Protein AF-0000000072264117 (afdb_homodimer)

InterPro domains:
  IPR005814 Aminotransferase class-III [PF00202] (24-414)
  IPR005814 Aminotransferase class-III [cd00610] (8-412)
  IPR005815 Adenosylmethionine--8-amino-7-oxononanoate aminotransferase BioA [MF_00834] (1-416)
  IPR005815 Adenosylmethionine--8-amino-7-oxononanoate aminotransferase BioA [TIGR00508] (8-415)
  IPR015421 Pyridoxal phosphate-dependent transferase, major domain [G3DSA:3.40.640.10] (56-319)
  IPR015422 Pyridoxal phosphate-dependent transferase, small domain [G3DSA:3.90.1150.10] (8-411)
  IPR015424 Pyridoxal phosphate-dependent transferase [SSF53383] (6-415)

Structure (mmCIF, N/CA/C/O backbone):
data_AF-0000000072264117-model_v1
#
loop_
_entity.id
_entity.type
_entity.pdbx_description
1 polymer 'Adenosylmethionine-8-amino-7-oxononanoate aminotransferase'
#
loop_
_atom_site.group_PDB
_atom_site.id
_atom_site.type_symbol
_atom_site.label_atom_id
_atom_site.label_alt_id
_atom_site.label_comp_id
_atom_site.label_asym_id
_atom_site.label_entity_id
_atom_site.label_seq_id
_atom_site.pdbx_PDB_ins_code
_atom_site.Cartn_x
_atom_site.Cartn_y
_atom_site.Cartn_z
_atom_site.occupancy
_atom_site.B_iso_or_equiv
_atom_site.auth_seq_id
_atom_site.auth_comp_id
_atom_site.auth_asym_id
_atom_site.auth_atom_id
_atom_site.pdbx_PDB_model_num
ATOM 1 N N . MET A 1 1 ? -27.562 -1.555 11.594 1 35.47 1 MET A N 1
ATOM 2 C CA . MET A 1 1 ? -26.875 -2.705 11.016 1 35.47 1 MET A CA 1
ATOM 3 C C . MET A 1 1 ? -27.172 -3.973 11.805 1 35.47 1 MET A C 1
ATOM 5 O O . MET A 1 1 ? -27.359 -3.92 13.023 1 35.47 1 MET A O 1
ATOM 9 N N . ASN A 1 2 ? -27.672 -4.977 11.336 1 42.59 2 ASN A N 1
ATOM 10 C CA . ASN A 1 2 ? -27.844 -6.242 12.047 1 42.59 2 ASN A CA 1
ATOM 11 C C . ASN A 1 2 ? -26.578 -6.625 12.812 1 42.59 2 ASN A C 1
ATOM 13 O O . ASN A 1 2 ? -25.531 -6.844 12.203 1 42.59 2 ASN A O 1
ATOM 17 N N . PRO A 1 3 ? -26.531 -6.344 14.156 1 48.03 3 PRO A N 1
ATOM 18 C CA . PRO A 1 3 ? -25.359 -6.625 15.008 1 48.03 3 PRO A CA 1
ATOM 19 C C . PRO A 1 3 ? -24.688 -7.949 14.656 1 48.03 3 PRO A C 1
ATOM 21 O O . PRO A 1 3 ? -23.516 -8.156 14.984 1 48.03 3 PRO A O 1
ATOM 24 N N . ASN A 1 4 ? -25.469 -8.828 14.016 1 53.25 4 ASN A N 1
ATOM 25 C CA . ASN A 1 4 ? -24.969 -10.172 13.758 1 53.25 4 ASN A CA 1
ATOM 26 C C . ASN A 1 4 ? -24.203 -10.25 12.445 1 53.25 4 ASN A C 1
ATOM 28 O O . ASN A 1 4 ? -23.703 -11.312 12.07 1 53.25 4 ASN A O 1
ATOM 32 N N . THR A 1 5 ? -24.109 -8.969 11.844 1 83.81 5 THR A N 1
ATOM 33 C CA . THR A 1 5 ? -23.438 -9.055 10.555 1 83.81 5 THR A CA 1
ATOM 34 C C . THR A 1 5 ? -22.109 -8.305 10.586 1 83.81 5 THR A C 1
ATOM 36 O O . THR A 1 5 ? -22.031 -7.211 11.156 1 83.81 5 THR A O 1
ATOM 39 N N . SER A 1 6 ? -21.141 -8.922 10.328 1 94.88 6 SER A N 1
ATOM 40 C CA . SER A 1 6 ? -19.797 -8.359 10.242 1 94.88 6 SER A CA 1
ATOM 41 C C . SER A 1 6 ? -19.766 -7.141 9.32 1 94.88 6 SER A C 1
ATOM 43 O O . SER A 1 6 ? -20.297 -7.184 8.211 1 94.88 6 SER A O 1
ATOM 45 N N . PRO A 1 7 ? -19.266 -6.02 9.805 1 97.56 7 PRO A N 1
ATOM 46 C CA . PRO A 1 7 ? -19.141 -4.844 8.938 1 97.56 7 PRO A CA 1
ATOM 47 C C . PRO A 1 7 ? -17.984 -4.953 7.949 1 97.56 7 PRO A C 1
ATOM 49 O O . PRO A 1 7 ? -17.781 -4.055 7.133 1 97.56 7 PRO A O 1
ATOM 52 N N . VAL A 1 8 ? -17.266 -6.02 8.008 1 98.44 8 VAL A N 1
ATOM 53 C CA . VAL A 1 8 ? -16.094 -6.176 7.152 1 98.44 8 VAL A CA 1
ATOM 54 C C . VAL A 1 8 ? -16.531 -6.391 5.707 1 98.44 8 VAL A C 1
ATOM 56 O O . VAL A 1 8 ? -17.391 -7.227 5.43 1 98.44 8 VAL A O 1
ATOM 59 N N . TRP A 1 9 ? -16.094 -5.566 4.766 1 98.56 9 TRP A N 1
ATOM 60 C CA . TRP A 1 9 ? -16.172 -5.801 3.328 1 98.56 9 TRP A CA 1
ATOM 61 C C . TRP A 1 9 ? -14.93 -6.547 2.834 1 98.56 9 TRP A C 1
ATOM 63 O O . TRP A 1 9 ? -13.867 -5.949 2.641 1 98.56 9 TRP A O 1
ATOM 73 N N . HIS A 1 10 ? -15.047 -7.895 2.666 1 98.19 10 HIS A N 1
ATOM 74 C CA . HIS A 1 10 ? -13.938 -8.758 2.281 1 98.19 10 HIS A CA 1
ATOM 75 C C . HIS A 1 10 ? -13.516 -8.516 0.836 1 98.19 10 HIS A C 1
ATOM 77 O O . HIS A 1 10 ? -14.367 -8.273 -0.026 1 98.19 10 HIS A O 1
ATOM 83 N N . PRO A 1 11 ? -12.234 -8.602 0.573 1 97.44 11 PRO A N 1
ATOM 84 C CA . PRO A 1 11 ? -11.742 -8.375 -0.79 1 97.44 11 PRO A CA 1
ATOM 85 C C . PRO A 1 11 ? -12.141 -9.5 -1.748 1 97.44 11 PRO A C 1
ATOM 87 O O . PRO A 1 11 ? -12.18 -10.672 -1.355 1 97.44 11 PRO A O 1
ATOM 90 N N . PHE A 1 12 ? -12.461 -9.109 -3.016 1 94.75 12 PHE A N 1
ATOM 91 C CA . PHE A 1 12 ? -12.797 -10.047 -4.082 1 94.75 12 PHE A CA 1
ATOM 92 C C . PHE A 1 12 ? -13.852 -11.047 -3.611 1 94.75 12 PHE A C 1
ATOM 94 O O . PHE A 1 12 ? -13.719 -12.25 -3.844 1 94.75 12 PHE A O 1
ATOM 101 N N . THR A 1 13 ? -14.867 -10.539 -2.953 1 95.38 13 THR A N 1
ATOM 102 C CA . THR A 1 13 ? -15.914 -11.383 -2.383 1 95.38 13 THR A CA 1
ATOM 103 C C . THR A 1 13 ? -17.297 -10.844 -2.74 1 95.38 13 THR A C 1
ATOM 105 O O . THR A 1 13 ? -17.594 -9.68 -2.48 1 95.38 13 THR A O 1
ATOM 108 N N . GLN A 1 14 ? -18.094 -11.602 -3.422 1 94.69 14 GLN A N 1
ATOM 109 C CA . GLN A 1 14 ? -19.516 -11.289 -3.557 1 94.69 14 GLN A CA 1
ATOM 110 C C . GLN A 1 14 ? -20.297 -11.797 -2.352 1 94.69 14 GLN A C 1
ATOM 112 O O . GLN A 1 14 ? -20.734 -12.953 -2.322 1 94.69 14 GLN A O 1
ATOM 117 N N . HIS A 1 15 ? -20.547 -10.938 -1.404 1 95.81 15 HIS A N 1
ATOM 118 C CA . HIS A 1 15 ? -21.047 -11.281 -0.078 1 95.81 15 HIS A CA 1
ATOM 119 C C . HIS A 1 15 ? -22.422 -11.922 -0.161 1 95.81 15 HIS A C 1
ATOM 121 O O . HIS A 1 15 ? -22.844 -12.641 0.753 1 95.81 15 HIS A O 1
ATOM 127 N N . ARG A 1 16 ? -23.172 -11.656 -1.256 1 95.31 16 ARG A N 1
ATOM 128 C CA . ARG A 1 16 ? -24.484 -12.273 -1.409 1 95.31 16 ARG A CA 1
ATOM 129 C C . ARG A 1 16 ? -24.359 -13.742 -1.777 1 95.31 16 ARG A C 1
ATOM 131 O O . ARG A 1 16 ? -25.219 -14.547 -1.441 1 95.31 16 ARG A O 1
ATOM 138 N N . LEU A 1 17 ? -23.281 -14.086 -2.408 1 92.5 17 LEU A N 1
ATOM 139 C CA . LEU A 1 17 ? -23.141 -15.422 -2.979 1 92.5 17 LEU A CA 1
ATOM 140 C C . LEU A 1 17 ? -22.234 -16.281 -2.117 1 92.5 17 LEU A C 1
ATOM 142 O O . LEU A 1 17 ? -22.328 -17.516 -2.137 1 92.5 17 LEU A O 1
ATOM 146 N N . GLU A 1 18 ? -21.344 -15.672 -1.425 1 91.88 18 GLU A N 1
ATOM 147 C CA . GLU A 1 18 ? -20.344 -16.406 -0.651 1 91.88 18 GLU A CA 1
ATOM 148 C C . GLU A 1 18 ? -20.781 -16.562 0.805 1 91.88 18 GLU A C 1
ATOM 150 O O . GLU A 1 18 ? -21.406 -15.656 1.37 1 91.88 18 GLU A O 1
ATOM 155 N N . PRO A 1 19 ? -20.484 -17.688 1.37 1 89.94 19 PRO A N 1
ATOM 156 C CA . PRO A 1 19 ? -20.75 -17.812 2.805 1 89.94 19 PRO A CA 1
ATOM 157 C C . PRO A 1 19 ? -19.906 -16.875 3.652 1 89.94 19 PRO A C 1
ATOM 159 O O . PRO A 1 19 ? -18.875 -16.375 3.186 1 89.94 19 PRO A O 1
ATOM 162 N N . ARG A 1 20 ? -20.312 -16.703 4.883 1 91.62 20 ARG A N 1
ATOM 163 C CA . ARG A 1 20 ? -19.5 -15.93 5.82 1 91.62 20 ARG A CA 1
ATOM 164 C C . ARG A 1 20 ? -18.141 -16.609 6.051 1 91.62 20 ARG A C 1
ATOM 166 O O . ARG A 1 20 ? -18.078 -17.828 6.25 1 91.62 20 ARG A O 1
ATOM 173 N N . PRO A 1 21 ? -17.109 -15.867 6.051 1 94.81 21 PRO A N 1
ATOM 174 C CA . PRO A 1 21 ? -15.781 -16.469 6.234 1 94.81 21 PRO A CA 1
ATOM 175 C C . PRO A 1 21 ? -15.57 -17 7.648 1 94.81 21 PRO A C 1
ATOM 177 O O . PRO A 1 21 ? -15.969 -16.375 8.625 1 94.81 21 PRO A O 1
ATOM 180 N N . ASP A 1 22 ? -14.922 -18.141 7.707 1 95.25 22 ASP A N 1
ATOM 181 C CA . ASP A 1 22 ? -14.508 -18.672 9.008 1 95.25 22 ASP A CA 1
ATOM 182 C C . ASP A 1 22 ? -13.391 -17.828 9.609 1 95.25 22 ASP A C 1
ATOM 184 O O . ASP A 1 22 ? -12.578 -17.25 8.875 1 95.25 22 ASP A O 1
ATOM 188 N N . ARG A 1 23 ? -13.344 -17.828 10.891 1 97.12 23 ARG A N 1
ATOM 189 C CA . ARG A 1 23 ? -12.258 -17.125 11.57 1 97.12 23 ARG A CA 1
ATOM 190 C C . ARG A 1 23 ? -11.102 -18.078 11.883 1 97.12 23 ARG A C 1
ATOM 192 O O . ARG A 1 23 ? -11.312 -19.156 12.422 1 97.12 23 ARG A O 1
ATOM 199 N N . ILE A 1 24 ? -9.969 -17.703 11.477 1 98.62 24 ILE A N 1
ATOM 200 C CA . ILE A 1 24 ? -8.742 -18.422 11.812 1 98.62 24 ILE A CA 1
ATOM 201 C C . ILE A 1 24 ? -8.148 -17.859 13.102 1 98.62 24 ILE A C 1
ATOM 203 O O . ILE A 1 24 ? -8.047 -16.641 13.258 1 98.62 24 ILE A O 1
ATOM 207 N N . VAL A 1 25 ? -7.691 -18.719 14.016 1 98.5 25 VAL A N 1
ATOM 208 C CA . VAL A 1 25 ? -7.223 -18.25 15.312 1 98.5 25 VAL A CA 1
ATOM 209 C C . VAL A 1 25 ? -5.73 -18.547 15.461 1 98.5 25 VAL A C 1
ATOM 211 O O . VAL A 1 25 ? -5.066 -17.969 16.328 1 98.5 25 VAL A O 1
ATOM 214 N N . ARG A 1 26 ? -5.266 -19.422 14.594 1 98.62 26 ARG A N 1
ATOM 215 C CA . ARG A 1 26 ? -3.854 -19.781 14.656 1 98.62 26 ARG A CA 1
ATOM 216 C C . ARG A 1 26 ? -3.371 -20.328 13.312 1 98.62 26 ARG A C 1
ATOM 218 O O . ARG A 1 26 ? -4.125 -20.984 12.594 1 98.62 26 ARG A O 1
ATOM 225 N N . THR A 1 27 ? -2.123 -20.062 12.969 1 98.81 27 THR A N 1
ATOM 226 C CA . THR A 1 27 ? -1.479 -20.625 11.789 1 98.81 27 THR A CA 1
ATOM 227 C C . THR A 1 27 ? -0.184 -21.328 12.164 1 98.81 27 THR A C 1
ATOM 229 O O . THR A 1 27 ? 0.451 -20.984 13.164 1 98.81 27 THR A O 1
ATOM 232 N N . GLU A 1 28 ? 0.204 -22.328 11.445 1 98.25 28 GLU A N 1
ATOM 233 C CA . GLU A 1 28 ? 1.43 -23.078 11.711 1 98.25 28 GLU A CA 1
ATOM 234 C C . GLU A 1 28 ? 1.774 -24 10.547 1 98.25 28 GLU A C 1
ATOM 236 O O . GLU A 1 28 ? 0.92 -24.75 10.062 1 98.25 28 GLU A O 1
ATOM 241 N N . GLY A 1 29 ? 3.033 -23.953 10.141 1 98.25 29 GLY A N 1
ATOM 242 C CA . GLY A 1 29 ? 3.395 -24.797 9.016 1 98.25 29 GLY A CA 1
ATOM 243 C C . GLY A 1 29 ? 2.535 -24.562 7.785 1 98.25 29 GLY A C 1
ATOM 244 O O . GLY A 1 29 ? 2.387 -23.422 7.336 1 98.25 29 GLY A O 1
ATOM 245 N N . ALA A 1 30 ? 1.908 -25.641 7.293 1 98.75 30 ALA A N 1
ATOM 246 C CA . ALA A 1 30 ? 1.06 -25.516 6.113 1 98.75 30 ALA A CA 1
ATOM 247 C C . ALA A 1 30 ? -0.413 -25.422 6.504 1 98.75 30 ALA A C 1
ATOM 249 O O . ALA A 1 30 ? -1.297 -25.625 5.668 1 98.75 30 ALA A O 1
ATOM 250 N N . TYR A 1 31 ? -0.711 -25 7.801 1 98.81 31 TYR A N 1
ATOM 251 C CA . TYR A 1 31 ? -2.084 -25.156 8.266 1 98.81 31 TYR A CA 1
ATOM 252 C C . TYR A 1 31 ? -2.619 -23.844 8.82 1 98.81 31 TYR A C 1
ATOM 254 O O . TYR A 1 31 ? -1.87 -23.047 9.406 1 98.81 31 TYR A O 1
ATOM 262 N N . LEU A 1 32 ? -3.881 -23.656 8.672 1 98.75 32 LEU A N 1
ATOM 263 C CA . LEU A 1 32 ? -4.723 -22.656 9.328 1 98.75 32 LEU A CA 1
ATOM 264 C C . LEU A 1 32 ? -5.68 -23.328 10.312 1 98.75 32 LEU A C 1
ATOM 266 O O . LEU A 1 32 ? -6.316 -24.328 9.984 1 98.75 32 LEU A O 1
ATOM 270 N N . PHE A 1 33 ? -5.816 -22.828 11.445 1 98.75 33 PHE A N 1
ATOM 271 C CA . PHE A 1 33 ? -6.684 -23.422 12.445 1 98.75 33 PHE A CA 1
ATOM 272 C C . PHE A 1 33 ? -7.891 -22.531 12.719 1 98.75 33 PHE A C 1
ATOM 274 O O . PHE A 1 33 ? -7.738 -21.344 13.031 1 98.75 33 PHE A O 1
ATOM 281 N N . ARG A 1 34 ? -9.086 -23.141 12.633 1 97.94 34 ARG A N 1
ATOM 282 C CA . ARG A 1 34 ? -10.344 -22.453 12.891 1 97.94 34 ARG A CA 1
ATOM 283 C C . ARG A 1 34 ? -10.617 -22.359 14.391 1 97.94 34 ARG A C 1
ATOM 285 O O . ARG A 1 34 ? -9.93 -22.984 15.188 1 97.94 34 ARG A O 1
ATOM 292 N N . GLU A 1 35 ? -11.633 -21.562 14.703 1 96.88 35 GLU A N 1
ATOM 293 C CA . GLU A 1 35 ? -12.031 -21.375 16.094 1 96.88 35 GLU A CA 1
ATOM 294 C C . GLU A 1 35 ? -12.484 -22.703 16.719 1 96.88 35 GLU A C 1
ATOM 296 O O . GLU A 1 35 ? -12.289 -22.922 17.906 1 96.88 35 GLU A O 1
ATOM 301 N N . ASP A 1 36 ? -13.031 -23.594 15.938 1 96.88 36 ASP A N 1
ATOM 302 C CA . ASP A 1 36 ? -13.547 -24.859 16.453 1 96.88 36 ASP A CA 1
ATOM 303 C C . ASP A 1 36 ? -12.438 -25.906 16.562 1 96.88 36 ASP A C 1
ATOM 305 O O . ASP A 1 36 ? -12.695 -27.062 16.922 1 96.88 36 ASP A O 1
ATOM 309 N N . GLY A 1 37 ? -11.266 -25.531 16.141 1 96.69 37 GLY A N 1
ATOM 310 C CA . GLY A 1 37 ? -10.117 -26.422 16.281 1 96.69 37 GLY A CA 1
ATOM 311 C C . GLY A 1 37 ? -9.773 -27.172 15.016 1 96.69 37 GLY A C 1
ATOM 312 O O . GLY A 1 37 ? -8.688 -27.734 14.898 1 96.69 37 GLY A O 1
ATOM 313 N N . SER A 1 38 ? -10.695 -27.172 14.078 1 97.81 38 SER A N 1
ATOM 314 C CA . SER A 1 38 ? -10.398 -27.859 12.82 1 97.81 38 SER A CA 1
ATOM 315 C C . SER A 1 38 ? -9.328 -27.125 12.023 1 97.81 38 SER A C 1
ATOM 317 O O . SER A 1 38 ? -9.18 -25.906 12.141 1 97.81 38 SER A O 1
ATOM 319 N N . ALA A 1 39 ? -8.625 -27.906 11.25 1 98 39 ALA A N 1
ATOM 320 C CA . ALA A 1 39 ? -7.512 -27.359 10.477 1 98 39 ALA A CA 1
ATOM 321 C C . ALA A 1 39 ? -7.816 -27.375 8.984 1 98 39 ALA A C 1
ATOM 323 O O . ALA A 1 39 ? -8.562 -28.234 8.5 1 98 39 ALA A O 1
ATOM 324 N N . VAL A 1 40 ? -7.25 -26.422 8.289 1 98.5 40 VAL A N 1
ATOM 325 C CA . VAL A 1 40 ? -7.293 -26.344 6.828 1 98.5 40 VAL A CA 1
ATOM 326 C C . VAL A 1 40 ? -5.875 -26.328 6.27 1 98.5 40 VAL A C 1
ATOM 328 O O . VAL A 1 40 ? -5.035 -25.547 6.715 1 98.5 40 VAL A O 1
ATOM 331 N N . LEU A 1 41 ? -5.578 -27.266 5.406 1 98.75 41 LEU A N 1
ATOM 332 C CA . LEU A 1 41 ? -4.289 -27.312 4.723 1 98.75 41 LEU A CA 1
ATOM 333 C C . LEU A 1 41 ? -4.195 -26.219 3.658 1 98.75 41 LEU A C 1
ATOM 335 O O . LEU A 1 41 ? -4.957 -26.234 2.688 1 98.75 41 LEU A O 1
ATOM 339 N N . ASP A 1 42 ? -3.283 -25.25 3.846 1 98.75 42 ASP A N 1
ATOM 340 C CA . ASP A 1 42 ? -3.125 -24.109 2.951 1 98.75 42 ASP A CA 1
ATOM 341 C C . ASP A 1 42 ? -2.252 -24.469 1.751 1 98.75 42 ASP A C 1
ATOM 343 O O . ASP A 1 42 ? -1.027 -24.344 1.81 1 98.75 42 ASP A O 1
ATOM 347 N N . MET A 1 43 ? -2.889 -24.719 0.635 1 98.81 43 MET A N 1
ATOM 348 C CA . MET A 1 43 ? -2.145 -25.203 -0.522 1 98.81 43 MET A CA 1
ATOM 349 C C . MET A 1 43 ? -2.074 -24.141 -1.612 1 98.81 43 MET A C 1
ATOM 351 O O . MET A 1 43 ? -1.763 -24.438 -2.764 1 98.81 43 MET A O 1
ATOM 355 N N . MET A 1 44 ? -2.348 -22.953 -1.24 1 97.75 44 MET A N 1
ATOM 356 C CA . MET A 1 44 ? -2.102 -21.812 -2.123 1 97.75 44 MET A CA 1
ATOM 357 C C . MET A 1 44 ? -1.319 -20.734 -1.398 1 97.75 44 MET A C 1
ATOM 359 O O . MET A 1 44 ? -1.145 -19.625 -1.927 1 97.75 44 MET A O 1
ATOM 363 N N . SER A 1 45 ? -0.902 -20.969 -0.15 1 98.5 45 SER A N 1
ATOM 364 C CA . SER A 1 45 ? 0.016 -20.125 0.601 1 98.5 45 SER A CA 1
ATOM 365 C C . SER A 1 45 ? -0.595 -18.75 0.868 1 98.5 45 SER A C 1
ATOM 367 O O . SER A 1 45 ? 0.063 -17.719 0.679 1 98.5 45 SER A O 1
ATOM 369 N N . SER A 1 46 ? -1.829 -18.719 1.244 1 97.44 46 SER A N 1
ATOM 370 C CA . SER A 1 46 ? -2.527 -17.484 1.574 1 97.44 46 SER A CA 1
ATOM 371 C C . SER A 1 46 ? -2.289 -16.406 0.514 1 97.44 46 SER A C 1
ATOM 373 O O . SER A 1 46 ? -1.832 -15.312 0.826 1 97.44 46 SER A O 1
ATOM 375 N N . TRP A 1 47 ? -2.68 -16.719 -0.675 1 96.56 47 TRP A N 1
ATOM 376 C CA . TRP A 1 47 ? -2.549 -15.867 -1.852 1 96.56 47 TRP A CA 1
ATOM 377 C C . TRP A 1 47 ? -1.081 -15.594 -2.166 1 96.56 47 TRP A C 1
ATOM 379 O O . TRP A 1 47 ? -0.684 -14.445 -2.357 1 96.56 47 TRP A O 1
ATOM 389 N N . TRP A 1 48 ? -0.334 -16.656 -1.996 1 98.19 48 TRP A N 1
ATOM 390 C CA . TRP A 1 48 ? 0.996 -16.828 -2.57 1 98.19 48 TRP A CA 1
ATOM 391 C C . TRP A 1 48 ? 2.047 -16.094 -1.746 1 98.19 48 TRP A C 1
ATOM 393 O O . TRP A 1 48 ? 3.129 -15.789 -2.246 1 98.19 48 TRP A O 1
ATOM 403 N N . VAL A 1 49 ? 1.779 -15.75 -0.454 1 98.5 49 VAL A N 1
ATOM 404 C CA . VAL A 1 49 ? 2.748 -14.953 0.294 1 98.5 49 VAL A CA 1
ATOM 405 C C . VAL A 1 49 ? 3.586 -15.867 1.187 1 98.5 49 VAL A C 1
ATOM 407 O O . VAL A 1 49 ? 4.742 -15.562 1.491 1 98.5 49 VAL A O 1
ATOM 410 N N . ILE A 1 50 ? 2.996 -17.016 1.672 1 98.88 50 ILE A N 1
ATOM 411 C CA . ILE A 1 50 ? 3.68 -17.875 2.631 1 98.88 50 ILE A CA 1
ATOM 412 C C . ILE A 1 50 ? 4.691 -18.766 1.902 1 98.88 50 ILE A C 1
ATOM 414 O O . ILE A 1 50 ? 4.328 -19.531 1.009 1 98.88 50 ILE A O 1
ATOM 418 N N . THR A 1 51 ? 5.965 -18.688 2.281 1 98.69 51 THR A N 1
ATOM 419 C CA . THR A 1 51 ? 6.984 -19.453 1.571 1 98.69 51 THR A CA 1
ATOM 420 C C . THR A 1 51 ? 7.445 -20.641 2.404 1 98.69 51 THR A C 1
ATOM 422 O O . THR A 1 51 ? 7.043 -21.781 2.145 1 98.69 51 THR A O 1
ATOM 425 N N . HIS A 1 52 ? 7.945 -20.453 3.596 1 98.69 52 HIS A N 1
ATOM 426 C CA . HIS A 1 52 ? 8.602 -21.469 4.402 1 98.69 52 HIS A CA 1
ATOM 427 C C . HIS A 1 52 ? 7.594 -22.234 5.25 1 98.69 52 HIS A C 1
ATOM 429 O O . HIS A 1 52 ? 7.926 -23.281 5.824 1 98.69 52 HIS A O 1
ATOM 435 N N . GLY A 1 53 ? 6.445 -21.828 5.293 1 98.69 53 GLY A N 1
ATOM 436 C CA . GLY A 1 53 ? 5.414 -22.203 6.25 1 98.69 53 GLY A CA 1
ATOM 437 C C . GLY A 1 53 ? 4.957 -21.031 7.113 1 98.69 53 GLY A C 1
ATOM 438 O O . GLY A 1 53 ? 5.711 -20.094 7.332 1 98.69 53 GLY A O 1
ATOM 439 N N . HIS A 1 54 ? 3.766 -21.172 7.609 1 98.75 54 HIS A N 1
ATOM 440 C CA . HIS A 1 54 ? 3.207 -20.125 8.461 1 98.75 54 HIS A CA 1
ATOM 441 C C . HIS A 1 54 ? 4.027 -19.953 9.734 1 98.75 54 HIS A C 1
ATOM 443 O O . HIS A 1 54 ? 4.449 -20.953 10.344 1 98.75 54 HIS A O 1
ATOM 449 N N . ARG A 1 55 ? 4.266 -18.688 10.078 1 98.19 55 ARG A N 1
ATOM 450 C CA . ARG A 1 55 ? 4.871 -18.234 11.328 1 98.19 55 ARG A CA 1
ATOM 451 C C . ARG A 1 55 ? 6.238 -18.875 11.539 1 98.19 55 ARG A C 1
ATOM 453 O O . ARG A 1 55 ? 6.496 -19.484 12.578 1 98.19 55 ARG A O 1
ATOM 460 N N . HIS A 1 56 ? 7.004 -18.781 10.469 1 98.56 56 HIS A N 1
ATOM 461 C CA . HIS A 1 56 ? 8.375 -19.234 10.664 1 98.56 56 HIS A CA 1
ATOM 462 C C . HIS A 1 56 ? 9 -18.609 11.906 1 98.56 56 HIS A C 1
ATOM 464 O O . HIS A 1 56 ? 9.016 -17.375 12.039 1 98.56 56 HIS A O 1
ATOM 470 N N . PRO A 1 57 ? 9.555 -19.344 12.82 1 98.31 57 PRO A N 1
ATOM 471 C CA . PRO A 1 57 ? 9.945 -18.828 14.141 1 98.31 57 PRO A CA 1
ATOM 472 C C . PRO A 1 57 ? 10.961 -17.703 14.07 1 98.31 57 PRO A C 1
ATOM 474 O O . PRO A 1 57 ? 10.828 -16.703 14.781 1 98.31 57 PRO A O 1
ATOM 477 N N . ALA A 1 58 ? 11.969 -17.797 13.227 1 98.69 58 ALA A N 1
ATOM 478 C CA . ALA A 1 58 ? 13.008 -16.781 13.133 1 98.69 58 ALA A CA 1
ATOM 479 C C . ALA A 1 58 ? 12.43 -15.438 12.695 1 98.69 58 ALA A C 1
ATOM 481 O O . ALA A 1 58 ? 12.867 -14.383 13.164 1 98.69 58 ALA A O 1
ATOM 482 N N . ILE A 1 59 ? 11.461 -15.445 11.797 1 98.88 59 ILE A N 1
ATOM 483 C CA . ILE A 1 59 ? 10.852 -14.227 11.281 1 98.88 59 ILE A CA 1
ATOM 484 C C . ILE A 1 59 ? 9.953 -13.602 12.352 1 98.88 59 ILE A C 1
ATOM 486 O O . ILE A 1 59 ? 10 -12.391 12.578 1 98.88 59 ILE A O 1
ATOM 490 N N . MET A 1 60 ? 9.141 -14.445 13.047 1 98.88 60 MET A N 1
ATOM 491 C CA . MET A 1 60 ? 8.289 -13.945 14.117 1 98.88 60 MET A CA 1
ATOM 492 C C . MET A 1 60 ? 9.125 -13.344 15.242 1 98.88 60 MET A C 1
ATOM 494 O O . MET A 1 60 ? 8.773 -12.305 15.805 1 98.88 60 MET A O 1
ATOM 498 N N . ASP A 1 61 ? 10.234 -13.977 15.555 1 98.81 61 ASP A N 1
ATOM 499 C CA . ASP A 1 61 ? 11.141 -13.469 16.578 1 98.81 61 ASP A CA 1
ATOM 500 C C . ASP A 1 61 ? 11.711 -12.109 16.188 1 98.81 61 ASP A C 1
ATOM 502 O O . ASP A 1 61 ? 11.844 -11.219 17.031 1 98.81 61 ASP A O 1
ATOM 506 N N . ALA A 1 62 ? 12.086 -11.945 14.945 1 98.88 62 ALA A N 1
ATOM 507 C CA . ALA A 1 62 ? 12.625 -10.68 14.445 1 98.88 62 ALA A CA 1
ATOM 508 C C . ALA A 1 62 ? 11.602 -9.555 14.586 1 98.88 62 ALA A C 1
ATOM 510 O O . ALA A 1 62 ? 11.961 -8.422 14.914 1 98.88 62 ALA A O 1
ATOM 511 N N . ILE A 1 63 ? 10.336 -9.859 14.312 1 98.88 63 ILE A N 1
ATOM 512 C CA . ILE A 1 63 ? 9.266 -8.883 14.461 1 98.88 63 ILE A CA 1
ATOM 513 C C . ILE A 1 63 ? 9.18 -8.422 15.922 1 98.88 63 ILE A C 1
ATOM 515 O O . ILE A 1 63 ? 9.164 -7.223 16.203 1 98.88 63 ILE A O 1
ATOM 519 N N . ARG A 1 64 ? 9.172 -9.398 16.859 1 98.69 64 ARG A N 1
ATOM 520 C CA . ARG A 1 64 ? 9.078 -9.078 18.281 1 98.69 64 ARG A CA 1
ATOM 521 C C . ARG A 1 64 ? 10.273 -8.258 18.75 1 98.69 64 ARG A C 1
ATOM 523 O O . ARG A 1 64 ? 10.117 -7.266 19.453 1 98.69 64 ARG A O 1
ATOM 530 N N . GLN A 1 65 ? 11.453 -8.648 18.312 1 98.69 65 GLN A N 1
ATOM 531 C CA . GLN A 1 65 ? 12.672 -7.961 18.719 1 98.69 65 GLN A CA 1
ATOM 532 C C . GLN A 1 65 ? 12.703 -6.531 18.172 1 98.69 65 GLN A C 1
ATOM 534 O O . GLN A 1 65 ? 13.055 -5.598 18.906 1 98.69 65 GLN A O 1
ATOM 539 N N . ALA A 1 66 ? 12.336 -6.363 16.953 1 98.62 66 ALA A N 1
ATOM 540 C CA . ALA A 1 66 ? 12.352 -5.039 16.344 1 98.62 66 ALA A CA 1
ATOM 541 C C . ALA A 1 66 ? 11.383 -4.09 17.047 1 98.62 66 ALA A C 1
ATOM 543 O O . ALA A 1 66 ? 11.664 -2.896 17.172 1 98.62 66 ALA A O 1
ATOM 544 N N . SER A 1 67 ? 10.203 -4.613 17.469 1 98.25 67 SER A N 1
ATOM 545 C CA . SER A 1 67 ? 9.164 -3.795 18.094 1 98.25 67 SER A CA 1
ATOM 546 C C . SER A 1 67 ? 9.633 -3.26 19.453 1 98.25 67 SER A C 1
ATOM 548 O O . SER A 1 67 ? 9.023 -2.338 20 1 98.25 67 SER A O 1
ATOM 550 N N . ALA A 1 68 ? 10.719 -3.812 19.969 1 98 68 ALA A N 1
ATOM 551 C CA . ALA A 1 68 ? 11.25 -3.371 21.25 1 98 68 ALA A CA 1
ATOM 552 C C . ALA A 1 68 ? 11.984 -2.039 21.125 1 98 68 ALA A C 1
ATOM 554 O O . ALA A 1 68 ? 12.07 -1.271 22.078 1 98 68 ALA A O 1
ATOM 555 N N . ASP A 1 69 ? 12.438 -1.747 19.875 1 98.06 69 ASP A N 1
ATOM 556 C CA . ASP A 1 69 ? 13.344 -0.606 19.781 1 98.06 69 ASP A CA 1
ATOM 557 C C . ASP A 1 69 ? 12.828 0.415 18.766 1 98.06 69 ASP A C 1
ATOM 559 O O . ASP A 1 69 ? 13.195 1.59 18.812 1 98.06 69 ASP A O 1
ATOM 563 N N . LEU A 1 70 ? 12.055 -0.061 17.844 1 98.44 70 LEU A N 1
ATOM 564 C CA . LEU A 1 70 ? 11.734 0.843 16.75 1 98.44 70 LEU A CA 1
ATOM 565 C C . LEU A 1 70 ? 10.25 0.77 16.406 1 98.44 70 LEU A C 1
ATOM 567 O O . LEU A 1 70 ? 9.617 -0.272 16.578 1 98.44 70 LEU A O 1
ATOM 571 N N . ASP A 1 71 ? 9.656 1.796 16 1 98.5 71 ASP A N 1
ATOM 572 C CA . ASP A 1 71 ? 8.422 1.955 15.234 1 98.5 71 ASP A CA 1
ATOM 573 C C . ASP A 1 71 ? 8.664 2.787 13.977 1 98.5 71 ASP A C 1
ATOM 575 O O . ASP A 1 71 ? 9.773 2.785 13.43 1 98.5 71 ASP A O 1
ATOM 579 N N . GLN A 1 72 ? 7.699 3.41 13.422 1 98.5 72 GLN A N 1
ATOM 580 C CA . GLN A 1 72 ? 7.91 4.082 12.141 1 98.5 72 GLN A CA 1
ATOM 581 C C . GLN A 1 72 ? 8.805 5.309 12.305 1 98.5 72 GLN A C 1
ATOM 583 O O . GLN A 1 72 ? 8.648 6.07 13.258 1 98.5 72 GLN A O 1
ATOM 588 N N . ILE A 1 73 ? 9.75 5.473 11.469 1 97.69 73 ILE A N 1
ATOM 589 C CA . ILE A 1 73 ? 10.664 6.602 11.336 1 97.69 73 ILE A CA 1
ATOM 590 C C . ILE A 1 73 ? 10.562 7.18 9.922 1 97.69 73 ILE A C 1
ATOM 592 O O . ILE A 1 73 ? 10.547 6.434 8.938 1 97.69 73 ILE A O 1
ATOM 596 N N . ILE A 1 74 ? 10.438 8.484 9.797 1 97.25 74 ILE A N 1
ATOM 597 C CA . ILE A 1 74 ? 10.398 9.07 8.461 1 97.25 74 ILE A CA 1
ATOM 598 C C . ILE A 1 74 ? 11.664 8.688 7.695 1 97.25 74 ILE A C 1
ATOM 600 O O . ILE A 1 74 ? 12.758 9.133 8.039 1 97.25 74 ILE A O 1
ATOM 604 N N . PHE A 1 75 ? 11.5 8.031 6.594 1 97.94 75 PHE A N 1
ATOM 605 C CA . PHE A 1 75 ? 12.633 7.434 5.891 1 97.94 75 PHE A CA 1
ATOM 606 C C . PHE A 1 75 ? 13.234 8.414 4.898 1 97.94 75 PHE A C 1
ATOM 608 O O . PHE A 1 75 ? 14.328 8.188 4.371 1 97.94 75 PHE A O 1
ATOM 615 N N . ALA A 1 76 ? 12.617 9.523 4.645 1 95.19 76 ALA A N 1
ATOM 616 C CA . ALA A 1 76 ? 13.148 10.586 3.795 1 95.19 76 ALA A CA 1
ATOM 617 C C . ALA A 1 76 ? 14.273 11.336 4.5 1 95.19 76 ALA A C 1
ATOM 619 O O . ALA A 1 76 ? 15.148 11.914 3.844 1 95.19 76 ALA A O 1
ATOM 620 N N . ASP A 1 77 ? 14.305 11.297 5.891 1 94.75 77 ASP A N 1
ATOM 621 C CA . ASP A 1 77 ? 15.281 12.078 6.641 1 94.75 77 ASP A CA 1
ATOM 622 C C . ASP A 1 77 ? 16.266 11.172 7.375 1 94.75 77 ASP A C 1
ATOM 624 O O . ASP A 1 77 ? 17.391 11.57 7.656 1 94.75 77 ASP A O 1
ATOM 628 N N . PHE A 1 78 ? 15.766 10 7.703 1 97.5 78 PHE A N 1
ATOM 629 C CA . PHE A 1 78 ? 16.578 9.094 8.516 1 97.5 78 PHE A CA 1
ATOM 630 C C . PHE A 1 78 ? 16.594 7.699 7.898 1 97.5 78 PHE A C 1
ATOM 632 O O . PHE A 1 78 ? 15.875 7.426 6.938 1 97.5 78 PHE A O 1
ATOM 639 N N . SER A 1 79 ? 17.484 6.918 8.312 1 98 79 SER A N 1
ATOM 640 C CA . SER A 1 79 ? 17.562 5.496 7.992 1 98 79 SER A CA 1
ATOM 641 C C . SER A 1 79 ? 17.594 4.645 9.258 1 98 79 SER A C 1
ATOM 643 O O . SER A 1 79 ? 17.406 5.156 10.359 1 98 79 SER A O 1
ATOM 645 N N . HIS A 1 80 ? 17.594 3.416 9.133 1 98.38 80 HIS A N 1
ATOM 646 C CA . HIS A 1 80 ? 17.781 2.459 10.211 1 98.38 80 HIS A CA 1
ATOM 647 C C . HIS A 1 80 ? 18.438 1.182 9.711 1 98.38 80 HIS A C 1
ATOM 649 O O . HIS A 1 80 ? 18.391 0.873 8.523 1 98.38 80 HIS A O 1
ATOM 655 N N . GLN A 1 81 ? 19.031 0.463 10.602 1 98.12 81 GLN A N 1
ATOM 656 C CA . GLN A 1 81 ? 19.922 -0.65 10.266 1 98.12 81 GLN A CA 1
ATOM 657 C C . GLN A 1 81 ? 19.172 -1.736 9.5 1 98.12 81 GLN A C 1
ATOM 659 O O . GLN A 1 81 ? 19.656 -2.246 8.492 1 98.12 81 GLN A O 1
ATOM 664 N N . PRO A 1 82 ? 17.969 -2.113 9.875 1 98.56 82 PRO A N 1
ATOM 665 C CA . PRO A 1 82 ? 17.266 -3.174 9.148 1 98.56 82 PRO A CA 1
ATOM 666 C C . PRO A 1 82 ? 17.047 -2.836 7.676 1 98.56 82 PRO A C 1
ATOM 668 O O . PRO A 1 82 ? 17.234 -3.693 6.809 1 98.56 82 PRO A O 1
ATOM 671 N N . ALA A 1 83 ? 16.703 -1.623 7.352 1 98.69 83 ALA A N 1
ATOM 672 C CA . ALA A 1 83 ? 16.484 -1.234 5.961 1 98.69 83 ALA A CA 1
ATOM 673 C C . ALA A 1 83 ? 17.797 -1.26 5.172 1 98.69 83 ALA A C 1
ATOM 675 O O . ALA A 1 83 ? 17.828 -1.681 4.016 1 98.69 83 ALA A O 1
ATOM 676 N N . GLU A 1 84 ? 18.859 -0.79 5.816 1 98.5 84 GLU A N 1
ATOM 677 C CA . GLU A 1 84 ? 20.156 -0.747 5.16 1 98.5 84 GLU A CA 1
ATOM 678 C C . GLU A 1 84 ? 20.688 -2.152 4.867 1 98.5 84 GLU A C 1
ATOM 680 O O . GLU A 1 84 ? 21.125 -2.436 3.752 1 98.5 84 GLU A O 1
ATOM 685 N N . GLU A 1 85 ? 20.594 -3.016 5.844 1 98.62 85 GLU A N 1
ATOM 686 C CA . GLU A 1 85 ? 21.094 -4.379 5.691 1 98.62 85 GLU A CA 1
ATOM 687 C C . GLU A 1 85 ? 20.219 -5.18 4.73 1 98.62 85 GLU A C 1
ATOM 689 O O . GLU A 1 85 ? 20.734 -6.012 3.971 1 98.62 85 GLU A O 1
ATOM 694 N N . LEU A 1 86 ? 18.969 -4.926 4.805 1 98.88 86 LEU A N 1
ATOM 695 C CA . LEU A 1 86 ? 18.078 -5.594 3.869 1 98.88 86 LEU A CA 1
ATOM 696 C C . LEU A 1 86 ? 18.406 -5.219 2.43 1 98.88 86 LEU A C 1
ATOM 698 O O . LEU A 1 86 ? 18.453 -6.082 1.552 1 98.88 86 LEU A O 1
ATOM 702 N N . ALA A 1 87 ? 18.594 -3.926 2.18 1 98.81 87 ALA A N 1
ATOM 703 C CA . ALA A 1 87 ? 18.938 -3.475 0.832 1 98.81 87 ALA A CA 1
ATOM 704 C C . ALA A 1 87 ? 20.203 -4.145 0.331 1 98.81 87 ALA A C 1
ATOM 706 O O . ALA A 1 87 ? 20.266 -4.625 -0.803 1 98.81 87 ALA A O 1
ATOM 707 N N . LYS A 1 88 ? 21.219 -4.191 1.161 1 98.5 88 LYS A N 1
ATOM 708 C CA . LYS A 1 88 ? 22.469 -4.852 0.797 1 98.5 88 LYS A CA 1
ATOM 709 C C . LYS A 1 88 ? 22.25 -6.328 0.5 1 98.5 88 LYS A C 1
ATOM 711 O O . LYS A 1 88 ? 22.781 -6.859 -0.48 1 98.5 88 LYS A O 1
ATOM 716 N N . GLY A 1 89 ? 21.5 -6.953 1.37 1 98.62 89 GLY A N 1
ATOM 717 C CA . GLY A 1 89 ? 21.219 -8.367 1.179 1 98.62 89 GLY A CA 1
ATOM 718 C C . GLY A 1 89 ? 20.438 -8.641 -0.096 1 98.62 89 GLY A C 1
ATOM 719 O O . GLY A 1 89 ? 20.703 -9.625 -0.79 1 98.62 89 GLY A O 1
ATOM 720 N N . LEU A 1 90 ? 19.453 -7.801 -0.426 1 98.81 90 LEU A N 1
ATOM 721 C CA . LEU A 1 90 ? 18.656 -7.965 -1.646 1 98.81 90 LEU A CA 1
ATOM 722 C C . LEU A 1 90 ? 19.547 -7.816 -2.881 1 98.81 90 LEU A C 1
ATOM 724 O O . LEU A 1 90 ? 19.406 -8.586 -3.838 1 98.81 90 LEU A O 1
ATOM 728 N N . ILE A 1 91 ? 20.406 -6.836 -2.871 1 98.31 91 ILE A N 1
ATOM 729 C CA . ILE A 1 91 ? 21.297 -6.617 -3.998 1 98.31 91 ILE A CA 1
ATOM 730 C C . ILE A 1 91 ? 22.234 -7.824 -4.16 1 98.31 91 ILE A C 1
ATOM 732 O O . ILE A 1 91 ? 22.5 -8.258 -5.285 1 98.31 91 ILE A O 1
ATOM 736 N N . ALA A 1 92 ? 22.656 -8.336 -3.039 1 97.62 92 ALA A N 1
ATOM 737 C CA . ALA A 1 92 ? 23.578 -9.477 -3.07 1 97.62 92 ALA A CA 1
ATOM 738 C C . ALA A 1 92 ? 22.891 -10.711 -3.648 1 97.62 92 ALA A C 1
ATOM 740 O O . ALA A 1 92 ? 23.531 -11.523 -4.316 1 97.62 92 ALA A O 1
ATOM 741 N N . LEU A 1 93 ? 21.609 -10.844 -3.436 1 97.06 93 LEU A N 1
ATOM 742 C CA . LEU A 1 93 ? 20.859 -12.023 -3.848 1 97.06 93 LEU A CA 1
ATOM 743 C C . LEU A 1 93 ? 20.328 -11.867 -5.262 1 97.06 93 LEU A C 1
ATOM 745 O O . LEU A 1 93 ? 20.109 -12.852 -5.969 1 97.06 93 LEU A O 1
ATOM 749 N N . ALA A 1 94 ? 20.031 -10.656 -5.684 1 96.5 94 ALA A N 1
ATOM 750 C CA . ALA A 1 94 ? 19.438 -10.391 -6.992 1 96.5 94 ALA A CA 1
ATOM 751 C C . ALA A 1 94 ? 20.469 -10.586 -8.109 1 96.5 94 ALA A C 1
ATOM 753 O O . ALA A 1 94 ? 21.656 -10.664 -7.848 1 96.5 94 ALA A O 1
ATOM 754 N N . PRO A 1 95 ? 19.969 -10.758 -9.383 1 96 95 PRO A N 1
ATOM 755 C CA . PRO A 1 95 ? 20.922 -10.82 -10.492 1 96 95 PRO A CA 1
ATOM 756 C C . PRO A 1 95 ? 21.891 -9.641 -10.508 1 96 95 PRO A C 1
ATOM 758 O O . PRO A 1 95 ? 21.5 -8.508 -10.195 1 96 95 PRO A O 1
ATOM 761 N N . ASP A 1 96 ? 23.094 -9.93 -10.922 1 96.69 96 ASP A N 1
ATOM 762 C CA . ASP A 1 96 ? 24.141 -8.906 -10.93 1 96.69 96 ASP A CA 1
ATOM 763 C C . ASP A 1 96 ? 23.734 -7.727 -11.812 1 96.69 96 ASP A C 1
ATOM 765 O O . ASP A 1 96 ? 23.203 -7.918 -12.906 1 96.69 96 ASP A O 1
ATOM 769 N N . GLY A 1 97 ? 23.984 -6.574 -11.32 1 96.75 97 GLY A N 1
ATOM 770 C CA . GLY A 1 97 ? 23.719 -5.383 -12.109 1 96.75 97 GLY A CA 1
ATOM 771 C C . GLY A 1 97 ? 22.719 -4.441 -11.453 1 96.75 97 GLY A C 1
ATOM 772 O O . GLY A 1 97 ? 22.703 -3.244 -11.742 1 96.75 97 GLY A O 1
ATOM 773 N N . LEU A 1 98 ? 21.875 -4.977 -10.617 1 98.44 98 LEU A N 1
ATOM 774 C CA . LEU A 1 98 ? 20.984 -4.125 -9.828 1 98.44 98 LEU A CA 1
ATOM 775 C C . LEU A 1 98 ? 21.734 -3.48 -8.672 1 98.44 98 LEU A C 1
ATOM 777 O O . LEU A 1 98 ? 22.562 -4.129 -8.031 1 98.44 98 LEU A O 1
ATOM 781 N N . SER A 1 99 ? 21.438 -2.189 -8.422 1 98.19 99 SER A N 1
ATOM 782 C CA . SER A 1 99 ? 22.359 -1.482 -7.539 1 98.19 99 SER A CA 1
ATOM 783 C C . SER A 1 99 ? 21.609 -0.67 -6.488 1 98.19 99 SER A C 1
ATOM 785 O O . SER A 1 99 ? 22.203 -0.222 -5.504 1 98.19 99 SER A O 1
ATOM 787 N N . HIS A 1 100 ? 20.344 -0.459 -6.672 1 98.75 100 HIS A N 1
ATOM 788 C CA . HIS A 1 100 ? 19.578 0.365 -5.738 1 98.75 100 HIS A CA 1
ATOM 789 C C . HIS A 1 100 ? 18.266 -0.303 -5.359 1 98.75 100 HIS A C 1
ATOM 791 O O . HIS A 1 100 ? 17.719 -1.085 -6.137 1 98.75 100 HIS A O 1
ATOM 797 N N . VAL A 1 101 ? 17.828 -0.008 -4.156 1 98.88 101 VAL A N 1
ATOM 798 C CA . VAL A 1 101 ? 16.594 -0.569 -3.613 1 98.88 101 VAL A CA 1
ATOM 799 C C . VAL A 1 101 ? 15.688 0.557 -3.139 1 98.88 101 VAL A C 1
ATOM 801 O O . VAL A 1 101 ? 16.094 1.396 -2.33 1 98.88 101 VAL A O 1
ATOM 804 N N . PHE A 1 102 ? 14.5 0.655 -3.641 1 98.94 102 PHE A N 1
ATOM 805 C CA . PHE A 1 102 ? 13.438 1.539 -3.178 1 98.94 102 PHE A CA 1
ATOM 806 C C . PHE A 1 102 ? 12.328 0.744 -2.492 1 98.94 102 PHE A C 1
ATOM 808 O O . PHE A 1 102 ? 11.766 -0.179 -3.084 1 98.94 102 PHE A O 1
ATOM 815 N N . TYR A 1 103 ? 11.977 1.121 -1.253 1 98.81 103 TYR A N 1
ATOM 816 C CA . TYR A 1 103 ? 10.992 0.37 -0.482 1 98.81 103 TYR A CA 1
ATOM 817 C C . TYR A 1 103 ? 9.594 0.93 -0.695 1 98.81 103 TYR A C 1
ATOM 819 O O . TYR A 1 103 ? 9.414 2.143 -0.824 1 98.81 103 TYR A O 1
ATOM 827 N N . SER A 1 104 ? 8.641 0.049 -0.713 1 98.19 104 SER A N 1
ATOM 828 C CA . SER A 1 104 ? 7.219 0.369 -0.667 1 98.19 104 SER A CA 1
ATOM 829 C C . SER A 1 104 ? 6.449 -0.649 0.169 1 98.19 104 SER A C 1
ATOM 831 O O . SER A 1 104 ? 7.016 -1.28 1.063 1 98.19 104 SER A O 1
ATOM 833 N N . ASP A 1 105 ? 5.086 -0.787 -0.055 1 96.44 105 ASP A N 1
ATOM 834 C CA . ASP A 1 105 ? 4.359 -1.539 0.964 1 96.44 105 ASP A CA 1
ATOM 835 C C . ASP A 1 105 ? 3.615 -2.721 0.348 1 96.44 105 ASP A C 1
ATOM 837 O O . ASP A 1 105 ? 3.064 -3.557 1.067 1 96.44 105 ASP A O 1
ATOM 841 N N . SER A 1 106 ? 3.547 -2.805 -0.958 1 97.88 106 SER A N 1
ATOM 842 C CA . SER A 1 106 ? 2.83 -3.9 -1.601 1 97.88 106 SER A CA 1
ATOM 843 C C . SER A 1 106 ? 3.377 -4.18 -2.996 1 97.88 106 SER A C 1
ATOM 845 O O . SER A 1 106 ? 4.152 -3.385 -3.533 1 97.88 106 SER A O 1
ATOM 847 N N . GLY A 1 107 ? 2.959 -5.332 -3.562 1 98.25 107 GLY A N 1
ATOM 848 C CA . GLY A 1 107 ? 3.316 -5.621 -4.941 1 98.25 107 GLY A CA 1
ATOM 849 C C . GLY A 1 107 ? 2.832 -4.566 -5.918 1 98.25 107 GLY A C 1
ATOM 850 O O . GLY A 1 107 ? 3.574 -4.148 -6.809 1 98.25 107 GLY A O 1
ATOM 851 N N . SER A 1 108 ? 1.584 -4.09 -5.734 1 98.44 108 SER A N 1
ATOM 852 C CA . SER A 1 108 ? 1.036 -3.043 -6.59 1 98.44 108 SER A CA 1
ATOM 853 C C . SER A 1 108 ? 1.905 -1.791 -6.555 1 98.44 108 SER A C 1
ATOM 855 O O . SER A 1 108 ? 2.232 -1.228 -7.602 1 98.44 108 SER A O 1
ATOM 857 N N . THR A 1 109 ? 2.291 -1.384 -5.367 1 98.38 109 THR A N 1
ATOM 858 C CA . THR A 1 109 ? 3.047 -0.141 -5.262 1 98.38 109 THR A CA 1
ATOM 859 C C . THR A 1 109 ? 4.488 -0.343 -5.723 1 98.38 109 THR A C 1
ATOM 861 O O . THR A 1 109 ? 5.109 0.579 -6.254 1 98.38 109 THR A O 1
ATOM 864 N N . ALA A 1 110 ? 5.047 -1.547 -5.598 1 98.81 110 ALA A N 1
ATOM 865 C CA . ALA A 1 110 ? 6.363 -1.825 -6.168 1 98.81 110 ALA A CA 1
ATOM 866 C C . ALA A 1 110 ? 6.344 -1.676 -7.688 1 98.81 110 ALA A C 1
ATOM 868 O O . ALA A 1 110 ? 7.289 -1.146 -8.273 1 98.81 110 ALA A O 1
ATOM 869 N N . VAL A 1 111 ? 5.262 -2.133 -8.305 1 98.88 111 VAL A N 1
ATOM 870 C CA . VAL A 1 111 ? 5.121 -2.049 -9.758 1 98.88 111 VAL A CA 1
ATOM 871 C C . VAL A 1 111 ? 4.887 -0.599 -10.172 1 98.88 111 VAL A C 1
ATOM 873 O O . VAL A 1 111 ? 5.414 -0.146 -11.188 1 98.88 111 VAL A O 1
ATOM 876 N N . GLU A 1 112 ? 4.094 0.12 -9.414 1 98.62 112 GLU A N 1
ATOM 877 C CA . GLU A 1 112 ? 3.93 1.539 -9.719 1 98.62 112 GLU A CA 1
ATOM 878 C C . GLU A 1 112 ? 5.262 2.277 -9.648 1 98.62 112 GLU A C 1
ATOM 880 O O . GLU A 1 112 ? 5.543 3.143 -10.484 1 98.62 112 GLU A O 1
ATOM 885 N N . VAL A 1 113 ? 6.051 1.958 -8.633 1 98.81 113 VAL A N 1
ATOM 886 C CA . VAL A 1 113 ? 7.387 2.533 -8.523 1 98.81 113 VAL A CA 1
ATOM 887 C C . VAL A 1 113 ? 8.195 2.203 -9.773 1 98.81 113 VAL A C 1
ATOM 889 O O . VAL A 1 113 ? 8.867 3.074 -10.336 1 98.81 113 VAL A O 1
ATOM 892 N N . ALA A 1 114 ? 8.102 0.968 -10.234 1 98.94 114 ALA A N 1
ATOM 893 C CA . ALA A 1 114 ? 8.828 0.529 -11.422 1 98.94 114 ALA A CA 1
ATOM 894 C C . ALA A 1 114 ? 8.414 1.326 -12.648 1 98.94 114 ALA A C 1
ATOM 896 O O . ALA A 1 114 ? 9.258 1.771 -13.43 1 98.94 114 ALA A O 1
ATOM 897 N N . ILE A 1 115 ? 7.133 1.503 -12.828 1 98.81 115 ILE A N 1
ATOM 898 C CA . ILE A 1 115 ? 6.598 2.254 -13.961 1 98.81 115 ILE A CA 1
ATOM 899 C C . ILE A 1 115 ? 7.094 3.697 -13.898 1 98.81 115 ILE A C 1
ATOM 901 O O . ILE A 1 115 ? 7.555 4.246 -14.898 1 98.81 115 ILE A O 1
ATOM 905 N N . LYS A 1 116 ? 7.043 4.273 -12.758 1 98.62 116 LYS A N 1
ATOM 906 C CA . LYS A 1 116 ? 7.465 5.66 -12.594 1 98.62 116 LYS A CA 1
ATOM 907 C C . LYS A 1 116 ? 8.977 5.801 -12.773 1 98.62 116 LYS A C 1
ATOM 909 O O . LYS A 1 116 ? 9.445 6.801 -13.32 1 98.62 116 LYS A O 1
ATOM 914 N N . MET A 1 117 ? 9.742 4.836 -12.258 1 98.75 117 MET A N 1
ATOM 915 C CA . MET A 1 117 ? 11.188 4.832 -12.5 1 98.75 117 MET A CA 1
ATOM 916 C C . MET A 1 117 ? 11.492 4.828 -13.992 1 98.75 117 MET A C 1
ATOM 918 O O . MET A 1 117 ? 12.359 5.566 -14.453 1 98.75 117 MET A O 1
ATOM 922 N N . ALA A 1 118 ? 10.734 4.012 -14.727 1 98.81 118 ALA A N 1
ATOM 923 C CA . ALA A 1 118 ? 10.969 3.891 -16.156 1 98.81 118 ALA A CA 1
ATOM 924 C C . ALA A 1 118 ? 10.695 5.211 -16.875 1 98.81 118 ALA A C 1
ATOM 926 O O . ALA A 1 118 ? 11.523 5.68 -17.672 1 98.81 118 ALA A O 1
ATOM 927 N N . LEU A 1 119 ? 9.562 5.812 -16.609 1 98.5 119 LEU A N 1
ATOM 928 C CA . LEU A 1 119 ? 9.234 7.078 -17.25 1 98.5 119 LEU A CA 1
ATOM 929 C C . LEU A 1 119 ? 10.195 8.18 -16.797 1 98.5 119 LEU A C 1
ATOM 931 O O . LEU A 1 119 ? 10.664 8.969 -17.625 1 98.5 119 LEU A O 1
ATOM 935 N N . GLY A 1 120 ? 10.422 8.211 -15.477 1 98.31 120 GLY A N 1
ATOM 936 C CA . GLY A 1 120 ? 11.336 9.211 -14.938 1 98.31 120 GLY A CA 1
ATOM 937 C C . GLY A 1 120 ? 12.727 9.125 -15.539 1 98.31 120 GLY A C 1
ATOM 938 O O . GLY A 1 120 ? 13.391 10.148 -15.734 1 98.31 120 GLY A O 1
ATOM 939 N N . TYR A 1 121 ? 13.219 7.906 -15.812 1 98.69 121 TYR A N 1
ATOM 940 C CA . TYR A 1 121 ? 14.516 7.668 -16.438 1 98.69 121 TYR A CA 1
ATOM 941 C C . TYR A 1 121 ? 14.633 8.414 -17.75 1 98.69 121 TYR A C 1
ATOM 943 O O . TYR A 1 121 ? 15.586 9.172 -17.969 1 98.69 121 TYR A O 1
ATOM 951 N N . PHE A 1 122 ? 13.641 8.25 -18.594 1 98.56 122 PHE A N 1
ATOM 952 C CA . PHE A 1 122 ? 13.656 8.859 -19.922 1 98.56 122 PHE A CA 1
ATOM 953 C C . PHE A 1 122 ? 13.359 10.352 -19.828 1 98.56 122 PHE A C 1
ATOM 955 O O . PHE A 1 122 ? 13.992 11.164 -20.516 1 98.56 122 PHE A O 1
ATOM 962 N N . TYR A 1 123 ? 12.414 10.688 -18.969 1 98 123 TYR A N 1
ATOM 963 C CA . TYR A 1 123 ? 12.047 12.086 -18.797 1 98 123 TYR A CA 1
ATOM 964 C C . TYR A 1 123 ? 13.258 12.914 -18.359 1 98 123 TYR A C 1
ATOM 966 O O . TYR A 1 123 ? 13.539 13.961 -18.953 1 98 123 TYR A O 1
ATOM 974 N N . ASN A 1 124 ? 13.992 12.469 -17.391 1 98 124 ASN A N 1
ATOM 975 C CA . ASN A 1 124 ? 15.109 13.219 -16.812 1 98 124 ASN A CA 1
ATOM 976 C C . ASN A 1 124 ? 16.312 13.227 -17.766 1 98 124 ASN A C 1
ATOM 978 O O . ASN A 1 124 ? 17.234 14.023 -17.578 1 98 124 ASN A O 1
ATOM 982 N N . ARG A 1 125 ? 16.297 12.414 -18.766 1 97.44 125 ARG A N 1
ATOM 983 C CA . ARG A 1 125 ? 17.359 12.367 -19.781 1 97.44 125 ARG A CA 1
ATOM 984 C C . ARG A 1 125 ? 16.969 13.18 -21 1 97.44 125 ARG A C 1
ATOM 986 O O . ARG A 1 125 ? 17.703 13.211 -22 1 97.44 125 ARG A O 1
ATOM 993 N N . GLY A 1 126 ? 15.797 13.734 -21.031 1 96.69 126 GLY A N 1
ATOM 994 C CA . GLY A 1 126 ? 15.344 14.57 -22.125 1 96.69 126 GLY A CA 1
ATOM 995 C C . GLY A 1 126 ? 14.828 13.773 -23.312 1 96.69 126 GLY A C 1
ATOM 996 O O . GLY A 1 126 ? 14.844 14.258 -24.438 1 96.69 126 GLY A O 1
ATOM 997 N N . GLU A 1 127 ? 14.445 12.516 -23.109 1 95.69 127 GLU A N 1
ATOM 998 C CA . GLU A 1 127 ? 13.875 11.625 -24.109 1 95.69 127 GLU A CA 1
ATOM 999 C C . GLU A 1 127 ? 12.586 10.977 -23.609 1 95.69 127 GLU A C 1
ATOM 1001 O O . GLU A 1 127 ? 12.477 9.75 -23.547 1 95.69 127 GLU A O 1
ATOM 1006 N N . PRO A 1 128 ? 11.68 11.812 -23.359 1 93.56 128 PRO A N 1
ATOM 1007 C CA . PRO A 1 128 ? 10.5 11.281 -22.672 1 93.56 128 PRO A CA 1
ATOM 1008 C C . PRO A 1 128 ? 9.781 10.203 -23.484 1 93.56 128 PRO A C 1
ATOM 1010 O O . PRO A 1 128 ? 9.523 10.383 -24.672 1 93.56 128 PRO A O 1
ATOM 1013 N N . ARG A 1 129 ? 9.602 9.086 -22.859 1 96.31 129 ARG A N 1
ATOM 1014 C CA . ARG A 1 129 ? 8.805 7.938 -23.297 1 96.31 129 ARG A CA 1
ATOM 1015 C C . ARG A 1 129 ? 7.738 7.594 -22.266 1 96.31 129 ARG A C 1
ATOM 1017 O O . ARG A 1 129 ? 7.996 7.633 -21.062 1 96.31 129 ARG A O 1
ATOM 1024 N N . SER A 1 130 ? 6.543 7.297 -22.703 1 93.62 130 SER A N 1
ATOM 1025 C CA . SER A 1 130 ? 5.504 7.059 -21.703 1 93.62 130 SER A CA 1
ATOM 1026 C C . SER A 1 130 ? 4.793 5.734 -21.953 1 93.62 130 SER A C 1
ATOM 1028 O O . SER A 1 130 ? 3.961 5.309 -21.141 1 93.62 130 SER A O 1
ATOM 1030 N N . ARG A 1 131 ? 5.066 5.086 -23.062 1 97.19 131 ARG A N 1
ATOM 1031 C CA . ARG A 1 131 ? 4.363 3.846 -23.375 1 97.19 131 ARG A CA 1
ATOM 1032 C C . ARG A 1 131 ? 4.977 2.662 -22.641 1 97.19 131 ARG A C 1
ATOM 1034 O O . ARG A 1 131 ? 6.199 2.57 -22.5 1 97.19 131 ARG A O 1
ATOM 1041 N N . ILE A 1 132 ? 4.133 1.784 -22.172 1 98.5 132 ILE A N 1
ATOM 1042 C CA . ILE A 1 132 ? 4.508 0.546 -21.5 1 98.5 132 ILE A CA 1
ATOM 1043 C C . ILE A 1 132 ? 3.924 -0.648 -22.25 1 98.5 132 ILE A C 1
ATOM 1045 O O . ILE A 1 132 ? 2.779 -0.601 -22.703 1 98.5 132 ILE A O 1
ATOM 1049 N N . ALA A 1 133 ? 4.68 -1.645 -22.469 1 98.88 133 ALA A N 1
ATOM 1050 C CA . ALA A 1 133 ? 4.18 -2.895 -23.031 1 98.88 133 ALA A CA 1
ATOM 1051 C C . ALA A 1 133 ? 4.027 -3.963 -21.953 1 98.88 133 ALA A C 1
ATOM 1053 O O . ALA A 1 133 ? 4.828 -4.027 -21.016 1 98.88 133 ALA A O 1
ATOM 1054 N N . VAL A 1 134 ? 3.004 -4.758 -22.078 1 98.88 134 VAL A N 1
ATOM 1055 C CA . VAL A 1 134 ? 2.721 -5.852 -21.156 1 98.88 134 VAL A CA 1
ATOM 1056 C C . VAL A 1 134 ? 2.285 -7.09 -21.938 1 98.88 134 VAL A C 1
ATOM 1058 O O . VAL A 1 134 ? 2.047 -7.016 -23.141 1 98.88 134 VAL A O 1
ATOM 1061 N N . LEU A 1 135 ? 2.217 -8.219 -21.281 1 98.75 135 LEU A N 1
ATOM 1062 C CA . LEU A 1 135 ? 1.727 -9.438 -21.906 1 98.75 135 LEU A CA 1
ATOM 1063 C C . LEU A 1 135 ? 0.212 -9.555 -21.766 1 98.75 135 LEU A C 1
ATOM 1065 O O . LEU A 1 135 ? -0.351 -9.172 -20.734 1 98.75 135 LEU A O 1
ATOM 1069 N N . GLN A 1 136 ? -0.347 -10.125 -22.812 1 98 136 GLN A N 1
ATOM 1070 C CA . GLN A 1 136 ? -1.743 -10.531 -22.688 1 98 136 GLN A CA 1
ATOM 1071 C C . GLN A 1 136 ? -1.951 -11.422 -21.469 1 98 136 GLN A C 1
ATOM 1073 O O . GLN A 1 136 ? -1.129 -12.297 -21.188 1 98 136 GLN A O 1
ATOM 1078 N N . HIS A 1 137 ? -3.016 -11.18 -20.641 1 97.25 137 HIS A N 1
ATOM 1079 C CA . HIS A 1 137 ? -3.432 -11.961 -19.484 1 97.25 137 HIS A CA 1
ATOM 1080 C C . HIS A 1 137 ? -2.65 -11.555 -18.234 1 97.25 137 HIS A C 1
ATOM 1082 O O . HIS A 1 137 ? -2.812 -12.156 -17.172 1 97.25 137 HIS A O 1
ATOM 1088 N N . SER A 1 138 ? -1.833 -10.531 -18.375 1 97.62 138 SER A N 1
ATOM 1089 C CA . SER A 1 138 ? -0.986 -10.18 -17.234 1 97.62 138 SER A CA 1
ATOM 1090 C C . SER A 1 138 ? -1.805 -9.562 -16.109 1 97.62 138 SER A C 1
ATOM 1092 O O . SER A 1 138 ? -2.906 -9.055 -16.328 1 97.62 138 SER A O 1
ATOM 1094 N N . TYR A 1 139 ? -1.343 -9.688 -14.984 1 97.38 139 TYR A N 1
ATOM 1095 C CA . TYR A 1 139 ? -1.825 -9.078 -13.75 1 97.38 139 TYR A CA 1
ATOM 1096 C C . TYR A 1 139 ? -0.677 -8.461 -12.961 1 97.38 139 TYR A C 1
ATOM 1098 O O . TYR A 1 139 ? 0.293 -9.148 -12.625 1 97.38 139 TYR A O 1
ATOM 1106 N N . HIS A 1 140 ? -0.806 -7.188 -12.562 1 98.5 140 HIS A N 1
ATOM 1107 C CA . HIS A 1 140 ? 0.292 -6.523 -11.867 1 98.5 140 HIS A CA 1
ATOM 1108 C C . HIS A 1 140 ? -0.196 -5.836 -10.594 1 98.5 140 HIS A C 1
ATOM 1110 O O . HIS A 1 140 ? 0.555 -5.094 -9.961 1 98.5 140 HIS A O 1
ATOM 1116 N N . GLY A 1 141 ? -1.407 -6.059 -10.25 1 97.31 141 GLY A N 1
ATOM 1117 C CA . GLY A 1 141 ? -1.95 -5.469 -9.031 1 97.31 141 GLY A CA 1
ATOM 1118 C C . GLY A 1 141 ? -3.299 -4.805 -9.242 1 97.31 141 GLY A C 1
ATOM 1119 O O . GLY A 1 141 ? -3.895 -4.922 -10.312 1 97.31 141 GLY A O 1
ATOM 1120 N N . ASP A 1 142 ? -3.787 -4.094 -8.203 1 97.25 142 ASP A N 1
ATOM 1121 C CA . ASP A 1 142 ? -5.168 -3.621 -8.266 1 97.25 142 ASP A CA 1
ATOM 1122 C C . ASP A 1 142 ? -5.238 -2.107 -8.086 1 97.25 142 ASP A C 1
ATOM 1124 O O . ASP A 1 142 ? -6.324 -1.524 -8.102 1 97.25 142 ASP A O 1
ATOM 1128 N N . THR A 1 143 ? -4.109 -1.404 -7.875 1 97.94 143 THR A N 1
ATOM 1129 C CA . THR A 1 143 ? -4.16 0.05 -7.969 1 97.94 143 THR A CA 1
ATOM 1130 C C . THR A 1 143 ? -4.473 0.49 -9.398 1 97.94 143 THR A C 1
ATOM 1132 O O . THR A 1 143 ? -4.309 -0.286 -10.344 1 97.94 143 THR A O 1
ATOM 1135 N N . ILE A 1 144 ? -4.879 1.695 -9.523 1 97.94 144 ILE A N 1
ATOM 1136 C CA . ILE A 1 144 ? -5.293 2.18 -10.836 1 97.94 144 ILE A CA 1
ATOM 1137 C C . ILE A 1 144 ? -4.121 2.084 -11.812 1 97.94 144 ILE A C 1
ATOM 1139 O O . ILE A 1 144 ? -4.297 1.68 -12.961 1 97.94 144 ILE A O 1
ATOM 1143 N N . GLY A 1 145 ? -2.92 2.43 -11.312 1 98.19 145 GLY A N 1
ATOM 1144 C CA . GLY A 1 145 ? -1.746 2.291 -12.164 1 98.19 145 GLY A CA 1
ATOM 1145 C C . GLY A 1 145 ? -1.488 0.86 -12.602 1 98.19 145 GLY A C 1
ATOM 1146 O O . GLY A 1 145 ? -1.283 0.592 -13.781 1 98.19 145 GLY A O 1
ATOM 1147 N N . THR A 1 146 ? -1.576 -0.054 -11.688 1 98.31 146 THR A N 1
ATOM 1148 C CA . THR A 1 146 ? -1.263 -1.444 -12 1 98.31 146 THR A CA 1
ATOM 1149 C C . THR A 1 146 ? -2.42 -2.109 -12.734 1 98.31 146 THR A C 1
ATOM 1151 O O . THR A 1 146 ? -2.205 -2.979 -13.586 1 98.31 146 THR A O 1
ATOM 1154 N N . MET A 1 147 ? -3.645 -1.683 -12.43 1 97.75 147 MET A N 1
ATOM 1155 C CA . MET A 1 147 ? -4.777 -2.17 -13.219 1 97.75 147 MET A CA 1
ATOM 1156 C C . MET A 1 147 ? -4.645 -1.757 -14.68 1 97.75 147 MET A C 1
ATOM 1158 O O . MET A 1 147 ? -5.008 -2.518 -15.578 1 97.75 147 MET A O 1
ATOM 1162 N N . SER A 1 148 ? -4.145 -0.565 -14.891 1 98.12 148 SER A N 1
ATOM 1163 C CA . SER A 1 148 ? -3.918 -0.093 -16.25 1 98.12 148 SER A CA 1
ATOM 1164 C C . SER A 1 148 ? -2.926 -0.988 -16.984 1 98.12 148 SER A C 1
ATOM 1166 O O . SER A 1 148 ? -3.014 -1.149 -18.203 1 98.12 148 SER A O 1
ATOM 1168 N N . ALA A 1 149 ? -2.029 -1.595 -16.25 1 97.56 149 ALA A N 1
ATOM 1169 C CA . ALA A 1 149 ? -0.971 -2.42 -16.812 1 97.56 149 ALA A CA 1
ATOM 1170 C C . ALA A 1 149 ? -1.39 -3.887 -16.875 1 97.56 149 ALA A C 1
ATOM 1172 O O . ALA A 1 149 ? -0.609 -4.746 -17.297 1 97.56 149 ALA A O 1
ATOM 1173 N N . GLY A 1 150 ? -2.578 -4.199 -16.391 1 95.19 150 GLY A N 1
ATOM 1174 C CA . GLY A 1 150 ? -3.086 -5.562 -16.391 1 95.19 150 GLY A CA 1
ATOM 1175 C C . GLY A 1 150 ? -4.148 -5.805 -17.453 1 95.19 150 GLY A C 1
ATOM 1176 O O . GLY A 1 150 ? -4.531 -4.883 -18.172 1 95.19 150 GLY A O 1
ATOM 1177 N N . GLU A 1 151 ? -4.594 -7.031 -17.547 1 93.12 151 GLU A N 1
ATOM 1178 C CA . GLU A 1 151 ? -5.621 -7.414 -18.516 1 93.12 151 GLU A CA 1
ATOM 1179 C C . GLU A 1 151 ? -6.938 -6.695 -18.234 1 93.12 151 GLU A C 1
ATOM 1181 O O . GLU A 1 151 ? -7.359 -6.59 -17.078 1 93.12 151 GLU A O 1
ATOM 1186 N N . ARG A 1 152 ? -7.551 -6.199 -19.359 1 90.94 152 ARG A N 1
ATOM 1187 C CA . ARG A 1 152 ? -8.875 -5.602 -19.25 1 90.94 152 ARG A CA 1
ATOM 1188 C C . ARG A 1 152 ? -9.953 -6.676 -19.141 1 90.94 152 ARG A C 1
ATOM 1190 O O . ARG A 1 152 ? -9.867 -7.715 -19.797 1 90.94 152 ARG A O 1
ATOM 1197 N N . GLY A 1 153 ? -10.914 -6.387 -18.297 1 89.69 153 GLY A N 1
ATOM 1198 C CA . GLY A 1 153 ? -12 -7.332 -18.125 1 89.69 153 GLY A CA 1
ATOM 1199 C C . GLY A 1 153 ? -13.008 -6.895 -17.078 1 89.69 153 GLY A C 1
ATOM 1200 O O . GLY A 1 153 ? -13.125 -5.703 -16.781 1 89.69 153 GLY A O 1
ATOM 1201 N N . VAL A 1 154 ? -13.672 -7.836 -16.578 1 83.19 154 VAL A N 1
ATOM 1202 C CA . VAL A 1 154 ? -14.734 -7.586 -15.617 1 83.19 154 VAL A CA 1
ATOM 1203 C C . VAL A 1 154 ? -14.156 -6.938 -14.359 1 83.19 154 VAL A C 1
ATOM 1205 O O . VAL A 1 154 ? -14.82 -6.121 -13.711 1 83.19 154 VAL A O 1
ATOM 1208 N N . PHE A 1 155 ? -12.906 -7.137 -14.07 1 84.62 155 PHE A N 1
ATOM 1209 C CA . PHE A 1 155 ? -12.258 -6.719 -12.836 1 84.62 155 PHE A CA 1
ATOM 1210 C C . PHE A 1 155 ? -12.062 -5.207 -12.812 1 84.62 155 PHE A C 1
ATOM 1212 O O . PHE A 1 155 ? -11.898 -4.613 -11.742 1 84.62 155 PHE A O 1
ATOM 1219 N N . ASN A 1 156 ? -12.039 -4.602 -13.992 1 91.31 156 ASN A N 1
ATOM 1220 C CA . ASN A 1 156 ? -11.758 -3.168 -14.023 1 91.31 156 ASN A CA 1
ATOM 1221 C C . ASN A 1 156 ? -12.703 -2.43 -14.961 1 91.31 156 ASN A C 1
ATOM 1223 O O . ASN A 1 156 ? -12.453 -1.277 -15.32 1 91.31 156 ASN A O 1
ATOM 1227 N N . ALA A 1 157 ? -13.75 -3.082 -15.367 1 91.56 157 ALA A N 1
ATOM 1228 C CA . ALA A 1 157 ? -14.711 -2.488 -16.281 1 91.56 157 ALA A CA 1
ATOM 1229 C C . ALA A 1 157 ? -15.266 -1.179 -15.734 1 91.56 157 ALA A C 1
ATOM 1231 O O . ALA A 1 157 ? -15.375 -0.188 -16.453 1 91.56 157 ALA A O 1
ATOM 1232 N N . ALA A 1 158 ? -15.562 -1.158 -14.461 1 93.25 158 ALA A N 1
ATOM 1233 C CA . ALA A 1 158 ? -16.172 0 -13.812 1 93.25 158 ALA A CA 1
ATOM 1234 C C . ALA A 1 158 ? -15.188 1.17 -13.75 1 93.25 158 ALA A C 1
ATOM 1236 O O . ALA A 1 158 ? -15.586 2.311 -13.508 1 93.25 158 ALA A O 1
ATOM 1237 N N . TYR A 1 159 ? -13.906 0.917 -14.023 1 95.88 159 TYR A N 1
ATOM 1238 C CA . TYR A 1 159 ? -12.867 1.918 -13.805 1 95.88 159 TYR A CA 1
ATOM 1239 C C . TYR A 1 159 ? -12.203 2.307 -15.117 1 95.88 159 TYR A C 1
ATOM 1241 O O . TYR A 1 159 ? -11.125 2.914 -15.117 1 95.88 159 TYR A O 1
ATOM 1249 N N . GLY A 1 160 ? -12.781 1.922 -16.219 1 95.56 160 GLY A N 1
ATOM 1250 C CA . GLY A 1 160 ? -12.188 2.107 -17.531 1 95.56 160 GLY A CA 1
ATOM 1251 C C . GLY A 1 160 ? -11.711 3.527 -17.781 1 95.56 160 GLY A C 1
ATOM 1252 O O . GLY A 1 160 ? -10.625 3.74 -18.328 1 95.56 160 GLY A O 1
ATOM 1253 N N . ALA A 1 161 ? -12.438 4.531 -17.297 1 94.5 161 ALA A N 1
ATOM 1254 C CA . ALA A 1 161 ? -12.164 5.945 -17.547 1 94.5 161 ALA A CA 1
ATOM 1255 C C . ALA A 1 161 ? -10.898 6.395 -16.828 1 94.5 161 ALA A C 1
ATOM 1257 O O . ALA A 1 161 ? -10.312 7.422 -17.172 1 94.5 161 ALA A O 1
ATOM 1258 N N . LEU A 1 162 ? -10.461 5.641 -15.828 1 97.12 162 LEU A N 1
ATOM 1259 C CA . LEU A 1 162 ? -9.312 6.027 -15.023 1 97.12 162 LEU A CA 1
ATOM 1260 C C . LEU A 1 162 ? -8.031 5.402 -15.562 1 97.12 162 LEU A C 1
ATOM 1262 O O . LEU A 1 162 ? -6.93 5.77 -15.148 1 97.12 162 LEU A O 1
ATOM 1266 N N . LEU A 1 163 ? -8.148 4.496 -16.438 1 97.38 163 LEU A N 1
ATOM 1267 C CA . LEU A 1 163 ? -7.008 3.664 -16.812 1 97.38 163 LEU A CA 1
ATOM 1268 C C . LEU A 1 163 ? -6.27 4.266 -18 1 97.38 163 LEU A C 1
ATOM 1270 O O . LEU A 1 163 ? -6.895 4.773 -18.938 1 97.38 163 LEU A O 1
ATOM 1274 N N . PHE A 1 164 ? -4.945 4.258 -17.969 1 97.38 164 PHE A N 1
ATOM 1275 C CA . PHE A 1 164 ? -4.16 4.656 -19.141 1 97.38 164 PHE A CA 1
ATOM 1276 C C . PHE A 1 164 ? -3.932 3.475 -20.062 1 97.38 164 PHE A C 1
ATOM 1278 O O . PHE A 1 164 ? -4.109 2.32 -19.672 1 97.38 164 PHE A O 1
ATOM 1285 N N . ASN A 1 165 ? -3.549 3.742 -21.266 1 95.5 165 ASN A N 1
ATOM 1286 C CA . ASN A 1 165 ? -3.371 2.701 -22.266 1 95.5 165 ASN A CA 1
ATOM 1287 C C . ASN A 1 165 ? -1.973 2.094 -22.203 1 95.5 165 ASN A C 1
ATOM 1289 O O . ASN A 1 165 ? -1.004 2.785 -21.891 1 95.5 165 ASN A O 1
ATOM 1293 N N . VAL A 1 166 ? -1.91 0.82 -22.516 1 97.94 166 VAL A N 1
ATOM 1294 C CA . VAL A 1 166 ? -0.648 0.098 -22.641 1 97.94 166 VAL A CA 1
ATOM 1295 C C . VAL A 1 166 ? -0.637 -0.709 -23.938 1 97.94 166 VAL A C 1
ATOM 1297 O O . VAL A 1 166 ? -1.686 -0.929 -24.547 1 97.94 166 VAL A O 1
ATOM 1300 N N . GLU A 1 167 ? 0.566 -1.007 -24.438 1 98.19 167 GLU A N 1
ATOM 1301 C CA . GLU A 1 167 ? 0.708 -1.98 -25.516 1 98.19 167 GLU A CA 1
ATOM 1302 C C . GLU A 1 167 ? 0.587 -3.408 -24.984 1 98.19 167 GLU A C 1
ATOM 1304 O O . GLU A 1 167 ? 1.375 -3.83 -24.141 1 98.19 167 GLU A O 1
ATOM 1309 N N . THR A 1 168 ? -0.364 -4.125 -25.484 1 98.38 168 THR A N 1
ATOM 1310 C CA . THR A 1 168 ? -0.536 -5.508 -25.047 1 98.38 168 THR A CA 1
ATOM 1311 C C . THR A 1 168 ? 0.036 -6.469 -26.094 1 98.38 168 THR A C 1
ATOM 1313 O O . THR A 1 168 ? -0.438 -6.516 -27.234 1 98.38 168 THR A O 1
ATOM 1316 N N . LEU A 1 169 ? 1.016 -7.203 -25.703 1 98.81 169 LEU A N 1
ATOM 1317 C CA . LEU A 1 169 ? 1.631 -8.219 -26.547 1 98.81 169 LEU A CA 1
ATOM 1318 C C . LEU A 1 169 ? 0.923 -9.555 -26.391 1 98.81 169 LEU A C 1
ATOM 1320 O O . LEU A 1 169 ? 0.487 -9.914 -25.297 1 98.81 169 LEU A O 1
ATOM 1324 N N . PRO A 1 170 ? 0.837 -10.336 -27.5 1 98.31 170 PRO A N 1
ATOM 1325 C CA . PRO A 1 170 ? 0.264 -11.68 -27.344 1 98.31 170 PRO A CA 1
ATOM 1326 C C . PRO A 1 170 ? 1.039 -12.539 -26.344 1 98.31 170 PRO A C 1
ATOM 1328 O O . PRO A 1 170 ? 2.256 -12.383 -26.203 1 98.31 170 PRO A O 1
ATOM 1331 N N . PHE A 1 171 ? 0.336 -13.375 -25.672 1 98.38 171 PHE A N 1
ATOM 1332 C CA . PHE A 1 171 ? 1.026 -14.305 -24.781 1 98.38 171 PHE A CA 1
ATOM 1333 C C . PHE A 1 171 ? 1.883 -15.281 -25.578 1 98.38 171 PHE A C 1
ATOM 1335 O O . PHE A 1 171 ? 1.435 -15.82 -26.594 1 98.38 171 PHE A O 1
ATOM 1342 N N . PRO A 1 172 ? 3.104 -15.5 -25.125 1 98.38 172 PRO A N 1
ATOM 1343 C CA . PRO A 1 172 ? 3.986 -16.422 -25.844 1 98.38 172 PRO A CA 1
ATOM 1344 C C . PRO A 1 172 ? 3.742 -17.875 -25.469 1 98.38 172 PRO A C 1
ATOM 1346 O O . PRO A 1 172 ? 4.594 -18.516 -24.844 1 98.38 172 PRO A O 1
ATOM 1349 N N . SER A 1 173 ? 2.68 -18.375 -25.984 1 95.25 173 SER A N 1
ATOM 1350 C CA . SER A 1 173 ? 2.348 -19.781 -25.719 1 95.25 173 SER A CA 1
ATOM 1351 C C . SER A 1 173 ? 3.445 -20.703 -26.219 1 95.25 173 SER A C 1
ATOM 1353 O O . SER A 1 173 ? 4.016 -20.484 -27.297 1 95.25 173 SER A O 1
ATOM 1355 N N . PRO A 1 174 ? 3.652 -21.766 -25.469 1 90.88 174 PRO A N 1
ATOM 1356 C CA . PRO A 1 174 ? 4.707 -22.688 -25.891 1 90.88 174 PRO A CA 1
ATOM 1357 C C . PRO A 1 174 ? 4.508 -23.188 -27.312 1 90.88 174 PRO A C 1
ATOM 1359 O O . PRO A 1 174 ? 3.43 -23.688 -27.656 1 90.88 174 PRO A O 1
ATOM 1362 N N . GLY A 1 175 ? 5.512 -23.109 -28.109 1 92.75 175 GLY A N 1
ATOM 1363 C CA . GLY A 1 175 ? 5.465 -23.531 -29.5 1 92.75 175 GLY A CA 1
ATOM 1364 C C . GLY A 1 175 ? 4.98 -22.453 -30.453 1 92.75 175 GLY A C 1
ATOM 1365 O O . GLY A 1 175 ? 5.094 -22.578 -31.672 1 92.75 175 GLY A O 1
ATOM 1366 N N . HIS A 1 176 ? 4.43 -21.422 -29.891 1 95.44 176 HIS A N 1
ATOM 1367 C CA . HIS A 1 176 ? 3.918 -20.312 -30.672 1 95.44 176 HIS A CA 1
ATOM 1368 C C . HIS A 1 176 ? 4.359 -18.969 -30.078 1 95.44 176 HIS A C 1
ATOM 1370 O O . HIS A 1 176 ? 3.537 -18.078 -29.875 1 95.44 176 HIS A O 1
ATOM 1376 N N . GLU A 1 177 ? 5.676 -18.859 -29.828 1 97.5 177 GLU A N 1
ATOM 1377 C CA . GLU A 1 177 ? 6.191 -17.703 -29.109 1 97.5 177 GLU A CA 1
ATOM 1378 C C . GLU A 1 177 ? 6.574 -16.578 -30.062 1 97.5 177 GLU A C 1
ATOM 1380 O O . GLU A 1 177 ? 6.602 -15.406 -29.688 1 97.5 177 GLU A O 1
ATOM 1385 N N . GLN A 1 178 ? 6.82 -16.922 -31.344 1 97.69 178 GLN A N 1
ATOM 1386 C CA . GLN A 1 178 ? 7.465 -16.016 -32.281 1 97.69 178 GLN A CA 1
ATOM 1387 C C . GLN A 1 178 ? 6.602 -14.789 -32.562 1 97.69 178 GLN A C 1
ATOM 1389 O O . GLN A 1 178 ? 7.117 -13.672 -32.656 1 97.69 178 GLN A O 1
ATOM 1394 N N . PRO A 1 179 ? 5.277 -14.938 -32.688 1 98.06 179 PRO A N 1
ATOM 1395 C CA . PRO A 1 179 ? 4.445 -13.75 -32.906 1 98.06 179 PRO A CA 1
ATOM 1396 C C . PRO A 1 179 ? 4.609 -12.695 -31.828 1 98.06 179 PRO A C 1
ATOM 1398 O O . PRO A 1 179 ? 4.609 -11.492 -32.125 1 98.06 179 PRO A O 1
ATOM 1401 N N . MET A 1 180 ? 4.707 -13.078 -30.656 1 98.69 180 MET A N 1
ATOM 1402 C CA . MET A 1 180 ? 4.91 -12.141 -29.547 1 98.69 180 MET A CA 1
ATOM 1403 C C . MET A 1 180 ? 6.25 -11.43 -29.688 1 98.69 180 MET A C 1
ATOM 1405 O O . MET A 1 180 ? 6.328 -10.211 -29.516 1 98.69 180 MET A O 1
ATOM 1409 N N . LEU A 1 181 ? 7.309 -12.133 -30 1 98.75 181 LEU A N 1
ATOM 1410 C CA . LEU A 1 181 ? 8.633 -11.539 -30.172 1 98.75 181 LEU A CA 1
ATOM 1411 C C . LEU A 1 181 ? 8.656 -10.562 -31.344 1 98.75 181 LEU A C 1
ATOM 1413 O O . LEU A 1 181 ? 9.273 -9.5 -31.25 1 98.75 181 LEU A O 1
ATOM 1417 N N . ASP A 1 182 ? 7.969 -10.961 -32.438 1 98.69 182 ASP A N 1
ATOM 1418 C CA . ASP A 1 182 ? 7.871 -10.07 -33.594 1 98.69 182 ASP A CA 1
ATOM 1419 C C . ASP A 1 182 ? 7.156 -8.773 -33.25 1 98.69 182 ASP A C 1
ATOM 1421 O O . ASP A 1 182 ? 7.602 -7.688 -33.625 1 98.69 182 ASP A O 1
ATOM 1425 N N . ARG A 1 183 ? 6.113 -8.938 -32.531 1 98.75 183 ARG A N 1
ATOM 1426 C CA . ARG A 1 183 ? 5.348 -7.762 -32.125 1 98.75 183 ARG A CA 1
ATOM 1427 C C . ARG A 1 183 ? 6.168 -6.875 -31.188 1 98.75 183 ARG A C 1
ATOM 1429 O O . ARG A 1 183 ? 6.121 -5.648 -31.297 1 98.75 183 ARG A O 1
ATOM 1436 N N . LEU A 1 184 ? 6.863 -7.465 -30.25 1 98.81 184 LEU A N 1
ATOM 1437 C CA . LEU A 1 184 ? 7.73 -6.707 -29.344 1 98.81 184 LEU A CA 1
ATOM 1438 C C . LEU A 1 184 ? 8.766 -5.914 -30.141 1 98.81 184 LEU A C 1
ATOM 1440 O O . LEU A 1 184 ? 9 -4.734 -29.859 1 98.81 184 LEU A O 1
ATOM 1444 N N . GLU A 1 185 ? 9.352 -6.59 -31.078 1 98.56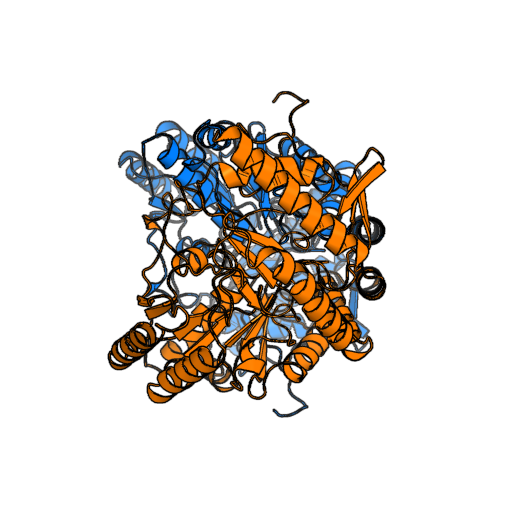 185 GLU A N 1
ATOM 1445 C CA . GLU A 1 185 ? 10.344 -5.922 -31.922 1 98.56 185 GLU A CA 1
ATOM 1446 C C . GLU A 1 185 ? 9.727 -4.723 -32.656 1 98.56 185 GLU A C 1
ATOM 1448 O O . GLU A 1 185 ? 10.328 -3.646 -32.688 1 98.56 185 GLU A O 1
ATOM 1453 N N . ASP A 1 186 ? 8.594 -4.898 -33.188 1 98.62 186 ASP A N 1
ATOM 1454 C CA . ASP A 1 186 ? 7.891 -3.844 -33.938 1 98.62 186 ASP A CA 1
ATOM 1455 C C . ASP A 1 186 ? 7.602 -2.65 -33.031 1 98.62 186 ASP A C 1
ATOM 1457 O O . ASP A 1 186 ? 7.812 -1.501 -33.406 1 98.62 186 ASP A O 1
ATOM 1461 N N . VAL A 1 187 ? 7.105 -2.947 -31.844 1 98.38 187 VAL A N 1
ATOM 1462 C CA . VAL A 1 187 ? 6.738 -1.9 -30.906 1 98.38 187 VAL A CA 1
ATOM 1463 C C . VAL A 1 187 ? 7.988 -1.14 -30.469 1 98.38 187 VAL A C 1
ATOM 1465 O O . VAL A 1 187 ? 7.961 0.085 -30.328 1 98.38 187 VAL A O 1
ATOM 1468 N N . CYS A 1 188 ? 9.023 -1.819 -30.266 1 98.31 188 CYS A N 1
ATOM 1469 C CA . CYS A 1 188 ? 10.289 -1.205 -29.859 1 98.31 188 CYS A CA 1
ATOM 1470 C C . CYS A 1 188 ? 10.805 -0.267 -30.938 1 98.31 188 CYS A C 1
ATOM 1472 O O . CYS A 1 188 ? 11.375 0.784 -30.625 1 98.31 188 CYS A O 1
ATOM 1474 N N . ARG A 1 189 ? 10.656 -0.613 -32.188 1 97.44 189 ARG A N 1
ATOM 1475 C CA . ARG A 1 189 ? 11.141 0.172 -33.312 1 97.44 189 ARG A CA 1
ATOM 1476 C C . ARG A 1 189 ? 10.469 1.538 -33.344 1 97.44 189 ARG A C 1
ATOM 1478 O O . ARG A 1 189 ? 11.023 2.49 -33.906 1 97.44 189 ARG A O 1
ATOM 1485 N N . GLY A 1 190 ? 9.312 1.627 -32.781 1 95.81 190 GLY A N 1
ATOM 1486 C CA . GLY A 1 190 ? 8.594 2.893 -32.75 1 95.81 190 GLY A CA 1
ATOM 1487 C C . GLY A 1 190 ? 9.32 3.965 -31.969 1 95.81 190 GLY A C 1
ATOM 1488 O O . GLY A 1 190 ? 9.055 5.156 -32.125 1 95.81 190 GLY A O 1
ATOM 1489 N N . GLY A 1 191 ? 10.086 3.621 -30.969 1 95.25 191 GLY A N 1
ATOM 1490 C CA . GLY A 1 191 ? 10.984 4.547 -30.281 1 95.25 191 GLY A CA 1
ATOM 1491 C C . GLY A 1 191 ? 10.336 5.223 -29.094 1 95.25 191 GLY A C 1
ATOM 1492 O O . GLY A 1 191 ? 10.977 6.027 -28.406 1 95.25 191 GLY A O 1
ATOM 1493 N N . ASP A 1 192 ? 9.109 4.898 -28.75 1 96.12 192 ASP A N 1
ATOM 1494 C CA . ASP A 1 192 ? 8.43 5.625 -27.688 1 96.12 192 ASP A CA 1
ATOM 1495 C C . ASP A 1 192 ? 8.102 4.703 -26.516 1 96.12 192 ASP A C 1
ATOM 1497 O O . ASP A 1 192 ? 7.418 5.109 -25.578 1 96.12 192 ASP A O 1
ATOM 1501 N N . LEU A 1 193 ? 8.578 3.453 -26.625 1 98.5 193 LEU A N 1
ATOM 1502 C CA . LEU A 1 193 ? 8.352 2.5 -25.547 1 98.5 193 LEU A CA 1
ATOM 1503 C C . LEU A 1 193 ? 9.359 2.705 -24.422 1 98.5 193 LEU A C 1
ATOM 1505 O O . LEU A 1 193 ? 10.57 2.652 -24.656 1 98.5 193 LEU A O 1
ATOM 1509 N N . ALA A 1 194 ? 8.828 2.936 -23.219 1 98.69 194 ALA A N 1
ATOM 1510 C CA . ALA A 1 194 ? 9.695 3.131 -22.047 1 98.69 194 ALA A CA 1
ATOM 1511 C C . ALA A 1 194 ? 10.148 1.793 -21.484 1 98.69 194 ALA A C 1
ATOM 1513 O O . ALA A 1 194 ? 11.336 1.605 -21.188 1 98.69 194 ALA A O 1
ATOM 1514 N N . ALA A 1 195 ? 9.195 0.882 -21.359 1 98.88 195 ALA A N 1
ATOM 1515 C CA . ALA A 1 195 ? 9.539 -0.36 -20.672 1 98.88 195 ALA A CA 1
ATOM 1516 C C . ALA A 1 195 ? 8.625 -1.5 -21.094 1 98.88 195 ALA A C 1
ATOM 1518 O O . ALA A 1 195 ? 7.477 -1.269 -21.5 1 98.88 195 ALA A O 1
ATOM 1519 N N . LEU A 1 196 ? 9.148 -2.664 -21.156 1 98.94 196 LEU A N 1
ATOM 1520 C CA . LEU A 1 196 ? 8.391 -3.91 -21.109 1 98.94 196 LEU A CA 1
ATOM 1521 C C . LEU A 1 196 ? 8.258 -4.406 -19.672 1 98.94 196 LEU A C 1
ATOM 1523 O O . LEU A 1 196 ? 9.266 -4.605 -18.984 1 98.94 196 LEU A O 1
ATOM 1527 N N . LEU A 1 197 ? 7.047 -4.461 -19.172 1 98.94 197 LEU A N 1
ATOM 1528 C CA . LEU A 1 197 ? 6.719 -4.984 -17.859 1 98.94 197 LEU A CA 1
ATOM 1529 C C . LEU A 1 197 ? 6.145 -6.391 -17.953 1 98.94 197 LEU A C 1
ATOM 1531 O O . LEU A 1 197 ? 5.102 -6.598 -18.578 1 98.94 197 LEU A O 1
ATOM 1535 N N . VAL A 1 198 ? 6.797 -7.402 -17.297 1 98.88 198 VAL A N 1
ATOM 1536 C CA . VAL A 1 198 ? 6.324 -8.766 -17.516 1 98.88 198 VAL A CA 1
ATOM 1537 C C . VAL A 1 198 ? 6.418 -9.555 -16.203 1 98.88 198 VAL A C 1
ATOM 1539 O O . VAL A 1 198 ? 7.305 -9.305 -15.383 1 98.88 198 VAL A O 1
ATOM 1542 N N . GLU A 1 199 ? 5.477 -10.43 -15.945 1 98.88 199 GLU A N 1
ATOM 1543 C CA . GLU A 1 199 ? 5.66 -11.539 -15.016 1 98.88 199 GLU A CA 1
ATOM 1544 C C . GLU A 1 199 ? 6.594 -12.594 -15.602 1 98.88 199 GLU A C 1
ATOM 1546 O O . GLU A 1 199 ? 6.258 -13.25 -16.594 1 98.88 199 GLU A O 1
ATOM 1551 N N . PRO A 1 200 ? 7.723 -12.789 -14.984 1 98.88 200 PRO A N 1
ATOM 1552 C CA . PRO A 1 200 ? 8.672 -13.719 -15.602 1 98.88 200 PRO A CA 1
ATOM 1553 C C . PRO A 1 200 ? 8.258 -15.18 -15.438 1 98.88 200 PRO A C 1
ATOM 1555 O O . PRO A 1 200 ? 7.969 -15.617 -14.32 1 98.88 200 PRO A O 1
ATOM 1558 N N . LEU A 1 201 ? 8.094 -15.914 -16.562 1 98.81 201 LEU A N 1
ATOM 1559 C CA . LEU A 1 201 ? 7.926 -17.359 -16.688 1 98.81 201 LEU A CA 1
ATOM 1560 C C . LEU A 1 201 ? 6.484 -17.766 -16.406 1 98.81 201 LEU A C 1
ATOM 1562 O O . LEU A 1 201 ? 5.969 -18.719 -17 1 98.81 201 LEU A O 1
ATOM 1566 N N . VAL A 1 202 ? 5.805 -17.141 -15.43 1 98.81 202 VAL A N 1
ATOM 1567 C CA . VAL A 1 202 ? 4.465 -17.562 -15.031 1 98.81 202 VAL A CA 1
ATOM 1568 C C . VAL A 1 202 ? 3.564 -16.344 -14.844 1 98.81 202 VAL A C 1
ATOM 1570 O O . VAL A 1 202 ? 3.887 -15.445 -14.07 1 98.81 202 VAL A O 1
ATOM 1573 N N . LEU A 1 203 ? 2.484 -16.297 -15.594 1 98.56 203 LEU A N 1
ATOM 1574 C CA . LEU A 1 203 ? 1.415 -15.336 -15.32 1 98.56 203 LEU A CA 1
ATOM 1575 C C . LEU A 1 203 ? 0.409 -15.914 -14.328 1 98.56 203 LEU A C 1
ATOM 1577 O O . LEU A 1 203 ? -0.479 -16.672 -14.711 1 98.56 203 LEU A O 1
ATOM 1581 N N . GLY A 1 204 ? 0.53 -15.531 -13.055 1 97.56 204 GLY A N 1
ATOM 1582 C CA . GLY A 1 204 ? -0.266 -16.125 -11.992 1 97.56 204 GLY A CA 1
ATOM 1583 C C . GLY A 1 204 ? -1.759 -15.938 -12.195 1 97.56 204 GLY A C 1
ATOM 1584 O O . GLY A 1 204 ? -2.445 -16.859 -12.648 1 97.56 204 GLY A O 1
ATOM 1585 N N . ALA A 1 205 ? -2.262 -14.75 -12.023 1 95.56 205 ALA A N 1
ATOM 1586 C CA . ALA A 1 205 ? -3.688 -14.445 -12.102 1 95.56 205 ALA A CA 1
ATOM 1587 C C . ALA A 1 205 ? -4.23 -14.688 -13.508 1 95.56 205 ALA A C 1
ATOM 1589 O O . ALA A 1 205 ? -5.438 -14.852 -13.695 1 95.56 205 ALA A O 1
ATOM 1590 N N . GLY A 1 206 ? -3.33 -14.742 -14.492 1 95.56 206 GLY A N 1
ATOM 1591 C CA . GLY A 1 206 ? -3.729 -15 -15.867 1 95.56 206 GLY A CA 1
ATOM 1592 C C . GLY A 1 206 ? -4.082 -16.453 -16.125 1 95.56 206 GLY A C 1
ATOM 1593 O O . GLY A 1 206 ? -4.312 -16.859 -17.266 1 95.56 206 GLY A O 1
ATOM 1594 N N . GLY A 1 207 ? -4.145 -17.266 -15.055 1 95.56 207 GLY A N 1
ATOM 1595 C CA . GLY A 1 207 ? -4.453 -18.672 -15.18 1 95.56 207 GLY A CA 1
ATOM 1596 C C . GLY A 1 207 ? -3.223 -19.562 -15.117 1 95.56 207 GLY A C 1
ATOM 1597 O O . GLY A 1 207 ? -3.18 -20.625 -15.75 1 95.56 207 GLY A O 1
ATOM 1598 N N . MET A 1 208 ? -2.273 -19.047 -14.445 1 97.81 208 MET A N 1
ATOM 1599 C CA . MET A 1 208 ? -1.011 -19.781 -14.328 1 97.81 208 MET A CA 1
ATOM 1600 C C . MET A 1 208 ? -0.471 -20.141 -15.711 1 97.81 208 MET A C 1
ATOM 1602 O O . MET A 1 208 ? -0.068 -21.281 -15.938 1 97.81 208 MET A O 1
ATOM 1606 N N . LYS A 1 209 ? -0.568 -19.172 -16.594 1 97.75 209 LYS A N 1
ATOM 1607 C CA . LYS A 1 209 ? 0.037 -19.375 -17.906 1 97.75 209 LYS A CA 1
ATOM 1608 C C . LYS A 1 209 ? 1.561 -19.328 -17.828 1 97.75 209 LYS A C 1
ATOM 1610 O O . LYS A 1 209 ? 2.125 -18.484 -17.125 1 97.75 209 LYS A O 1
ATOM 1615 N N . MET A 1 210 ? 2.213 -20.297 -18.547 1 98.25 210 MET A N 1
ATOM 1616 C CA . MET A 1 210 ? 3.66 -20.422 -18.391 1 98.25 210 MET A CA 1
ATOM 1617 C C . MET A 1 210 ? 4.352 -20.328 -19.75 1 98.25 210 MET A C 1
ATOM 1619 O O . MET A 1 210 ? 3.787 -20.719 -20.766 1 98.25 210 MET A O 1
ATOM 1623 N N . TYR A 1 211 ? 5.512 -19.703 -19.797 1 98.25 211 TYR A N 1
ATOM 1624 C CA . TYR A 1 211 ? 6.363 -19.672 -20.984 1 98.25 211 TYR A CA 1
ATOM 1625 C C . TYR A 1 211 ? 7.82 -19.938 -20.609 1 98.25 211 TYR A C 1
ATOM 1627 O O . TYR A 1 211 ? 8.227 -19.703 -19.469 1 98.25 211 TYR A O 1
ATOM 1635 N N . PRO A 1 212 ? 8.625 -20.5 -21.516 1 97.56 212 PRO A N 1
ATOM 1636 C CA . PRO A 1 212 ? 9.977 -20.938 -21.172 1 97.56 212 PRO A CA 1
ATOM 1637 C C . PRO A 1 212 ? 10.953 -19.781 -20.984 1 97.56 212 PRO A C 1
ATOM 1639 O O . PRO A 1 212 ? 10.766 -18.719 -21.562 1 97.56 212 PRO A O 1
ATOM 1642 N N . ALA A 1 213 ? 12.031 -20.016 -20.297 1 98.31 213 ALA A N 1
ATOM 1643 C CA . ALA A 1 213 ? 13.031 -19.031 -19.891 1 98.31 213 ALA A CA 1
ATOM 1644 C C . ALA A 1 213 ? 13.703 -18.391 -21.109 1 98.31 213 ALA A C 1
ATOM 1646 O O . ALA A 1 213 ? 14.055 -17.219 -21.094 1 98.31 213 ALA A O 1
ATOM 1647 N N . HIS A 1 214 ? 13.891 -19.172 -22.141 1 98.31 214 HIS A N 1
ATOM 1648 C CA . HIS A 1 214 ? 14.609 -18.641 -23.297 1 98.31 214 HIS A CA 1
ATOM 1649 C C . HIS A 1 214 ? 13.812 -17.531 -23.969 1 98.31 214 HIS A C 1
ATOM 1651 O O . HIS A 1 214 ? 14.391 -16.672 -24.656 1 98.31 214 HIS A O 1
ATOM 1657 N N . ILE A 1 215 ? 12.477 -17.516 -23.812 1 98.81 215 ILE A N 1
ATOM 1658 C CA . ILE A 1 215 ? 11.648 -16.453 -24.359 1 98.81 215 ILE A CA 1
ATOM 1659 C C . ILE A 1 215 ? 11.891 -15.156 -23.594 1 98.81 215 ILE A C 1
ATOM 1661 O O . ILE A 1 215 ? 11.93 -14.07 -24.172 1 98.81 215 ILE A O 1
ATOM 1665 N N . LEU A 1 216 ? 12.023 -15.25 -22.234 1 98.81 216 LEU A N 1
ATOM 1666 C CA . LEU A 1 216 ? 12.383 -14.086 -21.438 1 98.81 216 LEU A CA 1
ATOM 1667 C C . LEU A 1 216 ? 13.742 -13.531 -21.844 1 98.81 216 LEU A C 1
ATOM 1669 O O . LEU A 1 216 ? 13.93 -12.312 -21.906 1 98.81 216 LEU A O 1
ATOM 1673 N N . ALA A 1 217 ? 14.672 -14.438 -22.109 1 98.81 217 ALA A N 1
ATOM 1674 C CA . ALA A 1 217 ? 15.977 -14.016 -22.609 1 98.81 217 ALA A CA 1
ATOM 1675 C C . ALA A 1 217 ? 15.852 -13.273 -23.938 1 98.81 217 ALA A C 1
ATOM 1677 O O . ALA A 1 217 ? 16.531 -12.266 -24.156 1 98.81 217 ALA A O 1
ATOM 1678 N N . ALA A 1 218 ? 15.023 -13.805 -24.828 1 98.88 218 ALA A N 1
ATOM 1679 C CA . ALA A 1 218 ? 14.797 -13.156 -26.125 1 98.88 218 ALA A CA 1
ATOM 1680 C C . ALA A 1 218 ? 14.18 -11.773 -25.938 1 98.88 218 ALA A C 1
ATOM 1682 O O . ALA A 1 218 ? 14.531 -10.828 -26.641 1 98.88 218 ALA A O 1
ATOM 1683 N N . MET A 1 219 ? 13.227 -11.633 -25.016 1 98.88 219 MET A N 1
ATOM 1684 C CA . MET A 1 219 ? 12.648 -10.328 -24.688 1 98.88 219 MET A CA 1
ATOM 1685 C C . MET A 1 219 ? 13.734 -9.344 -24.266 1 98.88 219 MET A C 1
ATOM 1687 O O . MET A 1 219 ? 13.734 -8.188 -24.703 1 98.88 219 MET A O 1
ATOM 1691 N N . ARG A 1 220 ? 14.609 -9.781 -23.359 1 98.81 220 ARG A N 1
ATOM 1692 C CA . ARG A 1 220 ? 15.703 -8.953 -22.875 1 98.81 220 ARG A CA 1
ATOM 1693 C C . ARG A 1 220 ? 16.594 -8.484 -24.031 1 98.81 220 ARG A C 1
ATOM 1695 O O . ARG A 1 220 ? 16.953 -7.305 -24.094 1 98.81 220 ARG A O 1
ATOM 1702 N N . GLU A 1 221 ? 16.906 -9.422 -24.891 1 98.81 221 GLU A N 1
ATOM 1703 C CA . GLU A 1 221 ? 17.75 -9.086 -26.031 1 98.81 221 GLU A CA 1
ATOM 1704 C C . GLU A 1 221 ? 17.109 -8 -26.891 1 98.81 221 GLU A C 1
ATOM 1706 O O . GLU A 1 221 ? 17.766 -7.035 -27.281 1 98.81 221 GLU A O 1
ATOM 1711 N N . ILE A 1 222 ? 15.852 -8.172 -27.219 1 98.88 222 ILE A N 1
ATOM 1712 C CA . ILE A 1 222 ? 15.133 -7.227 -28.062 1 98.88 222 ILE A CA 1
ATOM 1713 C C . ILE A 1 222 ? 15.07 -5.863 -27.375 1 98.88 222 ILE A C 1
ATOM 1715 O O . ILE A 1 222 ? 15.375 -4.84 -28 1 98.88 222 ILE A O 1
ATOM 1719 N N . THR A 1 223 ? 14.664 -5.828 -26.062 1 98.81 223 THR A N 1
ATOM 1720 C CA . THR A 1 223 ? 14.531 -4.562 -25.359 1 98.81 223 THR A CA 1
ATOM 1721 C C . THR A 1 223 ? 15.883 -3.852 -25.266 1 98.81 223 THR A C 1
ATOM 1723 O O . THR A 1 223 ? 15.961 -2.633 -25.438 1 98.81 223 THR A O 1
ATOM 1726 N N . GLU A 1 224 ? 16.938 -4.617 -25.031 1 98.44 224 GLU A N 1
ATOM 1727 C CA . GLU A 1 224 ? 18.266 -4.043 -24.938 1 98.44 224 GLU A CA 1
ATOM 1728 C C . GLU A 1 224 ? 18.703 -3.414 -26.266 1 98.44 224 GLU A C 1
ATOM 1730 O O . GLU A 1 224 ? 19.25 -2.312 -26.281 1 98.44 224 GLU A O 1
ATOM 1735 N N . ARG A 1 225 ? 18.438 -4.074 -27.344 1 98.38 225 ARG A N 1
ATOM 1736 C CA . ARG A 1 225 ? 18.828 -3.594 -28.656 1 98.38 225 ARG A CA 1
ATOM 1737 C C . ARG A 1 225 ? 18.156 -2.26 -28.984 1 98.38 225 ARG A C 1
ATOM 1739 O O . ARG A 1 225 ? 18.703 -1.437 -29.703 1 98.38 225 ARG A O 1
ATOM 1746 N N . HIS A 1 226 ? 17.016 -2.01 -28.469 1 98.31 226 HIS A N 1
ATOM 1747 C CA . HIS A 1 226 ? 16.25 -0.833 -28.828 1 98.31 226 HIS A CA 1
ATOM 1748 C C . HIS A 1 226 ? 16.219 0.191 -27.703 1 98.31 226 HIS A C 1
ATOM 1750 O O . HIS A 1 226 ? 15.484 1.176 -27.766 1 98.31 226 HIS A O 1
ATOM 1756 N N . GLY A 1 227 ? 16.969 -0.031 -26.625 1 98.19 227 GLY A N 1
ATOM 1757 C CA . GLY A 1 227 ? 17.016 0.902 -25.516 1 98.19 227 GLY A CA 1
ATOM 1758 C C . GLY A 1 227 ? 15.727 0.965 -24.719 1 98.19 227 GLY A C 1
ATOM 1759 O O . GLY A 1 227 ? 15.344 2.033 -24.234 1 98.19 227 GLY A O 1
ATOM 1760 N N . VAL A 1 228 ? 14.945 -0.056 -24.703 1 98.81 228 VAL A N 1
ATOM 1761 C CA . VAL A 1 228 ? 13.734 -0.191 -23.891 1 98.81 228 VAL A CA 1
ATOM 1762 C C . VAL A 1 228 ? 14.07 -0.893 -22.578 1 98.81 228 VAL A C 1
ATOM 1764 O O . VAL A 1 228 ? 14.844 -1.852 -22.562 1 98.81 228 VAL A O 1
ATOM 1767 N N . LEU A 1 229 ? 13.586 -0.355 -21.469 1 98.94 229 LEU A N 1
ATOM 1768 C CA . LEU A 1 229 ? 13.859 -0.977 -20.172 1 98.94 229 LEU A CA 1
ATOM 1769 C C . LEU A 1 229 ? 13.055 -2.262 -20 1 98.94 229 LEU A C 1
ATOM 1771 O O . LEU A 1 229 ? 11.914 -2.352 -20.469 1 98.94 229 LEU A O 1
ATOM 1775 N N . LEU A 1 230 ? 13.633 -3.25 -19.406 1 98.94 230 LEU A N 1
ATOM 1776 C CA . LEU A 1 230 ? 12.922 -4.453 -18.984 1 98.94 230 LEU A CA 1
ATOM 1777 C C . LEU A 1 230 ? 12.648 -4.441 -17.484 1 98.94 230 LEU A C 1
ATOM 1779 O O . LEU A 1 230 ? 13.586 -4.418 -16.688 1 98.94 230 LEU A O 1
ATOM 1783 N N . ALA A 1 231 ? 11.43 -4.375 -17.109 1 98.94 231 ALA A N 1
ATOM 1784 C CA . ALA A 1 231 ? 10.992 -4.508 -15.727 1 98.94 231 ALA A CA 1
ATOM 1785 C C . ALA A 1 231 ? 10.352 -5.875 -15.484 1 98.94 231 ALA A C 1
ATOM 1787 O O . ALA A 1 231 ? 9.383 -6.238 -16.141 1 98.94 231 ALA A O 1
ATOM 1788 N N . VAL A 1 232 ? 10.875 -6.59 -14.539 1 98.94 232 VAL A N 1
ATOM 1789 C CA . VAL A 1 232 ? 10.312 -7.902 -14.234 1 98.94 232 VAL A CA 1
ATOM 1790 C C . VAL A 1 232 ? 9.547 -7.836 -12.914 1 98.94 232 VAL A C 1
ATOM 1792 O O . VAL A 1 232 ? 10.07 -7.348 -11.906 1 98.94 232 VAL A O 1
ATOM 1795 N N . ASP A 1 233 ? 8.312 -8.25 -12.977 1 98.88 233 ASP A N 1
ATOM 1796 C CA . ASP A 1 233 ? 7.434 -8.375 -11.82 1 98.88 233 ASP A CA 1
ATOM 1797 C C . ASP A 1 233 ? 7.621 -9.727 -11.133 1 98.88 233 ASP A C 1
ATOM 1799 O O . ASP A 1 233 ? 6.945 -10.695 -11.469 1 98.88 233 ASP A O 1
ATOM 1803 N N . GLU A 1 234 ? 8.531 -9.75 -10.141 1 98.88 234 GLU A N 1
ATOM 1804 C CA . GLU A 1 234 ? 8.867 -10.953 -9.391 1 98.88 234 GLU A CA 1
ATOM 1805 C C . GLU A 1 234 ? 8.094 -11.016 -8.078 1 98.88 234 GLU A C 1
ATOM 1807 O O . GLU A 1 234 ? 8.523 -11.68 -7.129 1 98.88 234 GLU A O 1
ATOM 1812 N N . VAL A 1 235 ? 6.949 -10.305 -8.031 1 98.88 235 VAL A N 1
ATOM 1813 C CA . VAL A 1 235 ? 6.145 -10.25 -6.812 1 98.88 235 VAL A CA 1
ATOM 1814 C C . VAL A 1 235 ? 5.66 -11.648 -6.445 1 98.88 235 VAL A C 1
ATOM 1816 O O . VAL A 1 235 ? 5.809 -12.086 -5.301 1 98.88 235 VAL A O 1
ATOM 1819 N N . MET A 1 236 ? 5.129 -12.336 -7.398 1 98.69 236 MET A N 1
ATOM 1820 C CA . MET A 1 236 ? 4.637 -13.688 -7.145 1 98.69 236 MET A CA 1
ATOM 1821 C C . MET A 1 236 ? 5.695 -14.727 -7.488 1 98.69 236 MET A C 1
ATOM 1823 O O . MET A 1 236 ? 5.891 -15.688 -6.746 1 98.69 236 MET A O 1
ATOM 1827 N N . THR A 1 237 ? 6.445 -14.523 -8.547 1 98.75 237 THR A N 1
ATOM 1828 C CA . THR A 1 237 ? 7.332 -15.547 -9.094 1 98.75 237 THR A CA 1
ATOM 1829 C C . THR A 1 237 ? 8.617 -15.641 -8.266 1 98.75 237 THR A C 1
ATOM 1831 O O . THR A 1 237 ? 9.32 -16.656 -8.312 1 98.75 237 THR A O 1
ATOM 1834 N N . GLY A 1 238 ? 8.938 -14.578 -7.504 1 98.62 238 GLY A N 1
ATOM 1835 C CA . GLY A 1 238 ? 10.172 -14.555 -6.738 1 98.62 238 GLY A CA 1
ATOM 1836 C C . GLY A 1 238 ? 10.125 -15.438 -5.504 1 98.62 238 GLY A C 1
ATOM 1837 O O . GLY A 1 238 ? 9.141 -16.141 -5.277 1 98.62 238 GLY A O 1
ATOM 1838 N N . TRP A 1 239 ? 11.258 -15.492 -4.895 1 98.75 239 TRP A N 1
ATOM 1839 C CA . TRP A 1 239 ? 11.453 -16.156 -3.611 1 98.75 239 TRP A CA 1
ATOM 1840 C C . TRP A 1 239 ? 11.203 -17.656 -3.736 1 98.75 239 TRP A C 1
ATOM 1842 O O . TRP A 1 239 ? 10.523 -18.25 -2.898 1 98.75 239 TRP A O 1
ATOM 1852 N N . GLY A 1 240 ? 11.547 -18.219 -4.848 1 98.75 240 GLY A N 1
ATOM 1853 C CA . GLY A 1 240 ? 11.672 -19.672 -4.965 1 98.75 240 GLY A CA 1
ATOM 1854 C C . GLY A 1 240 ? 10.508 -20.312 -5.699 1 98.75 240 GLY A C 1
ATOM 1855 O O . GLY A 1 240 ? 10.562 -21.484 -6.055 1 98.75 240 GLY A O 1
ATOM 1856 N N . ARG A 1 241 ? 9.508 -19.578 -6.039 1 98.88 241 ARG A N 1
ATOM 1857 C CA . ARG A 1 241 ? 8.266 -20.141 -6.543 1 98.88 241 ARG A CA 1
ATOM 1858 C C . ARG A 1 241 ? 8.492 -20.875 -7.867 1 98.88 241 ARG A C 1
ATOM 1860 O O . ARG A 1 241 ? 7.906 -21.938 -8.109 1 98.88 241 ARG A O 1
ATOM 1867 N N . THR A 1 242 ? 9.398 -20.359 -8.695 1 98.75 242 THR A N 1
ATOM 1868 C CA . THR A 1 242 ? 9.602 -20.938 -10.023 1 98.75 242 THR A CA 1
ATOM 1869 C C . THR A 1 242 ? 10.75 -21.938 -10 1 98.75 242 THR A C 1
ATOM 1871 O O . THR A 1 242 ? 11.117 -22.484 -11.039 1 98.75 242 THR A O 1
ATOM 1874 N N . GLY A 1 243 ? 11.297 -22.188 -8.859 1 98.44 243 GLY A N 1
ATOM 1875 C CA . GLY A 1 243 ? 12.375 -23.156 -8.742 1 98.44 243 GLY A CA 1
ATOM 1876 C C . GLY A 1 243 ? 13.703 -22.531 -8.375 1 98.44 243 GLY A C 1
ATOM 1877 O O . GLY A 1 243 ? 14.57 -23.188 -7.793 1 98.44 243 GLY A O 1
ATOM 1878 N N . THR A 1 244 ? 13.938 -21.328 -8.773 1 98.12 244 THR A N 1
ATOM 1879 C CA . THR A 1 244 ? 15.086 -20.5 -8.383 1 98.12 244 THR A CA 1
ATOM 1880 C C . THR A 1 244 ? 14.641 -19.328 -7.52 1 98.12 244 THR A C 1
ATOM 1882 O O . THR A 1 244 ? 13.445 -19.031 -7.426 1 98.12 244 THR A O 1
ATOM 1885 N N . LEU A 1 245 ? 15.555 -18.703 -6.832 1 98.25 245 LEU A N 1
ATOM 1886 C CA . LEU A 1 245 ? 15.188 -17.578 -5.98 1 98.25 245 LEU A CA 1
ATOM 1887 C C . LEU A 1 245 ? 14.383 -16.547 -6.758 1 98.25 245 LEU A C 1
ATOM 1889 O O . LEU A 1 245 ? 13.305 -16.125 -6.32 1 98.25 245 LEU A O 1
ATOM 1893 N N . PHE A 1 246 ? 14.922 -16.109 -7.891 1 98.62 246 PHE A N 1
ATOM 1894 C CA . PHE A 1 246 ? 14.188 -15.289 -8.844 1 98.62 246 PHE A CA 1
ATOM 1895 C C . PHE A 1 246 ? 14.062 -16 -10.188 1 98.62 246 PHE A C 1
ATOM 1897 O O . PHE A 1 246 ? 14.977 -16.703 -10.609 1 98.62 246 PHE A O 1
ATOM 1904 N N . ALA A 1 247 ? 12.93 -15.766 -10.852 1 98.69 247 ALA A N 1
ATOM 1905 C CA . ALA A 1 247 ? 12.625 -16.422 -12.117 1 98.69 247 ALA A CA 1
ATOM 1906 C C . ALA A 1 247 ? 13.602 -15.984 -13.211 1 98.69 247 ALA A C 1
ATOM 1908 O O . ALA A 1 247 ? 13.984 -16.797 -14.07 1 98.69 247 ALA A O 1
ATOM 1909 N N . CYS A 1 248 ? 13.992 -14.758 -13.219 1 98.25 248 CYS A N 1
ATOM 1910 C CA . CYS A 1 248 ? 14.82 -14.227 -14.289 1 98.25 248 CYS A CA 1
ATOM 1911 C C . CYS A 1 248 ? 16.188 -14.906 -14.312 1 98.25 248 CYS A C 1
ATOM 1913 O O . CYS A 1 248 ? 16.875 -14.891 -15.328 1 98.25 248 CYS A O 1
ATOM 1915 N N . GLU A 1 249 ? 16.609 -15.539 -13.195 1 98 249 GLU A N 1
ATOM 1916 C CA . GLU A 1 249 ? 17.844 -16.312 -13.141 1 98 249 GLU A CA 1
ATOM 1917 C C . GLU A 1 249 ? 17.844 -17.438 -14.164 1 98 249 GLU A C 1
ATOM 1919 O O . GLU A 1 249 ? 18.875 -17.766 -14.75 1 98 249 GLU A O 1
ATOM 1924 N N . GLN A 1 250 ? 16.734 -17.969 -14.359 1 98.31 250 GLN A N 1
ATOM 1925 C CA . GLN A 1 250 ? 16.609 -19.125 -15.258 1 98.31 250 GLN A CA 1
ATOM 1926 C C . GLN A 1 250 ? 16.812 -18.719 -16.703 1 98.31 250 GLN A C 1
ATOM 1928 O O . GLN A 1 250 ? 17.125 -19.547 -17.562 1 98.31 250 GLN A O 1
ATOM 1933 N N . ALA A 1 251 ? 16.562 -17.453 -17 1 98.5 251 ALA A N 1
ATOM 1934 C CA . ALA A 1 251 ? 16.797 -16.922 -18.344 1 98.5 251 ALA A CA 1
ATOM 1935 C C . ALA A 1 251 ? 18.219 -16.375 -18.484 1 98.5 251 ALA A C 1
ATOM 1937 O O . ALA A 1 251 ? 18.609 -15.961 -19.562 1 98.5 251 ALA A O 1
ATOM 1938 N N . GLY A 1 252 ? 18.984 -16.312 -17.375 1 98.25 252 GLY A N 1
ATOM 1939 C CA . GLY A 1 252 ? 20.344 -15.789 -17.391 1 98.25 252 GLY A CA 1
ATOM 1940 C C . GLY A 1 252 ? 20.391 -14.305 -17.688 1 98.25 252 GLY A C 1
ATOM 1941 O O . GLY A 1 252 ? 21.312 -13.836 -18.375 1 98.25 252 GLY A O 1
ATOM 1942 N N . ILE A 1 253 ? 19.406 -13.594 -17.266 1 98.31 253 ILE A N 1
ATOM 1943 C CA . ILE A 1 253 ? 19.375 -12.172 -17.594 1 98.31 253 ILE A CA 1
ATOM 1944 C C . ILE A 1 253 ? 19.344 -11.344 -16.312 1 98.31 253 ILE A C 1
ATOM 1946 O O . ILE A 1 253 ? 19.047 -11.867 -15.234 1 98.31 253 ILE A O 1
ATOM 1950 N N . THR A 1 254 ? 19.672 -10.125 -16.406 1 98.31 254 THR A N 1
ATOM 1951 C CA . THR A 1 254 ? 19.438 -9.094 -15.414 1 98.31 254 THR A CA 1
ATOM 1952 C C . THR A 1 254 ? 18.469 -8.039 -15.938 1 98.31 254 THR A C 1
ATOM 1954 O O . THR A 1 254 ? 18.734 -7.398 -16.953 1 98.31 254 THR A O 1
ATOM 1957 N N . PRO A 1 255 ? 17.359 -7.918 -15.32 1 98.88 255 PRO A N 1
ATOM 1958 C CA . PRO A 1 255 ? 16.453 -6.836 -15.742 1 98.88 255 PRO A CA 1
ATOM 1959 C C . PRO A 1 255 ? 16.969 -5.457 -15.32 1 98.88 255 PRO A C 1
ATOM 1961 O O . PRO A 1 255 ? 17.922 -5.352 -14.562 1 98.88 255 PRO A O 1
ATOM 1964 N N . ASP A 1 256 ? 16.359 -4.395 -15.867 1 98.94 256 ASP A N 1
ATOM 1965 C CA . ASP A 1 256 ? 16.672 -3.039 -15.43 1 98.94 256 ASP A CA 1
ATOM 1966 C C . ASP A 1 256 ? 16 -2.713 -14.102 1 98.94 256 ASP A C 1
ATOM 1968 O O . ASP A 1 256 ? 16.5 -1.898 -13.32 1 98.94 256 ASP A O 1
ATOM 1972 N N . ILE A 1 257 ? 14.852 -3.258 -13.922 1 98.94 257 ILE A N 1
ATOM 1973 C CA . ILE A 1 257 ? 14.047 -3.076 -12.719 1 98.94 257 ILE A CA 1
ATOM 1974 C C . ILE A 1 257 ? 13.461 -4.418 -12.281 1 98.94 257 ILE A C 1
ATOM 1976 O O . ILE A 1 257 ? 12.977 -5.195 -13.102 1 98.94 257 ILE A O 1
ATOM 1980 N N . LEU A 1 258 ? 13.539 -4.727 -11.008 1 98.94 258 LEU A N 1
ATOM 1981 C CA . LEU A 1 258 ? 12.969 -5.93 -10.414 1 98.94 258 LEU A CA 1
ATOM 1982 C C . LEU A 1 258 ? 12.055 -5.578 -9.242 1 98.94 258 LEU A C 1
ATOM 1984 O O . LEU A 1 258 ? 12.469 -4.898 -8.305 1 98.94 258 LEU A O 1
ATOM 1988 N N . CYS A 1 259 ? 10.82 -5.961 -9.32 1 98.94 259 CYS A N 1
ATOM 1989 C CA . CYS A 1 259 ? 9.852 -5.758 -8.242 1 98.94 259 CYS A CA 1
ATOM 1990 C C . CYS A 1 259 ? 9.711 -7.02 -7.398 1 98.94 259 CYS A C 1
ATOM 1992 O O . CYS A 1 259 ? 9.594 -8.125 -7.93 1 98.94 259 CYS A O 1
ATOM 1994 N N . THR A 1 260 ? 9.734 -6.875 -6.102 1 98.88 260 THR A N 1
ATOM 1995 C CA . THR A 1 260 ? 9.547 -8.031 -5.234 1 98.88 260 THR A CA 1
ATOM 1996 C C . THR A 1 260 ? 8.711 -7.668 -4.016 1 98.88 260 THR A C 1
ATOM 1998 O O . THR A 1 260 ? 8.719 -6.516 -3.572 1 98.88 260 THR A O 1
ATOM 2001 N N . SER A 1 261 ? 7.957 -8.555 -3.549 1 98.75 261 SER A N 1
ATOM 2002 C CA . SER A 1 261 ? 7.098 -8.492 -2.371 1 98.75 261 SER A CA 1
ATOM 2003 C C . SER A 1 261 ? 6.719 -9.891 -1.892 1 98.75 261 SER A C 1
ATOM 2005 O O . SER A 1 261 ? 7.578 -10.773 -1.792 1 98.75 261 SER A O 1
ATOM 2007 N N . LYS A 1 262 ? 5.496 -10.133 -1.515 1 98.56 262 LYS A N 1
ATOM 2008 C CA . LYS A 1 262 ? 4.941 -11.406 -1.07 1 98.56 262 LYS A CA 1
ATOM 2009 C C . LYS A 1 262 ? 5.961 -12.188 -0.246 1 98.56 262 LYS A C 1
ATOM 2011 O O . LYS A 1 262 ? 6.148 -11.914 0.941 1 98.56 262 LYS A O 1
ATOM 2016 N N . GLY A 1 263 ? 6.754 -13.023 -0.855 1 98.69 263 GLY A N 1
ATOM 2017 C CA . GLY A 1 263 ? 7.719 -13.859 -0.156 1 98.69 263 GLY A CA 1
ATOM 2018 C C . GLY A 1 263 ? 8.82 -13.062 0.519 1 98.69 263 GLY A C 1
ATOM 2019 O O . GLY A 1 263 ? 9.602 -13.609 1.296 1 98.69 263 GLY A O 1
ATOM 2020 N N . LEU A 1 264 ? 8.852 -11.766 0.365 1 98.88 264 LEU A N 1
ATOM 2021 C CA . LEU A 1 264 ? 9.906 -10.891 0.865 1 98.88 264 LEU A CA 1
ATOM 2022 C C . LEU A 1 264 ? 9.992 -10.961 2.387 1 98.88 264 LEU A C 1
ATOM 2024 O O . LEU A 1 264 ? 11.086 -10.922 2.951 1 98.88 264 LEU A O 1
ATOM 2028 N N . THR A 1 265 ? 8.836 -11.086 3.018 1 98.81 265 THR A N 1
ATOM 2029 C CA . THR A 1 265 ? 8.828 -11.18 4.473 1 98.81 265 THR A CA 1
ATOM 2030 C C . THR A 1 265 ? 8.438 -12.586 4.918 1 98.81 265 THR A C 1
ATOM 2032 O O . THR A 1 265 ? 8.008 -12.789 6.055 1 98.81 265 THR A O 1
ATOM 2035 N N . GLY A 1 266 ? 8.414 -13.531 3.986 1 98.44 266 GLY A N 1
ATOM 2036 C CA . GLY A 1 266 ? 8.008 -14.891 4.293 1 98.44 266 GLY A CA 1
ATOM 2037 C C . GLY A 1 266 ? 6.531 -15.008 4.641 1 98.44 266 GLY A C 1
ATOM 2038 O O . GLY A 1 266 ? 6.125 -15.945 5.332 1 98.44 266 GLY A O 1
ATOM 2039 N N . GLY A 1 267 ? 5.738 -13.992 4.305 1 98.12 267 GLY A N 1
ATOM 2040 C CA . GLY A 1 267 ? 4.301 -14.031 4.512 1 98.12 267 GLY A CA 1
ATOM 2041 C C . GLY A 1 267 ? 3.875 -13.445 5.848 1 98.12 267 GLY A C 1
ATOM 2042 O O . GLY A 1 267 ? 2.77 -13.719 6.324 1 98.12 267 GLY A O 1
ATOM 2043 N N . SER A 1 268 ? 4.738 -12.594 6.441 1 98.44 268 SER A N 1
ATOM 2044 C CA . SER A 1 268 ? 4.434 -12.141 7.793 1 98.44 268 SER A CA 1
ATOM 2045 C C . SER A 1 268 ? 3.816 -10.75 7.789 1 98.44 268 SER A C 1
ATOM 2047 O O . SER A 1 268 ? 2.791 -10.516 8.43 1 98.44 268 SER A O 1
ATOM 2049 N N . LEU A 1 269 ? 4.473 -9.805 7.059 1 98.69 269 LEU A N 1
ATOM 2050 C CA . LEU A 1 269 ? 4.07 -8.406 7.066 1 98.69 269 LEU A CA 1
ATOM 2051 C C . LEU A 1 269 ? 4.145 -7.809 5.66 1 98.69 269 LEU A C 1
ATOM 2053 O O . LEU A 1 269 ? 4.934 -8.273 4.832 1 98.69 269 LEU A O 1
ATOM 2057 N N . PRO A 1 270 ? 3.297 -6.762 5.414 1 98.12 270 PRO A N 1
ATOM 2058 C CA . PRO A 1 270 ? 3.402 -6.082 4.121 1 98.12 270 PRO A CA 1
ATOM 2059 C C . PRO A 1 270 ? 4.734 -5.352 3.943 1 98.12 270 PRO A C 1
ATOM 2061 O O . PRO A 1 270 ? 5.145 -4.594 4.824 1 98.12 270 PRO A O 1
ATOM 2064 N N . LEU A 1 271 ? 5.43 -5.57 2.912 1 98.75 271 LEU A N 1
ATOM 2065 C CA . LEU A 1 271 ? 6.652 -4.906 2.477 1 98.75 271 LEU A CA 1
ATOM 2066 C C . LEU A 1 271 ? 6.938 -5.199 1.007 1 98.75 271 LEU A C 1
ATOM 2068 O O . LEU A 1 271 ? 6.605 -6.277 0.51 1 98.75 271 LEU A O 1
ATOM 2072 N N . ALA A 1 272 ? 7.438 -4.258 0.314 1 98.81 272 ALA A N 1
ATOM 2073 C CA . ALA A 1 272 ? 7.867 -4.461 -1.066 1 98.81 272 ALA A CA 1
ATOM 2074 C C . ALA A 1 272 ? 9.156 -3.701 -1.357 1 98.81 272 ALA A C 1
ATOM 2076 O O . ALA A 1 272 ? 9.531 -2.795 -0.609 1 98.81 272 ALA A O 1
ATOM 2077 N N . ALA A 1 273 ? 9.812 -4.094 -2.336 1 98.94 273 ALA A N 1
ATOM 2078 C CA . ALA A 1 273 ? 11.039 -3.451 -2.799 1 98.94 273 ALA A CA 1
ATOM 2079 C C . ALA A 1 273 ? 11.109 -3.441 -4.324 1 98.94 273 ALA A C 1
ATOM 2081 O O . ALA A 1 273 ? 10.703 -4.406 -4.977 1 98.94 273 ALA A O 1
ATOM 2082 N N . THR A 1 274 ? 11.516 -2.381 -4.859 1 98.94 274 THR A N 1
ATOM 2083 C CA . THR A 1 274 ? 11.852 -2.238 -6.27 1 98.94 274 THR A CA 1
ATOM 2084 C C . THR A 1 274 ? 13.344 -1.977 -6.449 1 98.94 274 THR A C 1
ATOM 2086 O O . THR A 1 274 ? 13.867 -0.974 -5.961 1 98.94 274 THR A O 1
ATOM 2089 N N . LEU A 1 275 ? 14.008 -2.932 -7.035 1 98.94 275 LEU A N 1
ATOM 2090 C CA . LEU A 1 275 ? 15.43 -2.803 -7.328 1 98.94 275 LEU A CA 1
ATOM 2091 C C . LEU A 1 275 ? 15.648 -2.273 -8.742 1 98.94 275 LEU A C 1
ATOM 2093 O O . LEU A 1 275 ? 14.875 -2.586 -9.656 1 98.94 275 LEU A O 1
ATOM 2097 N N . CYS A 1 276 ? 16.703 -1.525 -8.938 1 98.88 276 CYS A N 1
ATOM 2098 C CA . CYS A 1 276 ? 16.969 -1.017 -10.273 1 98.88 276 CYS A CA 1
ATOM 2099 C C . CYS A 1 276 ? 18.469 -0.859 -10.516 1 98.88 276 CYS A C 1
ATOM 2101 O O . CYS A 1 276 ? 19.25 -0.941 -9.578 1 98.88 276 CYS A O 1
ATOM 2103 N N . THR A 1 277 ? 18.859 -0.702 -11.742 1 98.81 277 THR A N 1
ATOM 2104 C CA . THR A 1 277 ? 20.234 -0.494 -12.141 1 98.81 277 THR A CA 1
ATOM 2105 C C . THR A 1 277 ? 20.719 0.898 -11.734 1 98.81 277 THR A C 1
ATOM 2107 O O . THR A 1 277 ? 19.906 1.789 -11.477 1 98.81 277 THR A O 1
ATOM 2110 N N . ALA A 1 278 ? 22.031 1.045 -11.727 1 98.31 278 ALA A N 1
ATOM 2111 C CA . ALA A 1 278 ? 22.641 2.334 -11.398 1 98.31 278 ALA A CA 1
ATOM 2112 C C . ALA A 1 278 ? 22.188 3.414 -12.383 1 98.31 278 ALA A C 1
ATOM 2114 O O . ALA A 1 278 ? 22.016 4.574 -12 1 98.31 278 ALA A O 1
ATOM 2115 N N . ALA A 1 279 ? 22.016 3.059 -13.633 1 98.5 279 ALA A N 1
ATOM 2116 C CA . ALA A 1 279 ? 21.656 4.016 -14.672 1 98.5 279 ALA A CA 1
ATOM 2117 C C . ALA A 1 279 ? 20.344 4.715 -14.344 1 98.5 279 ALA A C 1
ATOM 2119 O O . ALA A 1 279 ? 20.188 5.918 -14.57 1 98.5 279 ALA A O 1
ATOM 2120 N N . ILE A 1 280 ? 19.406 3.957 -13.859 1 98.81 280 ILE A N 1
ATOM 2121 C CA . ILE A 1 280 ? 18.094 4.508 -13.555 1 98.81 280 ILE A CA 1
ATOM 2122 C C . ILE A 1 280 ? 18.203 5.477 -12.375 1 98.81 280 ILE A C 1
ATOM 2124 O O . ILE A 1 280 ? 17.656 6.582 -12.422 1 98.81 280 ILE A O 1
ATOM 2128 N N . PHE A 1 281 ? 18.906 5.082 -11.359 1 98.62 281 PHE A N 1
ATOM 2129 C CA . PHE A 1 281 ? 19.141 5.961 -10.227 1 98.62 281 PHE A CA 1
ATOM 2130 C C . PHE A 1 281 ? 19.891 7.215 -10.656 1 98.62 281 PHE A C 1
ATOM 2132 O O . PHE A 1 281 ? 19.547 8.328 -10.25 1 98.62 281 PHE A O 1
ATOM 2139 N N . ASP A 1 282 ? 20.859 7.062 -11.469 1 98.44 282 ASP A N 1
ATOM 2140 C CA . ASP A 1 282 ? 21.719 8.156 -11.898 1 98.44 282 ASP A CA 1
ATOM 2141 C C . ASP A 1 282 ? 20.938 9.195 -12.695 1 98.44 282 ASP A C 1
ATOM 2143 O O . ASP A 1 282 ? 21.266 10.383 -12.664 1 98.44 282 ASP A O 1
ATOM 2147 N N . ALA A 1 283 ? 19.953 8.742 -13.375 1 98.38 283 ALA A N 1
ATOM 2148 C CA . ALA A 1 283 ? 19.109 9.68 -14.125 1 98.38 283 ALA A CA 1
ATOM 2149 C C . ALA A 1 283 ? 18.406 10.656 -13.188 1 98.38 283 ALA A C 1
ATOM 2151 O O . ALA A 1 283 ? 17.984 11.734 -13.609 1 98.38 283 ALA A O 1
ATOM 2152 N N . HIS A 1 284 ? 18.281 10.297 -11.93 1 98 284 HIS A N 1
ATOM 2153 C CA . HIS A 1 284 ? 17.609 11.133 -10.938 1 98 284 HIS A CA 1
ATOM 2154 C C . HIS A 1 284 ? 18.625 11.82 -10.023 1 98 284 HIS A C 1
ATOM 2156 O O . HIS A 1 284 ? 18.25 12.586 -9.141 1 98 284 HIS A O 1
ATOM 2162 N N . TYR A 1 285 ? 19.891 11.461 -10.133 1 97.69 285 TYR A N 1
ATOM 2163 C CA . TYR A 1 285 ? 20.984 12.047 -9.367 1 97.69 285 TYR A CA 1
ATOM 2164 C C . TYR A 1 285 ? 21.469 13.352 -10 1 97.69 285 TYR A C 1
ATOM 2166 O O . TYR A 1 285 ? 22.172 13.336 -11.008 1 97.69 285 TYR A O 1
ATOM 2174 N N . SER A 1 286 ? 21.062 14.484 -9.406 1 97.19 286 SER A N 1
ATOM 2175 C CA . SER A 1 286 ? 21.25 15.758 -10.094 1 97.19 286 SER A CA 1
ATOM 2176 C C . SER A 1 286 ? 21.344 16.906 -9.102 1 97.19 286 SER A C 1
ATOM 2178 O O . SER A 1 286 ? 20.953 16.781 -7.941 1 97.19 286 SER A O 1
ATOM 2180 N N . ASP A 1 287 ? 21.922 18.047 -9.555 1 96.31 287 ASP A N 1
ATOM 2181 C CA . ASP A 1 287 ? 21.891 19.297 -8.789 1 96.31 287 ASP A CA 1
ATOM 2182 C C . ASP A 1 287 ? 20.547 20.016 -8.945 1 96.31 287 ASP A C 1
ATOM 2184 O O . ASP A 1 287 ? 20.266 20.969 -8.219 1 96.31 287 ASP A O 1
ATOM 2188 N N . ASP A 1 288 ? 19.812 19.531 -9.836 1 95.25 288 ASP A N 1
ATOM 2189 C CA . ASP A 1 288 ? 18.469 20.047 -10.07 1 95.25 288 ASP A CA 1
ATOM 2190 C C . ASP A 1 288 ? 17.422 19.281 -9.25 1 95.25 288 ASP A C 1
ATOM 2192 O O . ASP A 1 288 ? 17.125 18.125 -9.555 1 95.25 288 ASP A O 1
ATOM 2196 N N . ARG A 1 289 ? 16.781 19.875 -8.25 1 92 289 ARG A N 1
ATOM 2197 C CA . ARG A 1 289 ? 15.82 19.25 -7.348 1 92 289 ARG A CA 1
ATOM 2198 C C . ARG A 1 289 ? 14.602 18.734 -8.117 1 92 289 ARG A C 1
ATOM 2200 O O . ARG A 1 289 ? 13.93 17.797 -7.66 1 92 289 ARG A O 1
ATOM 2207 N N . SER A 1 290 ? 14.344 19.359 -9.211 1 93.5 290 SER A N 1
ATOM 2208 C CA . SER A 1 290 ? 13.164 18.953 -9.984 1 93.5 290 SER A CA 1
ATOM 2209 C C . SER A 1 290 ? 13.344 17.578 -10.594 1 93.5 290 SER A C 1
ATOM 2211 O O . SER A 1 290 ? 12.375 16.969 -11.062 1 93.5 290 SER A O 1
ATOM 2213 N N . LYS A 1 291 ? 14.555 17.016 -10.555 1 96.31 291 LYS A N 1
ATOM 2214 C CA . LYS A 1 291 ? 14.836 15.695 -11.117 1 96.31 291 LYS A CA 1
ATOM 2215 C C . LYS A 1 291 ? 14.758 14.609 -10.047 1 96.31 291 LYS A C 1
ATOM 2217 O O . LYS A 1 291 ? 15.078 13.445 -10.312 1 96.31 291 LYS A O 1
ATOM 2222 N N . THR A 1 292 ? 14.344 14.977 -8.859 1 96.38 292 THR A N 1
ATOM 2223 C CA . THR A 1 292 ? 14.156 14.031 -7.758 1 96.38 292 THR A CA 1
ATOM 2224 C C . THR A 1 292 ? 13.117 12.977 -8.117 1 96.38 292 THR A C 1
ATOM 2226 O O . THR A 1 292 ? 12.172 13.258 -8.867 1 96.38 292 THR A O 1
ATOM 2229 N N . PHE A 1 293 ? 13.32 11.742 -7.707 1 97.81 293 PHE A N 1
ATOM 2230 C CA . PHE A 1 293 ? 12.25 10.75 -7.793 1 97.81 293 PHE A CA 1
ATOM 2231 C C . PHE A 1 293 ? 11.195 11.008 -6.727 1 97.81 293 PHE A C 1
ATOM 2233 O O . PHE A 1 293 ? 11.398 10.703 -5.551 1 97.81 293 PHE A O 1
ATOM 2240 N N . PHE A 1 294 ? 10.039 11.477 -7.152 1 95.19 294 PHE A N 1
ATOM 2241 C CA . PHE A 1 294 ? 8.984 11.883 -6.234 1 95.19 294 PHE A CA 1
ATOM 2242 C C . PHE A 1 294 ? 7.988 10.758 -6.008 1 95.19 294 PHE A C 1
ATOM 2244 O O . PHE A 1 294 ? 6.957 10.68 -6.684 1 95.19 294 PHE A O 1
ATOM 2251 N N . HIS A 1 295 ? 8.242 9.961 -5.016 1 95.75 295 HIS A N 1
ATOM 2252 C CA . HIS A 1 295 ? 7.355 8.883 -4.594 1 95.75 295 HIS A CA 1
ATOM 2253 C C . HIS A 1 295 ? 7.625 8.477 -3.148 1 95.75 295 HIS A C 1
ATOM 2255 O O . HIS A 1 295 ? 8.766 8.516 -2.691 1 95.75 295 HIS A O 1
ATOM 2261 N N . SER A 1 296 ? 6.551 8.258 -2.463 1 93.62 296 SER A N 1
ATOM 2262 C CA . SER A 1 296 ? 6.723 7.754 -1.104 1 93.62 296 SER A CA 1
ATOM 2263 C C . SER A 1 296 ? 5.398 7.285 -0.516 1 93.62 296 SER A C 1
ATOM 2265 O O . SER A 1 296 ? 4.336 7.539 -1.087 1 93.62 296 SER A O 1
ATOM 2267 N N . SER A 1 297 ? 5.508 6.496 0.559 1 93.69 297 SER A N 1
ATOM 2268 C CA . SER A 1 297 ? 4.422 6.297 1.516 1 93.69 297 SER A CA 1
ATOM 2269 C C . SER A 1 297 ? 4.867 6.637 2.934 1 93.69 297 SER A C 1
ATOM 2271 O O . SER A 1 297 ? 6.066 6.688 3.219 1 93.69 297 SER A O 1
ATOM 2273 N N . SER A 1 298 ? 3.936 6.91 3.742 1 96.06 298 SER A N 1
ATOM 2274 C CA . SER A 1 298 ? 4.262 7.32 5.102 1 96.06 298 SER A CA 1
ATOM 2275 C C . SER A 1 298 ? 5 6.215 5.852 1 96.06 298 SER A C 1
ATOM 2277 O O . SER A 1 298 ? 5.832 6.496 6.719 1 96.06 298 SER A O 1
ATOM 2279 N N . TYR A 1 299 ? 4.785 5.016 5.496 1 98.06 299 TYR A N 1
ATOM 2280 C CA . TYR A 1 299 ? 5.371 3.889 6.211 1 98.06 299 TYR A CA 1
ATOM 2281 C C . TYR A 1 299 ? 6.488 3.244 5.391 1 98.06 299 TYR A C 1
ATOM 2283 O O . TYR A 1 299 ? 6.785 2.061 5.562 1 98.06 299 TYR A O 1
ATOM 2291 N N . THR A 1 300 ? 7.066 4.027 4.449 1 97.88 300 THR A N 1
ATOM 2292 C CA . THR A 1 300 ? 8.188 3.512 3.666 1 97.88 300 THR A CA 1
ATOM 2293 C C . THR A 1 300 ? 9.266 2.938 4.578 1 97.88 300 THR A C 1
ATOM 2295 O O . THR A 1 300 ? 9.672 3.582 5.547 1 97.88 300 THR A O 1
ATOM 2298 N N . ALA A 1 301 ? 9.695 1.707 4.266 1 98.5 301 ALA A N 1
ATOM 2299 C CA . ALA A 1 301 ? 10.766 1.02 4.98 1 98.5 301 ALA A CA 1
ATOM 2300 C C . ALA A 1 301 ? 10.438 0.892 6.465 1 98.5 301 ALA A C 1
ATOM 2302 O O . ALA A 1 301 ? 11.297 1.134 7.316 1 98.5 301 ALA A O 1
ATOM 2303 N N . ASN A 1 302 ? 9.18 0.552 6.777 1 98.75 302 ASN A N 1
ATOM 2304 C CA . ASN A 1 302 ? 8.836 0.299 8.172 1 98.75 302 ASN A CA 1
ATOM 2305 C C . ASN A 1 302 ? 9.867 -0.603 8.852 1 98.75 302 ASN A C 1
ATOM 2307 O O . ASN A 1 302 ? 10.148 -1.7 8.367 1 98.75 302 ASN A O 1
ATOM 2311 N N . PRO A 1 303 ? 10.414 -0.18 9.945 1 98.81 303 PRO A N 1
ATOM 2312 C CA . PRO A 1 303 ? 11.539 -0.899 10.547 1 98.81 303 PRO A CA 1
ATOM 2313 C C . PRO A 1 303 ? 11.18 -2.328 10.953 1 98.81 303 PRO A C 1
ATOM 2315 O O . PRO A 1 303 ? 12.008 -3.236 10.82 1 98.81 303 PRO A O 1
ATOM 2318 N N . ILE A 1 304 ? 10.016 -2.557 11.438 1 98.88 304 ILE A N 1
ATOM 2319 C CA . ILE A 1 304 ? 9.586 -3.875 11.891 1 98.88 304 ILE A CA 1
ATOM 2320 C C . ILE A 1 304 ? 9.43 -4.809 10.695 1 98.88 304 ILE A C 1
ATOM 2322 O O . ILE A 1 304 ? 9.875 -5.957 10.734 1 98.88 304 ILE A O 1
ATOM 2326 N N . ALA A 1 305 ? 8.836 -4.309 9.625 1 98.94 305 ALA A N 1
ATOM 2327 C CA . ALA A 1 305 ? 8.695 -5.098 8.406 1 98.94 305 ALA A CA 1
ATOM 2328 C C . ALA A 1 305 ? 10.062 -5.402 7.793 1 98.94 305 ALA A C 1
ATOM 2330 O O . ALA A 1 305 ? 10.297 -6.508 7.297 1 98.94 305 ALA A O 1
ATOM 2331 N N . CYS A 1 306 ? 10.961 -4.398 7.797 1 98.94 306 CYS A N 1
ATOM 2332 C CA . CYS A 1 306 ? 12.305 -4.617 7.27 1 98.94 306 CYS A CA 1
ATOM 2333 C C . CYS A 1 306 ? 13.039 -5.676 8.086 1 98.94 306 CYS A C 1
ATOM 2335 O O . CYS A 1 306 ? 13.797 -6.477 7.531 1 98.94 306 CYS A O 1
ATOM 2337 N N . ALA A 1 307 ? 12.82 -5.656 9.375 1 98.94 307 ALA A N 1
ATOM 2338 C CA . ALA A 1 307 ? 13.438 -6.672 10.227 1 98.94 307 ALA A CA 1
ATOM 2339 C C . ALA A 1 307 ? 12.914 -8.062 9.883 1 98.94 307 ALA A C 1
ATOM 2341 O O . ALA A 1 307 ? 13.68 -9.031 9.867 1 98.94 307 ALA A O 1
ATOM 2342 N N . ALA A 1 308 ? 11.633 -8.172 9.664 1 98.94 308 ALA A N 1
ATOM 2343 C CA . ALA A 1 308 ? 11.055 -9.445 9.234 1 98.94 308 ALA A CA 1
ATOM 2344 C C . ALA A 1 308 ? 11.688 -9.922 7.934 1 98.94 308 ALA A C 1
ATOM 2346 O O . ALA A 1 308 ? 12.039 -11.102 7.805 1 98.94 308 ALA A O 1
ATOM 2347 N N . ALA A 1 309 ? 11.836 -9.031 6.988 1 98.94 309 ALA A N 1
ATOM 2348 C CA . ALA A 1 309 ? 12.422 -9.367 5.691 1 98.94 309 ALA A CA 1
ATOM 2349 C C . ALA A 1 309 ? 13.883 -9.766 5.832 1 98.94 309 ALA A C 1
ATOM 2351 O O . ALA A 1 309 ? 14.359 -10.664 5.133 1 98.94 309 ALA A O 1
ATOM 2352 N N . LEU A 1 310 ? 14.578 -9.055 6.676 1 98.88 310 LEU A N 1
ATOM 2353 C CA . LEU A 1 310 ? 15.969 -9.391 6.93 1 98.88 310 LEU A CA 1
ATOM 2354 C C . LEU A 1 310 ? 16.094 -10.789 7.52 1 98.88 310 LEU A C 1
ATOM 2356 O O . LEU A 1 310 ? 17 -11.539 7.156 1 98.88 310 LEU A O 1
ATOM 2360 N N . ALA A 1 311 ? 15.219 -11.109 8.445 1 98.88 311 ALA A N 1
ATOM 2361 C CA . ALA A 1 311 ? 15.188 -12.461 8.992 1 98.88 311 ALA A CA 1
ATOM 2362 C C . ALA A 1 311 ? 14.906 -13.484 7.902 1 98.88 311 ALA A C 1
ATOM 2364 O O . ALA A 1 311 ? 15.469 -14.586 7.922 1 98.88 311 ALA A O 1
ATOM 2365 N N . ASN A 1 312 ? 14.039 -13.164 7.02 1 98.88 312 ASN A N 1
ATOM 2366 C CA . ASN A 1 312 ? 13.781 -14.047 5.891 1 98.88 312 ASN A CA 1
ATOM 2367 C C . ASN A 1 312 ? 15.031 -14.266 5.047 1 98.88 312 ASN A C 1
ATOM 2369 O O . ASN A 1 312 ? 15.281 -15.383 4.582 1 98.88 312 ASN A O 1
ATOM 2373 N N . LEU A 1 313 ? 15.781 -13.188 4.781 1 98.69 313 LEU A N 1
ATOM 2374 C CA . LEU A 1 313 ? 17.047 -13.336 4.07 1 98.69 313 LEU A CA 1
ATOM 2375 C C . LEU A 1 313 ? 17.953 -14.32 4.781 1 98.69 313 LEU A C 1
ATOM 2377 O O . LEU A 1 313 ? 18.609 -15.148 4.137 1 98.69 313 LEU A O 1
ATOM 2381 N N . GLN A 1 314 ? 17.969 -14.203 6.055 1 98.44 314 GLN A N 1
ATOM 2382 C CA . GLN A 1 314 ? 18.812 -15.102 6.836 1 98.44 314 GLN A CA 1
ATOM 2383 C C . GLN A 1 314 ? 18.328 -16.547 6.719 1 98.44 314 GLN A C 1
ATOM 2385 O O . GLN A 1 314 ? 19.141 -17.484 6.699 1 98.44 314 GLN A O 1
ATOM 2390 N N . VAL A 1 315 ? 17.016 -16.75 6.664 1 98.69 315 VAL A N 1
ATOM 2391 C CA . VAL A 1 315 ? 16.469 -18.078 6.453 1 98.69 315 VAL A CA 1
ATOM 2392 C C . VAL A 1 315 ? 16.984 -18.656 5.137 1 98.69 315 VAL A C 1
ATOM 2394 O O . VAL A 1 315 ? 17.438 -19.797 5.082 1 98.69 315 VAL A O 1
ATOM 2397 N N . TRP A 1 316 ? 17.016 -17.875 4.074 1 98.19 316 TRP A N 1
ATOM 2398 C CA . TRP A 1 316 ? 17.469 -18.297 2.756 1 98.19 316 TRP A CA 1
ATOM 2399 C C . TRP A 1 316 ? 18.969 -18.609 2.777 1 98.19 316 TRP A C 1
ATOM 2401 O O . TRP A 1 316 ? 19.438 -19.484 2.041 1 98.19 316 TRP A O 1
ATOM 2411 N N . LEU A 1 317 ? 19.672 -17.938 3.645 1 97.12 317 LEU A N 1
ATOM 2412 C CA . LEU A 1 317 ? 21.125 -18.078 3.682 1 97.12 317 LEU A CA 1
ATOM 2413 C C . LEU A 1 317 ? 21.531 -19.25 4.578 1 97.12 317 LEU A C 1
ATOM 2415 O O . LEU A 1 317 ? 22.547 -19.891 4.34 1 97.12 317 LEU A O 1
ATOM 2419 N N . SER A 1 318 ? 20.734 -19.5 5.582 1 97.81 318 SER A N 1
ATOM 2420 C CA . SER A 1 318 ? 21.219 -20.406 6.625 1 97.81 318 SER A CA 1
ATOM 2421 C C . SER A 1 318 ? 20.5 -21.75 6.555 1 97.81 318 SER A C 1
ATOM 2423 O O . SER A 1 318 ? 21 -22.75 7.062 1 97.81 318 SER A O 1
ATOM 2425 N N . GLU A 1 319 ? 19.266 -21.812 5.996 1 98.31 319 GLU A N 1
ATOM 2426 C CA . GLU A 1 319 ? 18.516 -23.047 5.883 1 98.31 319 GLU A CA 1
ATOM 2427 C C . GLU A 1 319 ? 18.609 -23.625 4.469 1 98.31 319 GLU A C 1
ATOM 2429 O O . GLU A 1 319 ? 18.938 -22.906 3.523 1 98.31 319 GLU A O 1
ATOM 2434 N N . PRO A 1 320 ? 18.375 -24.922 4.328 1 98.31 320 PRO A N 1
ATOM 2435 C CA . PRO A 1 320 ? 18.422 -25.531 2.996 1 98.31 320 PRO A CA 1
ATOM 2436 C C . PRO A 1 320 ? 17.156 -25.297 2.193 1 98.31 320 PRO A C 1
ATOM 2438 O O . PRO A 1 320 ? 16.5 -26.266 1.762 1 98.31 320 PRO A O 1
ATOM 2441 N N . VAL A 1 321 ? 16.844 -24.109 1.947 1 98.56 321 VAL A N 1
ATOM 2442 C CA . VAL A 1 321 ? 15.594 -23.734 1.298 1 98.56 321 VAL A CA 1
ATOM 2443 C C . VAL A 1 321 ? 15.578 -24.234 -0.142 1 98.56 321 VAL A C 1
ATOM 2445 O O . VAL A 1 321 ? 14.57 -24.766 -0.613 1 98.56 321 VAL A O 1
ATOM 2448 N N . THR A 1 322 ? 16.656 -24.109 -0.869 1 97.94 322 THR A N 1
ATOM 2449 C CA . THR A 1 322 ? 16.75 -24.547 -2.258 1 97.94 322 THR A CA 1
ATOM 2450 C C . THR A 1 322 ? 16.5 -26.047 -2.369 1 97.94 322 THR A C 1
ATOM 2452 O O . THR A 1 322 ? 15.859 -26.516 -3.314 1 97.94 322 THR A O 1
ATOM 2455 N N . GLU A 1 323 ? 17 -26.781 -1.425 1 98.44 323 GLU A N 1
ATOM 2456 C CA . GLU A 1 323 ? 16.766 -28.219 -1.404 1 98.44 323 GLU A CA 1
ATOM 2457 C C . GLU A 1 323 ? 15.297 -28.547 -1.164 1 98.44 323 GLU A C 1
ATOM 2459 O O . GLU A 1 323 ? 14.75 -29.469 -1.775 1 98.44 323 GLU A O 1
ATOM 2464 N N . ARG A 1 324 ? 14.719 -27.812 -0.244 1 98.62 324 ARG A N 1
ATOM 2465 C CA . ARG A 1 324 ? 13.297 -28.016 0.015 1 98.62 324 ARG A CA 1
ATOM 2466 C C . ARG A 1 324 ? 12.469 -27.734 -1.235 1 98.62 324 ARG A C 1
ATOM 2468 O O . ARG A 1 324 ? 11.531 -28.484 -1.537 1 98.62 324 ARG A O 1
ATOM 2475 N N . ILE A 1 325 ? 12.82 -26.734 -1.946 1 98.75 325 ILE A N 1
ATOM 2476 C CA . ILE A 1 325 ? 12.125 -26.359 -3.168 1 98.75 325 ILE A CA 1
ATOM 2477 C C . ILE A 1 325 ? 12.297 -27.438 -4.227 1 98.75 325 ILE A C 1
ATOM 2479 O O . ILE A 1 325 ? 11.328 -27.828 -4.891 1 98.75 325 ILE A O 1
ATOM 2483 N N . SER A 1 326 ? 13.523 -27.922 -4.375 1 98.62 326 SER A N 1
ATOM 2484 C CA . SER A 1 326 ? 13.797 -28.984 -5.328 1 98.62 326 SER A CA 1
ATOM 2485 C C . SER A 1 326 ? 13 -30.234 -4.988 1 98.62 326 SER A C 1
ATOM 2487 O O . SER A 1 326 ? 12.453 -30.891 -5.879 1 98.62 326 SER A O 1
ATOM 2489 N N . ALA A 1 327 ? 13 -30.578 -3.754 1 98.75 327 ALA A N 1
ATOM 2490 C CA . ALA A 1 327 ? 12.25 -31.734 -3.303 1 98.75 327 ALA A CA 1
ATOM 2491 C C . ALA A 1 327 ? 10.758 -31.562 -3.559 1 98.75 327 ALA A C 1
ATOM 2493 O O . ALA A 1 327 ? 10.086 -32.5 -4.031 1 98.75 327 ALA A O 1
ATOM 2494 N N . LEU A 1 328 ? 10.242 -30.438 -3.189 1 98.81 328 LEU A N 1
ATOM 2495 C CA . LEU A 1 328 ? 8.828 -30.141 -3.416 1 98.81 328 LEU A CA 1
ATOM 2496 C C . LEU A 1 328 ? 8.492 -30.203 -4.898 1 98.81 328 LEU A C 1
ATOM 2498 O O . LEU A 1 328 ? 7.453 -30.766 -5.277 1 98.81 328 LEU A O 1
ATOM 2502 N N . THR A 1 329 ? 9.344 -29.609 -5.715 1 98.81 329 THR A N 1
ATOM 2503 C CA . THR A 1 329 ? 9.156 -29.641 -7.16 1 98.81 329 THR A CA 1
ATOM 2504 C C . THR A 1 329 ? 9.047 -31.078 -7.66 1 98.81 329 THR A C 1
ATOM 2506 O O . THR A 1 329 ? 8.148 -31.406 -8.438 1 98.81 329 THR A O 1
ATOM 2509 N N . ARG A 1 330 ? 9.906 -31.922 -7.211 1 98.62 330 ARG A N 1
ATOM 2510 C CA . ARG A 1 330 ? 9.906 -33.312 -7.617 1 98.62 330 ARG A CA 1
ATOM 2511 C C . ARG A 1 330 ? 8.641 -34.031 -7.141 1 98.62 330 ARG A C 1
ATOM 2513 O O . ARG A 1 330 ? 8.031 -34.812 -7.887 1 98.62 330 ARG A O 1
ATOM 2520 N N . MET A 1 331 ? 8.289 -33.812 -5.922 1 98.75 331 MET A N 1
ATOM 2521 C CA . MET A 1 331 ? 7.102 -34.438 -5.359 1 98.75 331 MET A CA 1
ATOM 2522 C C . MET A 1 331 ? 5.855 -34.031 -6.137 1 98.75 331 MET A C 1
ATOM 2524 O O . MET A 1 331 ? 4.984 -34.875 -6.398 1 98.75 331 MET A O 1
ATOM 2528 N N . GLN A 1 332 ? 5.762 -32.781 -6.504 1 98.69 332 GLN A N 1
ATOM 2529 C CA . GLN A 1 332 ? 4.617 -32.312 -7.273 1 98.69 332 GLN A CA 1
ATOM 2530 C C . GLN A 1 332 ? 4.613 -32.906 -8.68 1 98.69 332 GLN A C 1
ATOM 2532 O O . GLN A 1 332 ? 3.557 -33.25 -9.219 1 98.69 332 GLN A O 1
ATOM 2537 N N . THR A 1 333 ? 5.816 -32.938 -9.266 1 98.19 333 THR A N 1
ATOM 2538 C CA . THR A 1 333 ? 5.934 -33.562 -10.586 1 98.19 333 THR A CA 1
ATOM 2539 C C . THR A 1 333 ? 5.375 -34.969 -10.57 1 98.19 333 THR A C 1
ATOM 2541 O O . THR A 1 333 ? 4.605 -35.344 -11.461 1 98.19 333 THR A O 1
ATOM 2544 N N . GLU A 1 334 ? 5.762 -35.719 -9.625 1 97.56 334 GLU A N 1
ATOM 2545 C CA . GLU A 1 334 ? 5.324 -37.094 -9.484 1 97.56 334 GLU A CA 1
ATOM 2546 C C . GLU A 1 334 ? 3.803 -37.188 -9.383 1 97.56 334 GLU A C 1
ATOM 2548 O O . GLU A 1 334 ? 3.182 -38.031 -10.039 1 97.56 334 GLU A O 1
ATOM 2553 N N . ARG A 1 335 ? 3.209 -36.375 -8.648 1 96.81 335 ARG A N 1
ATOM 2554 C CA . ARG A 1 335 ? 1.771 -36.406 -8.414 1 96.81 335 ARG A CA 1
ATOM 2555 C C . ARG A 1 335 ? 0.996 -35.875 -9.609 1 96.81 335 ARG A C 1
ATOM 2557 O O . ARG A 1 335 ? -0.098 -36.344 -9.914 1 96.81 335 ARG A O 1
ATOM 2564 N N . LEU A 1 336 ? 1.582 -34.875 -10.211 1 95.81 336 LEU A N 1
ATOM 2565 C CA . LEU A 1 336 ? 0.952 -34.312 -11.414 1 95.81 336 LEU A CA 1
ATOM 2566 C C . LEU A 1 336 ? 0.875 -35.375 -12.516 1 95.81 336 LEU A C 1
ATOM 2568 O O . LEU A 1 336 ? -0.069 -35.375 -13.305 1 95.81 336 LEU A O 1
ATOM 2572 N N . HIS A 1 337 ? 1.834 -36.219 -12.562 1 94.5 337 HIS A N 1
ATOM 2573 C CA . HIS A 1 337 ? 1.931 -37.25 -13.594 1 94.5 337 HIS A CA 1
ATOM 2574 C C . HIS A 1 337 ? 0.742 -38.188 -13.531 1 94.5 337 HIS A C 1
ATOM 2576 O O . HIS A 1 337 ? 0.377 -38.812 -14.539 1 94.5 337 HIS A O 1
ATOM 2582 N N . ARG A 1 338 ? 0.101 -38.281 -12.414 1 92.5 338 ARG A N 1
ATOM 2583 C CA . ARG A 1 338 ? -1.064 -39.125 -12.234 1 92.5 338 ARG A CA 1
ATOM 2584 C C . ARG A 1 338 ? -2.197 -38.719 -13.164 1 92.5 338 ARG A C 1
ATOM 2586 O O . ARG A 1 338 ? -3.078 -39.531 -13.477 1 92.5 338 ARG A O 1
ATOM 2593 N N . PHE A 1 339 ? -2.121 -37.5 -13.609 1 95.06 339 PHE A N 1
ATOM 2594 C CA . PHE A 1 339 ? -3.246 -36.969 -14.367 1 95.06 339 PHE A CA 1
ATOM 2595 C C . PHE A 1 339 ? -2.916 -36.906 -15.852 1 95.06 339 PHE A C 1
ATOM 2597 O O . PHE A 1 339 ? -3.719 -36.406 -16.656 1 95.06 339 PHE A O 1
ATOM 2604 N N . LYS A 1 340 ? -1.825 -37.375 -16.25 1 93.25 340 LYS A N 1
ATOM 2605 C CA . LYS A 1 340 ? -1.344 -37.219 -17.609 1 93.25 340 LYS A CA 1
ATOM 2606 C C . LYS A 1 340 ? -2.328 -37.812 -18.609 1 93.25 340 LYS A C 1
ATOM 2608 O O . LYS A 1 340 ? -2.496 -37.312 -19.719 1 93.25 340 LYS A O 1
ATOM 2613 N N . ASP A 1 341 ? -3.076 -38.906 -18.25 1 92.75 341 ASP A N 1
ATOM 2614 C CA . ASP A 1 341 ? -3.98 -39.594 -19.172 1 92.75 341 ASP A CA 1
ATOM 2615 C C . ASP A 1 341 ? -5.438 -39.406 -18.766 1 92.75 341 ASP A C 1
ATOM 2617 O O . ASP A 1 341 ? -6.332 -40.094 -19.266 1 92.75 341 ASP A O 1
ATOM 2621 N N . ASP A 1 342 ? -5.613 -38.531 -17.844 1 92.56 342 ASP A N 1
ATOM 2622 C CA . ASP A 1 342 ? -6.965 -38.219 -17.391 1 92.56 342 ASP A CA 1
ATOM 2623 C C . ASP A 1 342 ? -7.617 -37.188 -18.312 1 92.56 342 ASP A C 1
ATOM 2625 O O . ASP A 1 342 ? -7.246 -36 -18.297 1 92.56 342 ASP A O 1
ATOM 2629 N N . SER A 1 343 ? -8.648 -37.5 -19.094 1 90.31 343 SER A N 1
ATOM 2630 C CA . SER A 1 343 ? -9.258 -36.688 -20.125 1 90.31 343 SER A CA 1
ATOM 2631 C C . SER A 1 343 ? -10.023 -35.5 -19.531 1 90.31 343 SER A C 1
ATOM 2633 O O . SER A 1 343 ? -10.406 -34.562 -20.234 1 90.31 343 SER A O 1
ATOM 2635 N N . ARG A 1 344 ? -10.203 -35.531 -18.234 1 90.56 344 ARG A N 1
ATOM 2636 C CA . ARG A 1 344 ? -10.906 -34.438 -17.578 1 90.56 344 ARG A CA 1
ATOM 2637 C C . ARG A 1 344 ? -10.023 -33.188 -17.484 1 90.56 344 ARG A C 1
ATOM 2639 O O . ARG A 1 344 ? -10.516 -32.094 -17.266 1 90.56 344 ARG A O 1
ATOM 2646 N N . PHE A 1 345 ? -8.727 -33.469 -17.562 1 91.81 345 PHE A N 1
ATOM 2647 C CA . PHE A 1 345 ? -7.766 -32.375 -17.422 1 91.81 345 PHE A CA 1
ATOM 2648 C C . PHE A 1 345 ? -7.027 -32.156 -18.734 1 91.81 345 PHE A C 1
ATOM 2650 O O . PHE A 1 345 ? -6.711 -33.094 -19.453 1 91.81 345 PHE A O 1
ATOM 2657 N N . ALA A 1 346 ? -6.891 -30.922 -18.969 1 86.38 346 ALA A N 1
ATOM 2658 C CA . ALA A 1 346 ? -6 -30.484 -20.047 1 86.38 346 ALA A CA 1
ATOM 2659 C C . ALA A 1 346 ? -4.938 -29.531 -19.516 1 86.38 346 ALA A C 1
ATOM 2661 O O . ALA A 1 346 ? -5.035 -29.047 -18.391 1 86.38 346 ALA A O 1
ATOM 2662 N N . GLY A 1 347 ? -3.848 -29.391 -20.203 1 88.62 347 GLY A N 1
ATOM 2663 C CA . GLY A 1 347 ? -2.883 -28.328 -19.938 1 88.62 347 GLY A CA 1
ATOM 2664 C C . GLY A 1 347 ? -2.162 -28.5 -18.609 1 88.62 347 GLY A C 1
ATOM 2665 O O . GLY A 1 347 ? -2.107 -27.562 -17.812 1 88.62 347 GLY A O 1
ATOM 2666 N N . LEU A 1 348 ? -1.785 -29.781 -18.25 1 95.06 348 LEU A N 1
ATOM 2667 C CA . LEU A 1 348 ? -0.926 -29.969 -17.078 1 95.06 348 LEU A CA 1
ATOM 2668 C C . LEU A 1 348 ? 0.379 -29.188 -17.234 1 95.06 348 LEU A C 1
ATOM 2670 O O . LEU A 1 348 ? 1.049 -29.297 -18.266 1 95.06 348 LEU A O 1
ATOM 2674 N N . ARG A 1 349 ? 0.667 -28.328 -16.328 1 96.12 349 ARG A N 1
ATOM 2675 C CA . ARG A 1 349 ? 1.9 -27.547 -16.422 1 96.12 349 ARG A CA 1
ATOM 2676 C C . ARG A 1 349 ? 2.504 -27.312 -15.039 1 96.12 349 ARG A C 1
ATOM 2678 O O . ARG A 1 349 ? 1.793 -27.328 -14.039 1 96.12 349 ARG A O 1
ATOM 2685 N N . GLN A 1 350 ? 3.773 -27.203 -15.062 1 98.19 350 GLN A N 1
ATOM 2686 C CA . GLN A 1 350 ? 4.523 -26.953 -13.836 1 98.19 350 GLN A CA 1
ATOM 2687 C C . GLN A 1 350 ? 5.727 -26.047 -14.094 1 98.19 350 GLN A C 1
ATOM 2689 O O . GLN A 1 350 ? 6.398 -26.188 -15.117 1 98.19 350 GLN A O 1
ATOM 2694 N N . THR A 1 351 ? 5.906 -25.047 -13.305 1 98.69 351 THR A N 1
ATOM 2695 C CA . THR A 1 351 ? 7.137 -24.281 -13.148 1 98.69 351 THR A CA 1
ATOM 2696 C C . THR A 1 351 ? 7.535 -24.188 -11.68 1 98.69 351 THR A C 1
ATOM 2698 O O . THR A 1 351 ? 6.824 -23.578 -10.883 1 98.69 351 THR A O 1
ATOM 2701 N N . GLY A 1 352 ? 8.656 -24.812 -11.305 1 98.75 352 GLY A N 1
ATOM 2702 C CA . GLY A 1 352 ? 9.055 -24.859 -9.906 1 98.75 352 GLY A CA 1
ATOM 2703 C C . GLY A 1 352 ? 8.008 -25.484 -9.008 1 98.75 352 GLY A C 1
ATOM 2704 O O . GLY A 1 352 ? 7.547 -26.594 -9.266 1 98.75 352 GLY A O 1
ATOM 2705 N N . THR A 1 353 ? 7.574 -24.75 -8.031 1 98.81 353 THR A N 1
ATOM 2706 C CA . THR A 1 353 ? 6.652 -25.266 -7.023 1 98.81 353 THR A CA 1
ATOM 2707 C C . THR A 1 353 ? 5.215 -24.891 -7.363 1 98.81 353 THR A C 1
ATOM 2709 O O . THR A 1 353 ? 4.336 -24.922 -6.496 1 98.81 353 THR A O 1
ATOM 2712 N N . ILE A 1 354 ? 4.973 -24.469 -8.586 1 98.88 354 ILE A N 1
ATOM 2713 C CA . ILE A 1 354 ? 3.643 -24.109 -9.07 1 98.88 354 ILE A CA 1
ATOM 2714 C C . ILE A 1 354 ? 3.137 -25.172 -10.031 1 98.88 354 ILE A C 1
ATOM 2716 O O . ILE A 1 354 ? 3.76 -25.438 -11.062 1 98.88 354 ILE A O 1
ATOM 2720 N N . THR A 1 355 ? 2.08 -25.797 -9.719 1 98.56 355 THR A N 1
ATOM 2721 C CA . THR A 1 355 ? 1.44 -26.719 -10.648 1 98.56 355 THR A CA 1
ATOM 2722 C C . THR A 1 355 ? 0.037 -26.234 -11.008 1 98.56 355 THR A C 1
ATOM 2724 O O . THR A 1 355 ? -0.611 -25.547 -10.219 1 98.56 355 THR A O 1
ATOM 2727 N N . ALA A 1 356 ? -0.412 -26.516 -12.18 1 97.44 356 ALA A N 1
ATOM 2728 C CA . ALA A 1 356 ? -1.744 -26.141 -12.648 1 97.44 356 ALA A CA 1
ATOM 2729 C C . ALA A 1 356 ? -2.34 -27.234 -13.531 1 97.44 356 ALA A C 1
ATOM 2731 O O . ALA A 1 356 ? -1.627 -27.859 -14.32 1 97.44 356 ALA A O 1
ATOM 2732 N N . LEU A 1 357 ? -3.613 -27.438 -13.336 1 95.25 357 LEU A N 1
ATOM 2733 C CA . LEU A 1 357 ? -4.434 -28.359 -14.117 1 95.25 357 LEU A CA 1
ATOM 2734 C C . LEU A 1 357 ? -5.672 -27.656 -14.664 1 95.25 357 LEU A C 1
ATOM 2736 O O . LEU A 1 357 ? -6.43 -27.047 -13.906 1 95.25 357 LEU A O 1
ATOM 2740 N N . GLU A 1 358 ? -5.828 -27.703 -15.875 1 92.94 358 GLU A N 1
ATOM 2741 C CA . GLU A 1 358 ? -7.012 -27.109 -16.469 1 92.94 358 GLU A CA 1
ATOM 2742 C C . GLU A 1 358 ? -8.133 -28.125 -16.641 1 92.94 358 GLU A C 1
ATOM 2744 O O . GLU A 1 358 ? -7.957 -29.156 -17.297 1 92.94 358 GLU A O 1
ATOM 2749 N N . LEU A 1 359 ? -9.188 -27.859 -16.047 1 91.38 359 LEU A N 1
ATOM 2750 C CA . LEU A 1 359 ? -10.352 -28.703 -16.219 1 91.38 359 LEU A CA 1
ATOM 2751 C C . LEU A 1 359 ? -10.953 -28.531 -17.609 1 91.38 359 LEU A C 1
ATOM 2753 O O . LEU A 1 359 ? -11.141 -27.406 -18.078 1 91.38 359 LEU A O 1
ATOM 2757 N N . ASP A 1 360 ? -11.203 -29.594 -18.281 1 85.69 360 ASP A N 1
ATOM 2758 C CA . ASP A 1 360 ? -11.844 -29.562 -19.594 1 85.69 360 ASP A CA 1
ATOM 2759 C C . ASP A 1 360 ? -13.359 -29.391 -19.453 1 85.69 360 ASP A C 1
ATOM 2761 O O . ASP A 1 360 ? -14.094 -30.359 -19.328 1 85.69 360 ASP A O 1
ATOM 2765 N N . VAL A 1 361 ? -13.836 -28.234 -19.344 1 77.81 361 VAL A N 1
ATOM 2766 C CA . VAL A 1 361 ? -15.258 -27.922 -19.219 1 77.81 361 VAL A CA 1
ATOM 2767 C C . VAL A 1 361 ? -15.688 -27.016 -20.375 1 77.81 361 VAL A C 1
ATOM 2769 O O . VAL A 1 361 ? -14.867 -26.281 -20.922 1 77.81 361 VAL A O 1
ATOM 2772 N N . PRO A 1 362 ? -17.047 -27.188 -20.859 1 64.5 362 PRO A N 1
ATOM 2773 C CA . PRO A 1 362 ? -17.516 -26.359 -21.984 1 64.5 362 PRO A CA 1
ATOM 2774 C C . PRO A 1 362 ? -17.359 -24.859 -21.719 1 64.5 362 PRO A C 1
ATOM 2776 O O . PRO A 1 362 ? -16.953 -24.109 -22.609 1 64.5 362 PRO A O 1
ATOM 2779 N N . ALA A 1 363 ? -17.922 -24.391 -20.531 1 62.84 363 ALA A N 1
ATOM 2780 C CA . ALA A 1 363 ? -17.828 -22.969 -20.25 1 62.84 363 ALA A CA 1
ATOM 2781 C C . ALA A 1 363 ? -16.562 -22.656 -19.453 1 62.84 363 ALA A C 1
ATOM 2783 O O . ALA A 1 363 ? -16.438 -23.062 -18.281 1 62.84 363 ALA A O 1
ATOM 2784 N N . GLY A 1 364 ? -15.453 -22.188 -20.141 1 60.88 364 GLY A N 1
ATOM 2785 C CA . GLY A 1 364 ? -14.156 -21.938 -19.531 1 60.88 364 GLY A CA 1
ATOM 2786 C C . GLY A 1 364 ? -14 -20.5 -19.047 1 60.88 364 GLY A C 1
ATOM 2787 O O . GLY A 1 364 ? -14.969 -19.75 -19 1 60.88 364 GLY A O 1
ATOM 2788 N N . GLY A 1 365 ? -13.055 -20.188 -18.328 1 61.03 365 GLY A N 1
ATOM 2789 C CA . GLY A 1 365 ? -12.672 -18.844 -17.922 1 61.03 365 GLY A CA 1
ATOM 2790 C C . GLY A 1 365 ? -12.984 -18.547 -16.469 1 61.03 365 GLY A C 1
ATOM 2791 O O . GLY A 1 365 ? -13.43 -19.438 -15.727 1 61.03 365 GLY A O 1
ATOM 2792 N N . TYR A 1 366 ? -12.742 -17.359 -16.062 1 56.72 366 TYR A N 1
ATOM 2793 C CA . TYR A 1 366 ? -12.805 -16.922 -14.672 1 56.72 366 TYR A CA 1
ATOM 2794 C C . TYR A 1 366 ? -14.227 -17.016 -14.141 1 56.72 366 TYR A C 1
ATOM 2796 O O . TYR A 1 366 ? -14.445 -17.297 -12.961 1 56.72 366 TYR A O 1
ATOM 2804 N N . LEU A 1 367 ? -15.156 -16.922 -15.016 1 59.12 367 LEU A N 1
ATOM 2805 C CA . LEU A 1 367 ? -16.531 -16.891 -14.555 1 59.12 367 LEU A CA 1
ATOM 2806 C C . LEU A 1 367 ? -17.172 -18.266 -14.656 1 59.12 367 LEU A C 1
ATOM 2808 O O . LEU A 1 367 ? -18.391 -18.406 -14.477 1 59.12 367 LEU A O 1
ATOM 2812 N N . SER A 1 368 ? -16.328 -19.203 -14.898 1 69.56 368 SER A N 1
ATOM 2813 C CA . SER A 1 368 ? -16.844 -20.578 -14.891 1 69.56 368 SER A CA 1
ATOM 2814 C C . SER A 1 368 ? -17.453 -20.922 -13.539 1 69.56 368 SER A C 1
ATOM 2816 O O . SER A 1 368 ? -16.938 -20.531 -12.492 1 69.56 368 SER A O 1
ATOM 2818 N N . ASP A 1 369 ? -18.516 -21.641 -13.531 1 78.44 369 ASP A N 1
ATOM 2819 C CA . ASP A 1 369 ? -19.188 -22.047 -12.305 1 78.44 369 ASP A CA 1
ATOM 2820 C C . ASP A 1 369 ? -18.438 -23.156 -11.586 1 78.44 369 ASP A C 1
ATOM 2822 O O . ASP A 1 369 ? -18.688 -23.438 -10.422 1 78.44 369 ASP A O 1
ATOM 2826 N N . ALA A 1 370 ? -17.5 -23.672 -12.32 1 82.25 370 ALA A N 1
ATOM 2827 C CA . ALA A 1 370 ? -16.719 -24.75 -11.719 1 82.25 370 ALA A CA 1
ATOM 2828 C C . ALA A 1 370 ? -15.836 -24.219 -10.586 1 82.25 370 ALA A C 1
ATOM 2830 O O . ALA A 1 370 ? -15.68 -24.875 -9.555 1 82.25 370 ALA A O 1
ATOM 2831 N N . GLY A 1 371 ? -15.305 -23.031 -10.805 1 86.75 371 GLY A N 1
ATOM 2832 C CA . GLY A 1 371 ? -14.375 -22.422 -9.859 1 86.75 371 GLY A CA 1
ATOM 2833 C C . GLY A 1 371 ? -14.938 -22.328 -8.453 1 86.75 371 GLY A C 1
ATOM 2834 O O . GLY A 1 371 ? -14.398 -22.938 -7.523 1 86.75 371 GLY A O 1
ATOM 2835 N N . PRO A 1 372 ? -16.078 -21.672 -8.359 1 87.56 372 PRO A N 1
ATOM 2836 C CA . PRO A 1 372 ? -16.672 -21.516 -7.031 1 87.56 372 PRO A CA 1
ATOM 2837 C C . PRO A 1 372 ? -17.094 -22.844 -6.402 1 87.56 372 PRO A C 1
ATOM 2839 O O . PRO A 1 372 ? -16.953 -23.031 -5.191 1 87.56 372 PRO A O 1
ATOM 2842 N N . LYS A 1 373 ? -17.578 -23.766 -7.176 1 89.94 373 LYS A N 1
ATOM 2843 C CA . LYS A 1 373 ? -17.984 -25.078 -6.668 1 89.94 373 LYS A CA 1
ATOM 2844 C C . LYS A 1 373 ? -16.781 -25.859 -6.156 1 89.94 373 LYS A C 1
ATOM 2846 O O . LYS A 1 373 ? -16.844 -26.484 -5.094 1 89.94 373 LYS A O 1
ATOM 2851 N N . LEU A 1 374 ? -15.75 -25.828 -6.926 1 94.12 374 LEU A N 1
ATOM 2852 C CA . LEU A 1 374 ? -14.531 -26.531 -6.535 1 94.12 374 LEU A CA 1
ATOM 2853 C C . LEU A 1 374 ? -13.93 -25.906 -5.273 1 94.12 374 LEU A C 1
ATOM 2855 O O . LEU A 1 374 ? -13.516 -26.641 -4.363 1 94.12 374 LEU A O 1
ATOM 2859 N N . ARG A 1 375 ? -13.867 -24.609 -5.219 1 94.62 375 ARG A N 1
ATOM 2860 C CA . ARG A 1 375 ? -13.328 -23.922 -4.051 1 94.62 375 ARG A CA 1
ATOM 2861 C C . ARG A 1 375 ? -14.062 -24.328 -2.781 1 94.62 375 ARG A C 1
ATOM 2863 O O . ARG A 1 375 ? -13.438 -24.625 -1.763 1 94.62 375 ARG A O 1
ATOM 2870 N N . THR A 1 376 ? -15.383 -24.344 -2.869 1 93.25 376 THR A N 1
ATOM 2871 C CA . THR A 1 376 ? -16.219 -24.734 -1.739 1 93.25 376 THR A CA 1
ATOM 2872 C C . THR A 1 376 ? -15.953 -26.172 -1.346 1 93.25 376 THR A C 1
ATOM 2874 O O . THR A 1 376 ? -15.797 -26.484 -0.163 1 93.25 376 THR A O 1
ATOM 2877 N N . PHE A 1 377 ? -15.914 -27.062 -2.33 1 95.25 377 PHE A N 1
ATOM 2878 C CA . PHE A 1 377 ? -15.664 -28.484 -2.084 1 95.25 377 PHE A CA 1
ATOM 2879 C C . PHE A 1 377 ? -14.32 -28.688 -1.397 1 95.25 377 PHE A C 1
ATOM 2881 O O . PHE A 1 377 ? -14.219 -29.422 -0.418 1 95.25 377 PHE A O 1
ATOM 2888 N N . PHE A 1 378 ? -13.234 -28.031 -1.917 1 97.56 378 PHE A N 1
ATOM 2889 C CA . PHE A 1 378 ? -11.898 -28.156 -1.352 1 97.56 378 PHE A CA 1
ATOM 2890 C C . PHE A 1 378 ? -11.883 -27.719 0.106 1 97.56 378 PHE A C 1
ATOM 2892 O O . PHE A 1 378 ? -11.359 -28.422 0.969 1 97.56 378 PHE A O 1
ATOM 2899 N N . LYS A 1 379 ? -12.453 -26.578 0.359 1 95.31 379 LYS A N 1
ATOM 2900 C CA . LYS A 1 379 ? -12.484 -26.031 1.713 1 95.31 379 LYS A CA 1
ATOM 2901 C C . LYS A 1 379 ? -13.234 -26.953 2.666 1 95.31 379 LYS A C 1
ATOM 2903 O O . LYS A 1 379 ? -12.812 -27.156 3.807 1 95.31 379 LYS A O 1
ATOM 2908 N N . GLN A 1 380 ? -14.336 -27.516 2.254 1 95 380 GLN A N 1
ATOM 2909 C CA . GLN A 1 380 ? -15.133 -28.438 3.061 1 95 380 GLN A CA 1
ATOM 2910 C C . GLN A 1 380 ? -14.359 -29.719 3.369 1 95 380 GLN A C 1
ATOM 2912 O O . GLN A 1 380 ? -14.617 -30.375 4.375 1 95 380 GLN A O 1
ATOM 2917 N N . ASN A 1 381 ? -13.453 -29.984 2.504 1 97.56 381 ASN A N 1
ATOM 2918 C CA . ASN A 1 381 ? -12.648 -31.188 2.699 1 97.56 381 ASN A CA 1
ATOM 2919 C C . ASN A 1 381 ? -11.289 -30.844 3.301 1 97.56 381 ASN A C 1
ATOM 2921 O O . ASN A 1 381 ? -10.352 -31.641 3.205 1 97.56 381 ASN A O 1
ATOM 2925 N N . GLY A 1 382 ? -11.117 -29.656 3.787 1 97.56 382 GLY A N 1
ATOM 2926 C CA . GLY A 1 382 ? -9.992 -29.281 4.629 1 97.56 382 GLY A CA 1
ATOM 2927 C C . GLY A 1 382 ? -8.773 -28.844 3.836 1 97.56 382 GLY A C 1
ATOM 2928 O O . GLY A 1 382 ? -7.648 -28.875 4.344 1 97.56 382 GLY A O 1
ATOM 2929 N N . VAL A 1 383 ? -8.93 -28.547 2.574 1 98.56 383 VAL A N 1
ATOM 2930 C CA . VAL A 1 383 ? -7.832 -28.062 1.738 1 98.56 383 VAL A CA 1
ATOM 2931 C C . VAL A 1 383 ? -8.188 -26.703 1.144 1 98.56 383 VAL A C 1
ATOM 2933 O O . VAL A 1 383 ? -9.266 -26.531 0.561 1 98.56 383 VAL A O 1
ATOM 2936 N N . LEU A 1 384 ? -7.32 -25.75 1.369 1 98.19 384 LEU A N 1
ATOM 2937 C CA . LEU A 1 384 ? -7.523 -24.422 0.788 1 98.19 384 LEU A CA 1
ATOM 2938 C C . LEU A 1 384 ? -6.914 -24.344 -0.608 1 98.19 384 LEU A C 1
ATOM 2940 O O . LEU A 1 384 ? -5.691 -24.359 -0.757 1 98.19 384 LEU A O 1
ATOM 2944 N N . LEU A 1 385 ? -7.719 -24.344 -1.604 1 97.62 385 LEU A N 1
ATOM 2945 C CA . LEU A 1 385 ? -7.414 -24.094 -3.01 1 97.62 385 LEU A CA 1
ATOM 2946 C C . LEU A 1 385 ? -8.422 -23.125 -3.625 1 97.62 385 LEU A C 1
ATOM 2948 O O . LEU A 1 385 ? -9.617 -23.203 -3.328 1 97.62 385 LEU A O 1
ATOM 2952 N N . ARG A 1 386 ? -7.934 -22.219 -4.398 1 95 386 ARG A N 1
ATOM 2953 C CA . ARG A 1 386 ? -8.781 -21.25 -5.078 1 95 386 ARG A CA 1
ATOM 2954 C C . ARG A 1 386 ? -8.531 -21.25 -6.582 1 95 386 ARG A C 1
ATOM 2956 O O . ARG A 1 386 ? -7.746 -20.453 -7.09 1 95 386 ARG A O 1
ATOM 2963 N N . PRO A 1 387 ? -9.281 -22.078 -7.277 1 95 387 PRO A N 1
ATOM 2964 C CA . PRO A 1 387 ? -9.07 -22.172 -8.727 1 95 387 PRO A CA 1
ATOM 2965 C C . PRO A 1 387 ? -9.258 -20.828 -9.422 1 95 387 PRO A C 1
ATOM 2967 O O . PRO A 1 387 ? -10.031 -19.984 -8.961 1 95 387 PRO A O 1
ATOM 2970 N N . LEU A 1 388 ? -8.57 -20.609 -10.469 1 93.12 388 LEU A N 1
ATOM 2971 C CA . LEU A 1 388 ? -8.773 -19.531 -11.406 1 93.12 388 LEU A CA 1
ATOM 2972 C C . LEU A 1 388 ? -9.664 -19.969 -12.562 1 93.12 388 LEU A C 1
ATOM 2974 O O . LEU A 1 388 ? -9.164 -20.391 -13.609 1 93.12 388 LEU A O 1
ATOM 2978 N N . GLY A 1 389 ? -10.961 -19.766 -12.352 1 89.56 389 GLY A N 1
ATOM 2979 C CA . GLY A 1 389 ? -11.875 -20.359 -13.312 1 89.56 389 GLY A CA 1
ATOM 2980 C C . GLY A 1 389 ? -11.797 -21.875 -13.336 1 89.56 389 GLY A C 1
ATOM 2981 O O . GLY A 1 389 ? -12.023 -22.531 -12.32 1 89.56 389 GLY A O 1
ATOM 2982 N N . ASN A 1 390 ? -11.398 -22.375 -14.469 1 91.38 390 ASN A N 1
ATOM 2983 C CA . ASN A 1 390 ? -11.305 -23.828 -14.625 1 91.38 390 ASN A CA 1
ATOM 2984 C C . ASN A 1 390 ? -9.875 -24.312 -14.414 1 91.38 390 ASN A C 1
ATOM 2986 O O . ASN A 1 390 ? -9.562 -25.484 -14.68 1 91.38 390 ASN A O 1
ATOM 2990 N N . VAL A 1 391 ? -8.992 -23.406 -13.953 1 95.44 391 VAL A N 1
ATOM 2991 C CA . VAL A 1 391 ? -7.609 -23.781 -13.703 1 95.44 391 VAL A CA 1
ATOM 2992 C C . VAL A 1 391 ? -7.402 -24.047 -12.211 1 95.44 391 VAL A C 1
ATOM 2994 O O . VAL A 1 391 ? -7.496 -23.125 -11.391 1 95.44 391 VAL A O 1
ATOM 2997 N N . ILE A 1 392 ? -7.148 -25.281 -11.852 1 96.69 392 ILE A N 1
ATOM 2998 C CA . ILE A 1 392 ? -6.805 -25.656 -10.477 1 96.69 392 ILE A CA 1
ATOM 2999 C C . ILE A 1 392 ? -5.289 -25.594 -10.297 1 96.69 392 ILE A C 1
ATOM 3001 O O . ILE A 1 392 ? -4.547 -26.297 -10.992 1 96.69 392 ILE A O 1
ATOM 3005 N N . TYR A 1 393 ? -4.844 -24.75 -9.477 1 98.06 393 TYR A N 1
ATOM 3006 C CA . TYR A 1 393 ? -3.404 -24.672 -9.258 1 98.06 393 TYR A CA 1
ATOM 3007 C C . TYR A 1 393 ? -3.055 -24.984 -7.812 1 98.06 393 TYR A C 1
ATOM 3009 O O . TYR A 1 393 ? -3.887 -24.812 -6.914 1 98.06 393 TYR A O 1
ATOM 3017 N N . VAL A 1 394 ? -1.897 -25.547 -7.574 1 98.69 394 VAL A N 1
ATOM 3018 C CA . VAL A 1 394 ? -1.331 -25.859 -6.266 1 98.69 394 VAL A CA 1
ATOM 3019 C C . VAL A 1 394 ? -0.004 -25.125 -6.09 1 98.69 394 VAL A C 1
ATOM 3021 O O . VAL A 1 394 ? 0.914 -25.281 -6.898 1 98.69 394 VAL A O 1
ATOM 3024 N N . MET A 1 395 ? 0.092 -24.25 -5.121 1 98.69 395 MET A N 1
ATOM 3025 C CA . MET A 1 395 ? 1.259 -23.438 -4.777 1 98.69 395 MET A CA 1
ATOM 3026 C C . MET A 1 395 ? 1.489 -23.422 -3.27 1 98.69 395 MET A C 1
ATOM 3028 O O . MET A 1 395 ? 1.321 -22.391 -2.619 1 98.69 395 MET A O 1
ATOM 3032 N N . PRO A 1 396 ? 1.948 -24.547 -2.697 1 98.75 396 PRO A N 1
ATOM 3033 C CA . PRO A 1 396 ? 2.018 -24.719 -1.246 1 98.75 396 PRO A CA 1
ATOM 3034 C C . PRO A 1 396 ? 3.234 -24.047 -0.621 1 98.75 396 PRO A C 1
ATOM 3036 O O . PRO A 1 396 ? 4.152 -23.641 -1.337 1 98.75 396 PRO A O 1
ATOM 3039 N N . PRO A 1 397 ? 3.221 -23.891 0.702 1 98.75 397 PRO A N 1
ATOM 3040 C CA . PRO A 1 397 ? 4.48 -23.562 1.367 1 98.75 397 PRO A CA 1
ATOM 3041 C C . PRO A 1 397 ? 5.547 -24.641 1.184 1 98.75 397 PRO A C 1
ATOM 3043 O O . PRO A 1 397 ? 5.223 -25.781 0.865 1 98.75 397 PRO A O 1
ATOM 3046 N N . TYR A 1 398 ? 6.777 -24.281 1.4 1 98.81 398 TYR A N 1
ATOM 3047 C CA . TYR A 1 398 ? 7.891 -25.172 1.08 1 98.81 398 TYR A CA 1
ATOM 3048 C C . TYR A 1 398 ? 8.023 -26.281 2.117 1 98.81 398 TYR A C 1
ATOM 3050 O O . TYR A 1 398 ? 8.75 -27.25 1.907 1 98.81 398 TYR A O 1
ATOM 3058 N N . CYS A 1 399 ? 7.227 -26.234 3.182 1 98.5 399 CYS A N 1
ATOM 3059 C CA . CYS A 1 399 ? 7.359 -27.188 4.27 1 98.5 399 CYS A CA 1
ATOM 3060 C C . CYS A 1 399 ? 6.383 -28.344 4.094 1 98.5 399 CYS A C 1
ATOM 3062 O O . CYS A 1 399 ? 6.332 -29.25 4.926 1 98.5 399 CYS A O 1
ATOM 3064 N N . VAL A 1 400 ? 5.574 -28.359 3.051 1 98.56 400 VAL A N 1
ATOM 3065 C CA . VAL A 1 400 ? 4.535 -29.375 2.891 1 98.56 400 VAL A CA 1
ATOM 3066 C C . VAL A 1 400 ? 5.176 -30.75 2.768 1 98.56 400 VAL A C 1
ATOM 3068 O O . VAL A 1 400 ? 6.301 -30.891 2.277 1 98.56 400 VAL A O 1
ATOM 3071 N N . THR A 1 401 ? 4.441 -31.75 3.189 1 98.31 401 THR A N 1
ATOM 3072 C CA . THR A 1 401 ? 4.934 -33.125 3.139 1 98.31 401 THR A CA 1
ATOM 3073 C C . THR A 1 401 ? 4.324 -33.875 1.958 1 98.31 401 THR A C 1
ATOM 3075 O O . THR A 1 401 ? 3.369 -33.406 1.339 1 98.31 401 THR A O 1
ATOM 3078 N N . ALA A 1 402 ? 4.949 -35.031 1.724 1 98.38 402 ALA A N 1
ATOM 3079 C CA . ALA A 1 402 ? 4.43 -35.875 0.661 1 98.38 402 ALA A CA 1
ATOM 3080 C C . ALA A 1 402 ? 2.986 -36.281 0.94 1 98.38 402 ALA A C 1
ATOM 3082 O O . ALA A 1 402 ? 2.156 -36.312 0.028 1 98.38 402 ALA A O 1
ATOM 3083 N N . GLU A 1 403 ? 2.691 -36.594 2.162 1 98.44 403 GLU A N 1
ATOM 3084 C CA . GLU A 1 403 ? 1.35 -37 2.559 1 98.44 403 GLU A CA 1
ATOM 3085 C C . GLU A 1 403 ? 0.339 -35.875 2.344 1 98.44 403 GLU A C 1
ATOM 3087 O O . GLU A 1 403 ? -0.784 -36.125 1.897 1 98.44 403 GLU A O 1
ATOM 3092 N N . GLU A 1 404 ? 0.719 -34.719 2.676 1 98.62 404 GLU A N 1
ATOM 3093 C CA . GLU A 1 404 ? -0.144 -33.562 2.494 1 98.62 404 GLU A CA 1
ATOM 3094 C C . GLU A 1 404 ? -0.4 -33.281 1.014 1 98.62 404 GLU A C 1
ATOM 3096 O O . GLU A 1 404 ? -1.511 -32.906 0.629 1 98.62 404 GLU A O 1
ATOM 3101 N N . LEU A 1 405 ? 0.595 -33.469 0.201 1 98.69 405 LEU A N 1
ATOM 3102 C CA . LEU A 1 405 ? 0.426 -33.344 -1.243 1 98.69 405 LEU A CA 1
ATOM 3103 C C . LEU A 1 405 ? -0.511 -34.438 -1.773 1 98.69 405 LEU A C 1
ATOM 3105 O O . LEU A 1 405 ? -1.374 -34.156 -2.609 1 98.69 405 LEU A O 1
ATOM 3109 N N . ASP A 1 406 ? -0.308 -35.656 -1.279 1 98.5 406 ASP A N 1
ATOM 3110 C CA . ASP A 1 406 ? -1.204 -36.719 -1.678 1 98.5 406 ASP A CA 1
ATOM 3111 C C . ASP A 1 406 ? -2.656 -36.375 -1.354 1 98.5 406 ASP A C 1
ATOM 3113 O O . ASP A 1 406 ? -3.539 -36.531 -2.201 1 98.5 406 ASP A O 1
ATOM 3117 N N . ARG A 1 407 ? -2.844 -35.938 -0.178 1 98.25 407 ARG A N 1
ATOM 3118 C CA . ARG A 1 407 ? -4.184 -35.531 0.247 1 98.25 407 ARG A CA 1
ATOM 3119 C C . ARG A 1 407 ? -4.75 -34.469 -0.664 1 98.25 407 ARG A C 1
ATOM 3121 O O . ARG A 1 407 ? -5.922 -34.5 -1.042 1 98.25 407 ARG A O 1
ATOM 3128 N N . THR A 1 408 ? -3.936 -33.531 -1.018 1 98.5 408 THR A N 1
ATOM 3129 C CA . THR A 1 408 ? -4.359 -32.406 -1.854 1 98.5 408 THR A CA 1
ATOM 3130 C C . THR A 1 408 ? -4.797 -32.906 -3.232 1 98.5 408 THR A C 1
ATOM 3132 O O . THR A 1 408 ? -5.875 -32.531 -3.709 1 98.5 408 THR A O 1
ATOM 3135 N N . TYR A 1 409 ? -4.02 -33.688 -3.889 1 97.94 409 TYR A N 1
ATOM 3136 C CA . TYR A 1 409 ? -4.344 -34.156 -5.234 1 97.94 409 TYR A CA 1
ATOM 3137 C C . TYR A 1 409 ? -5.504 -35.125 -5.203 1 97.94 409 TYR A C 1
ATOM 3139 O O . TYR A 1 409 ? -6.281 -35.219 -6.156 1 97.94 409 TYR A O 1
ATOM 3147 N N . ASP A 1 410 ? -5.648 -35.875 -4.062 1 98 410 ASP A N 1
ATOM 3148 C CA . ASP A 1 410 ? -6.832 -36.719 -3.893 1 98 410 ASP A CA 1
ATOM 3149 C C . ASP A 1 410 ? -8.102 -35.875 -3.824 1 98 410 ASP A C 1
ATOM 3151 O O . ASP A 1 410 ? -9.109 -36.219 -4.457 1 98 410 ASP A O 1
ATOM 3155 N N . VAL A 1 411 ? -8.031 -34.844 -3.059 1 98 411 VAL A N 1
ATOM 3156 C CA . VAL A 1 411 ? -9.172 -33.938 -2.906 1 98 411 VAL A CA 1
ATOM 3157 C C . VAL A 1 411 ? -9.492 -33.281 -4.246 1 98 411 VAL A C 1
ATOM 3159 O O . VAL A 1 411 ? -10.664 -33.062 -4.574 1 98 411 VAL A O 1
ATOM 3162 N N . ILE A 1 412 ? -8.492 -32.906 -5.039 1 97 412 ILE A N 1
ATOM 3163 C CA . ILE A 1 412 ? -8.695 -32.375 -6.375 1 97 412 ILE A CA 1
ATOM 3164 C C . ILE A 1 412 ? -9.453 -33.375 -7.238 1 97 412 ILE A C 1
ATOM 3166 O O . ILE A 1 412 ? -10.438 -33 -7.891 1 97 412 ILE A O 1
ATOM 3170 N N . THR A 1 413 ? -9.016 -34.625 -7.18 1 96.19 413 THR A N 1
ATOM 3171 C CA . THR A 1 413 ? -9.672 -35.688 -7.957 1 96.19 413 THR A CA 1
ATOM 3172 C C . THR A 1 413 ? -11.133 -35.812 -7.547 1 96.19 413 THR A C 1
ATOM 3174 O O . THR A 1 413 ? -12.023 -35.906 -8.406 1 96.19 413 THR A O 1
ATOM 3177 N N . GLN A 1 414 ? -11.383 -35.812 -6.281 1 96.62 414 GLN A N 1
ATOM 3178 C CA . GLN A 1 414 ? -12.742 -35.938 -5.77 1 96.62 414 GLN A CA 1
ATOM 3179 C C . GLN A 1 414 ? -13.609 -34.75 -6.184 1 96.62 414 GLN A C 1
ATOM 3181 O O . GLN A 1 414 ? -14.781 -34.938 -6.504 1 96.62 414 GLN A O 1
ATOM 3186 N N . GLY A 1 415 ? -13.023 -33.562 -6.086 1 95.06 415 GLY A N 1
ATOM 3187 C CA . GLY A 1 415 ? -13.742 -32.375 -6.508 1 95.06 415 GLY A CA 1
ATOM 3188 C C . GLY A 1 415 ? -14.141 -32.375 -7.973 1 95.06 415 GLY A C 1
ATOM 3189 O O . GLY A 1 415 ? -15.258 -32 -8.328 1 95.06 415 GLY A O 1
ATOM 3190 N N . VAL A 1 416 ? -13.242 -32.812 -8.805 1 93.06 416 VAL A N 1
ATOM 3191 C CA . VAL A 1 416 ? -13.5 -32.875 -10.242 1 93.06 416 VAL A CA 1
ATOM 3192 C C . VAL A 1 416 ? -14.555 -33.969 -10.516 1 93.06 416 VAL A C 1
ATOM 3194 O O . VAL A 1 416 ? -15.391 -33.781 -11.414 1 93.06 416 VAL A O 1
ATOM 3197 N N . ASP A 1 417 ? -14.508 -35.062 -9.758 1 93 417 ASP A N 1
ATOM 3198 C CA . ASP A 1 417 ? -15.547 -36.094 -9.852 1 93 417 ASP A CA 1
ATOM 3199 C C . ASP A 1 417 ? -16.922 -35.5 -9.555 1 93 417 ASP A C 1
ATOM 3201 O O . ASP A 1 417 ? -17.906 -35.812 -10.234 1 93 417 ASP A O 1
ATOM 3205 N N . MET A 1 418 ? -16.938 -34.719 -8.578 1 89.19 418 MET A N 1
ATOM 3206 C CA . MET A 1 418 ? -18.188 -34.094 -8.18 1 89.19 418 MET A CA 1
ATOM 3207 C C . MET A 1 418 ? -18.734 -33.219 -9.297 1 89.19 418 MET A C 1
ATOM 3209 O O . MET A 1 418 ? -19.938 -33.25 -9.57 1 89.19 418 MET A O 1
ATOM 3213 N N . ILE A 1 419 ? -17.891 -32.406 -9.93 1 86.5 419 ILE A N 1
ATOM 3214 C CA . ILE A 1 419 ? -18.312 -31.5 -11.016 1 86.5 419 ILE A CA 1
ATOM 3215 C C . ILE A 1 419 ? -18.781 -32.344 -12.211 1 86.5 419 ILE A C 1
ATOM 3217 O O . ILE A 1 419 ? -19.766 -31.984 -12.867 1 86.5 419 ILE A O 1
ATOM 3221 N N . ALA A 1 420 ? -18.078 -33.406 -12.57 1 81.94 420 ALA A N 1
ATOM 3222 C CA . ALA A 1 420 ? -18.422 -34.25 -13.703 1 81.94 420 ALA A CA 1
ATOM 3223 C C . ALA A 1 420 ? -19.75 -34.969 -13.469 1 81.94 420 ALA A C 1
ATOM 3225 O O . ALA A 1 420 ? -20.5 -35.219 -14.414 1 81.94 420 ALA A O 1
ATOM 3226 N N . GLY A 1 421 ? -19.938 -35.344 -12.266 1 73.81 421 GLY A N 1
ATOM 3227 C CA . GLY A 1 421 ? -21.188 -36.031 -11.945 1 73.81 421 GLY A CA 1
ATOM 3228 C C . GLY A 1 421 ? -22.391 -35.125 -12.008 1 73.81 421 GLY A C 1
ATOM 3229 O O . GLY A 1 421 ? -23.516 -35.562 -12.234 1 73.81 421 GLY A O 1
ATOM 3230 N N . GLN A 1 422 ? -22.188 -33.906 -11.742 1 67.44 422 GLN A N 1
ATOM 3231 C CA . GLN A 1 422 ? -23.281 -32.938 -11.812 1 67.44 422 GLN A CA 1
ATOM 3232 C C . GLN A 1 422 ? -23.594 -32.562 -13.258 1 67.44 422 GLN A C 1
ATOM 3234 O O . GLN A 1 422 ? -24.703 -32.125 -13.562 1 67.44 422 GLN A O 1
ATOM 3239 N N . THR A 1 423 ? -22.609 -32.625 -14.07 1 52 423 THR A N 1
ATOM 3240 C CA . THR A 1 423 ? -22.812 -32.312 -15.484 1 52 423 THR A CA 1
ATOM 3241 C C . THR A 1 423 ? -23.438 -33.5 -16.203 1 52 423 THR A C 1
ATOM 3243 O O . THR A 1 423 ? -23.953 -33.375 -17.312 1 52 423 THR A O 1
ATOM 3246 N N . ARG A 1 424 ? -23.5 -34.812 -15.57 1 44.84 424 ARG A N 1
ATOM 3247 C CA . ARG A 1 424 ? -24.234 -35.938 -16.141 1 44.84 424 ARG A CA 1
ATOM 3248 C C . ARG A 1 424 ? -25.688 -35.938 -15.68 1 44.84 424 ARG A C 1
ATOM 3250 O O . ARG A 1 424 ? -25.969 -35.594 -14.531 1 44.84 424 ARG A O 1
ATOM 3257 N N . MET B 1 1 ? 29.75 -1.085 -7.148 1 35.69 1 MET B N 1
ATOM 3258 C CA . MET B 1 1 ? 29.156 -0.054 -6.297 1 35.69 1 MET B CA 1
ATOM 3259 C C . MET B 1 1 ? 30.094 0.302 -5.148 1 35.69 1 MET B C 1
ATOM 3261 O O . MET B 1 1 ? 30.844 -0.549 -4.664 1 35.69 1 MET B O 1
ATOM 3265 N N . ASN B 1 2 ? 30.531 1.413 -4.922 1 42.47 2 ASN B N 1
ATOM 3266 C CA . ASN B 1 2 ? 31.328 1.804 -3.76 1 42.47 2 ASN B CA 1
ATOM 3267 C C . ASN B 1 2 ? 30.734 1.233 -2.471 1 42.47 2 ASN B C 1
ATOM 3269 O O . ASN B 1 2 ? 29.609 1.551 -2.104 1 42.47 2 ASN B O 1
ATOM 3273 N N . PRO B 1 3 ? 31.312 0.101 -1.949 1 48.03 3 PRO B N 1
ATOM 3274 C CA . PRO B 1 3 ? 30.844 -0.579 -0.744 1 48.03 3 PRO B CA 1
ATOM 3275 C C . PRO B 1 3 ? 30.406 0.394 0.348 1 48.03 3 PRO B C 1
ATOM 3277 O O . PRO B 1 3 ? 29.656 0.016 1.254 1 48.03 3 PRO B O 1
ATOM 3280 N N . ASN B 1 4 ? 30.906 1.612 0.258 1 52.94 4 ASN B N 1
ATOM 3281 C CA . ASN B 1 4 ? 30.672 2.59 1.315 1 52.94 4 ASN B CA 1
ATOM 3282 C C . ASN B 1 4 ? 29.391 3.383 1.076 1 52.94 4 ASN B C 1
ATOM 3284 O O . ASN B 1 4 ? 29.031 4.242 1.881 1 52.94 4 ASN B O 1
ATOM 3288 N N . THR B 1 5 ? 28.734 2.939 -0.097 1 83.75 5 THR B N 1
ATOM 3289 C CA . THR B 1 5 ? 27.547 3.744 -0.359 1 83.75 5 THR B CA 1
ATOM 3290 C C . THR B 1 5 ? 26.281 2.906 -0.212 1 83.75 5 THR B C 1
ATOM 3292 O O . THR B 1 5 ? 26.25 1.751 -0.641 1 83.75 5 THR B O 1
ATOM 3295 N N . SER B 1 6 ? 25.484 3.281 0.585 1 94.81 6 SER B N 1
ATOM 3296 C CA . SER B 1 6 ? 24.188 2.648 0.814 1 94.81 6 SER B CA 1
ATOM 3297 C C . SER B 1 6 ? 23.422 2.467 -0.493 1 94.81 6 SER B C 1
ATOM 3299 O O . SER B 1 6 ? 23.328 3.396 -1.296 1 94.81 6 SER B O 1
ATOM 3301 N N . PRO B 1 7 ? 22.984 1.251 -0.776 1 97.56 7 PRO B N 1
ATOM 3302 C CA . PRO B 1 7 ? 22.188 1.039 -1.984 1 97.56 7 PRO B CA 1
ATOM 3303 C C . PRO B 1 7 ? 20.75 1.537 -1.836 1 97.56 7 PRO B C 1
ATOM 3305 O O . PRO B 1 7 ? 19.953 1.447 -2.781 1 97.56 7 PRO B O 1
ATOM 3308 N N . VAL B 1 8 ? 20.422 2.057 -0.707 1 98.44 8 VAL B N 1
ATOM 3309 C CA . VAL B 1 8 ? 19.047 2.492 -0.446 1 98.44 8 VAL B CA 1
ATOM 3310 C C . VAL B 1 8 ? 18.75 3.75 -1.256 1 98.44 8 VAL B C 1
ATOM 3312 O O . VAL B 1 8 ? 19.516 4.711 -1.238 1 98.44 8 VAL B O 1
ATOM 3315 N N . TRP B 1 9 ? 17.719 3.75 -2.09 1 98.56 9 TRP B N 1
ATOM 3316 C CA . TRP B 1 9 ? 17.125 4.934 -2.697 1 98.56 9 TRP B CA 1
ATOM 3317 C C . TRP B 1 9 ? 16.016 5.5 -1.811 1 98.56 9 TRP B C 1
ATOM 3319 O O . TRP B 1 9 ? 14.891 4.984 -1.802 1 98.56 9 TRP B O 1
ATOM 3329 N N . HIS B 1 10 ? 16.328 6.543 -1.013 1 98.19 10 HIS B N 1
ATOM 3330 C CA . HIS B 1 10 ? 15.406 7.141 -0.05 1 98.19 10 HIS B CA 1
ATOM 3331 C C . HIS B 1 10 ? 14.281 7.887 -0.754 1 98.19 10 HIS B C 1
ATOM 3333 O O . HIS B 1 10 ? 14.5 8.523 -1.788 1 98.19 10 HIS B O 1
ATOM 3339 N N . PRO B 1 11 ? 13.094 7.828 -0.177 1 97.44 11 PRO B N 1
ATOM 3340 C CA . PRO B 1 11 ? 11.953 8.516 -0.783 1 97.44 11 PRO B CA 1
ATOM 3341 C C . PRO B 1 11 ? 12.07 10.039 -0.69 1 97.44 11 PRO B C 1
ATOM 3343 O O . PRO B 1 11 ? 12.57 10.562 0.308 1 97.44 11 PRO B O 1
ATOM 3346 N N . PHE B 1 12 ? 11.609 10.742 -1.775 1 94.88 12 PHE B N 1
ATOM 3347 C CA . PHE B 1 12 ? 11.578 12.195 -1.832 1 94.88 12 PHE B CA 1
ATOM 3348 C C . PHE B 1 12 ? 12.922 12.781 -1.419 1 94.88 12 PHE B C 1
ATOM 3350 O O . PHE B 1 12 ? 12.969 13.727 -0.629 1 94.88 12 PHE B O 1
ATOM 3357 N N . THR B 1 13 ? 13.984 12.219 -1.947 1 95.44 13 THR B N 1
ATOM 3358 C CA . THR B 1 13 ? 15.336 12.625 -1.589 1 95.44 13 THR B CA 1
ATOM 3359 C C . THR B 1 13 ? 16.188 12.836 -2.838 1 95.44 13 THR B C 1
ATOM 3361 O O . THR B 1 13 ? 16.297 11.938 -3.678 1 95.44 13 THR B O 1
ATOM 3364 N N . GLN B 1 14 ? 16.703 14.016 -3.041 1 94.81 14 GLN B N 1
ATOM 3365 C CA . GLN B 1 14 ? 17.75 14.227 -4.035 1 94.81 14 GLN B CA 1
ATOM 3366 C C . GLN B 1 14 ? 19.125 13.906 -3.461 1 94.81 14 GLN B C 1
ATOM 3368 O O . GLN B 1 14 ? 19.75 14.773 -2.85 1 94.81 14 GLN B O 1
ATOM 3373 N N . HIS B 1 15 ? 19.594 12.719 -3.711 1 95.88 15 HIS B N 1
ATOM 3374 C CA . HIS B 1 15 ? 20.75 12.141 -3.045 1 95.88 15 HIS B CA 1
ATOM 3375 C C . HIS B 1 15 ? 22.016 12.953 -3.328 1 95.88 15 HIS B C 1
ATOM 3377 O O . HIS B 1 15 ? 22.984 12.898 -2.564 1 95.88 15 HIS B O 1
ATOM 3383 N N . ARG B 1 16 ? 22.016 13.711 -4.434 1 95.25 16 ARG B N 1
ATOM 3384 C CA . ARG B 1 16 ? 23.188 14.539 -4.742 1 95.25 16 ARG B CA 1
ATOM 3385 C C . ARG B 1 16 ? 23.234 15.766 -3.832 1 95.25 16 ARG B C 1
ATOM 3387 O O . ARG B 1 16 ? 24.328 16.266 -3.52 1 95.25 16 ARG B O 1
ATOM 3394 N N . LEU B 1 17 ? 22.109 16.188 -3.383 1 92.56 17 LEU B N 1
ATOM 3395 C CA . LEU B 1 17 ? 22.016 17.453 -2.67 1 92.56 17 LEU B CA 1
ATOM 3396 C C . LEU B 1 17 ? 21.891 17.234 -1.168 1 92.56 17 LEU B C 1
ATOM 3398 O O . LEU B 1 17 ? 22.234 18.109 -0.371 1 92.56 17 LEU B O 1
ATOM 3402 N N . GLU B 1 18 ? 21.359 16.125 -0.808 1 91.88 18 GLU B N 1
ATOM 3403 C CA . GLU B 1 18 ? 21.078 15.852 0.599 1 91.88 18 GLU B CA 1
ATOM 3404 C C . GLU B 1 18 ? 22.203 15.023 1.232 1 91.88 18 GLU B C 1
ATOM 3406 O O . GLU B 1 18 ? 22.797 14.164 0.582 1 91.88 18 GLU B O 1
ATOM 3411 N N . PRO B 1 19 ? 22.5 15.328 2.459 1 89.94 19 PRO B N 1
ATOM 3412 C CA . PRO B 1 19 ? 23.469 14.469 3.145 1 89.94 19 PRO B CA 1
ATOM 3413 C C . PRO B 1 19 ? 22.953 13.047 3.348 1 89.94 19 PRO B C 1
ATOM 3415 O O . PRO B 1 19 ? 21.75 12.805 3.27 1 89.94 19 PRO B O 1
ATOM 3418 N N . ARG B 1 20 ? 23.875 12.156 3.652 1 91.56 20 ARG B N 1
ATOM 3419 C CA . ARG B 1 20 ? 23.484 10.797 4.004 1 91.56 20 ARG B CA 1
ATOM 3420 C C . ARG B 1 20 ? 22.625 10.781 5.266 1 91.56 20 ARG B C 1
ATOM 3422 O O . ARG B 1 20 ? 22.953 11.445 6.254 1 91.56 20 ARG B O 1
ATOM 3429 N N . PRO B 1 21 ? 21.578 10.047 5.266 1 94.81 21 PRO B N 1
ATOM 3430 C CA . PRO B 1 21 ? 20.703 10.016 6.438 1 94.81 21 PRO B CA 1
ATOM 3431 C C . PRO B 1 21 ? 21.344 9.344 7.645 1 94.81 21 PRO B C 1
ATOM 3433 O O . PRO B 1 21 ? 22.031 8.32 7.496 1 94.81 21 PRO B O 1
ATOM 3436 N N . ASP B 1 22 ? 21.109 9.93 8.797 1 95.25 22 ASP B N 1
ATOM 3437 C CA . ASP B 1 22 ? 21.531 9.281 10.031 1 95.25 22 ASP B CA 1
ATOM 3438 C C . ASP B 1 22 ? 20.703 8.031 10.305 1 95.25 22 ASP B C 1
ATOM 3440 O O . ASP B 1 22 ? 19.531 7.965 9.938 1 95.25 22 ASP B O 1
ATOM 3444 N N . ARG B 1 23 ? 21.297 7.113 10.992 1 97.19 23 ARG B N 1
ATOM 3445 C CA . ARG B 1 23 ? 20.578 5.91 11.391 1 97.19 23 ARG B CA 1
ATOM 3446 C C . ARG B 1 23 ? 19.984 6.062 12.781 1 97.19 23 ARG B C 1
ATOM 3448 O O . ARG B 1 23 ? 20.672 6.473 13.719 1 97.19 23 ARG B O 1
ATOM 3455 N N . ILE B 1 24 ? 18.75 5.836 12.883 1 98.62 24 ILE B N 1
ATOM 3456 C CA . ILE B 1 24 ? 18.062 5.809 14.172 1 98.62 24 ILE B CA 1
ATOM 3457 C C . ILE B 1 24 ? 18.078 4.391 14.734 1 98.62 24 ILE B C 1
ATOM 3459 O O . ILE B 1 24 ? 17.781 3.43 14.016 1 98.62 24 ILE B O 1
ATOM 3463 N N . VAL B 1 25 ? 18.344 4.23 16.031 1 98.5 25 VAL B N 1
ATOM 3464 C CA . VAL B 1 25 ? 18.5 2.898 16.609 1 98.5 25 VAL B CA 1
ATOM 3465 C C . VAL B 1 25 ? 17.391 2.652 17.641 1 98.5 25 VAL B C 1
ATOM 3467 O O . VAL B 1 25 ? 17.141 1.508 18.016 1 98.5 25 VAL B O 1
ATOM 3470 N N . ARG B 1 26 ? 16.766 3.742 18.047 1 98.62 26 ARG B N 1
ATOM 3471 C CA . ARG B 1 26 ? 15.711 3.625 19.031 1 98.62 26 ARG B CA 1
ATOM 3472 C C . ARG B 1 26 ? 14.758 4.816 18.969 1 98.62 26 ARG B C 1
ATOM 3474 O O . ARG B 1 26 ? 15.188 5.938 18.672 1 98.62 26 ARG B O 1
ATOM 3481 N N . THR B 1 27 ? 13.492 4.586 19.219 1 98.81 27 THR B N 1
ATOM 3482 C CA . THR B 1 27 ? 12.492 5.641 19.328 1 98.81 27 THR B CA 1
ATOM 3483 C C . THR B 1 27 ? 11.766 5.562 20.672 1 98.81 27 THR B C 1
ATOM 3485 O O . THR B 1 27 ? 11.648 4.484 21.266 1 98.81 27 THR B O 1
ATOM 3488 N N . GLU B 1 28 ? 11.312 6.641 21.203 1 98.25 28 GLU B N 1
ATOM 3489 C CA . GLU B 1 28 ? 10.586 6.68 22.469 1 98.25 28 GLU B CA 1
ATOM 3490 C C . GLU B 1 28 ? 9.93 8.039 22.688 1 98.25 28 GLU B C 1
ATOM 3492 O O . GLU B 1 28 ? 10.578 9.078 22.531 1 98.25 28 GLU B O 1
ATOM 3497 N N . GLY B 1 29 ? 8.664 8 23.078 1 98.25 29 GLY B N 1
ATOM 3498 C CA . GLY B 1 29 ? 8 9.281 23.281 1 98.25 29 GLY B CA 1
ATOM 3499 C C . GLY B 1 29 ? 8.047 10.172 22.047 1 98.25 29 GLY B C 1
ATOM 3500 O O . GLY B 1 29 ? 7.68 9.758 20.953 1 98.25 29 GLY B O 1
ATOM 3501 N N . ALA B 1 30 ? 8.578 11.391 22.234 1 98.75 30 ALA B N 1
ATOM 3502 C CA . ALA B 1 30 ? 8.664 12.328 21.109 1 98.75 30 ALA B CA 1
ATOM 3503 C C . ALA B 1 30 ? 10.07 12.336 20.516 1 98.75 30 ALA B C 1
ATOM 3505 O O . ALA B 1 30 ? 10.438 13.266 19.781 1 98.75 30 ALA B O 1
ATOM 3506 N N . TYR B 1 31 ? 10.875 11.211 20.75 1 98.81 31 TYR B N 1
ATOM 3507 C CA . TYR B 1 31 ? 12.289 11.305 20.406 1 98.81 31 TYR B CA 1
ATOM 3508 C C . TYR B 1 31 ? 12.703 10.156 19.5 1 98.81 31 TYR B C 1
ATOM 3510 O O . TYR B 1 31 ? 12.188 9.039 19.609 1 98.81 31 TYR B O 1
ATOM 3518 N N . LEU B 1 32 ? 13.641 10.422 18.656 1 98.75 32 LEU B N 1
ATOM 3519 C CA . LEU B 1 32 ? 14.445 9.484 17.875 1 98.75 32 LEU B CA 1
ATOM 3520 C C . LEU B 1 32 ? 15.891 9.469 18.359 1 98.75 32 LEU B C 1
ATOM 3522 O O . LEU B 1 32 ? 16.484 10.523 18.578 1 98.75 32 LEU B O 1
ATOM 3526 N N . PHE B 1 33 ? 16.453 8.375 18.516 1 98.75 33 PHE B N 1
ATOM 3527 C CA . PHE B 1 33 ? 17.812 8.273 19.016 1 98.75 33 PHE B CA 1
ATOM 3528 C C . PHE B 1 33 ? 18.75 7.762 17.938 1 98.75 33 PHE B C 1
ATOM 3530 O O . PHE B 1 33 ? 18.516 6.707 17.344 1 98.75 33 PHE B O 1
ATOM 3537 N N . ARG B 1 34 ? 19.859 8.523 17.734 1 97.94 34 ARG B N 1
ATOM 3538 C CA . ARG B 1 34 ? 20.875 8.156 16.75 1 97.94 34 ARG B CA 1
ATOM 3539 C C . ARG B 1 34 ? 21.828 7.105 17.312 1 97.94 34 ARG B C 1
ATOM 3541 O O . ARG B 1 34 ? 21.797 6.812 18.516 1 97.94 34 ARG B O 1
ATOM 3548 N N . GLU B 1 35 ? 22.641 6.578 16.422 1 96.81 35 GLU B N 1
ATOM 3549 C CA . GLU B 1 35 ? 23.641 5.57 16.797 1 96.81 35 GLU B CA 1
ATOM 3550 C C . GLU B 1 35 ? 24.625 6.129 17.828 1 96.81 35 GLU B C 1
ATOM 3552 O O . GLU B 1 35 ? 25.109 5.398 18.688 1 96.81 35 GLU B O 1
ATOM 3557 N N . ASP B 1 36 ? 24.906 7.414 17.781 1 96.81 36 ASP B N 1
ATOM 3558 C CA . ASP B 1 36 ? 25.891 8.016 18.688 1 96.81 36 ASP B CA 1
ATOM 3559 C C . ASP B 1 36 ? 25.25 8.398 20.016 1 96.81 36 ASP B C 1
ATOM 3561 O O . ASP B 1 36 ? 25.906 8.984 20.875 1 96.81 36 ASP B O 1
ATOM 3565 N N . GLY B 1 37 ? 23.969 8.188 20.109 1 96.69 37 GLY B N 1
ATOM 3566 C CA . GLY B 1 37 ? 23.281 8.414 21.375 1 96.69 37 GLY B CA 1
ATOM 3567 C C . GLY B 1 37 ? 22.531 9.734 21.422 1 96.69 37 GLY B C 1
ATOM 3568 O O . GLY B 1 37 ? 21.703 9.953 22.297 1 96.69 37 GLY B O 1
ATOM 3569 N N . SER B 1 38 ? 22.828 10.602 20.484 1 97.81 38 SER B N 1
ATOM 3570 C CA . SER B 1 38 ? 22.125 11.875 20.469 1 97.81 38 SER B CA 1
ATOM 3571 C C . SER B 1 38 ? 20.656 11.688 20.078 1 97.81 38 SER B C 1
ATOM 3573 O O . SER B 1 38 ? 20.328 10.758 19.359 1 97.81 38 SER B O 1
ATOM 3575 N N . ALA B 1 39 ? 19.875 12.602 20.578 1 98 39 ALA B N 1
ATOM 3576 C CA . ALA B 1 39 ? 18.422 12.508 20.359 1 98 39 ALA B CA 1
ATOM 3577 C C . ALA B 1 39 ? 17.938 13.633 19.453 1 98 39 ALA B C 1
ATOM 3579 O O . ALA B 1 39 ? 18.531 14.719 19.438 1 98 39 ALA B O 1
ATOM 3580 N N . VAL B 1 40 ? 16.906 13.359 18.719 1 98.56 40 VAL B N 1
ATOM 3581 C CA . VAL B 1 40 ? 16.203 14.344 17.906 1 98.56 40 VAL B CA 1
ATOM 3582 C C . VAL B 1 40 ? 14.727 14.391 18.297 1 98.56 40 VAL B C 1
ATOM 3584 O O . VAL B 1 40 ? 14.062 13.352 18.406 1 98.56 40 VAL B O 1
ATOM 3587 N N . LEU B 1 41 ? 14.258 15.555 18.672 1 98.75 41 LEU B N 1
ATOM 3588 C CA . LEU B 1 41 ? 12.852 15.766 19 1 98.75 41 LEU B CA 1
ATOM 3589 C C . LEU B 1 41 ? 11.992 15.75 17.734 1 98.75 41 LEU B C 1
ATOM 3591 O O . LEU B 1 41 ? 12.148 16.609 16.859 1 98.75 41 LEU B O 1
ATOM 3595 N N . ASP B 1 42 ? 11.094 14.75 17.609 1 98.75 42 ASP B N 1
ATOM 3596 C CA . ASP B 1 42 ? 10.258 14.562 16.438 1 98.75 42 ASP B CA 1
ATOM 3597 C C . ASP B 1 42 ? 9.008 15.438 16.5 1 98.75 42 ASP B C 1
ATOM 3599 O O . ASP B 1 42 ? 7.977 15.031 17.031 1 98.75 42 ASP B O 1
ATOM 3603 N N . MET B 1 43 ? 9.047 16.547 15.789 1 98.75 43 MET B N 1
ATOM 3604 C CA . MET B 1 43 ? 7.961 17.5 15.898 1 98.75 43 MET B CA 1
ATOM 3605 C C . MET B 1 43 ? 7.113 17.531 14.633 1 98.75 43 MET B C 1
ATOM 3607 O O . MET B 1 43 ? 6.348 18.469 14.414 1 98.75 43 MET B O 1
ATOM 3611 N N . MET B 1 44 ? 7.258 16.531 13.875 1 97.75 44 MET B N 1
ATOM 3612 C CA . MET B 1 44 ? 6.348 16.312 12.75 1 97.75 44 MET B CA 1
ATOM 3613 C C . MET B 1 44 ? 5.809 14.891 12.742 1 97.75 44 MET B C 1
ATOM 3615 O O . MET B 1 44 ? 5.141 14.477 11.797 1 97.75 44 MET B O 1
ATOM 3619 N N . SER B 1 45 ? 6.141 14.094 13.766 1 98.44 45 SER B N 1
ATOM 3620 C CA . SER B 1 45 ? 5.551 12.781 14.016 1 98.44 45 SER B CA 1
ATOM 3621 C C . SER B 1 45 ? 5.875 11.805 12.891 1 98.44 45 SER B C 1
ATOM 3623 O O . SER B 1 45 ? 4.992 11.102 12.398 1 98.44 45 SER B O 1
ATOM 3625 N N . SER B 1 46 ? 7.09 11.789 12.445 1 97.5 46 SER B N 1
ATOM 3626 C CA . SER B 1 46 ? 7.551 10.883 11.406 1 97.5 46 SER B CA 1
ATOM 3627 C C . SER B 1 46 ? 6.578 10.852 10.234 1 97.5 46 SER B C 1
ATOM 3629 O O . SER B 1 46 ? 6.098 9.781 9.844 1 97.5 46 SER B O 1
ATOM 3631 N N . TRP B 1 47 ? 6.387 11.984 9.656 1 96.56 47 TRP B N 1
ATOM 3632 C CA . TRP B 1 47 ? 5.5 12.203 8.523 1 96.56 47 TRP B CA 1
ATOM 3633 C C . TRP B 1 47 ? 4.051 11.906 8.891 1 96.56 47 TRP B C 1
ATOM 3635 O O . TRP B 1 47 ? 3.361 11.164 8.188 1 96.56 47 TRP B O 1
ATOM 3645 N N . TRP B 1 48 ? 3.742 12.344 10.078 1 98.25 48 TRP B N 1
ATOM 3646 C CA . TRP B 1 48 ? 2.385 12.562 10.57 1 98.25 48 TRP B CA 1
ATOM 3647 C C . TRP B 1 48 ? 1.747 11.25 11 1 98.25 48 TRP B C 1
ATOM 3649 O O . TRP B 1 48 ? 0.521 11.133 11.062 1 98.25 48 TRP B O 1
ATOM 3659 N N . VAL B 1 49 ? 2.535 10.172 11.297 1 98.5 49 VAL B N 1
ATOM 3660 C CA . VAL B 1 49 ? 1.912 8.891 11.609 1 98.5 49 VAL B CA 1
ATOM 3661 C C . VAL B 1 49 ? 1.867 8.688 13.117 1 98.5 49 VAL B C 1
ATOM 3663 O O . VAL B 1 49 ? 0.984 8 13.633 1 98.5 49 VAL B O 1
ATOM 3666 N N . ILE B 1 50 ? 2.871 9.266 13.883 1 98.88 50 ILE B N 1
ATOM 3667 C CA . ILE B 1 50 ? 2.977 9.016 15.312 1 98.88 50 ILE B CA 1
ATOM 3668 C C . ILE B 1 50 ? 1.973 9.891 16.062 1 98.88 50 ILE B C 1
ATOM 3670 O O . ILE B 1 50 ? 2.01 11.117 15.961 1 98.88 50 ILE B O 1
ATOM 3674 N N . THR B 1 51 ? 1.083 9.281 16.844 1 98.75 51 THR B N 1
ATOM 3675 C CA . THR B 1 51 ? 0.052 10.055 17.531 1 98.75 51 THR B CA 1
ATOM 3676 C C . THR B 1 51 ? 0.36 10.164 19.016 1 98.75 51 THR B C 1
ATOM 3678 O O . THR B 1 51 ? 0.819 11.211 19.484 1 98.75 51 THR B O 1
ATOM 3681 N N . HIS B 1 52 ? 0.497 9.086 19.734 1 98.69 52 HIS B N 1
ATOM 3682 C CA . HIS B 1 52 ? 0.587 9.047 21.188 1 98.69 52 HIS B CA 1
ATOM 3683 C C . HIS B 1 52 ? 2.031 9.203 21.656 1 98.69 52 HIS B C 1
ATOM 3685 O O . HIS B 1 52 ? 2.283 9.406 22.844 1 98.69 52 HIS B O 1
ATOM 3691 N N . GLY B 1 53 ? 2.916 9.188 20.812 1 98.69 53 GLY B N 1
ATOM 3692 C CA . GLY B 1 53 ? 4.34 9 21.047 1 98.69 53 GLY B CA 1
ATOM 3693 C C . GLY B 1 53 ? 4.879 7.715 20.453 1 98.69 53 GLY B C 1
ATOM 3694 O O . GLY B 1 53 ? 4.133 6.746 20.266 1 98.69 53 GLY B O 1
ATOM 3695 N N . HIS B 1 54 ? 6.156 7.73 20.203 1 98.75 54 HIS B N 1
ATOM 3696 C CA . HIS B 1 54 ? 6.801 6.559 19.625 1 98.75 54 HIS B CA 1
ATOM 3697 C C . HIS B 1 54 ? 6.711 5.359 20.578 1 98.75 54 HIS B C 1
ATOM 3699 O O . HIS B 1 54 ? 6.891 5.504 21.781 1 98.75 54 HIS B O 1
ATOM 3705 N N . ARG B 1 55 ? 6.375 4.207 19.969 1 98.19 55 ARG B N 1
ATOM 3706 C CA . ARG B 1 55 ? 6.395 2.887 20.594 1 98.19 55 ARG B CA 1
ATOM 3707 C C . ARG B 1 55 ? 5.504 2.855 21.828 1 98.19 55 ARG B C 1
ATOM 3709 O O . ARG B 1 55 ? 5.953 2.479 22.922 1 98.19 55 ARG B O 1
ATOM 3716 N N . HIS B 1 56 ? 4.309 3.361 21.609 1 98.56 56 HIS B N 1
ATOM 3717 C CA . HIS B 1 56 ? 3.369 3.217 22.719 1 98.56 56 HIS B CA 1
ATOM 3718 C C . HIS B 1 56 ? 3.328 1.777 23.219 1 98.56 56 HIS B C 1
ATOM 3720 O O . HIS B 1 56 ? 3.1 0.85 22.438 1 98.56 56 HIS B O 1
ATOM 3726 N N . PRO B 1 57 ? 3.486 1.506 24.484 1 98.38 57 PRO B N 1
ATOM 3727 C CA . PRO B 1 57 ? 3.709 0.152 25 1 98.38 57 PRO B CA 1
ATOM 3728 C C . PRO B 1 57 ? 2.561 -0.799 24.672 1 98.38 57 PRO B C 1
ATOM 3730 O O . PRO B 1 57 ? 2.795 -1.943 24.281 1 98.38 57 PRO B O 1
ATOM 3733 N N . ALA B 1 58 ? 1.319 -0.375 24.812 1 98.69 58 ALA B N 1
ATOM 3734 C CA . ALA B 1 58 ? 0.167 -1.239 24.578 1 98.69 58 ALA B CA 1
ATOM 3735 C C . ALA B 1 58 ? 0.127 -1.707 23.125 1 98.69 58 ALA B C 1
ATOM 3737 O O . ALA B 1 58 ? -0.258 -2.846 22.844 1 98.69 58 ALA B O 1
ATOM 3738 N N . ILE B 1 59 ? 0.487 -0.855 22.188 1 98.88 59 ILE B N 1
ATOM 3739 C CA . ILE B 1 59 ? 0.455 -1.175 20.766 1 98.88 59 ILE B CA 1
ATOM 3740 C C . ILE B 1 59 ? 1.595 -2.133 20.422 1 98.88 59 ILE B C 1
ATOM 3742 O O . ILE B 1 59 ? 1.393 -3.121 19.719 1 98.88 59 ILE B O 1
ATOM 3746 N N . MET B 1 60 ? 2.822 -1.864 20.969 1 98.88 60 MET B N 1
ATOM 3747 C CA . MET B 1 60 ? 3.953 -2.76 20.734 1 98.88 60 MET B CA 1
ATOM 3748 C C . MET B 1 60 ? 3.674 -4.145 21.312 1 98.88 60 MET B C 1
ATOM 3750 O O . MET B 1 60 ? 4.008 -5.156 20.688 1 98.88 60 MET B O 1
ATOM 3754 N N . ASP B 1 61 ? 3.051 -4.188 22.469 1 98.81 61 ASP B N 1
ATOM 3755 C CA . ASP B 1 61 ? 2.686 -5.461 23.078 1 98.81 61 ASP B CA 1
ATOM 3756 C C . ASP B 1 61 ? 1.705 -6.234 22.203 1 98.81 61 ASP B C 1
ATOM 3758 O O . ASP B 1 61 ? 1.809 -7.457 22.078 1 98.81 61 ASP B O 1
ATOM 3762 N N . ALA B 1 62 ? 0.729 -5.566 21.641 1 98.88 62 ALA B N 1
ATOM 3763 C CA . ALA B 1 62 ? -0.26 -6.195 20.781 1 98.88 62 ALA B CA 1
ATOM 3764 C C . ALA B 1 62 ? 0.404 -6.82 19.547 1 98.88 62 ALA B C 1
ATOM 3766 O O . ALA B 1 62 ? 0.007 -7.898 19.109 1 98.88 62 ALA B O 1
ATOM 3767 N N . ILE B 1 63 ? 1.392 -6.133 18.984 1 98.88 63 ILE B N 1
ATOM 3768 C CA . ILE B 1 63 ? 2.139 -6.652 17.844 1 98.88 63 ILE B CA 1
ATOM 3769 C C . ILE B 1 63 ? 2.828 -7.961 18.234 1 98.88 63 ILE B C 1
ATOM 3771 O O . ILE B 1 63 ? 2.707 -8.961 17.516 1 98.88 63 ILE B O 1
ATOM 3775 N N . ARG B 1 64 ? 3.527 -7.957 19.391 1 98.69 64 ARG B N 1
ATOM 3776 C CA . ARG B 1 64 ? 4.246 -9.141 19.844 1 98.69 64 ARG B CA 1
ATOM 3777 C C . ARG B 1 64 ? 3.285 -10.297 20.109 1 98.69 64 ARG B C 1
ATOM 3779 O O . ARG B 1 64 ? 3.547 -11.43 19.703 1 98.69 64 ARG B O 1
ATOM 3786 N N . GLN B 1 65 ? 2.178 -10.008 20.734 1 98.69 65 GLN B N 1
ATOM 3787 C CA . GLN B 1 65 ? 1.204 -11.039 21.078 1 98.69 65 GLN B CA 1
ATOM 3788 C C . GLN B 1 65 ? 0.582 -11.633 19.812 1 98.69 65 GLN B C 1
ATOM 3790 O O . GLN B 1 65 ? 0.428 -12.852 19.703 1 98.69 65 GLN B O 1
ATOM 3795 N N . ALA B 1 66 ? 0.236 -10.812 18.891 1 98.62 66 ALA B N 1
ATOM 3796 C CA . ALA B 1 66 ? -0.392 -11.281 17.656 1 98.62 66 ALA B CA 1
ATOM 3797 C C . ALA B 1 66 ? 0.551 -12.188 16.875 1 98.62 66 ALA B C 1
ATOM 3799 O O . ALA B 1 66 ? 0.112 -13.156 16.234 1 98.62 66 ALA B O 1
ATOM 3800 N N . SER B 1 67 ? 1.879 -11.852 16.859 1 98.25 67 SER B N 1
ATOM 3801 C CA . SER B 1 67 ? 2.867 -12.609 16.094 1 98.25 67 SER B CA 1
ATOM 3802 C C . SER B 1 67 ? 3.033 -14.016 16.641 1 98.25 67 SER B C 1
ATOM 3804 O O . SER B 1 67 ? 3.607 -14.883 15.984 1 98.25 67 SER B O 1
ATOM 3806 N N . ALA B 1 68 ? 2.51 -14.258 17.844 1 98 68 ALA B N 1
ATOM 3807 C CA . ALA B 1 68 ? 2.604 -15.578 18.453 1 98 68 ALA B CA 1
ATOM 3808 C C . ALA B 1 68 ? 1.618 -16.547 17.828 1 98 68 ALA B C 1
ATOM 3810 O O . ALA B 1 68 ? 1.849 -17.766 17.812 1 98 68 ALA B O 1
ATOM 3811 N N . ASP B 1 69 ? 0.553 -15.992 17.219 1 98 69 ASP B N 1
ATOM 3812 C CA . ASP B 1 69 ? -0.515 -16.906 16.812 1 98 69 ASP B CA 1
ATOM 3813 C C . ASP B 1 69 ? -0.827 -16.766 15.328 1 98 69 ASP B C 1
ATOM 3815 O O . ASP B 1 69 ? -1.374 -17.688 14.719 1 98 69 ASP B O 1
ATOM 3819 N N . LEU B 1 70 ? -0.538 -15.625 14.797 1 98.44 70 LEU B N 1
ATOM 3820 C CA . LEU B 1 70 ? -1.022 -15.391 13.445 1 98.44 70 LEU B CA 1
ATOM 3821 C C . LEU B 1 70 ? 0.063 -14.758 12.578 1 98.44 70 LEU B C 1
ATOM 3823 O O . LEU B 1 70 ? 0.927 -14.039 13.086 1 98.44 70 LEU B O 1
ATOM 3827 N N . ASP B 1 71 ? 0.135 -15.039 11.367 1 98.56 71 ASP B N 1
ATOM 3828 C CA . ASP B 1 71 ? 0.742 -14.32 10.25 1 98.56 71 ASP B CA 1
ATOM 3829 C C . ASP B 1 71 ? -0.281 -14.055 9.148 1 98.56 71 ASP B C 1
ATOM 3831 O O . ASP B 1 71 ? -1.476 -13.914 9.422 1 98.56 71 ASP B O 1
ATOM 3835 N N . GLN B 1 72 ? 0.09 -13.875 7.941 1 98.5 72 GLN B N 1
ATOM 3836 C CA . GLN B 1 72 ? -0.881 -13.484 6.922 1 98.5 72 GLN B CA 1
ATOM 3837 C C . GLN B 1 72 ? -1.83 -14.633 6.598 1 98.5 72 GLN B C 1
ATOM 3839 O O . GLN B 1 72 ? -1.4 -15.781 6.473 1 98.5 72 GLN B O 1
ATOM 3844 N N . ILE B 1 73 ? -3.074 -14.375 6.527 1 97.69 73 ILE B N 1
ATOM 3845 C CA . ILE B 1 73 ? -4.164 -15.258 6.125 1 97.69 73 ILE B CA 1
ATOM 3846 C C . ILE B 1 73 ? -4.922 -14.641 4.953 1 97.69 73 ILE B C 1
ATOM 3848 O O . ILE B 1 73 ? -5.219 -13.445 4.961 1 97.69 73 ILE B O 1
ATOM 3852 N N . ILE B 1 74 ? -5.184 -15.406 3.902 1 97.31 74 ILE B N 1
ATOM 3853 C CA . ILE B 1 74 ? -5.957 -14.859 2.795 1 97.31 74 ILE B CA 1
ATOM 3854 C C . ILE B 1 74 ? -7.305 -14.352 3.305 1 97.31 74 ILE B C 1
ATOM 3856 O O . ILE B 1 74 ? -8.141 -15.141 3.742 1 97.31 74 ILE B O 1
ATOM 3860 N N . PHE B 1 75 ? -7.566 -13.102 3.107 1 97.94 75 PHE B N 1
ATOM 3861 C CA . PHE B 1 75 ? -8.719 -12.469 3.729 1 97.94 75 PHE B CA 1
ATOM 3862 C C . PHE B 1 75 ? -9.945 -12.578 2.834 1 97.94 75 PHE B C 1
ATOM 3864 O O . PHE B 1 75 ? -11.062 -12.289 3.268 1 97.94 75 PHE B O 1
ATOM 3871 N N . ALA B 1 76 ? -9.812 -13.023 1.633 1 95.25 76 ALA B N 1
ATOM 3872 C CA . ALA B 1 76 ? -10.93 -13.266 0.722 1 95.25 76 ALA B CA 1
ATOM 3873 C C . ALA B 1 76 ? -11.695 -14.523 1.119 1 95.25 76 ALA B C 1
ATOM 3875 O O . ALA B 1 76 ? -12.891 -14.656 0.819 1 95.25 76 ALA B O 1
ATOM 3876 N N . ASP B 1 77 ? -11.008 -15.477 1.866 1 94.81 77 ASP B N 1
ATOM 3877 C CA . ASP B 1 77 ? -11.633 -16.75 2.195 1 94.81 77 ASP B CA 1
ATOM 3878 C C . ASP B 1 77 ? -11.875 -16.875 3.697 1 94.81 77 ASP B C 1
ATOM 3880 O O . ASP B 1 77 ? -12.773 -17.609 4.129 1 94.81 77 ASP B O 1
ATOM 3884 N N . PHE B 1 78 ? -11.031 -16.203 4.438 1 97.5 78 PHE B N 1
ATOM 3885 C CA . PHE B 1 78 ? -11.086 -16.344 5.887 1 97.5 78 PHE B CA 1
ATOM 3886 C C . PHE B 1 78 ? -11.094 -14.969 6.559 1 97.5 78 PHE B C 1
ATOM 3888 O O . PHE B 1 78 ? -10.898 -13.945 5.895 1 97.5 78 PHE B O 1
ATOM 3895 N N . SER B 1 79 ? -11.445 -14.93 7.758 1 98 79 SER B N 1
ATOM 3896 C CA . SER B 1 79 ? -11.336 -13.758 8.617 1 98 79 SER B CA 1
ATOM 3897 C C . SER B 1 79 ? -10.539 -14.078 9.883 1 98 79 SER B C 1
ATOM 3899 O O . SER B 1 79 ? -9.953 -15.148 10 1 98 79 SER B O 1
ATOM 3901 N N . HIS B 1 80 ? -10.305 -13.156 10.68 1 98.38 80 HIS B N 1
ATOM 3902 C CA . HIS B 1 80 ? -9.703 -13.312 11.992 1 98.38 80 HIS B CA 1
ATOM 3903 C C . HIS B 1 80 ? -10.211 -12.25 12.961 1 98.38 80 HIS B C 1
ATOM 3905 O O . HIS B 1 80 ? -10.688 -11.195 12.547 1 98.38 80 HIS B O 1
ATOM 3911 N N . GLN B 1 81 ? -10.109 -12.516 14.219 1 98.12 81 GLN B N 1
ATOM 3912 C CA . GLN B 1 81 ? -10.75 -11.727 15.266 1 98.12 81 GLN B CA 1
ATOM 3913 C C . GLN B 1 81 ? -10.25 -10.289 15.258 1 98.12 81 GLN B C 1
ATOM 3915 O O . GLN B 1 81 ? -11.047 -9.352 15.344 1 98.12 81 GLN B O 1
ATOM 3920 N N . PRO B 1 82 ? -8.977 -10.023 15.109 1 98.62 82 PRO B N 1
ATOM 3921 C CA . PRO B 1 82 ? -8.508 -8.633 15.125 1 98.62 82 PRO B CA 1
ATOM 3922 C C . PRO B 1 82 ? -9.141 -7.781 14.031 1 98.62 82 PRO B C 1
ATOM 3924 O O . PRO B 1 82 ? -9.539 -6.641 14.281 1 98.62 82 PRO B O 1
ATOM 3927 N N . ALA B 1 83 ? -9.305 -8.305 12.844 1 98.69 83 ALA B N 1
ATOM 3928 C CA . ALA B 1 83 ? -9.906 -7.543 11.75 1 98.69 83 ALA B CA 1
ATOM 3929 C C . ALA B 1 83 ? -11.383 -7.281 12.023 1 98.69 83 ALA B C 1
ATOM 3931 O O . ALA B 1 83 ? -11.883 -6.188 11.742 1 98.69 83 ALA B O 1
ATOM 3932 N N . GLU B 1 84 ? -12.055 -8.289 12.547 1 98.5 84 GLU B N 1
ATOM 3933 C CA . GLU B 1 84 ? -13.484 -8.164 12.836 1 98.5 84 GLU B CA 1
ATOM 3934 C C . GLU B 1 84 ? -13.734 -7.125 13.922 1 98.5 84 GLU B C 1
ATOM 3936 O O . GLU B 1 84 ? -14.602 -6.258 13.773 1 98.5 84 GLU B O 1
ATOM 3941 N N . GLU B 1 85 ? -12.977 -7.203 14.984 1 98.62 85 GLU B N 1
ATOM 3942 C CA . GLU B 1 85 ? -13.156 -6.289 16.109 1 98.62 85 GLU B CA 1
ATOM 3943 C C . GLU B 1 85 ? -12.719 -4.871 15.742 1 98.62 85 GLU B C 1
ATOM 3945 O O . GLU B 1 85 ? -13.328 -3.895 16.188 1 98.62 85 GLU B O 1
ATOM 3950 N N . LEU B 1 86 ? -11.695 -4.812 14.977 1 98.88 86 LEU B N 1
ATOM 3951 C CA . LEU B 1 86 ? -11.258 -3.498 14.516 1 98.88 86 LEU B CA 1
ATOM 3952 C C . LEU B 1 86 ? -12.344 -2.824 13.688 1 98.88 86 LEU B C 1
ATOM 3954 O O . LEU B 1 86 ? -12.617 -1.635 13.859 1 98.88 86 LEU B O 1
ATOM 3958 N N . ALA B 1 87 ? -12.93 -3.564 12.75 1 98.81 87 ALA B N 1
ATOM 3959 C CA . ALA B 1 87 ? -13.984 -3.006 11.914 1 98.81 87 ALA B CA 1
ATOM 3960 C C . ALA B 1 87 ? -15.148 -2.502 12.766 1 98.81 87 ALA B C 1
ATOM 3962 O O . ALA B 1 87 ? -15.648 -1.396 12.547 1 98.81 87 ALA B O 1
ATOM 3963 N N . LYS B 1 88 ? -15.57 -3.279 13.727 1 98.5 88 LYS B N 1
ATOM 3964 C CA . LYS B 1 88 ? -16.641 -2.869 14.625 1 98.5 88 LYS B CA 1
ATOM 3965 C C . LYS B 1 88 ? -16.266 -1.607 15.391 1 98.5 88 LYS B C 1
ATOM 3967 O O . LYS B 1 88 ? -17.078 -0.689 15.523 1 98.5 88 LYS B O 1
ATOM 3972 N N . GLY B 1 89 ? -15.07 -1.627 15.906 1 98.62 89 GLY B N 1
ATOM 3973 C CA . GLY B 1 89 ? -14.594 -0.471 16.656 1 98.62 89 GLY B CA 1
ATOM 3974 C C . GLY B 1 89 ? -14.523 0.79 15.812 1 98.62 89 GLY B C 1
ATOM 3975 O O . GLY B 1 89 ? -14.867 1.876 16.281 1 98.62 89 GLY B O 1
ATOM 3976 N N . LEU B 1 90 ? -14.047 0.681 14.555 1 98.81 90 LEU B N 1
ATOM 3977 C CA . LEU B 1 90 ? -13.969 1.824 13.656 1 98.81 90 LEU B CA 1
ATOM 3978 C C . LEU B 1 90 ? -15.352 2.385 13.352 1 98.81 90 LEU B C 1
ATOM 3980 O O . LEU B 1 90 ? -15.547 3.602 13.336 1 98.81 90 LEU B O 1
ATOM 3984 N N . ILE B 1 91 ? -16.297 1.515 13.109 1 98.31 91 ILE B N 1
ATOM 3985 C CA . ILE B 1 91 ? -17.656 1.946 12.828 1 98.31 91 ILE B CA 1
ATOM 3986 C C . ILE B 1 91 ? -18.234 2.662 14.047 1 98.31 91 ILE B C 1
ATOM 3988 O O . ILE B 1 91 ? -18.922 3.672 13.914 1 98.31 91 ILE B O 1
ATOM 3992 N N . ALA B 1 92 ? -17.906 2.123 15.188 1 97.69 92 ALA B N 1
ATOM 3993 C CA . ALA B 1 92 ? -18.422 2.705 16.422 1 97.69 92 ALA B CA 1
ATOM 3994 C C . ALA B 1 92 ? -17.859 4.102 16.656 1 97.69 92 ALA B C 1
ATOM 3996 O O . ALA B 1 92 ? -18.531 4.977 17.203 1 97.69 92 ALA B O 1
ATOM 3997 N N . LEU B 1 93 ? -16.656 4.336 16.219 1 97.12 93 LEU B N 1
ATOM 3998 C CA . LEU B 1 93 ? -15.961 5.598 16.484 1 97.12 93 LEU B CA 1
ATOM 3999 C C . LEU B 1 93 ? -16.25 6.605 15.375 1 97.12 93 LEU B C 1
ATOM 4001 O O . LEU B 1 93 ? -16.203 7.816 15.602 1 97.12 93 LEU B O 1
ATOM 4005 N N . ALA B 1 94 ? -16.5 6.152 14.156 1 96.62 94 ALA B N 1
ATOM 4006 C CA . ALA B 1 94 ? -16.719 7.023 13.008 1 96.62 94 ALA B CA 1
ATOM 4007 C C . ALA B 1 94 ? -18.078 7.699 13.086 1 96.62 94 ALA B C 1
ATOM 4009 O O . ALA B 1 94 ? -18.938 7.293 13.875 1 96.62 94 ALA B O 1
ATOM 4010 N N . PRO B 1 95 ? -18.266 8.828 12.312 1 96.12 95 PRO B N 1
ATOM 4011 C CA . PRO B 1 95 ? -19.609 9.422 12.258 1 96.12 95 PRO B CA 1
ATOM 4012 C C . PRO B 1 95 ? -20.688 8.406 11.914 1 96.12 95 PRO B C 1
ATOM 4014 O O . PRO B 1 95 ? -20.469 7.52 11.086 1 96.12 95 PRO B O 1
ATOM 4017 N N . ASP B 1 96 ? -21.844 8.617 12.5 1 96.75 96 ASP B N 1
ATOM 4018 C CA . ASP B 1 96 ? -22.953 7.691 12.305 1 96.75 96 ASP B CA 1
ATOM 4019 C C . ASP B 1 96 ? -23.328 7.605 10.828 1 96.75 96 ASP B C 1
ATOM 4021 O O . ASP B 1 96 ? -23.391 8.625 10.141 1 96.75 96 ASP B O 1
ATOM 4025 N N . GLY B 1 97 ? -23.547 6.43 10.391 1 96.81 97 GLY B N 1
ATOM 4026 C CA . GLY B 1 97 ? -24 6.238 9.016 1 96.81 97 GLY B CA 1
ATOM 4027 C C . GLY B 1 97 ? -23.062 5.371 8.195 1 96.81 97 GLY B C 1
ATOM 4028 O O . GLY B 1 97 ? -23.469 4.773 7.203 1 96.81 97 GLY B O 1
ATOM 4029 N N . LEU B 1 98 ? -21.797 5.34 8.578 1 98.5 98 LEU B N 1
ATOM 4030 C CA . LEU B 1 98 ? -20.875 4.418 7.941 1 98.5 98 LEU B CA 1
ATOM 4031 C C . LEU B 1 98 ? -21.078 2.994 8.453 1 98.5 98 LEU B C 1
ATOM 4033 O O . LEU B 1 98 ? -21.297 2.787 9.648 1 98.5 98 LEU B O 1
ATOM 4037 N N . SER B 1 99 ? -21 2.023 7.527 1 98.19 99 SER B N 1
ATOM 4038 C CA . SER B 1 99 ? -21.5 0.713 7.934 1 98.19 99 SER B CA 1
ATOM 4039 C C . SER B 1 99 ? -20.531 -0.396 7.539 1 98.19 99 SER B C 1
ATOM 4041 O O . SER B 1 99 ? -20.641 -1.524 8.023 1 98.19 99 SER B O 1
ATOM 4043 N N . HIS B 1 100 ? -19.594 -0.122 6.664 1 98.75 100 HIS B N 1
ATOM 4044 C CA . HIS B 1 100 ? -18.688 -1.157 6.191 1 98.75 100 HIS B CA 1
ATOM 4045 C C . HIS B 1 100 ? -17.25 -0.666 6.195 1 98.75 100 HIS B C 1
ATOM 4047 O O . HIS B 1 100 ? -17 0.535 6.07 1 98.75 100 HIS B O 1
ATOM 4053 N N . VAL B 1 101 ? -16.359 -1.598 6.398 1 98.88 101 VAL B N 1
ATOM 4054 C CA . VAL B 1 101 ? -14.93 -1.314 6.449 1 98.88 101 VAL B CA 1
ATOM 4055 C C . VAL B 1 101 ? -14.188 -2.199 5.449 1 98.88 101 VAL B C 1
ATOM 4057 O O . VAL B 1 101 ? -14.32 -3.426 5.48 1 98.88 101 VAL B O 1
ATOM 4060 N N . PHE B 1 102 ? -13.469 -1.643 4.535 1 98.88 102 PHE B N 1
ATOM 4061 C CA . PHE B 1 102 ? -12.555 -2.318 3.621 1 98.88 102 PHE B CA 1
ATOM 4062 C C . PHE B 1 102 ? -11.109 -2.006 3.977 1 98.88 102 PHE B C 1
ATOM 4064 O O . PHE B 1 102 ? -10.719 -0.839 4.043 1 98.88 102 PHE B O 1
ATOM 4071 N N . TYR B 1 103 ? -10.281 -3.053 4.164 1 98.81 103 TYR B N 1
ATOM 4072 C CA . TYR B 1 103 ? -8.898 -2.857 4.59 1 98.81 103 TYR B CA 1
ATOM 4073 C C . TYR B 1 103 ? -7.969 -2.762 3.389 1 98.81 103 TYR B C 1
ATOM 4075 O O . TYR B 1 103 ? -8.164 -3.451 2.387 1 98.81 103 TYR B O 1
ATOM 4083 N N . SER B 1 104 ? -6.977 -1.938 3.52 1 98.19 104 SER B N 1
ATOM 4084 C CA . SER B 1 104 ? -5.836 -1.857 2.613 1 98.19 104 SER B CA 1
ATOM 4085 C C . SER B 1 104 ? -4.543 -1.577 3.371 1 98.19 104 SER B C 1
ATOM 4087 O O . SER B 1 104 ? -4.43 -1.905 4.555 1 98.19 104 SER B O 1
ATOM 4089 N N . ASP B 1 105 ? -3.479 -1.012 2.676 1 96.38 105 ASP B N 1
ATOM 4090 C CA . ASP B 1 105 ? -2.193 -1.047 3.369 1 96.38 105 ASP B CA 1
ATOM 4091 C C . ASP B 1 105 ? -1.605 0.355 3.508 1 96.38 105 ASP B C 1
ATOM 4093 O O . ASP B 1 105 ? -0.602 0.547 4.199 1 96.38 105 ASP B O 1
ATOM 4097 N N . SER B 1 106 ? -2.178 1.34 2.852 1 97.88 106 SER B N 1
ATOM 4098 C CA . SER B 1 106 ? -1.644 2.695 2.932 1 97.88 106 SER B CA 1
ATOM 4099 C C . SER B 1 106 ? -2.732 3.734 2.686 1 97.88 106 SER B C 1
ATOM 4101 O O . SER B 1 106 ? -3.83 3.396 2.236 1 97.88 106 SER B O 1
ATOM 4103 N N . GLY B 1 107 ? -2.398 5 2.996 1 98.25 107 GLY B N 1
ATOM 4104 C CA . GLY B 1 107 ? -3.318 6.078 2.674 1 98.25 107 GLY B CA 1
ATOM 4105 C C . GLY B 1 107 ? -3.645 6.164 1.194 1 98.25 107 GLY B C 1
ATOM 4106 O O . GLY B 1 107 ? -4.805 6.34 0.817 1 98.25 107 GLY B O 1
ATOM 4107 N N . SER B 1 108 ? -2.627 6.016 0.334 1 98.44 108 SER B N 1
ATOM 4108 C CA . SER B 1 108 ? -2.84 6.039 -1.109 1 98.44 108 SER B CA 1
ATOM 4109 C C . SER B 1 108 ? -3.838 4.969 -1.537 1 98.44 108 SER B C 1
ATOM 4111 O O . SER B 1 108 ? -4.766 5.246 -2.301 1 98.44 108 SER B O 1
ATOM 4113 N N . THR B 1 109 ? -3.656 3.766 -1.032 1 98.38 109 THR B N 1
ATOM 4114 C CA . THR B 1 109 ? -4.523 2.678 -1.471 1 98.38 109 THR B CA 1
ATOM 4115 C C . THR B 1 109 ? -5.91 2.805 -0.845 1 98.38 109 THR B C 1
ATOM 4117 O O . THR B 1 109 ? -6.91 2.414 -1.451 1 98.38 109 THR B O 1
ATOM 4120 N N . ALA B 1 110 ? -6.039 3.395 0.347 1 98.81 110 ALA B N 1
ATOM 4121 C CA . ALA B 1 110 ? -7.355 3.678 0.906 1 98.81 110 ALA B CA 1
ATOM 4122 C C . ALA B 1 110 ? -8.133 4.645 0.017 1 98.81 110 ALA B C 1
ATOM 4124 O O . ALA B 1 110 ? -9.336 4.48 -0.185 1 98.81 110 ALA B O 1
ATOM 4125 N N . VAL B 1 111 ? -7.43 5.641 -0.515 1 98.88 111 VAL B N 1
ATOM 4126 C CA . VAL B 1 111 ? -8.055 6.633 -1.382 1 98.88 111 VAL B CA 1
ATOM 4127 C C . VAL B 1 111 ? -8.406 6 -2.727 1 98.88 111 VAL B C 1
ATOM 4129 O O . VAL B 1 111 ? -9.461 6.285 -3.299 1 98.88 111 VAL B O 1
ATOM 4132 N N . GLU B 1 112 ? -7.539 5.172 -3.244 1 98.62 112 GLU B N 1
ATOM 4133 C CA . GLU B 1 112 ? -7.883 4.469 -4.477 1 98.62 112 GLU B CA 1
ATOM 4134 C C . GLU B 1 112 ? -9.133 3.611 -4.293 1 98.62 112 GLU B C 1
ATOM 4136 O O . GLU B 1 112 ? -9.984 3.545 -5.184 1 98.62 112 GLU B O 1
ATOM 4141 N N . VAL B 1 113 ? -9.203 2.924 -3.158 1 98.81 113 VAL B N 1
ATOM 4142 C CA . VAL B 1 113 ? -10.398 2.148 -2.84 1 98.81 113 VAL B CA 1
ATOM 4143 C C . VAL B 1 113 ? -11.625 3.061 -2.842 1 98.81 113 VAL B C 1
ATOM 4145 O O . VAL B 1 113 ? -12.664 2.709 -3.402 1 98.81 113 VAL B O 1
ATOM 4148 N N . ALA B 1 114 ? -11.484 4.242 -2.256 1 98.94 114 ALA B N 1
ATOM 4149 C CA . ALA B 1 114 ? -12.586 5.199 -2.188 1 98.94 114 ALA B CA 1
ATOM 4150 C C . ALA B 1 114 ? -13.039 5.617 -3.584 1 98.94 114 ALA B C 1
ATOM 4152 O O . ALA B 1 114 ? -14.234 5.664 -3.869 1 98.94 114 ALA B O 1
ATOM 4153 N N . ILE B 1 115 ? -12.102 5.922 -4.438 1 98.81 115 ILE B N 1
ATOM 4154 C CA . ILE B 1 115 ? -12.398 6.328 -5.809 1 98.81 115 ILE B CA 1
ATOM 4155 C C . ILE B 1 115 ? -13.109 5.195 -6.539 1 98.81 115 ILE B C 1
ATOM 4157 O O . ILE B 1 115 ? -14.125 5.422 -7.207 1 98.81 115 ILE B O 1
ATOM 4161 N N . LYS B 1 116 ? -12.633 4.016 -6.387 1 98.62 116 LYS B N 1
ATOM 4162 C CA . LYS B 1 116 ? -13.227 2.863 -7.059 1 98.62 116 LYS B CA 1
ATOM 4163 C C . LYS B 1 116 ? -14.609 2.549 -6.496 1 98.62 116 LYS B C 1
ATOM 4165 O O . LYS B 1 116 ? -15.508 2.146 -7.238 1 98.62 116 LYS B O 1
ATOM 4170 N N . MET B 1 117 ? -14.766 2.66 -5.168 1 98.75 117 MET B N 1
ATOM 4171 C CA . MET B 1 117 ? -16.094 2.496 -4.566 1 98.75 117 MET B CA 1
ATOM 4172 C C . MET B 1 117 ? -17.094 3.473 -5.176 1 98.75 117 MET B C 1
ATOM 4174 O O . MET B 1 117 ? -18.219 3.098 -5.488 1 98.75 117 MET B O 1
ATOM 4178 N N . ALA B 1 118 ? -16.641 4.715 -5.352 1 98.81 118 ALA B N 1
ATOM 4179 C CA . ALA B 1 118 ? -17.531 5.746 -5.883 1 98.81 118 ALA B CA 1
ATOM 4180 C C . ALA B 1 118 ? -17.969 5.418 -7.309 1 98.81 118 ALA B C 1
ATOM 4182 O O . ALA B 1 118 ? -19.156 5.453 -7.625 1 98.81 118 ALA B O 1
ATOM 4183 N N . LEU B 1 119 ? -17.016 5.082 -8.156 1 98.5 119 LEU B N 1
ATOM 4184 C CA . LEU B 1 119 ? -17.359 4.75 -9.531 1 98.5 119 LEU B CA 1
ATOM 4185 C C . LEU B 1 119 ? -18.188 3.477 -9.602 1 98.5 119 LEU B C 1
ATOM 4187 O O . LEU B 1 119 ? -19.172 3.41 -10.336 1 98.5 119 LEU B O 1
ATOM 4191 N N . GLY B 1 120 ? -17.734 2.463 -8.828 1 98.31 120 GLY B N 1
ATOM 4192 C CA . GLY B 1 120 ? -18.453 1.204 -8.805 1 98.31 120 GLY B CA 1
ATOM 4193 C C . GLY B 1 120 ? -19.891 1.356 -8.344 1 98.31 120 GLY B C 1
ATOM 4194 O O . GLY B 1 120 ? -20.781 0.653 -8.836 1 98.31 120 GLY B O 1
ATOM 4195 N N . TYR B 1 121 ? -20.156 2.26 -7.395 1 98.69 121 TYR B N 1
ATOM 4196 C CA . TYR B 1 121 ? -21.484 2.555 -6.898 1 98.69 121 TYR B CA 1
ATOM 4197 C C . TYR B 1 121 ? -22.422 2.949 -8.039 1 98.69 121 TYR B C 1
ATOM 4199 O O . TYR B 1 121 ? -23.5 2.367 -8.203 1 98.69 121 TYR B O 1
ATOM 4207 N N . PHE B 1 122 ? -21.969 3.889 -8.844 1 98.56 122 PHE B N 1
ATOM 4208 C CA . PHE B 1 122 ? -22.797 4.395 -9.938 1 98.56 122 PHE B CA 1
ATOM 4209 C C . PHE B 1 122 ? -22.844 3.395 -11.086 1 98.56 122 PHE B C 1
ATOM 4211 O O . PHE B 1 122 ? -23.906 3.18 -11.68 1 98.56 122 PHE B O 1
ATOM 4218 N N . TYR B 1 123 ? -21.703 2.779 -11.344 1 98 123 TYR B N 1
ATOM 4219 C CA . TYR B 1 123 ? -21.641 1.795 -12.422 1 98 123 TYR B CA 1
ATOM 4220 C C . TYR B 1 123 ? -22.625 0.659 -12.18 1 98 123 TYR B C 1
ATOM 4222 O O . TYR B 1 123 ? -23.406 0.305 -13.07 1 98 123 TYR B O 1
ATOM 4230 N N . ASN B 1 124 ? -22.656 0.1 -11.008 1 98 124 ASN B N 1
ATOM 4231 C CA . ASN B 1 124 ? -23.469 -1.061 -10.68 1 98 124 ASN B CA 1
ATOM 4232 C C . ASN B 1 124 ? -24.953 -0.688 -10.57 1 98 124 ASN B C 1
ATOM 4234 O O . ASN B 1 124 ? -25.812 -1.562 -10.57 1 98 124 ASN B O 1
ATOM 4238 N N . ARG B 1 125 ? -25.25 0.571 -10.516 1 97.44 125 ARG B N 1
ATOM 4239 C CA . ARG B 1 125 ? -26.625 1.062 -10.477 1 97.44 125 ARG B CA 1
ATOM 4240 C C . ARG B 1 125 ? -27.094 1.462 -11.867 1 97.44 125 ARG B C 1
ATOM 4242 O O . ARG B 1 125 ? -28.219 1.967 -12.023 1 97.44 125 ARG B O 1
ATOM 4249 N N . GLY B 1 126 ? -26.25 1.367 -12.852 1 96.75 126 GLY B N 1
ATOM 4250 C CA . GLY B 1 126 ? -26.609 1.673 -14.227 1 96.75 126 GLY B CA 1
ATOM 4251 C C . GLY B 1 126 ? -26.594 3.158 -14.531 1 96.75 126 GLY B C 1
ATOM 4252 O O . GLY B 1 126 ? -27.281 3.617 -15.445 1 96.75 126 GLY B O 1
ATOM 4253 N N . GLU B 1 127 ? -25.875 3.959 -13.75 1 95.75 127 GLU B N 1
ATOM 4254 C CA . GLU B 1 127 ? -25.703 5.398 -13.922 1 95.75 127 GLU B CA 1
ATOM 4255 C C . GLU B 1 127 ? -24.219 5.785 -13.859 1 95.75 127 GLU B C 1
ATOM 4257 O O . GLU B 1 127 ? -23.828 6.598 -13.023 1 95.75 127 GLU B O 1
ATOM 4262 N N . PRO B 1 128 ? -23.531 5.242 -14.758 1 93.69 128 PRO B N 1
ATOM 4263 C CA . PRO B 1 128 ? -22.078 5.395 -14.625 1 93.69 128 PRO B CA 1
ATOM 4264 C C . PRO B 1 128 ? -21.625 6.855 -14.641 1 93.69 128 PRO B C 1
ATOM 4266 O O . PRO B 1 128 ? -22.047 7.625 -15.516 1 93.69 128 PRO B O 1
ATOM 4269 N N . ARG B 1 129 ? -20.922 7.227 -13.633 1 96.31 129 ARG B N 1
ATOM 4270 C CA . ARG B 1 129 ? -20.203 8.492 -13.453 1 96.31 129 ARG B CA 1
ATOM 4271 C C . ARG B 1 129 ? -18.719 8.25 -13.211 1 96.31 129 ARG B C 1
ATOM 4273 O O . ARG B 1 129 ? -18.344 7.32 -12.492 1 96.31 129 ARG B O 1
ATOM 4280 N N . SER B 1 130 ? -17.875 9.023 -13.82 1 93.62 130 SER B N 1
ATOM 4281 C CA . SER B 1 130 ? -16.453 8.727 -13.656 1 93.62 130 SER B CA 1
ATOM 4282 C C . SER B 1 130 ? -15.672 9.969 -13.227 1 93.62 130 SER B C 1
ATOM 4284 O O . SER B 1 130 ? -14.477 9.891 -12.938 1 93.62 130 SER B O 1
ATOM 4286 N N . ARG B 1 131 ? -16.312 11.117 -13.195 1 97.25 131 ARG B N 1
ATOM 4287 C CA . ARG B 1 131 ? -15.602 12.344 -12.844 1 97.25 131 ARG B CA 1
ATOM 4288 C C . ARG B 1 131 ? -15.469 12.484 -11.336 1 97.25 131 ARG B C 1
ATOM 4290 O O . ARG B 1 131 ? -16.406 12.172 -10.594 1 97.25 131 ARG B O 1
ATOM 4297 N N . ILE B 1 132 ? -14.328 12.938 -10.898 1 98.56 132 ILE B N 1
ATOM 4298 C CA . ILE B 1 132 ? -14.016 13.219 -9.5 1 98.56 132 ILE B CA 1
ATOM 4299 C C . ILE B 1 132 ? -13.625 14.688 -9.344 1 98.56 132 ILE B C 1
ATOM 4301 O O . ILE B 1 132 ? -12.914 15.242 -10.188 1 98.56 132 ILE B O 1
ATOM 4305 N N . ALA B 1 133 ? -14.133 15.344 -8.383 1 98.88 133 ALA B N 1
ATOM 4306 C CA . ALA B 1 133 ? -13.711 16.703 -8.047 1 98.88 133 ALA B CA 1
ATOM 4307 C C . ALA B 1 133 ? -12.797 16.703 -6.828 1 98.88 133 ALA B C 1
ATOM 4309 O O . ALA B 1 133 ? -12.977 15.906 -5.902 1 98.88 133 ALA B O 1
ATOM 4310 N N . VAL B 1 134 ? -11.82 17.562 -6.844 1 98.88 134 VAL B N 1
ATOM 4311 C CA . VAL B 1 134 ? -10.867 17.734 -5.75 1 98.88 134 VAL B CA 1
ATOM 4312 C C . VAL B 1 134 ? -10.609 19.219 -5.504 1 98.88 134 VAL B C 1
ATOM 4314 O O . VAL B 1 134 ? -11.031 20.062 -6.297 1 98.88 134 VAL B O 1
ATOM 4317 N N . LEU B 1 135 ? -9.961 19.547 -4.414 1 98.75 135 LEU B N 1
ATOM 4318 C CA . LEU B 1 135 ? -9.586 20.922 -4.133 1 98.75 135 LEU B CA 1
ATOM 4319 C C . LEU B 1 135 ? -8.227 21.25 -4.734 1 98.75 135 LEU B C 1
ATOM 4321 O O . LEU B 1 135 ? -7.332 20.406 -4.758 1 98.75 135 LEU B O 1
ATOM 4325 N N . GLN B 1 136 ? -8.148 22.5 -5.152 1 98.06 136 GLN B N 1
ATOM 4326 C CA . GLN B 1 136 ? -6.828 23 -5.5 1 98.06 136 GLN B CA 1
ATOM 4327 C C . GLN B 1 136 ? -5.84 22.797 -4.355 1 98.06 136 GLN B C 1
ATOM 4329 O O . GLN B 1 136 ? -6.184 23 -3.189 1 98.06 136 GLN B O 1
ATOM 4334 N N . HIS B 1 137 ? -4.594 22.312 -4.645 1 97.31 137 HIS B N 1
ATOM 4335 C CA . HIS B 1 137 ? -3.486 22.109 -3.711 1 97.31 137 HIS B CA 1
ATOM 4336 C C . HIS B 1 137 ? -3.613 20.781 -2.973 1 97.31 137 HIS B C 1
ATOM 4338 O O . HIS B 1 137 ? -2.807 20.484 -2.092 1 97.31 137 HIS B O 1
ATOM 4344 N N . SER B 1 138 ? -4.598 20 -3.338 1 97.69 138 SER B N 1
ATOM 4345 C CA . SER B 1 138 ? -4.824 18.766 -2.588 1 97.69 138 SER B CA 1
ATOM 4346 C C . SER B 1 138 ? -3.719 17.75 -2.854 1 97.69 138 SER B C 1
ATOM 4348 O O . SER B 1 138 ? -3.033 17.812 -3.875 1 97.69 138 SER B O 1
ATOM 4350 N N . TYR B 1 139 ? -3.514 16.953 -1.954 1 97.5 139 TYR B N 1
ATOM 4351 C CA . TYR B 1 139 ? -2.637 15.781 -1.99 1 97.5 139 TYR B CA 1
ATOM 4352 C C . TYR B 1 139 ? -3.348 14.547 -1.447 1 97.5 139 TYR B C 1
ATOM 4354 O O . TYR B 1 139 ? -3.836 14.555 -0.315 1 97.5 139 TYR B O 1
ATOM 4362 N N . HIS B 1 140 ? -3.328 13.438 -2.203 1 98.5 140 HIS B N 1
ATOM 4363 C CA . HIS B 1 140 ? -4.051 12.25 -1.764 1 98.5 140 HIS B CA 1
ATOM 4364 C C . HIS B 1 140 ? -3.17 11.008 -1.837 1 98.5 140 HIS B C 1
ATOM 4366 O O . HIS B 1 140 ? -3.65 9.891 -1.648 1 98.5 140 HIS B O 1
ATOM 4372 N N . GLY B 1 141 ? -1.938 11.195 -2.117 1 97.38 141 GLY B N 1
ATOM 4373 C CA . GLY B 1 141 ? -1.017 10.07 -2.174 1 97.38 141 GLY B CA 1
ATOM 4374 C C . GLY B 1 141 ? -0.142 10.078 -3.412 1 97.38 141 GLY B C 1
ATOM 4375 O O . GLY B 1 141 ? -0.148 11.047 -4.176 1 97.38 141 GLY B O 1
ATOM 4376 N N . ASP B 1 142 ? 0.626 8.992 -3.615 1 97.31 142 ASP B N 1
ATOM 4377 C CA . ASP B 1 142 ? 1.645 9.031 -4.66 1 97.31 142 ASP B CA 1
ATOM 4378 C C . ASP B 1 142 ? 1.446 7.891 -5.66 1 97.31 142 ASP B C 1
ATOM 4380 O O . ASP B 1 142 ? 2.217 7.758 -6.613 1 97.31 142 ASP B O 1
ATOM 4384 N N . THR B 1 143 ? 0.438 7.008 -5.492 1 97.94 143 THR B N 1
ATOM 4385 C CA . THR B 1 143 ? 0.101 6.102 -6.586 1 97.94 143 THR B CA 1
ATOM 4386 C C . THR B 1 143 ? -0.449 6.875 -7.781 1 97.94 143 THR B C 1
ATOM 4388 O O . THR B 1 143 ? -0.874 8.023 -7.641 1 97.94 143 THR B O 1
ATOM 4391 N N . ILE B 1 144 ? -0.447 6.234 -8.891 1 97.94 144 ILE B N 1
ATOM 4392 C CA . ILE B 1 144 ? -0.868 6.922 -10.109 1 97.94 144 ILE B CA 1
ATOM 4393 C C . ILE B 1 144 ? -2.311 7.398 -9.953 1 97.94 144 ILE B C 1
ATOM 4395 O O . ILE B 1 144 ? -2.645 8.516 -10.352 1 97.94 144 ILE B O 1
ATOM 4399 N N . GLY B 1 145 ? -3.146 6.551 -9.344 1 98.25 145 GLY B N 1
ATOM 4400 C CA . GLY B 1 145 ? -4.52 6.961 -9.094 1 98.25 145 GLY B CA 1
ATOM 4401 C C . GLY B 1 145 ? -4.625 8.172 -8.188 1 98.25 145 GLY B C 1
ATOM 4402 O O . GLY B 1 145 ? -5.324 9.133 -8.508 1 98.25 145 GLY B O 1
ATOM 4403 N N . THR B 1 146 ? -3.893 8.172 -7.125 1 98.31 146 THR B N 1
ATOM 4404 C CA . THR B 1 146 ? -3.99 9.25 -6.152 1 98.31 146 THR B CA 1
ATOM 4405 C C . THR B 1 146 ? -3.236 10.484 -6.637 1 98.31 146 THR B C 1
ATOM 4407 O O . THR B 1 146 ? -3.639 11.617 -6.355 1 98.31 146 THR B O 1
ATOM 4410 N N . MET B 1 147 ? -2.164 10.273 -7.391 1 97.75 147 MET B N 1
ATOM 4411 C CA . MET B 1 147 ? -1.493 11.406 -8.016 1 97.75 147 MET B CA 1
ATOM 4412 C C . MET B 1 147 ? -2.426 12.125 -8.984 1 97.75 147 MET B C 1
ATOM 4414 O O . MET B 1 147 ? -2.389 13.352 -9.102 1 97.75 147 MET B O 1
ATOM 4418 N N . SER B 1 148 ? -3.221 11.359 -9.672 1 98.12 148 SER B N 1
ATOM 4419 C CA . SER B 1 148 ? -4.199 11.945 -10.586 1 98.12 148 SER B CA 1
ATOM 4420 C C . SER B 1 148 ? -5.188 12.836 -9.844 1 98.12 148 SER B C 1
ATOM 4422 O O . SER B 1 148 ? -5.684 13.812 -10.398 1 98.12 148 SER B O 1
ATOM 4424 N N . ALA B 1 149 ? -5.418 12.516 -8.586 1 97.62 149 ALA B N 1
ATOM 4425 C CA . ALA B 1 149 ? -6.398 13.234 -7.777 1 97.62 149 ALA B CA 1
ATOM 4426 C C . ALA B 1 149 ? -5.738 14.367 -6.992 1 97.62 149 ALA B C 1
ATOM 4428 O O . ALA B 1 149 ? -6.402 15.062 -6.219 1 97.62 149 ALA B O 1
ATOM 4429 N N . GLY B 1 150 ? -4.434 14.508 -7.117 1 95.44 150 GLY B N 1
ATOM 4430 C CA . GLY B 1 150 ? -3.693 15.547 -6.422 1 95.44 150 GLY B CA 1
ATOM 4431 C C . GLY B 1 150 ? -3.279 16.688 -7.324 1 95.44 150 GLY B C 1
ATOM 4432 O O . GLY B 1 150 ? -3.521 16.656 -8.531 1 95.44 150 GLY B O 1
ATOM 4433 N N . GLU B 1 151 ? -2.682 17.703 -6.742 1 93.5 151 GLU B N 1
ATOM 4434 C CA . GLU B 1 151 ? -2.215 18.875 -7.48 1 93.5 151 GLU B CA 1
ATOM 4435 C C . GLU B 1 151 ? -1.14 18.5 -8.492 1 93.5 151 GLU B C 1
ATOM 4437 O O . GLU B 1 151 ? -0.242 17.703 -8.188 1 93.5 151 GLU B O 1
ATOM 4442 N N . ARG B 1 152 ? -1.306 19.094 -9.734 1 91.44 152 ARG B N 1
ATOM 4443 C CA . ARG B 1 152 ? -0.279 18.922 -10.75 1 91.44 152 ARG B CA 1
ATOM 4444 C C . ARG B 1 152 ? 0.925 19.812 -10.477 1 91.44 152 ARG B C 1
ATOM 4446 O O . ARG B 1 152 ? 0.769 20.953 -10.047 1 91.44 152 ARG B O 1
ATOM 4453 N N . GLY B 1 153 ? 2.076 19.25 -10.727 1 90 153 GLY B N 1
ATOM 4454 C CA . GLY B 1 153 ? 3.297 20.016 -10.516 1 90 153 GLY B CA 1
ATOM 4455 C C . GLY B 1 153 ? 4.555 19.219 -10.773 1 90 153 GLY B C 1
ATOM 4456 O O . GLY B 1 153 ? 4.531 18.234 -11.523 1 90 153 GLY B O 1
ATOM 4457 N N . VAL B 1 154 ? 5.578 19.656 -10.188 1 83.81 154 VAL B N 1
ATOM 4458 C CA . VAL B 1 154 ? 6.891 19.047 -10.398 1 83.81 154 VAL B CA 1
ATOM 4459 C C . VAL B 1 154 ? 6.879 17.609 -9.914 1 83.81 154 VAL B C 1
ATOM 4461 O O . VAL B 1 154 ? 7.566 16.75 -10.477 1 83.81 154 VAL B O 1
ATOM 4464 N N . PHE B 1 155 ? 6.02 17.25 -9.016 1 85.38 155 PHE B N 1
ATOM 4465 C CA . PHE B 1 155 ? 5.996 15.953 -8.352 1 85.38 155 PHE B CA 1
ATOM 4466 C C . PHE B 1 155 ? 5.496 14.867 -9.297 1 85.38 155 PHE B C 1
ATOM 4468 O O . PHE B 1 155 ? 5.75 13.68 -9.078 1 85.38 155 PHE B O 1
ATOM 4475 N N . ASN B 1 156 ? 4.742 15.281 -10.312 1 91.81 156 ASN B N 1
ATOM 4476 C CA . ASN B 1 156 ? 4.16 14.266 -11.188 1 91.81 156 ASN B CA 1
ATOM 4477 C C . ASN B 1 156 ? 4.312 14.641 -12.664 1 91.81 156 ASN B C 1
ATOM 4479 O O . ASN B 1 156 ? 3.656 14.062 -13.523 1 91.81 156 ASN B O 1
ATOM 4483 N N . ALA B 1 157 ? 5.141 15.609 -12.93 1 92 157 ALA B N 1
ATOM 4484 C CA . ALA B 1 157 ? 5.348 16.078 -14.305 1 92 157 ALA B CA 1
ATOM 4485 C C . ALA B 1 157 ? 5.781 14.93 -15.211 1 92 157 ALA B C 1
ATOM 4487 O O . ALA B 1 157 ? 5.285 14.797 -16.328 1 92 157 ALA B O 1
ATOM 4488 N N . ALA B 1 158 ? 6.656 14.094 -14.727 1 93.5 158 ALA B N 1
ATOM 4489 C CA . ALA B 1 158 ? 7.219 12.992 -15.508 1 93.5 158 ALA B CA 1
ATOM 4490 C C . ALA B 1 158 ? 6.16 11.938 -15.812 1 93.5 158 ALA B C 1
ATOM 4492 O O . ALA B 1 158 ? 6.355 11.086 -16.688 1 93.5 158 ALA B O 1
ATOM 4493 N N . TYR B 1 159 ? 5.012 12 -15.133 1 96 159 TYR B N 1
ATOM 4494 C CA . TYR B 1 159 ? 4.023 10.93 -15.211 1 96 159 TYR B CA 1
ATOM 4495 C C . TYR B 1 159 ? 2.721 11.438 -15.82 1 96 159 TYR B C 1
ATOM 4497 O O . TYR B 1 159 ? 1.684 10.781 -15.711 1 96 159 TYR B O 1
ATOM 4505 N N . GLY B 1 160 ? 2.746 12.602 -16.406 1 95.62 160 GLY B N 1
ATOM 4506 C CA . GLY B 1 160 ? 1.553 13.258 -16.906 1 95.62 160 GLY B CA 1
ATOM 4507 C C . GLY B 1 160 ? 0.708 12.359 -17.797 1 95.62 160 GLY B C 1
ATOM 4508 O O . GLY B 1 160 ? -0.521 12.352 -17.688 1 95.62 160 GLY B O 1
ATOM 4509 N N . ALA B 1 161 ? 1.332 11.516 -18.609 1 94.62 161 ALA B N 1
ATOM 4510 C CA . ALA B 1 161 ? 0.655 10.672 -19.594 1 94.62 161 ALA B CA 1
ATOM 4511 C C . ALA B 1 161 ? -0.15 9.57 -18.906 1 94.62 161 ALA B C 1
ATOM 4513 O O . ALA B 1 161 ? -1.046 8.977 -19.516 1 94.62 161 ALA B O 1
ATOM 4514 N N . LEU B 1 162 ? 0.149 9.281 -17.656 1 97.19 162 LEU B N 1
ATOM 4515 C CA . LEU B 1 162 ? -0.497 8.188 -16.938 1 97.19 162 LEU B CA 1
ATOM 4516 C C . LEU B 1 162 ? -1.688 8.688 -16.141 1 97.19 162 LEU B C 1
ATOM 4518 O O . LEU B 1 162 ? -2.482 7.891 -15.633 1 97.19 162 LEU B O 1
ATOM 4522 N N . LEU B 1 163 ? -1.822 9.945 -16 1 97.5 163 LEU B N 1
ATOM 4523 C CA . LEU B 1 163 ? -2.77 10.508 -15.039 1 97.5 163 LEU B CA 1
ATOM 4524 C C . LEU B 1 163 ? -4.121 10.766 -15.695 1 97.5 163 LEU B C 1
ATOM 4526 O O . LEU B 1 163 ? -4.18 11.227 -16.844 1 97.5 163 LEU B O 1
ATOM 4530 N N . PHE B 1 164 ? -5.203 10.445 -15.016 1 97.44 164 PHE B N 1
ATOM 4531 C CA . PHE B 1 164 ? -6.531 10.805 -15.5 1 97.44 164 PHE B CA 1
ATOM 4532 C C . PHE B 1 164 ? -6.918 12.203 -15.031 1 97.44 164 PHE B C 1
ATOM 4534 O O . PHE B 1 164 ? -6.309 12.742 -14.109 1 97.44 164 PHE B O 1
ATOM 4541 N N . ASN B 1 165 ? -7.895 12.766 -15.641 1 95.56 165 ASN B N 1
ATOM 4542 C CA . ASN B 1 165 ? -8.305 14.133 -15.336 1 95.56 165 ASN B CA 1
ATOM 4543 C C . ASN B 1 165 ? -9.297 14.172 -14.18 1 95.56 165 ASN B C 1
ATOM 4545 O O . ASN B 1 165 ? -10.094 13.25 -14.008 1 95.56 165 ASN B O 1
ATOM 4549 N N . VAL B 1 166 ? -9.227 15.242 -13.43 1 98 166 VAL B N 1
ATOM 4550 C CA . VAL B 1 166 ? -10.172 15.523 -12.359 1 98 166 VAL B CA 1
ATOM 4551 C C . VAL B 1 166 ? -10.648 16.969 -12.453 1 98 166 VAL B C 1
ATOM 4553 O O . VAL B 1 166 ? -10.023 17.797 -13.133 1 98 166 VAL B O 1
ATOM 4556 N N . GLU B 1 167 ? -11.812 17.25 -11.891 1 98.25 167 GLU B N 1
ATOM 4557 C CA . GLU B 1 167 ? -12.25 18.625 -11.688 1 98.25 167 GLU B CA 1
ATOM 4558 C C . GLU B 1 167 ? -11.562 19.25 -10.484 1 98.25 167 GLU B C 1
ATOM 4560 O O . GLU B 1 167 ? -11.695 18.766 -9.359 1 98.25 167 GLU B O 1
ATOM 4565 N N . THR B 1 168 ? -10.859 20.297 -10.711 1 98.38 168 THR B N 1
ATOM 4566 C CA . THR B 1 168 ? -10.188 20.969 -9.617 1 98.38 168 THR B CA 1
ATOM 4567 C C . THR B 1 168 ? -10.961 22.219 -9.188 1 98.38 168 THR B C 1
ATOM 4569 O O . THR B 1 168 ? -11.125 23.156 -9.977 1 98.38 168 THR B O 1
ATOM 4572 N N . LEU B 1 169 ? -11.406 22.219 -7.992 1 98.81 169 LEU B N 1
ATOM 4573 C CA . LEU B 1 169 ? -12.109 23.359 -7.41 1 98.81 169 LEU B CA 1
ATOM 4574 C C . LEU B 1 169 ? -11.133 24.312 -6.746 1 98.81 169 LEU B C 1
ATOM 4576 O O . LEU B 1 169 ? -10.141 23.891 -6.156 1 98.81 169 LEU B O 1
ATOM 4580 N N . PRO B 1 170 ? -11.43 25.641 -6.801 1 98.31 170 PRO B N 1
ATOM 4581 C CA . PRO B 1 170 ? -10.562 26.562 -6.07 1 98.31 170 PRO B CA 1
ATOM 4582 C C . PRO B 1 170 ? -10.508 26.266 -4.574 1 98.31 170 PRO B C 1
ATOM 4584 O O . PRO B 1 170 ? -11.492 25.797 -4.004 1 98.31 170 PRO B O 1
ATOM 4587 N N . PHE B 1 171 ? -9.398 26.516 -3.998 1 98.38 171 PHE B N 1
ATOM 4588 C CA . PHE B 1 171 ? -9.32 26.375 -2.551 1 98.38 171 PHE B CA 1
ATOM 4589 C C . PHE B 1 171 ? -10.203 27.391 -1.851 1 98.38 171 PHE B C 1
ATOM 4591 O O . PHE B 1 171 ? -10.211 28.562 -2.213 1 98.38 171 PHE B O 1
ATOM 4598 N N . PRO B 1 172 ? -10.945 26.953 -0.858 1 98.38 172 PRO B N 1
ATOM 4599 C CA . PRO B 1 172 ? -11.828 27.875 -0.14 1 98.38 172 PRO B CA 1
ATOM 4600 C C . PRO B 1 172 ? -11.102 28.656 0.953 1 98.38 172 PRO B C 1
ATOM 4602 O O . PRO B 1 172 ? -11.352 28.438 2.141 1 98.38 172 PRO B O 1
ATOM 4605 N N . SER B 1 173 ? -10.367 29.594 0.515 1 95.19 173 SER B N 1
ATOM 4606 C CA . SER B 1 173 ? -9.633 30.438 1.46 1 95.19 173 SER B CA 1
ATOM 4607 C C . SER B 1 173 ? -10.586 31.156 2.406 1 95.19 173 SER B C 1
ATOM 4609 O O . SER B 1 173 ? -11.648 31.609 1.992 1 95.19 173 SER B O 1
ATOM 4611 N N . PRO B 1 174 ? -10.125 31.281 3.633 1 90.88 174 PRO B N 1
ATOM 4612 C CA . PRO B 1 174 ? -11 31.969 4.594 1 90.88 174 PRO B CA 1
ATOM 4613 C C . PRO B 1 174 ? -11.438 33.344 4.121 1 90.88 174 PRO B C 1
ATOM 4615 O O . PRO B 1 174 ? -10.594 34.188 3.76 1 90.88 174 PRO B O 1
ATOM 4618 N N . GLY B 1 175 ? -12.695 33.625 4.16 1 92.81 175 GLY B N 1
ATOM 4619 C CA . GLY B 1 175 ? -13.266 34.875 3.729 1 92.81 175 GLY B CA 1
ATOM 4620 C C . GLY B 1 175 ? -13.578 34.938 2.246 1 92.81 175 GLY B C 1
ATOM 4621 O O . GLY B 1 175 ? -14.258 35.844 1.773 1 92.81 175 GLY B O 1
ATOM 4622 N N . HIS B 1 176 ? -13.078 33.969 1.532 1 95.5 176 HIS B N 1
ATOM 4623 C CA . HIS B 1 176 ? -13.297 33.875 0.093 1 95.5 176 HIS B CA 1
ATOM 4624 C C . HIS B 1 176 ? -13.672 32.469 -0.319 1 95.5 176 HIS B C 1
ATOM 4626 O O . HIS B 1 176 ? -13.094 31.922 -1.257 1 95.5 176 HIS B O 1
ATOM 4632 N N . GLU B 1 177 ? -14.672 31.922 0.382 1 97.5 177 GLU B N 1
ATOM 4633 C CA . GLU B 1 177 ? -15.008 30.516 0.192 1 97.5 177 GLU B CA 1
ATOM 4634 C C . GLU B 1 177 ? -16.062 30.344 -0.896 1 97.5 177 GLU B C 1
ATOM 4636 O O . GLU B 1 177 ? -16.172 29.266 -1.505 1 97.5 177 GLU B O 1
ATOM 4641 N N . GLN B 1 178 ? -16.828 31.406 -1.184 1 97.75 178 GLN B N 1
ATOM 4642 C CA . GLN B 1 178 ? -18.047 31.297 -1.979 1 97.75 178 GLN B CA 1
ATOM 4643 C C . GLN B 1 178 ? -17.75 30.859 -3.404 1 97.75 178 GLN B C 1
ATOM 4645 O O . GLN B 1 178 ? -18.484 30.047 -3.98 1 97.75 178 GLN B O 1
ATOM 4650 N N . PRO B 1 179 ? -16.672 31.359 -4.027 1 98.06 179 PRO B N 1
ATOM 4651 C CA . PRO B 1 179 ? -16.359 30.906 -5.387 1 98.06 179 PRO B CA 1
ATOM 4652 C C . PRO B 1 179 ? -16.203 29.391 -5.488 1 98.06 179 PRO B C 1
ATOM 4654 O O . PRO B 1 179 ? -16.625 28.781 -6.477 1 98.06 179 PRO B O 1
ATOM 4657 N N . MET B 1 180 ? -15.609 28.812 -4.574 1 98.69 180 MET B N 1
ATOM 4658 C CA . MET B 1 180 ? -15.453 27.359 -4.562 1 98.69 180 MET B CA 1
ATOM 4659 C C . MET B 1 180 ? -16.797 26.656 -4.465 1 98.69 180 MET B C 1
ATOM 4661 O O . MET B 1 180 ? -17.062 25.703 -5.188 1 98.69 180 MET B O 1
ATOM 4665 N N . LEU B 1 181 ? -17.672 27.109 -3.609 1 98.75 181 LEU B N 1
ATOM 4666 C CA . LEU B 1 181 ? -19 26.531 -3.441 1 98.75 181 LEU B CA 1
ATOM 4667 C C . LEU B 1 181 ? -19.828 26.672 -4.715 1 98.75 181 LEU B C 1
ATOM 4669 O O . LEU B 1 181 ? -20.547 25.75 -5.105 1 98.75 181 LEU B O 1
ATOM 4673 N N . ASP B 1 182 ? -19.719 27.875 -5.344 1 98.69 182 ASP B N 1
ATOM 4674 C CA . ASP B 1 182 ? -20.422 28.109 -6.605 1 98.69 182 ASP B CA 1
ATOM 4675 C C . ASP B 1 182 ? -19.938 27.141 -7.684 1 98.69 182 ASP B C 1
ATOM 4677 O O . ASP B 1 182 ? -20.75 26.562 -8.414 1 98.69 182 ASP B O 1
ATOM 4681 N N . ARG B 1 183 ? -18.672 27 -7.734 1 98.75 183 ARG B N 1
ATOM 4682 C CA . ARG B 1 183 ? -18.109 26.094 -8.727 1 98.75 183 ARG B CA 1
ATOM 4683 C C . ARG B 1 183 ? -18.531 24.656 -8.461 1 98.75 183 ARG B C 1
ATOM 4685 O O . ARG B 1 183 ? -18.828 23.906 -9.398 1 98.75 183 ARG B O 1
ATOM 4692 N N . LEU B 1 184 ? -18.5 24.234 -7.219 1 98.81 184 LEU B N 1
ATOM 4693 C CA . LEU B 1 184 ? -18.953 22.891 -6.859 1 98.81 184 LEU B CA 1
ATOM 4694 C C . LEU B 1 184 ? -20.391 22.656 -7.301 1 98.81 184 LEU B C 1
ATOM 4696 O O . LEU B 1 184 ? -20.719 21.609 -7.867 1 98.81 184 LEU B O 1
ATOM 4700 N N . GLU B 1 185 ? -21.203 23.641 -7.012 1 98.56 185 GLU B N 1
ATOM 4701 C CA . GLU B 1 185 ? -22.594 23.562 -7.422 1 98.56 185 GLU B CA 1
ATOM 4702 C C . GLU B 1 185 ? -22.719 23.391 -8.938 1 98.56 185 GLU B C 1
ATOM 4704 O O . GLU B 1 185 ? -23.484 22.547 -9.414 1 98.56 185 GLU B O 1
ATOM 4709 N N . ASP B 1 186 ? -22.016 24.156 -9.664 1 98.62 186 ASP B N 1
ATOM 4710 C CA . ASP B 1 186 ? -22.031 24.109 -11.125 1 98.62 186 ASP B CA 1
ATOM 4711 C C . ASP B 1 186 ? -21.609 22.734 -11.641 1 98.62 186 ASP B C 1
ATOM 4713 O O . ASP B 1 186 ? -22.25 22.188 -12.539 1 98.62 186 ASP B O 1
ATOM 4717 N N . VAL B 1 187 ? -20.547 22.234 -11.078 1 98.38 187 VAL B N 1
ATOM 4718 C CA . VAL B 1 187 ? -20.016 20.953 -11.508 1 98.38 187 VAL B CA 1
ATOM 4719 C C . VAL B 1 187 ? -21.016 19.844 -11.195 1 98.38 187 VAL B C 1
ATOM 4721 O O . VAL B 1 187 ? -21.203 18.922 -11.992 1 98.38 187 VAL B O 1
ATOM 4724 N N . CYS B 1 188 ? -21.609 19.922 -10.094 1 98.31 188 CYS B N 1
ATOM 4725 C CA . CYS B 1 188 ? -22.609 18.922 -9.688 1 98.31 188 CYS B CA 1
ATOM 4726 C C . CYS B 1 188 ? -23.797 18.938 -10.633 1 98.31 188 CYS B C 1
ATOM 4728 O O . CYS B 1 188 ? -24.359 17.875 -10.938 1 98.31 188 CYS B O 1
ATOM 4730 N N . ARG B 1 189 ? -24.219 20.078 -11.109 1 97.5 189 ARG B N 1
ATOM 4731 C CA . ARG B 1 189 ? -25.359 20.219 -11.992 1 97.5 189 ARG B CA 1
ATOM 4732 C C . ARG B 1 189 ? -25.141 19.5 -13.305 1 97.5 189 ARG B C 1
ATOM 4734 O O . ARG B 1 189 ? -26.094 19.109 -13.984 1 97.5 189 ARG B O 1
ATOM 4741 N N . GLY B 1 190 ? -23.922 19.297 -13.648 1 95.88 190 GLY B N 1
ATOM 4742 C CA . GLY B 1 190 ? -23.594 18.578 -14.875 1 95.88 190 GLY B CA 1
ATOM 4743 C C . GLY B 1 190 ? -24.047 17.141 -14.859 1 95.88 190 GLY B C 1
ATOM 4744 O O . GLY B 1 190 ? -24.188 16.516 -15.914 1 95.88 190 GLY B O 1
ATOM 4745 N N . GLY B 1 191 ? -24.125 16.5 -13.719 1 95.38 191 GLY B N 1
ATOM 4746 C CA . GLY B 1 191 ? -24.734 15.188 -13.57 1 95.38 191 GLY B CA 1
ATOM 4747 C C . GLY B 1 191 ? -23.766 14.039 -13.75 1 95.38 191 GLY B C 1
ATOM 4748 O O . GLY B 1 191 ? -24.141 12.875 -13.641 1 95.38 191 GLY B O 1
ATOM 4749 N N . ASP B 1 192 ? -22.5 14.305 -13.969 1 96.19 192 ASP B N 1
ATOM 4750 C CA . ASP B 1 192 ? -21.562 13.227 -14.273 1 96.19 192 ASP B CA 1
ATOM 4751 C C . ASP B 1 192 ? -20.484 13.102 -13.188 1 96.19 192 ASP B C 1
ATOM 4753 O O . ASP B 1 192 ? -19.547 12.328 -13.336 1 96.19 192 ASP B O 1
ATOM 4757 N N . LEU B 1 193 ? -20.656 13.922 -12.141 1 98.5 193 LEU B N 1
ATOM 4758 C CA . LEU B 1 193 ? -19.703 13.859 -11.031 1 98.5 193 LEU B CA 1
ATOM 4759 C C . LEU B 1 193 ? -20.031 12.703 -10.094 1 98.5 193 LEU B C 1
ATOM 4761 O O . LEU B 1 193 ? -21.141 12.617 -9.578 1 98.5 193 LEU B O 1
ATOM 4765 N N . ALA B 1 194 ? -19.031 11.82 -9.898 1 98.75 194 ALA B N 1
ATOM 4766 C CA . ALA B 1 194 ? -19.219 10.68 -9.008 1 98.75 194 ALA B CA 1
ATOM 4767 C C . ALA B 1 194 ? -19 11.078 -7.551 1 98.75 194 ALA B C 1
ATOM 4769 O O . ALA B 1 194 ? -19.812 10.734 -6.68 1 98.75 194 ALA B O 1
ATOM 4770 N N . ALA B 1 195 ? -17.938 11.82 -7.332 1 98.88 195 ALA B N 1
ATOM 4771 C CA . ALA B 1 195 ? -17.594 12.102 -5.941 1 98.88 195 ALA B CA 1
ATOM 4772 C C . ALA B 1 195 ? -16.781 13.383 -5.824 1 98.88 195 ALA B C 1
ATOM 4774 O O . ALA B 1 195 ? -16.062 13.766 -6.758 1 98.88 195 ALA B O 1
ATOM 4775 N N . LEU B 1 196 ? -16.969 14.094 -4.773 1 98.94 196 LEU B N 1
ATOM 4776 C CA . LEU B 1 196 ? -16.031 15.078 -4.254 1 98.94 196 LEU B CA 1
ATOM 4777 C C . LEU B 1 196 ? -15.086 14.438 -3.24 1 98.94 196 LEU B C 1
ATOM 4779 O O . LEU B 1 196 ? -15.531 13.867 -2.244 1 98.94 196 LEU B O 1
ATOM 4783 N N . LEU B 1 197 ? -13.82 14.406 -3.559 1 98.94 197 LEU B N 1
ATOM 4784 C CA . LEU B 1 197 ? -12.766 13.906 -2.682 1 98.94 197 LEU B CA 1
ATOM 4785 C C . LEU B 1 197 ? -12.008 15.062 -2.033 1 98.94 197 LEU B C 1
ATOM 4787 O O . LEU B 1 197 ? -11.398 15.883 -2.729 1 98.94 197 LEU B O 1
ATOM 4791 N N . VAL B 1 198 ? -11.984 15.141 -0.665 1 98.88 198 VAL B N 1
ATOM 4792 C CA . VAL B 1 198 ? -11.383 16.328 -0.056 1 98.88 198 VAL B CA 1
ATOM 4793 C C . VAL B 1 198 ? -10.625 15.922 1.209 1 98.88 198 VAL B C 1
ATOM 4795 O O . VAL B 1 198 ? -11.008 14.977 1.897 1 98.88 198 VAL B O 1
ATOM 4798 N N . GLU B 1 199 ? -9.516 16.547 1.487 1 98.88 199 GLU B N 1
ATOM 4799 C CA . GLU B 1 199 ? -8.953 16.609 2.83 1 98.88 199 GLU B CA 1
ATOM 4800 C C . GLU B 1 199 ? -9.781 17.5 3.738 1 98.88 199 GLU B C 1
ATOM 4802 O O . GLU B 1 199 ? -9.844 18.719 3.523 1 98.88 199 GLU B O 1
ATOM 4807 N N . PRO B 1 200 ? -10.359 16.953 4.75 1 98.88 200 PRO B N 1
ATOM 4808 C CA . PRO B 1 200 ? -11.242 17.797 5.555 1 98.88 200 PRO B CA 1
ATOM 4809 C C . PRO B 1 200 ? -10.484 18.766 6.457 1 98.88 200 PRO B C 1
ATOM 4811 O O . PRO B 1 200 ? -9.586 18.344 7.195 1 98.88 200 PRO B O 1
ATOM 4814 N N . LEU B 1 201 ? -10.727 20.078 6.316 1 98.81 201 LEU B N 1
ATOM 4815 C CA . LEU B 1 201 ? -10.32 21.188 7.168 1 98.81 201 LEU B CA 1
ATOM 4816 C C . LEU B 1 201 ? -8.883 21.594 6.887 1 98.81 201 LEU B C 1
ATOM 4818 O O . LEU B 1 201 ? -8.531 22.781 6.992 1 98.81 201 LEU B O 1
ATOM 4822 N N . VAL B 1 202 ? -7.973 20.641 6.594 1 98.88 202 VAL B N 1
ATOM 4823 C CA . VAL B 1 202 ? -6.562 20.969 6.426 1 98.88 202 VAL B CA 1
ATOM 4824 C C . VAL B 1 202 ? -5.996 20.219 5.219 1 98.88 202 VAL B C 1
ATOM 4826 O O . VAL B 1 202 ? -6.086 19 5.141 1 98.88 202 VAL B O 1
ATOM 4829 N N . LEU B 1 203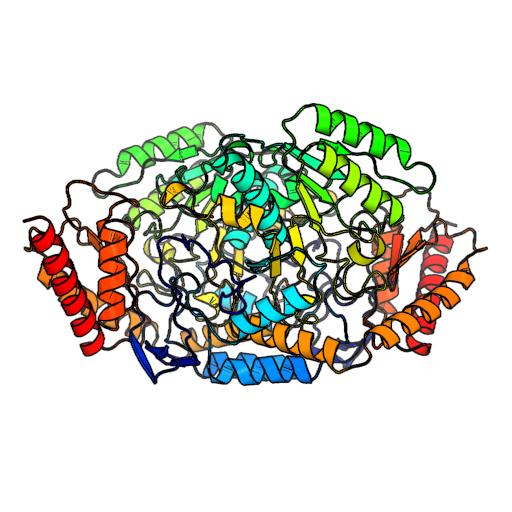 ? -5.48 20.953 4.262 1 98.56 203 LEU B N 1
ATOM 4830 C CA . LEU B 1 203 ? -4.672 20.359 3.195 1 98.56 203 LEU B CA 1
ATOM 4831 C C . LEU B 1 203 ? -3.205 20.297 3.604 1 98.56 203 LEU B C 1
ATOM 4833 O O . LEU B 1 203 ? -2.477 21.281 3.496 1 98.56 203 LEU B O 1
ATOM 4837 N N . GLY B 1 204 ? -2.766 19.125 4.051 1 97.62 204 GLY B N 1
ATOM 4838 C CA . GLY B 1 204 ? -1.434 18.969 4.609 1 97.62 204 GLY B CA 1
ATOM 4839 C C . GLY B 1 204 ? -0.329 19.328 3.637 1 97.62 204 GLY B C 1
ATOM 4840 O O . GLY B 1 204 ? 0.234 20.422 3.705 1 97.62 204 GLY B O 1
ATOM 4841 N N . ALA B 1 205 ? -0.1 18.516 2.641 1 95.69 205 ALA B N 1
ATOM 4842 C CA . ALA B 1 205 ? 0.984 18.688 1.677 1 95.69 205 ALA B CA 1
ATOM 4843 C C . ALA B 1 205 ? 0.789 19.969 0.858 1 95.69 205 ALA B C 1
ATOM 4845 O O . ALA B 1 205 ? 1.74 20.484 0.27 1 95.69 205 ALA B O 1
ATOM 4846 N N . GLY B 1 206 ? -0.444 20.484 0.842 1 95.62 206 GLY B N 1
ATOM 4847 C CA . GLY B 1 206 ? -0.738 21.719 0.122 1 95.62 206 GLY B CA 1
ATOM 4848 C C . GLY B 1 206 ? -0.238 22.953 0.834 1 95.62 206 GLY B C 1
ATOM 4849 O O . GLY B 1 206 ? -0.523 24.078 0.41 1 95.62 206 GLY B O 1
ATOM 4850 N N . GLY B 1 207 ? 0.546 22.781 1.913 1 95.62 207 GLY B N 1
ATOM 4851 C CA . GLY B 1 207 ? 1.065 23.891 2.682 1 95.62 207 GLY B CA 1
ATOM 4852 C C . GLY B 1 207 ? 0.275 24.172 3.947 1 95.62 207 GLY B C 1
ATOM 4853 O O . GLY B 1 207 ? 0.174 25.312 4.387 1 95.62 207 GLY B O 1
ATOM 4854 N N . MET B 1 208 ? -0.308 23.125 4.402 1 97.81 208 MET B N 1
ATOM 4855 C CA . MET B 1 208 ? -1.141 23.234 5.594 1 97.81 208 MET B CA 1
ATOM 4856 C C . MET B 1 208 ? -2.191 24.328 5.418 1 97.81 208 MET B C 1
ATOM 4858 O O . MET B 1 208 ? -2.381 25.172 6.305 1 97.81 208 MET B O 1
ATOM 4862 N N . LYS B 1 209 ? -2.775 24.328 4.238 1 97.75 209 LYS B N 1
ATOM 4863 C CA . LYS B 1 209 ? -3.891 25.234 4.004 1 97.75 209 LYS B CA 1
ATOM 4864 C C . LYS B 1 209 ? -5.133 24.797 4.777 1 97.75 209 LYS B C 1
ATOM 4866 O O . LYS B 1 209 ? -5.445 23.609 4.828 1 97.75 209 LYS B O 1
ATOM 4871 N N . MET B 1 210 ? -5.805 25.797 5.418 1 98.25 210 MET B N 1
ATOM 4872 C CA . MET B 1 210 ? -6.91 25.438 6.309 1 98.25 210 MET B CA 1
ATOM 4873 C C . MET B 1 210 ? -8.188 26.172 5.895 1 98.25 210 MET B C 1
ATOM 4875 O O . MET B 1 210 ? -8.133 27.281 5.363 1 98.25 210 MET B O 1
ATOM 4879 N N . TYR B 1 211 ? -9.32 25.516 6.008 1 98.31 211 TYR B N 1
ATOM 4880 C CA . TYR B 1 211 ? -10.633 26.125 5.809 1 98.31 211 TYR B CA 1
ATOM 4881 C C . TYR B 1 211 ? -11.602 25.703 6.906 1 98.31 211 TYR B C 1
ATOM 4883 O O . TYR B 1 211 ? -11.43 24.656 7.531 1 98.31 211 TYR B O 1
ATOM 4891 N N . PRO B 1 212 ? -12.602 26.531 7.238 1 97.5 212 PRO B N 1
ATOM 4892 C CA . PRO B 1 212 ? -13.453 26.266 8.406 1 97.5 212 PRO B CA 1
ATOM 4893 C C . PRO B 1 212 ? -14.445 25.141 8.18 1 97.5 212 PRO B C 1
ATOM 4895 O O . PRO B 1 212 ? -14.82 24.859 7.035 1 97.5 212 PRO B O 1
ATOM 4898 N N . ALA B 1 213 ? -14.953 24.562 9.227 1 98.31 213 ALA B N 1
ATOM 4899 C CA . ALA B 1 213 ? -15.812 23.375 9.234 1 98.31 213 ALA B CA 1
ATOM 4900 C C . ALA B 1 213 ? -17.125 23.656 8.508 1 98.31 213 ALA B C 1
ATOM 4902 O O . ALA B 1 213 ? -17.688 22.766 7.867 1 98.31 213 ALA B O 1
ATOM 4903 N N . HIS B 1 214 ? -17.625 24.859 8.625 1 98.31 214 HIS B N 1
ATOM 4904 C CA . HIS B 1 214 ? -18.922 25.141 8.016 1 98.31 214 HIS B CA 1
ATOM 4905 C C . HIS B 1 214 ? -18.844 25.031 6.496 1 98.31 214 HIS B C 1
ATOM 4907 O O . HIS B 1 214 ? -19.859 24.797 5.84 1 98.31 214 HIS B O 1
ATOM 4913 N N . ILE B 1 215 ? -17.656 25.234 5.898 1 98.81 215 ILE B N 1
ATOM 4914 C CA . ILE B 1 215 ? -17.484 25.078 4.461 1 98.81 215 ILE B CA 1
ATOM 4915 C C . ILE B 1 215 ? -17.609 23.609 4.078 1 98.81 215 ILE B C 1
ATOM 4917 O O . ILE B 1 215 ? -18.172 23.281 3.039 1 98.81 215 ILE B O 1
ATOM 4921 N N . LEU B 1 216 ? -17.016 22.703 4.895 1 98.81 216 LEU B N 1
ATOM 4922 C CA . LEU B 1 216 ? -17.188 21.266 4.676 1 98.81 216 LEU B CA 1
ATOM 4923 C C . LEU B 1 216 ? -18.656 20.875 4.754 1 98.81 216 LEU B C 1
ATOM 4925 O O . LEU B 1 216 ? -19.125 20.031 3.973 1 98.81 216 LEU B O 1
ATOM 4929 N N . ALA B 1 217 ? -19.359 21.453 5.715 1 98.81 217 ALA B N 1
ATOM 4930 C CA . ALA B 1 217 ? -20.781 21.203 5.828 1 98.81 217 ALA B CA 1
ATOM 4931 C C . ALA B 1 217 ? -21.516 21.656 4.566 1 98.81 217 ALA B C 1
ATOM 4933 O O . ALA B 1 217 ? -22.422 20.969 4.086 1 98.81 217 ALA B O 1
ATOM 4934 N N . ALA B 1 218 ? -21.156 22.828 4.066 1 98.88 218 ALA B N 1
ATOM 4935 C CA . ALA B 1 218 ? -21.766 23.344 2.838 1 98.88 218 ALA B CA 1
ATOM 4936 C C . ALA B 1 218 ? -21.469 22.422 1.656 1 98.88 218 ALA B C 1
ATOM 4938 O O . ALA B 1 218 ? -22.328 22.203 0.81 1 98.88 218 ALA B O 1
ATOM 4939 N N . MET B 1 219 ? -20.234 21.906 1.551 1 98.88 219 MET B N 1
ATOM 4940 C CA . MET B 1 219 ? -19.891 20.938 0.514 1 98.88 219 MET B CA 1
ATOM 4941 C C . MET B 1 219 ? -20.812 19.719 0.587 1 98.88 219 MET B C 1
ATOM 4943 O O . MET B 1 219 ? -21.297 19.25 -0.44 1 98.88 219 MET B O 1
ATOM 4947 N N . ARG B 1 220 ? -21 19.188 1.79 1 98.88 220 ARG B N 1
ATOM 4948 C CA . ARG B 1 220 ? -21.859 18.031 2.002 1 98.88 220 ARG B CA 1
ATOM 4949 C C . ARG B 1 220 ? -23.281 18.312 1.527 1 98.88 220 ARG B C 1
ATOM 4951 O O . ARG B 1 220 ? -23.891 17.484 0.844 1 98.88 220 ARG B O 1
ATOM 4958 N N . GLU B 1 221 ? -23.75 19.484 1.901 1 98.81 221 GLU B N 1
ATOM 4959 C CA . GLU B 1 221 ? -25.109 19.859 1.503 1 98.81 221 GLU B CA 1
ATOM 4960 C C . GLU B 1 221 ? -25.25 19.875 -0.017 1 98.81 221 GLU B C 1
ATOM 4962 O O . GLU B 1 221 ? -26.219 19.344 -0.562 1 98.81 221 GLU B O 1
ATOM 4967 N N . ILE B 1 222 ? -24.328 20.516 -0.684 1 98.88 222 ILE B N 1
ATOM 4968 C CA . ILE B 1 222 ? -24.375 20.641 -2.137 1 98.88 222 ILE B CA 1
ATOM 4969 C C . ILE B 1 222 ? -24.297 19.25 -2.775 1 98.88 222 ILE B C 1
ATOM 4971 O O . ILE B 1 222 ? -25.094 18.922 -3.652 1 98.88 222 ILE B O 1
ATOM 4975 N N . THR B 1 223 ? -23.312 18.391 -2.332 1 98.81 223 THR B N 1
ATOM 4976 C CA . THR B 1 223 ? -23.141 17.078 -2.92 1 98.81 223 THR B CA 1
ATOM 4977 C C . THR B 1 223 ? -24.375 16.219 -2.695 1 98.81 223 THR B C 1
ATOM 4979 O O . THR B 1 223 ? -24.812 15.492 -3.598 1 98.81 223 THR B O 1
ATOM 4982 N N . GLU B 1 224 ? -24.953 16.328 -1.521 1 98.44 224 GLU B N 1
ATOM 4983 C CA . GLU B 1 224 ? -26.156 15.562 -1.202 1 98.44 224 GLU B CA 1
ATOM 4984 C C . GLU B 1 224 ? -27.328 15.961 -2.104 1 98.44 224 GLU B C 1
ATOM 4986 O O . GLU B 1 224 ? -28.047 15.102 -2.609 1 98.44 224 GLU B O 1
ATOM 4991 N N . ARG B 1 225 ? -27.5 17.219 -2.33 1 98.38 225 ARG B N 1
ATOM 4992 C CA . ARG B 1 225 ? -28.594 17.734 -3.152 1 98.38 225 ARG B CA 1
ATOM 4993 C C . ARG B 1 225 ? -28.484 17.203 -4.578 1 98.38 225 ARG B C 1
ATOM 4995 O O . ARG B 1 225 ? -29.516 17.031 -5.25 1 98.38 225 ARG B O 1
ATOM 5002 N N . HIS B 1 226 ? -27.359 16.938 -5.047 1 98.31 226 HIS B N 1
ATOM 5003 C CA . HIS B 1 226 ? -27.156 16.578 -6.449 1 98.31 226 HIS B CA 1
ATOM 5004 C C . HIS B 1 226 ? -26.812 15.109 -6.598 1 98.31 226 HIS B C 1
ATOM 5006 O O . HIS B 1 226 ? -26.453 14.656 -7.688 1 98.31 226 HIS B O 1
ATOM 5012 N N . GLY B 1 227 ? -26.844 14.328 -5.52 1 98.19 227 GLY B N 1
ATOM 5013 C CA . GLY B 1 227 ? -26.547 12.906 -5.574 1 98.19 227 GLY B CA 1
ATOM 5014 C C . GLY B 1 227 ? -25.094 12.609 -5.859 1 98.19 227 GLY B C 1
ATOM 5015 O O . GLY B 1 227 ? -24.781 11.648 -6.555 1 98.19 227 GLY B O 1
ATOM 5016 N N . VAL B 1 228 ? -24.188 13.477 -5.52 1 98.81 228 VAL B N 1
ATOM 5017 C CA . VAL B 1 228 ? -22.75 13.281 -5.613 1 98.81 228 VAL B CA 1
ATOM 5018 C C . VAL B 1 228 ? -22.203 12.758 -4.285 1 98.81 228 VAL B C 1
ATOM 5020 O O . VAL B 1 228 ? -22.625 13.219 -3.217 1 98.81 228 VAL B O 1
ATOM 5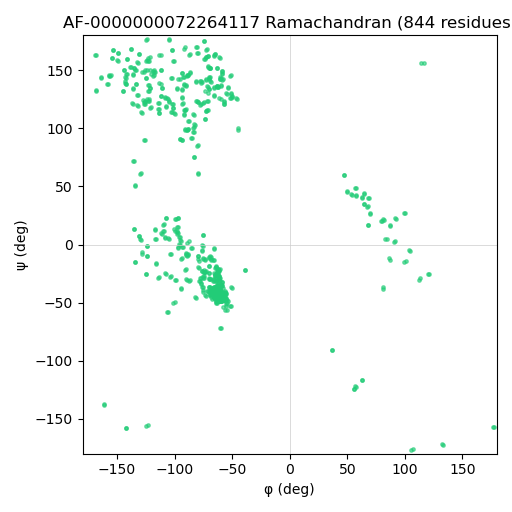023 N N . LEU B 1 229 ? -21.359 11.727 -4.328 1 98.94 229 LEU B N 1
ATOM 5024 C CA . LEU B 1 229 ? -20.797 11.18 -3.098 1 98.94 229 LEU B CA 1
ATOM 5025 C C . LEU B 1 229 ? -19.75 12.117 -2.516 1 98.94 229 LEU B C 1
ATOM 5027 O O . LEU B 1 229 ? -19.016 12.766 -3.26 1 98.94 229 LEU B O 1
ATOM 5031 N N . LEU B 1 230 ? -19.703 12.227 -1.23 1 98.94 230 LEU B N 1
ATOM 5032 C CA . LEU B 1 230 ? -18.625 12.922 -0.534 1 98.94 230 LEU B CA 1
ATOM 5033 C C . LEU B 1 230 ? -17.656 11.922 0.089 1 98.94 230 LEU B C 1
ATOM 5035 O O . LEU B 1 230 ? -18.047 11.125 0.947 1 98.94 230 LEU B O 1
ATOM 5039 N N . ALA B 1 231 ? -16.469 11.891 -0.374 1 98.94 231 ALA B N 1
A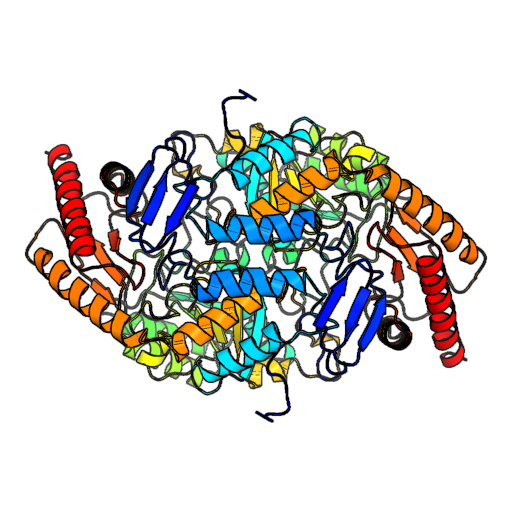TOM 5040 C CA . ALA B 1 231 ? -15.375 11.109 0.208 1 98.94 231 ALA B CA 1
ATOM 5041 C C . ALA B 1 231 ? -14.406 12.008 0.97 1 98.94 231 ALA B C 1
ATOM 5043 O O . ALA B 1 231 ? -13.828 12.938 0.397 1 98.94 231 ALA B O 1
ATOM 5044 N N . VAL B 1 232 ? -14.211 11.734 2.219 1 98.94 232 VAL B N 1
ATOM 5045 C CA . VAL B 1 232 ? -13.281 12.531 3.01 1 98.94 232 VAL B CA 1
ATOM 5046 C C . VAL B 1 232 ? -12 11.742 3.258 1 98.94 232 VAL B C 1
ATOM 5048 O O . VAL B 1 232 ? -12.047 10.586 3.689 1 98.94 232 VAL B O 1
ATOM 5051 N N . ASP B 1 233 ? -10.914 12.344 2.898 1 98.94 233 ASP B N 1
ATOM 5052 C CA . ASP B 1 233 ? -9.57 11.82 3.137 1 98.94 233 ASP B CA 1
ATOM 5053 C C . ASP B 1 233 ? -9.07 12.203 4.527 1 98.94 233 ASP B C 1
ATOM 5055 O O . ASP B 1 233 ? -8.453 13.258 4.699 1 98.94 233 ASP B O 1
ATOM 5059 N N . GLU B 1 234 ? -9.32 11.32 5.5 1 98.88 234 GLU B N 1
ATOM 5060 C CA . GLU B 1 234 ? -8.945 11.531 6.895 1 98.88 234 GLU B CA 1
ATOM 5061 C C . GLU B 1 234 ? -7.629 10.836 7.223 1 98.88 234 GLU B C 1
ATOM 5063 O O . GLU B 1 234 ? -7.359 10.523 8.383 1 98.88 234 GLU B O 1
ATOM 5068 N N . VAL B 1 235 ? -6.82 10.586 6.184 1 98.88 235 VAL B N 1
ATOM 5069 C CA . VAL B 1 235 ? -5.551 9.883 6.363 1 98.88 235 VAL B CA 1
ATOM 5070 C C . VAL B 1 235 ? -4.641 10.688 7.285 1 98.88 235 VAL B C 1
ATOM 5072 O O . VAL B 1 235 ? -4.09 10.148 8.25 1 98.88 235 VAL B O 1
ATOM 5075 N N . MET B 1 236 ? -4.516 11.953 7.008 1 98.69 236 MET B N 1
ATOM 5076 C CA . MET B 1 236 ? -3.664 12.805 7.832 1 98.69 236 MET B CA 1
ATOM 5077 C C . MET B 1 236 ? -4.48 13.508 8.914 1 98.69 236 MET B C 1
ATOM 5079 O O . MET B 1 236 ? -4.043 13.602 10.062 1 98.69 236 MET B O 1
ATOM 5083 N N . THR B 1 237 ? -5.688 13.922 8.609 1 98.75 237 THR B N 1
ATOM 5084 C CA . THR B 1 237 ? -6.461 14.789 9.492 1 98.75 237 THR B CA 1
ATOM 5085 C C . THR B 1 237 ? -7.105 13.977 10.609 1 98.75 237 THR B C 1
ATOM 5087 O O . THR B 1 237 ? -7.492 14.531 11.641 1 98.75 237 THR B O 1
ATOM 5090 N N . GLY B 1 238 ? -7.234 12.648 10.422 1 98.62 238 GLY B N 1
ATOM 5091 C CA . GLY B 1 238 ? -7.891 11.812 11.414 1 98.62 238 GLY B CA 1
ATOM 5092 C C . GLY B 1 238 ? -7.035 11.562 12.641 1 98.62 238 GLY B C 1
ATOM 5093 O O . GLY B 1 238 ? -5.941 12.117 12.773 1 98.62 238 GLY B O 1
ATOM 5094 N N . TRP B 1 239 ? -7.66 10.906 13.562 1 98.75 239 TRP B N 1
ATOM 5095 C CA . TRP B 1 239 ? -7.023 10.414 14.781 1 98.75 239 TRP B CA 1
ATOM 5096 C C . TRP B 1 239 ? -6.535 11.578 15.641 1 98.75 239 TRP B C 1
ATOM 5098 O O . TRP B 1 239 ? -5.41 11.555 16.141 1 98.75 239 TRP B O 1
ATOM 5108 N N . GLY B 1 240 ? -7.25 12.656 15.641 1 98.75 240 GLY B N 1
ATOM 5109 C CA . GLY B 1 240 ? -7.078 13.688 16.641 1 98.75 240 GLY B CA 1
ATOM 5110 C C . GLY B 1 240 ? -6.324 14.898 16.141 1 98.75 240 GLY B C 1
ATOM 5111 O O . GLY B 1 240 ? -6.273 15.938 16.812 1 98.75 240 GLY B O 1
ATOM 5112 N N . ARG B 1 241 ? -5.836 14.875 14.953 1 98.88 241 ARG B N 1
ATOM 5113 C CA . ARG B 1 241 ? -4.918 15.898 14.469 1 98.88 241 ARG B CA 1
ATOM 5114 C C . ARG B 1 241 ? -5.594 17.266 14.414 1 98.88 241 ARG B C 1
ATOM 5116 O O . ARG B 1 241 ? -4.98 18.281 14.742 1 98.88 241 ARG B O 1
ATOM 5123 N N . THR B 1 242 ? -6.883 17.297 14.078 1 98.75 242 THR B N 1
ATOM 5124 C CA . THR B 1 242 ? -7.582 18.562 13.906 1 98.75 242 THR B CA 1
ATOM 5125 C C . THR B 1 242 ? -8.297 18.969 15.195 1 98.75 242 THR B C 1
ATOM 5127 O O . THR B 1 242 ? -8.992 19.984 15.234 1 98.75 242 THR B O 1
ATOM 5130 N N . GLY B 1 243 ? -8.133 18.203 16.219 1 98.44 243 GLY B N 1
ATOM 5131 C CA . GLY B 1 243 ? -8.742 18.531 17.5 1 98.44 243 GLY B CA 1
ATOM 5132 C C . GLY B 1 243 ? -9.82 17.547 17.906 1 98.44 243 GLY B C 1
ATOM 5133 O O . GLY B 1 243 ? -10.109 17.406 19.094 1 98.44 243 GLY B O 1
ATOM 5134 N N . THR B 1 244 ? -10.484 16.938 16.984 1 98.12 244 THR B N 1
ATOM 5135 C CA . THR B 1 244 ? -11.438 15.859 17.188 1 98.12 244 THR B CA 1
ATOM 5136 C C . THR B 1 244 ? -10.914 14.562 16.578 1 98.12 244 THR B C 1
ATOM 5138 O O . THR B 1 244 ? -9.93 14.57 15.836 1 98.12 244 THR B O 1
ATOM 5141 N N . LEU B 1 245 ? -11.477 13.438 16.953 1 98.25 245 LEU B N 1
ATOM 5142 C CA . LEU B 1 245 ? -11.016 12.164 16.422 1 98.25 245 LEU B CA 1
ATOM 5143 C C . LEU B 1 245 ? -10.961 12.195 14.898 1 98.25 245 LEU B C 1
ATOM 5145 O O . LEU B 1 245 ? -9.938 11.859 14.297 1 98.25 245 LEU B O 1
ATOM 5149 N N . PHE B 1 246 ? -12.078 12.578 14.289 1 98.62 246 PHE B N 1
ATOM 5150 C CA . PHE B 1 246 ? -12.133 12.852 12.859 1 98.62 246 PHE B CA 1
ATOM 5151 C C . PHE B 1 246 ? -12.531 14.297 12.602 1 98.62 246 PHE B C 1
ATOM 5153 O O . PHE B 1 246 ? -13.344 14.867 13.336 1 98.62 246 PHE B O 1
ATOM 5160 N N . ALA B 1 247 ? -11.969 14.883 11.547 1 98.69 247 ALA B N 1
ATOM 5161 C CA . ALA B 1 247 ? -12.195 16.281 11.203 1 98.69 247 ALA B CA 1
ATOM 5162 C C . ALA B 1 247 ? -13.656 16.531 10.828 1 98.69 247 ALA B C 1
ATOM 5164 O O . ALA B 1 247 ? -14.211 17.578 11.141 1 98.69 247 ALA B O 1
ATOM 5165 N N . CYS B 1 248 ? -14.266 15.609 10.156 1 98.31 248 CYS B N 1
ATOM 5166 C CA . CYS B 1 248 ? -15.617 15.805 9.656 1 98.31 248 CYS B CA 1
ATOM 5167 C C . CYS B 1 248 ? -16.609 15.961 10.797 1 98.31 248 CYS B C 1
ATOM 5169 O O . CYS B 1 248 ? -17.703 16.5 10.609 1 98.31 248 CYS B O 1
ATOM 5171 N N . GLU B 1 249 ? -16.25 15.516 12.016 1 98.06 249 GLU B N 1
ATOM 5172 C CA . GLU B 1 249 ? -17.094 15.711 13.195 1 98.06 249 GLU B CA 1
ATOM 5173 C C . GLU B 1 249 ? -17.344 17.188 13.469 1 98.06 249 GLU B C 1
ATOM 5175 O O . GLU B 1 249 ? -18.422 17.578 13.914 1 98.06 249 GLU B O 1
ATOM 5180 N N . GLN B 1 250 ? -16.391 17.953 13.188 1 98.38 250 GLN B N 1
ATOM 5181 C CA . GLN B 1 250 ? -16.453 19.375 13.469 1 98.38 250 GLN B CA 1
ATOM 5182 C C . GLN B 1 250 ? -17.453 20.078 12.547 1 98.38 250 GLN B C 1
ATOM 5184 O O . GLN B 1 250 ? -17.938 21.156 12.852 1 98.38 250 GLN B O 1
ATOM 5189 N N . ALA B 1 251 ? -17.688 19.484 11.398 1 98.5 251 ALA B N 1
ATOM 5190 C CA . ALA B 1 251 ? -18.672 20 10.453 1 98.5 251 ALA B CA 1
ATOM 5191 C C . ALA B 1 251 ? -20.047 19.406 10.711 1 98.5 251 ALA B C 1
ATOM 5193 O O . ALA B 1 251 ? -21.031 19.781 10.062 1 98.5 251 ALA B O 1
ATOM 5194 N N . GLY B 1 252 ? -20.156 18.406 11.609 1 98.25 252 GLY B N 1
ATOM 5195 C CA . GLY B 1 252 ? -21.422 17.75 11.906 1 98.25 252 GLY B CA 1
ATOM 5196 C C . GLY B 1 252 ? -21.953 16.938 10.75 1 98.25 252 GLY B C 1
ATOM 5197 O O . GLY B 1 252 ? -23.172 16.875 10.531 1 98.25 252 GLY B O 1
ATOM 5198 N N . ILE B 1 253 ? -21.078 16.375 9.984 1 98.38 253 ILE B N 1
ATOM 5199 C CA . ILE B 1 253 ? -21.547 15.656 8.805 1 98.38 253 ILE B CA 1
ATOM 5200 C C . ILE B 1 253 ? -21.062 14.211 8.852 1 98.38 253 ILE B C 1
ATOM 5202 O O . ILE B 1 253 ? -20.156 13.891 9.617 1 98.38 253 ILE B O 1
ATOM 5206 N N . THR B 1 254 ? -21.672 13.375 8.125 1 98.38 254 THR B N 1
ATOM 5207 C CA . THR B 1 254 ? -21.219 12.031 7.793 1 98.38 254 THR B CA 1
ATOM 5208 C C . THR B 1 254 ? -20.906 11.914 6.305 1 98.38 254 THR B C 1
ATOM 5210 O O . THR B 1 254 ? -21.797 12.125 5.469 1 98.38 254 THR B O 1
ATOM 5213 N N . PRO B 1 255 ? -19.688 11.664 5.969 1 98.88 255 PRO B N 1
ATOM 5214 C CA . PRO B 1 255 ? -19.406 11.438 4.551 1 98.88 255 PRO B CA 1
ATOM 5215 C C . PRO B 1 255 ? -19.938 10.094 4.051 1 98.88 255 PRO B C 1
ATOM 5217 O O . PRO B 1 255 ? -20.391 9.266 4.848 1 98.88 255 PRO B O 1
ATOM 5220 N N . ASP B 1 256 ? -19.953 9.898 2.734 1 98.94 256 ASP B N 1
ATOM 5221 C CA . ASP B 1 256 ? -20.312 8.602 2.168 1 98.94 256 ASP B CA 1
ATOM 5222 C C . ASP B 1 256 ? -19.172 7.609 2.279 1 98.94 256 ASP B C 1
ATOM 5224 O O . ASP B 1 256 ? -19.391 6.398 2.359 1 98.94 256 ASP B O 1
ATOM 5228 N N . ILE B 1 257 ? -17.984 8.109 2.18 1 98.94 257 ILE B N 1
ATOM 5229 C CA . ILE B 1 257 ? -16.766 7.332 2.266 1 98.94 257 ILE B CA 1
ATOM 5230 C C . ILE B 1 257 ? -15.75 8.062 3.141 1 98.94 257 ILE B C 1
ATOM 5232 O O . ILE B 1 257 ? -15.57 9.281 3.018 1 98.94 257 ILE B O 1
ATOM 5236 N N . LEU B 1 258 ? -15.094 7.375 4.039 1 98.94 258 LEU B N 1
ATOM 5237 C CA . LEU B 1 258 ? -14.047 7.906 4.906 1 98.94 258 LEU B CA 1
ATOM 5238 C C . LEU B 1 258 ? -12.781 7.062 4.801 1 98.94 258 LEU B C 1
ATOM 5240 O O . LEU B 1 258 ? -12.82 5.848 5.02 1 98.94 258 LEU B O 1
ATOM 5244 N N . CYS B 1 259 ? -11.703 7.652 4.414 1 98.94 259 CYS B N 1
ATOM 5245 C CA . CYS B 1 259 ? -10.414 6.984 4.348 1 98.94 259 CYS B CA 1
ATOM 5246 C C . CYS B 1 259 ? -9.578 7.273 5.594 1 98.94 259 CYS B C 1
ATOM 5248 O O . CYS B 1 259 ? -9.492 8.422 6.031 1 98.94 259 CYS B O 1
ATOM 5250 N N . THR B 1 260 ? -8.969 6.27 6.164 1 98.88 260 THR B N 1
ATOM 5251 C CA . THR B 1 260 ? -8.117 6.492 7.324 1 98.88 260 THR B CA 1
ATOM 5252 C C . THR B 1 260 ? -6.891 5.582 7.273 1 98.88 260 THR B C 1
ATOM 5254 O O . THR B 1 260 ? -6.941 4.492 6.695 1 98.88 260 THR B O 1
ATOM 5257 N N . SER B 1 261 ? -5.828 6.023 7.75 1 98.75 261 SER B N 1
ATOM 5258 C CA . SER B 1 261 ? -4.531 5.359 7.883 1 98.75 261 SER B CA 1
ATOM 5259 C C . SER B 1 261 ? -3.658 6.059 8.914 1 98.75 261 SER B C 1
ATOM 5261 O O . SER B 1 261 ? -4.121 6.383 10.016 1 98.75 261 SER B O 1
ATOM 5263 N N . LYS B 1 262 ? -2.393 6.25 8.664 1 98.5 262 LYS B N 1
ATOM 5264 C CA . LYS B 1 262 ? -1.415 6.93 9.508 1 98.5 262 LYS B CA 1
ATOM 5265 C C . LYS B 1 262 ? -1.674 6.652 10.984 1 98.5 262 LYS B C 1
ATOM 5267 O O . LYS B 1 262 ? -1.3 5.594 11.5 1 98.5 262 LYS B O 1
ATOM 5272 N N . GLY B 1 263 ? -2.457 7.457 11.656 1 98.69 263 GLY B N 1
ATOM 5273 C CA . GLY B 1 263 ? -2.721 7.312 13.078 1 98.69 263 GLY B CA 1
ATOM 5274 C C . GLY B 1 263 ? -3.486 6.047 13.414 1 98.69 263 GLY B C 1
ATOM 5275 O O . GLY B 1 263 ? -3.629 5.699 14.594 1 98.69 263 GLY B O 1
ATOM 5276 N N . LEU B 1 264 ? -3.877 5.266 12.445 1 98.88 264 LEU B N 1
ATOM 5277 C CA . LEU B 1 264 ? -4.711 4.082 12.617 1 98.88 264 LEU B CA 1
ATOM 5278 C C . LEU B 1 264 ? -4.012 3.047 13.492 1 98.88 264 LEU B C 1
ATOM 5280 O O . LEU B 1 264 ? -4.652 2.377 14.305 1 98.88 264 LEU B O 1
ATOM 5284 N N . THR B 1 265 ? -2.703 2.951 13.32 1 98.81 265 THR B N 1
ATOM 5285 C CA . THR B 1 265 ? -1.946 2.004 14.133 1 98.81 265 THR B CA 1
ATOM 5286 C C . THR B 1 265 ? -1.075 2.736 15.148 1 98.81 265 THR B C 1
ATOM 5288 O O . THR B 1 265 ? -0.103 2.176 15.656 1 98.81 265 THR B O 1
ATOM 5291 N N . GLY B 1 266 ? -1.299 4.039 15.32 1 98.44 266 GLY B N 1
ATOM 5292 C CA . GLY B 1 266 ? -0.488 4.836 16.219 1 98.44 266 GLY B CA 1
ATOM 5293 C C . GLY B 1 266 ? 0.943 5.008 15.75 1 98.44 266 GLY B C 1
ATOM 5294 O O . GLY B 1 266 ? 1.846 5.238 16.562 1 98.44 266 GLY B O 1
ATOM 5295 N N . GLY B 1 267 ? 1.203 4.742 14.469 1 98.12 267 GLY B N 1
ATOM 5296 C CA . GLY B 1 267 ? 2.52 4.953 13.883 1 98.12 267 GLY B CA 1
ATOM 5297 C C . GLY B 1 267 ? 3.404 3.723 13.953 1 98.12 267 GLY B C 1
ATOM 5298 O O . GLY B 1 267 ? 4.629 3.824 13.852 1 98.12 267 GLY B O 1
ATOM 5299 N N . SER B 1 268 ? 2.777 2.529 14.078 1 98.44 268 SER B N 1
ATOM 5300 C CA . SER B 1 268 ? 3.6 1.347 14.305 1 98.44 268 SER B CA 1
ATOM 5301 C C . SER B 1 268 ? 3.787 0.549 13.016 1 98.44 268 SER B C 1
ATOM 5303 O O . SER B 1 268 ? 4.91 0.184 12.664 1 98.44 268 SER B O 1
ATOM 5305 N N . LEU B 1 269 ? 2.664 0.259 12.328 1 98.69 269 LEU B N 1
ATOM 5306 C CA . LEU B 1 269 ? 2.68 -0.598 11.141 1 98.69 269 LEU B CA 1
ATOM 5307 C C . LEU B 1 269 ? 1.775 -0.035 10.055 1 98.69 269 LEU B C 1
ATOM 5309 O O . LEU B 1 269 ? 0.807 0.67 10.344 1 98.69 269 LEU B O 1
ATOM 5313 N N . PRO B 1 270 ? 2.119 -0.362 8.766 1 98.12 270 PRO B N 1
ATOM 5314 C CA . PRO B 1 270 ? 1.227 0.061 7.684 1 98.12 270 PRO B CA 1
ATOM 5315 C C . PRO B 1 270 ? -0.138 -0.621 7.746 1 98.12 270 PRO B C 1
ATOM 5317 O O . PRO B 1 270 ? -0.216 -1.845 7.875 1 98.12 270 PRO B O 1
ATOM 5320 N N . LEU B 1 271 ? -1.18 0.077 7.711 1 98.75 271 LEU B N 1
ATOM 5321 C CA . LEU B 1 271 ? -2.572 -0.35 7.629 1 98.75 271 LEU B CA 1
ATOM 5322 C C . LEU B 1 271 ? -3.475 0.811 7.219 1 98.75 271 LEU B C 1
ATOM 5324 O O . LEU B 1 271 ? -3.191 1.966 7.547 1 98.75 271 LEU B O 1
ATOM 5328 N N . ALA B 1 272 ? -4.457 0.54 6.461 1 98.81 272 ALA B N 1
ATOM 5329 C CA . ALA B 1 272 ? -5.461 1.544 6.113 1 98.81 272 ALA B CA 1
ATOM 5330 C C . ALA B 1 272 ? -6.859 0.933 6.074 1 98.81 272 ALA B C 1
ATOM 5332 O O . ALA B 1 272 ? -7.008 -0.29 6.012 1 98.81 272 ALA B O 1
ATOM 5333 N N . ALA B 1 273 ? -7.801 1.731 6.176 1 98.94 273 ALA B N 1
ATOM 5334 C CA . ALA B 1 273 ? -9.203 1.335 6.102 1 98.94 273 ALA B CA 1
ATOM 5335 C C . ALA B 1 273 ? -10.031 2.379 5.352 1 98.94 273 ALA B C 1
ATOM 5337 O O . ALA B 1 273 ? -9.797 3.582 5.496 1 98.94 273 ALA B O 1
ATOM 5338 N N . THR B 1 274 ? -10.883 1.94 4.539 1 98.94 274 THR B N 1
ATOM 5339 C CA . THR B 1 274 ? -11.898 2.758 3.885 1 98.94 274 THR B CA 1
ATOM 5340 C C . THR B 1 274 ? -13.297 2.363 4.355 1 98.94 274 THR B C 1
ATOM 5342 O O . THR B 1 274 ? -13.719 1.221 4.164 1 98.94 274 THR B O 1
ATOM 5345 N N . LEU B 1 275 ? -13.922 3.266 5.047 1 98.94 275 LEU B N 1
ATOM 5346 C CA . LEU B 1 275 ? -15.281 3.057 5.516 1 98.94 275 LEU B CA 1
ATOM 5347 C C . LEU B 1 275 ? -16.297 3.637 4.531 1 98.94 275 LEU B C 1
ATOM 5349 O O . LEU B 1 275 ? -16.031 4.66 3.895 1 98.94 275 LEU B O 1
ATOM 5353 N N . CYS B 1 276 ? -17.453 3.023 4.434 1 98.94 276 CYS B N 1
ATOM 5354 C CA . CYS B 1 276 ? -18.453 3.557 3.523 1 98.94 276 CYS B CA 1
ATOM 5355 C C . CYS B 1 276 ? -19.859 3.273 4.039 1 98.94 276 CYS B C 1
ATOM 5357 O O . CYS B 1 276 ? -20.031 2.486 4.973 1 98.94 276 CYS B O 1
ATOM 5359 N N . THR B 1 277 ? -20.828 3.943 3.5 1 98.81 277 THR B N 1
ATOM 5360 C CA . THR B 1 277 ? -22.234 3.762 3.844 1 98.81 277 THR B CA 1
ATOM 5361 C C . THR B 1 277 ? -22.75 2.428 3.314 1 98.81 277 THR B C 1
ATOM 5363 O O . THR B 1 277 ? -22.156 1.836 2.414 1 98.81 277 THR B O 1
ATOM 5366 N N . ALA B 1 278 ? -23.875 2.008 3.875 1 98.38 278 ALA B N 1
ATOM 5367 C CA . ALA B 1 278 ? -24.516 0.767 3.443 1 98.38 278 ALA B CA 1
ATOM 5368 C C . ALA B 1 278 ? -24.891 0.826 1.965 1 98.38 278 ALA B C 1
ATOM 5370 O O . ALA B 1 278 ? -24.828 -0.185 1.261 1 98.38 278 ALA B O 1
ATOM 5371 N N . ALA B 1 279 ? -25.281 1.99 1.489 1 98.56 279 ALA B N 1
ATOM 5372 C CA . ALA B 1 279 ? -25.734 2.154 0.107 1 98.56 279 ALA B CA 1
ATOM 5373 C C . ALA B 1 279 ? -24.625 1.761 -0.872 1 98.56 279 ALA B C 1
ATOM 5375 O O . ALA B 1 279 ? -24.891 1.138 -1.901 1 98.56 279 ALA B O 1
ATOM 5376 N N . ILE B 1 280 ? -23.438 2.145 -0.563 1 98.81 280 ILE B N 1
ATOM 5377 C CA . ILE B 1 280 ? -22.312 1.86 -1.449 1 98.81 280 ILE B CA 1
ATOM 5378 C C . ILE B 1 280 ? -22.047 0.358 -1.474 1 98.81 280 ILE B C 1
ATOM 5380 O O . ILE B 1 280 ? -21.859 -0.229 -2.543 1 98.81 280 ILE B O 1
ATOM 5384 N N . PHE B 1 281 ? -22.016 -0.255 -0.332 1 98.62 281 PHE B N 1
ATOM 5385 C CA . PHE B 1 281 ? -21.859 -1.701 -0.246 1 98.62 281 PHE B CA 1
ATOM 5386 C C . PHE B 1 281 ? -22.984 -2.422 -0.962 1 98.62 281 PHE B C 1
ATOM 5388 O O . PHE B 1 281 ? -22.75 -3.373 -1.71 1 98.62 281 PHE B O 1
ATOM 5395 N N . ASP B 1 282 ? -24.172 -1.973 -0.788 1 98.44 282 ASP B N 1
ATOM 5396 C CA . ASP B 1 282 ? -25.359 -2.609 -1.34 1 98.44 282 ASP B CA 1
ATOM 5397 C C . ASP B 1 282 ? -25.344 -2.578 -2.867 1 98.44 282 ASP B C 1
ATOM 5399 O O . ASP B 1 282 ? -25.875 -3.477 -3.518 1 98.44 282 ASP B O 1
ATOM 5403 N N . ALA B 1 283 ? -24.75 -1.564 -3.389 1 98.38 283 ALA B N 1
ATOM 5404 C CA . ALA B 1 283 ? -24.641 -1.482 -4.844 1 98.38 283 ALA B CA 1
ATOM 5405 C C . ALA B 1 283 ? -23.812 -2.641 -5.398 1 98.38 283 ALA B C 1
ATOM 5407 O O . ALA B 1 283 ? -23.922 -2.979 -6.578 1 98.38 283 ALA B O 1
ATOM 5408 N N . HIS B 1 284 ? -22.984 -3.248 -4.566 1 98 284 HIS B N 1
ATOM 5409 C CA . HIS B 1 284 ? -22.125 -4.355 -4.977 1 98 284 HIS B CA 1
ATOM 5410 C C . HIS B 1 284 ? -22.688 -5.688 -4.488 1 98 284 HIS B C 1
ATOM 5412 O O . HIS B 1 284 ? -22.109 -6.742 -4.77 1 98 284 HIS B O 1
ATOM 5418 N N . TYR B 1 285 ? -23.719 -5.66 -3.664 1 97.69 285 TYR B N 1
ATOM 5419 C CA . TYR B 1 285 ? -24.375 -6.844 -3.133 1 97.69 285 TYR B CA 1
ATOM 5420 C C . TYR B 1 285 ? -25.391 -7.395 -4.133 1 97.69 285 TYR B C 1
ATOM 5422 O O . TYR B 1 285 ? -26.484 -6.844 -4.285 1 97.69 285 TYR B O 1
ATOM 5430 N N . SER B 1 286 ? -25.031 -8.484 -4.82 1 97.12 286 SER B N 1
ATOM 5431 C CA . SER B 1 286 ? -25.828 -8.906 -5.977 1 97.12 286 SER B CA 1
ATOM 5432 C C . SER B 1 286 ? -25.672 -10.406 -6.223 1 97.12 286 SER B C 1
ATOM 5434 O O . SER B 1 286 ? -24.719 -11.031 -5.746 1 97.12 286 SER B O 1
ATOM 5436 N N . ASP B 1 287 ? -26.641 -11 -6.969 1 96.31 287 ASP B N 1
ATOM 5437 C CA . ASP B 1 287 ? -26.516 -12.367 -7.457 1 96.31 287 ASP B CA 1
ATOM 5438 C C . ASP B 1 287 ? -25.641 -12.43 -8.703 1 96.31 287 ASP B C 1
ATOM 5440 O O . ASP B 1 287 ? -25.25 -13.516 -9.141 1 96.31 287 ASP B O 1
ATOM 5444 N N . ASP B 1 288 ? -25.344 -11.305 -9.195 1 95.12 288 ASP B N 1
ATOM 5445 C CA . ASP B 1 288 ? -24.453 -11.18 -10.352 1 95.12 288 ASP B CA 1
ATOM 5446 C C . ASP B 1 288 ? -23 -10.992 -9.906 1 95.12 288 ASP B C 1
ATOM 5448 O O . ASP B 1 288 ? -22.641 -9.93 -9.398 1 95.12 288 ASP B O 1
ATOM 5452 N N . ARG B 1 289 ? -22.109 -11.953 -10.133 1 91.94 289 ARG B N 1
ATOM 5453 C CA . ARG B 1 289 ? -20.719 -11.938 -9.711 1 91.94 289 ARG B CA 1
ATOM 5454 C C . ARG B 1 289 ? -19.969 -10.766 -10.344 1 91.94 289 ARG B C 1
ATOM 5456 O O . ARG B 1 289 ? -18.953 -10.297 -9.797 1 91.94 289 ARG B O 1
ATOM 5463 N N . SER B 1 290 ? -20.438 -10.352 -11.484 1 93.31 290 SER B N 1
ATOM 5464 C CA . SER B 1 290 ? -19.734 -9.281 -12.18 1 93.31 290 SER B CA 1
ATOM 5465 C C . SER B 1 290 ? -19.875 -7.957 -11.438 1 93.31 290 SER B C 1
ATOM 5467 O O . SER B 1 290 ? -19.156 -6.996 -11.734 1 93.31 290 SER B O 1
ATOM 5469 N N . LYS B 1 291 ? -20.734 -7.879 -10.422 1 96.25 291 LYS B N 1
ATOM 5470 C CA . LYS B 1 291 ? -20.953 -6.656 -9.648 1 96.25 291 LYS B CA 1
ATOM 5471 C C . LYS B 1 291 ? -20.109 -6.656 -8.383 1 96.25 291 LYS B C 1
ATOM 5473 O O . LYS B 1 291 ? -20.234 -5.762 -7.543 1 96.25 291 LYS B O 1
ATOM 5478 N N . THR B 1 292 ? -19.25 -7.641 -8.234 1 96.38 292 THR B N 1
ATOM 5479 C CA . THR B 1 292 ? -18.328 -7.73 -7.102 1 96.38 292 THR B CA 1
ATOM 5480 C C . THR B 1 292 ? -17.391 -6.523 -7.066 1 96.38 292 THR B C 1
ATOM 5482 O O . THR B 1 292 ? -17.047 -5.969 -8.117 1 96.38 292 THR B O 1
ATOM 5485 N N . PHE B 1 293 ? -17.078 -6.023 -5.898 1 97.81 293 PHE B N 1
ATOM 5486 C CA . PHE B 1 293 ? -16 -5.047 -5.781 1 97.81 293 PHE B CA 1
ATOM 5487 C C . PHE B 1 293 ? -14.633 -5.711 -5.945 1 97.81 293 PHE B C 1
ATOM 5489 O O . PHE B 1 293 ? -14.156 -6.383 -5.031 1 97.81 293 PHE B O 1
ATOM 5496 N N . PHE B 1 294 ? -13.992 -5.457 -7.059 1 95.06 294 PHE B N 1
ATOM 5497 C CA . PHE B 1 294 ? -12.75 -6.137 -7.402 1 95.06 294 PHE B CA 1
ATOM 5498 C C . PHE B 1 294 ? -11.539 -5.301 -6.992 1 95.06 294 PHE B C 1
ATOM 5500 O O . PHE B 1 294 ? -11.008 -4.535 -7.797 1 95.06 294 PHE B O 1
ATOM 5507 N N . HIS B 1 295 ? -11.078 -5.52 -5.805 1 95.62 295 HIS B N 1
ATOM 5508 C CA . HIS B 1 295 ? -9.875 -4.879 -5.277 1 95.62 295 HIS B CA 1
ATOM 5509 C C . HIS B 1 295 ? -9.281 -5.684 -4.125 1 95.62 295 HIS B C 1
ATOM 5511 O O . HIS B 1 295 ? -10.016 -6.293 -3.346 1 95.62 295 HIS B O 1
ATOM 5517 N N . SER B 1 296 ? -7.988 -5.77 -4.152 1 93.5 296 SER B N 1
ATOM 5518 C CA . SER B 1 296 ? -7.336 -6.418 -3.018 1 93.5 296 SER B CA 1
ATOM 5519 C C . SER B 1 296 ? -5.828 -6.203 -3.051 1 93.5 296 SER B C 1
ATOM 5521 O O . SER B 1 296 ? -5.285 -5.715 -4.047 1 93.5 296 SER B O 1
ATOM 5523 N N . SER B 1 297 ? -5.191 -6.445 -1.891 1 93.56 297 SER B N 1
ATOM 5524 C CA . SER B 1 297 ? -3.764 -6.738 -1.814 1 93.56 297 SER B CA 1
ATOM 5525 C C . SER B 1 297 ? -3.51 -8.062 -1.102 1 93.56 297 SER B C 1
ATOM 5527 O O . SER B 1 297 ? -4.383 -8.57 -0.398 1 93.56 297 SER B O 1
ATOM 5529 N N . SER B 1 298 ? -2.396 -8.594 -1.338 1 96.12 298 SER B N 1
ATOM 5530 C CA . SER B 1 298 ? -2.082 -9.898 -0.765 1 96.12 298 SER B CA 1
ATOM 5531 C C . SER B 1 298 ? -2.074 -9.844 0.759 1 96.12 298 SER B C 1
ATOM 5533 O O . SER B 1 298 ? -2.408 -10.828 1.422 1 96.12 298 SER B O 1
ATOM 5535 N N . TYR B 1 299 ? -1.798 -8.742 1.309 1 98.06 299 TYR B N 1
ATOM 5536 C CA . TYR B 1 299 ? -1.672 -8.617 2.756 1 98.06 299 TYR B CA 1
ATOM 5537 C C . TYR B 1 299 ? -2.859 -7.867 3.344 1 98.06 299 TYR B C 1
ATOM 5539 O O . TYR B 1 299 ? -2.75 -7.25 4.406 1 98.06 299 TYR B O 1
ATOM 5547 N N . THR B 1 300 ? -3.998 -7.863 2.605 1 97.94 300 THR B N 1
ATOM 5548 C CA . THR B 1 300 ? -5.203 -7.227 3.123 1 97.94 300 THR B CA 1
ATOM 5549 C C . THR B 1 300 ? -5.52 -7.723 4.531 1 97.94 300 THR B C 1
ATOM 5551 O O . THR B 1 300 ? -5.527 -8.93 4.781 1 97.94 300 THR B O 1
ATOM 5554 N N . ALA B 1 301 ? -5.754 -6.773 5.441 1 98.5 301 ALA B N 1
ATOM 5555 C CA . ALA B 1 301 ? -6.133 -7.059 6.824 1 98.5 301 ALA B CA 1
ATOM 5556 C C . ALA B 1 301 ? -5.09 -7.934 7.512 1 98.5 301 ALA B C 1
ATOM 5558 O O . ALA B 1 301 ? -5.434 -8.891 8.211 1 98.5 301 ALA B O 1
ATOM 5559 N N . ASN B 1 302 ? -3.797 -7.633 7.277 1 98.75 302 ASN B N 1
ATOM 5560 C CA . ASN B 1 302 ? -2.754 -8.359 7.996 1 98.75 302 ASN B CA 1
ATOM 5561 C C . ASN B 1 302 ? -3.066 -8.461 9.484 1 98.75 302 ASN B C 1
ATOM 5563 O O . ASN B 1 302 ? -3.295 -7.445 10.148 1 98.75 302 ASN B O 1
ATOM 5567 N N . PRO B 1 303 ? -3.078 -9.633 10.016 1 98.81 303 PRO B N 1
ATOM 5568 C CA . PRO B 1 303 ? -3.549 -9.828 11.391 1 98.81 303 PRO B CA 1
ATOM 5569 C C . PRO B 1 303 ? -2.721 -9.062 12.414 1 98.81 303 PRO B C 1
ATOM 5571 O O . PRO B 1 303 ? -3.266 -8.547 13.398 1 98.81 303 PRO B O 1
ATOM 5574 N N . ILE B 1 304 ? -1.454 -8.977 12.242 1 98.88 304 ILE B N 1
ATOM 5575 C CA . ILE B 1 304 ? -0.562 -8.305 13.18 1 98.88 304 ILE B CA 1
ATOM 5576 C C . ILE B 1 304 ? -0.815 -6.801 13.148 1 98.88 304 ILE B C 1
ATOM 5578 O O . ILE B 1 304 ? -0.902 -6.152 14.195 1 98.88 304 ILE B O 1
ATOM 5582 N N . ALA B 1 305 ? -0.968 -6.258 11.961 1 98.88 305 ALA B N 1
ATOM 5583 C CA . ALA B 1 305 ? -1.279 -4.84 11.82 1 98.88 305 ALA B CA 1
ATOM 5584 C C . ALA B 1 305 ? -2.654 -4.52 12.398 1 98.88 305 ALA B C 1
ATOM 5586 O O . ALA B 1 305 ? -2.84 -3.48 13.031 1 98.88 305 ALA B O 1
ATOM 5587 N N . CYS B 1 306 ? -3.631 -5.406 12.148 1 98.94 306 CYS B N 1
ATOM 5588 C CA . CYS B 1 306 ? -4.965 -5.199 12.703 1 98.94 306 CYS B CA 1
ATOM 5589 C C . CYS B 1 306 ? -4.934 -5.223 14.227 1 98.94 306 CYS B C 1
ATOM 5591 O O . CYS B 1 306 ? -5.656 -4.473 14.875 1 98.94 306 CYS B O 1
ATOM 5593 N N . ALA B 1 307 ? -4.105 -6.09 14.75 1 98.94 307 ALA B N 1
ATOM 5594 C CA . ALA B 1 307 ? -3.963 -6.141 16.203 1 98.94 307 ALA B CA 1
ATOM 5595 C C . ALA B 1 307 ? -3.383 -4.84 16.75 1 98.94 307 ALA B C 1
ATOM 5597 O O . ALA B 1 307 ? -3.807 -4.352 17.797 1 98.94 307 ALA B O 1
ATOM 5598 N N . ALA B 1 308 ? -2.4 -4.312 16.078 1 98.94 308 ALA B N 1
ATOM 5599 C CA . ALA B 1 308 ? -1.837 -3.021 16.453 1 98.94 308 ALA B CA 1
ATOM 5600 C C . ALA B 1 308 ? -2.906 -1.932 16.438 1 98.94 308 ALA B C 1
ATOM 5602 O O . ALA B 1 3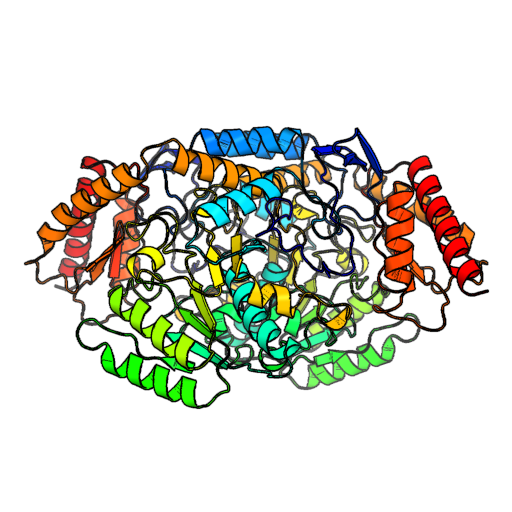08 ? -2.996 -1.131 17.375 1 98.94 308 ALA B O 1
ATOM 5603 N N . ALA B 1 309 ? -3.709 -1.908 15.406 1 98.94 309 ALA B N 1
ATOM 5604 C CA . ALA B 1 309 ? -4.766 -0.909 15.266 1 98.94 309 ALA B CA 1
ATOM 5605 C C . ALA B 1 309 ? -5.828 -1.079 16.344 1 98.94 309 ALA B C 1
ATOM 5607 O O . ALA B 1 309 ? -6.371 -0.094 16.859 1 98.94 309 ALA B O 1
ATOM 5608 N N . LEU B 1 310 ? -6.148 -2.312 16.625 1 98.88 310 LEU B N 1
ATOM 5609 C CA . LEU B 1 310 ? -7.113 -2.59 17.672 1 98.88 310 LEU B CA 1
ATOM 5610 C C . LEU B 1 310 ? -6.605 -2.086 19.031 1 98.88 310 LEU B C 1
ATOM 5612 O O . LEU B 1 310 ? -7.371 -1.533 19.812 1 98.88 310 LEU B O 1
ATOM 5616 N N . ALA B 1 311 ? -5.332 -2.314 19.281 1 98.88 311 ALA B N 1
ATOM 5617 C CA . ALA B 1 311 ? -4.723 -1.779 20.5 1 98.88 311 ALA B CA 1
ATOM 5618 C C . ALA B 1 311 ? -4.805 -0.256 20.531 1 98.88 311 ALA B C 1
ATOM 5620 O O . ALA B 1 311 ? -5.008 0.343 21.578 1 98.88 311 ALA B O 1
ATOM 5621 N N . ASN B 1 312 ? -4.594 0.346 19.422 1 98.88 312 ASN B N 1
ATOM 5622 C CA . ASN B 1 312 ? -4.73 1.797 19.328 1 98.88 312 ASN B CA 1
ATOM 5623 C C . ASN B 1 312 ? -6.148 2.248 19.672 1 98.88 312 ASN B C 1
ATOM 5625 O O . ASN B 1 312 ? -6.34 3.268 20.344 1 98.88 312 ASN B O 1
ATOM 5629 N N . LEU B 1 313 ? -7.152 1.526 19.156 1 98.75 313 LEU B N 1
ATOM 5630 C CA . LEU B 1 313 ? -8.531 1.833 19.531 1 98.75 313 LEU B CA 1
ATOM 5631 C C . LEU B 1 313 ? -8.711 1.793 21.047 1 98.75 313 LEU B C 1
ATOM 5633 O O . LEU B 1 313 ? -9.383 2.654 21.609 1 98.75 313 LEU B O 1
ATOM 5637 N N . GLN B 1 314 ? -8.117 0.814 21.609 1 98.44 314 GLN B N 1
ATOM 5638 C CA . GLN B 1 314 ? -8.219 0.685 23.062 1 98.44 314 GLN B CA 1
ATOM 5639 C C . GLN B 1 314 ? -7.543 1.856 23.766 1 98.44 314 GLN B C 1
ATOM 5641 O O . GLN B 1 314 ? -8.016 2.314 24.812 1 98.44 314 GLN B O 1
ATOM 5646 N N . VAL B 1 315 ? -6.426 2.34 23.234 1 98.69 315 VAL B N 1
ATOM 5647 C CA . VAL B 1 315 ? -5.766 3.516 23.781 1 98.69 315 VAL B CA 1
ATOM 5648 C C . VAL B 1 315 ? -6.723 4.707 23.766 1 98.69 315 VAL B C 1
ATOM 5650 O O . VAL B 1 315 ? -6.855 5.418 24.766 1 98.69 315 VAL B O 1
ATOM 5653 N N . TRP B 1 316 ? -7.449 4.91 22.688 1 98.25 316 TRP B N 1
ATOM 5654 C CA . TRP B 1 316 ? -8.391 6.016 22.547 1 98.25 316 TRP B CA 1
ATOM 5655 C C . TRP B 1 316 ? -9.555 5.875 23.516 1 98.25 316 TRP B C 1
ATOM 5657 O O . TRP B 1 316 ? -10.109 6.875 23.984 1 98.25 316 TRP B O 1
ATOM 5667 N N . LEU B 1 317 ? -9.875 4.645 23.828 1 97.19 317 LEU B N 1
ATOM 5668 C CA . LEU B 1 317 ? -11.039 4.391 24.672 1 97.19 317 LEU B CA 1
ATOM 5669 C C . LEU B 1 317 ? -10.664 4.457 26.156 1 97.19 317 LEU B C 1
ATOM 5671 O O . LEU B 1 317 ? -11.484 4.836 26.984 1 97.19 317 LEU B O 1
ATOM 5675 N N . SER B 1 318 ? -9.438 4.105 26.453 1 97.88 318 SER B N 1
ATOM 5676 C CA . SER B 1 318 ? -9.109 3.883 27.859 1 97.88 318 SER B CA 1
ATOM 5677 C C . SER B 1 318 ? -8.234 5.008 28.406 1 97.88 318 SER B C 1
ATOM 5679 O O . SER B 1 318 ? -8.172 5.223 29.609 1 97.88 318 SER B O 1
ATOM 5681 N N . GLU B 1 319 ? -7.473 5.715 27.547 1 98.31 319 GLU B N 1
ATOM 5682 C CA . GLU B 1 319 ? -6.609 6.809 27.984 1 98.31 319 GLU B CA 1
ATOM 5683 C C . GLU B 1 319 ? -7.254 8.164 27.703 1 98.31 319 GLU B C 1
ATOM 5685 O O . GLU B 1 319 ? -8.164 8.266 26.875 1 98.31 319 GLU B O 1
ATOM 5690 N N . PRO B 1 320 ? -6.836 9.195 28.422 1 98.31 320 PRO B N 1
ATOM 5691 C CA . PRO B 1 320 ? -7.395 10.531 28.188 1 98.31 320 PRO B CA 1
ATOM 5692 C C . PRO B 1 320 ? -6.777 11.227 26.984 1 98.31 320 PRO B C 1
ATOM 5694 O O . PRO B 1 320 ? -6.234 12.328 27.125 1 98.31 320 PRO B O 1
ATOM 5697 N N . VAL B 1 321 ? -6.934 10.664 25.875 1 98.56 321 VAL B N 1
ATOM 5698 C CA . VAL B 1 321 ? -6.305 11.141 24.656 1 98.56 321 VAL B CA 1
ATOM 5699 C C . VAL B 1 321 ? -6.891 12.492 24.266 1 98.56 321 VAL B C 1
ATOM 5701 O O . VAL B 1 321 ? -6.16 13.414 23.875 1 98.56 321 VAL B O 1
ATOM 5704 N N . THR B 1 322 ? -8.172 12.68 24.344 1 97.88 322 THR B N 1
ATOM 5705 C CA . THR B 1 322 ? -8.844 13.922 23.984 1 97.88 322 THR B CA 1
ATOM 5706 C C . THR B 1 322 ? -8.352 15.07 24.859 1 97.88 322 THR B C 1
ATOM 5708 O O . THR B 1 322 ? -8.18 16.188 24.375 1 97.88 322 THR B O 1
ATOM 5711 N N . GLU B 1 323 ? -8.117 14.797 26.078 1 98.44 323 GLU B N 1
ATOM 5712 C CA . GLU B 1 323 ? -7.59 15.812 26.984 1 98.44 323 GLU B CA 1
ATOM 5713 C C . GLU B 1 323 ? -6.164 16.203 26.609 1 98.44 323 GLU B C 1
ATOM 5715 O O . GLU B 1 323 ? -5.805 17.375 26.656 1 98.44 323 GLU B O 1
ATOM 5720 N N . ARG B 1 324 ? -5.391 15.195 26.281 1 98.62 324 ARG B N 1
ATOM 5721 C CA . ARG B 1 324 ? -4.027 15.477 25.844 1 98.62 324 ARG B CA 1
ATOM 5722 C C . ARG B 1 324 ? -4.023 16.359 24.594 1 98.62 324 ARG B C 1
ATOM 5724 O O . ARG B 1 324 ? -3.221 17.281 24.5 1 98.62 324 ARG B O 1
ATOM 5731 N N . ILE B 1 325 ? -4.906 16.094 23.703 1 98.75 325 ILE B N 1
ATOM 5732 C CA . ILE B 1 325 ? -5.023 16.844 22.469 1 98.75 325 ILE B CA 1
ATOM 5733 C C . ILE B 1 325 ? -5.445 18.281 22.766 1 98.75 325 ILE B C 1
ATOM 5735 O O . ILE B 1 325 ? -4.883 19.234 22.219 1 98.75 325 ILE B O 1
ATOM 5739 N N . SER B 1 326 ? -6.426 18.422 23.641 1 98.62 326 SER B N 1
ATOM 5740 C CA . SER B 1 326 ? -6.883 19.75 24.031 1 98.62 326 SER B CA 1
ATOM 5741 C C . SER B 1 326 ? -5.766 20.547 24.688 1 98.62 326 SER B C 1
ATOM 5743 O O . SER B 1 326 ? -5.598 21.734 24.406 1 98.62 326 SER B O 1
ATOM 5745 N N . ALA B 1 327 ? -5.066 19.906 25.547 1 98.75 327 ALA B N 1
ATOM 5746 C CA . ALA B 1 327 ? -3.947 20.562 26.219 1 98.75 327 ALA B CA 1
ATOM 5747 C C . ALA B 1 327 ? -2.867 20.969 25.219 1 98.75 327 ALA B C 1
ATOM 5749 O O . ALA B 1 327 ? -2.334 22.078 25.297 1 98.75 327 ALA B O 1
ATOM 5750 N N . LEU B 1 328 ? -2.521 20.062 24.359 1 98.81 328 LEU B N 1
ATOM 5751 C CA . LEU B 1 328 ? -1.524 20.344 23.344 1 98.81 328 LEU B CA 1
ATOM 5752 C C . LEU B 1 328 ? -1.965 21.516 22.453 1 98.81 328 LEU B C 1
ATOM 5754 O O . LEU B 1 328 ? -1.161 22.391 22.125 1 98.81 328 LEU B O 1
ATOM 5758 N N . THR B 1 329 ? -3.223 21.484 22.047 1 98.81 329 THR B N 1
ATOM 5759 C CA . THR B 1 329 ? -3.779 22.562 21.234 1 98.81 329 THR B CA 1
ATOM 5760 C C . T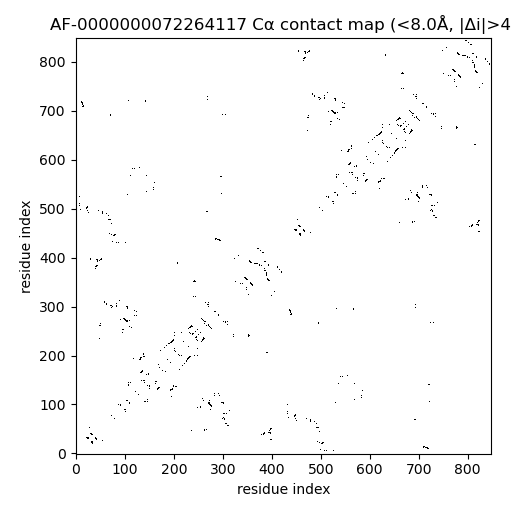HR B 1 329 ? -3.607 23.906 21.938 1 98.81 329 THR B C 1
ATOM 5762 O O . THR B 1 329 ? -3.172 24.875 21.312 1 98.81 329 THR B O 1
ATOM 5765 N N . ARG B 1 330 ? -3.906 23.953 23.188 1 98.62 330 ARG B N 1
ATOM 5766 C CA . ARG B 1 330 ? -3.783 25.188 23.953 1 98.62 330 ARG B CA 1
ATOM 5767 C C . ARG B 1 330 ? -2.326 25.625 24.062 1 98.62 330 ARG B C 1
ATOM 5769 O O . ARG B 1 330 ? -2.014 26.812 23.906 1 98.62 330 ARG B O 1
ATOM 5776 N N . MET B 1 331 ? -1.475 24.703 24.359 1 98.75 331 MET B N 1
ATOM 5777 C CA . MET B 1 331 ? -0.053 25.016 24.484 1 98.75 331 MET B CA 1
ATOM 5778 C C . MET B 1 331 ? 0.508 25.578 23.188 1 98.75 331 MET B C 1
ATOM 5780 O O . MET B 1 331 ? 1.3 26.516 23.203 1 98.75 331 MET B O 1
ATOM 5784 N N . GLN B 1 332 ? 0.105 25 22.078 1 98.75 332 GLN B N 1
ATOM 5785 C CA . GLN B 1 332 ? 0.573 25.484 20.781 1 98.75 332 GLN B CA 1
ATOM 5786 C C . GLN B 1 332 ? 0.008 26.875 20.469 1 98.75 332 GLN B C 1
ATOM 5788 O O . GLN B 1 332 ? 0.703 27.719 19.906 1 98.75 332 GLN B O 1
ATOM 5793 N N . THR B 1 333 ? -1.27 27.031 20.797 1 98.19 333 THR B N 1
ATOM 5794 C CA . THR B 1 333 ? -1.885 28.344 20.609 1 98.19 333 THR B CA 1
ATOM 5795 C C . THR B 1 333 ? -1.087 29.422 21.328 1 98.19 333 THR B C 1
ATOM 5797 O O . THR B 1 333 ? -0.799 30.484 20.766 1 98.19 333 THR B O 1
ATOM 5800 N N . GLU B 1 334 ? -0.765 29.172 22.516 1 97.62 334 GLU B N 1
ATOM 5801 C CA . GLU B 1 334 ? -0.01 30.109 23.344 1 97.62 334 GLU B CA 1
ATOM 5802 C C . GLU B 1 334 ? 1.332 30.453 22.703 1 97.62 334 GLU B C 1
ATOM 5804 O O . GLU B 1 334 ? 1.718 31.625 22.641 1 97.62 334 GLU B O 1
ATOM 5809 N N . ARG B 1 335 ? 2.004 29.516 22.203 1 96.94 335 ARG B N 1
ATOM 5810 C CA . ARG B 1 335 ? 3.336 29.719 21.641 1 96.94 335 ARG B CA 1
ATOM 5811 C C . ARG B 1 335 ? 3.26 30.375 20.266 1 96.94 335 ARG B C 1
ATOM 5813 O O . ARG B 1 335 ? 4.129 31.156 19.906 1 96.94 335 ARG B O 1
ATOM 5820 N N . LEU B 1 336 ? 2.23 29.969 19.547 1 95.88 336 LEU B N 1
ATOM 5821 C CA . LEU B 1 336 ? 2.035 30.594 18.234 1 95.88 336 LEU B CA 1
ATOM 5822 C C . LEU B 1 336 ? 1.795 32.094 18.375 1 95.88 336 LEU B C 1
ATOM 5824 O O . LEU B 1 336 ? 2.186 32.875 17.5 1 95.88 336 LEU B O 1
ATOM 5828 N N . HIS B 1 337 ? 1.168 32.469 19.406 1 94.56 337 HIS B N 1
ATOM 5829 C CA . HIS B 1 337 ? 0.817 33.875 19.656 1 94.56 337 HIS B CA 1
ATOM 5830 C C . HIS B 1 337 ? 2.064 34.75 19.766 1 94.56 337 HIS B C 1
ATOM 5832 O O . HIS B 1 337 ? 2.008 35.938 19.5 1 94.56 337 HIS B O 1
ATOM 5838 N N . ARG B 1 338 ? 3.168 34.156 20.062 1 92.56 338 ARG B N 1
ATOM 5839 C CA . ARG B 1 338 ? 4.43 34.875 20.172 1 92.56 338 ARG B CA 1
ATOM 5840 C C . ARG B 1 338 ? 4.816 35.5 18.844 1 92.56 338 ARG B C 1
ATOM 5842 O O . ARG B 1 338 ? 5.578 36.469 18.812 1 92.56 338 ARG B O 1
ATOM 5849 N N . PHE B 1 339 ? 4.246 34.969 17.797 1 95.12 339 PHE B N 1
ATOM 5850 C CA . PHE B 1 339 ? 4.684 35.406 16.484 1 95.12 339 PHE B CA 1
ATOM 5851 C C . PHE B 1 339 ? 3.656 36.312 15.836 1 95.12 339 PHE B C 1
ATOM 5853 O O . PHE B 1 339 ? 3.818 36.75 14.688 1 95.12 339 PHE B O 1
ATOM 5860 N N . LYS B 1 340 ? 2.66 36.656 16.5 1 93.25 340 LYS B N 1
ATOM 5861 C CA . LYS B 1 340 ? 1.541 37.406 15.938 1 93.25 340 LYS B CA 1
ATOM 5862 C C . LYS B 1 340 ? 2.006 38.75 15.359 1 93.25 340 LYS B C 1
ATOM 5864 O O . LYS B 1 340 ? 1.475 39.219 14.344 1 93.25 340 LYS B O 1
ATOM 5869 N N . ASP B 1 341 ? 3.051 39.406 15.938 1 92.81 341 ASP B N 1
ATOM 5870 C CA . ASP B 1 341 ? 3.508 40.719 15.5 1 92.81 341 ASP B CA 1
ATOM 5871 C C . ASP B 1 341 ? 4.883 40.625 14.836 1 92.81 341 ASP B C 1
ATOM 5873 O O . ASP B 1 341 ? 5.535 41.656 14.609 1 92.81 341 ASP B O 1
ATOM 5877 N N . ASP B 1 342 ? 5.285 39.438 14.625 1 92.62 342 ASP B N 1
ATOM 5878 C CA . ASP B 1 342 ? 6.566 39.219 13.953 1 92.62 342 ASP B CA 1
ATOM 5879 C C . ASP B 1 342 ? 6.418 39.312 12.438 1 92.62 342 ASP B C 1
ATOM 5881 O O . ASP B 1 342 ? 5.848 38.438 11.812 1 92.62 342 ASP B O 1
ATOM 5885 N N . SER B 1 343 ? 6.965 40.312 11.75 1 90.38 343 SER B N 1
ATOM 5886 C CA . SER B 1 343 ? 6.773 40.625 10.336 1 90.38 343 SER B CA 1
ATOM 5887 C C . SER B 1 343 ? 7.441 39.594 9.445 1 90.38 343 SER B C 1
ATOM 5889 O O . SER B 1 343 ? 7.191 39.531 8.234 1 90.38 343 SER B O 1
ATOM 5891 N N . ARG B 1 344 ? 8.227 38.75 10.031 1 90.56 344 ARG B N 1
ATOM 5892 C CA . ARG B 1 344 ? 8.898 37.688 9.242 1 90.56 344 ARG B CA 1
ATOM 5893 C C . ARG B 1 344 ? 7.922 36.594 8.867 1 90.56 344 ARG B C 1
ATOM 5895 O O . ARG B 1 344 ? 8.188 35.812 7.961 1 90.56 344 ARG B O 1
ATOM 5902 N N . PHE B 1 345 ? 6.863 36.531 9.688 1 91.88 345 PHE B N 1
ATOM 5903 C CA . PHE B 1 345 ? 5.883 35.5 9.469 1 91.88 345 PHE B CA 1
ATOM 5904 C C . PHE B 1 345 ? 4.555 36.062 9 1 91.88 345 PHE B C 1
ATOM 5906 O O . PHE B 1 345 ? 4.145 37.125 9.453 1 91.88 345 PHE B O 1
ATOM 5913 N N . ALA B 1 346 ? 4.055 35.375 8.086 1 86.19 346 ALA B N 1
ATOM 5914 C CA . ALA B 1 346 ? 2.678 35.625 7.664 1 86.19 346 ALA B CA 1
ATOM 5915 C C . ALA B 1 346 ? 1.826 34.375 7.797 1 86.19 346 ALA B C 1
ATOM 5917 O O . ALA B 1 346 ? 2.357 33.281 7.984 1 86.19 346 ALA B O 1
ATOM 5918 N N . GLY B 1 347 ? 0.537 34.5 7.898 1 88.69 347 GLY B N 1
ATOM 5919 C CA . GLY B 1 347 ? -0.385 33.375 7.777 1 88.69 347 GLY B CA 1
ATOM 5920 C C . GLY B 1 347 ? -0.285 32.406 8.93 1 88.69 347 GLY B C 1
ATOM 5921 O O . GLY B 1 347 ? -0.142 31.203 8.711 1 88.69 347 GLY B O 1
ATOM 5922 N N . LEU B 1 348 ? -0.121 32.938 10.203 1 95.12 348 LEU B N 1
ATOM 5923 C CA . LEU B 1 348 ? -0.217 32.031 11.352 1 95.12 348 LEU B CA 1
ATOM 5924 C C . LEU B 1 348 ? -1.565 31.312 11.375 1 95.12 348 LEU B C 1
ATOM 5926 O O . LEU B 1 348 ? -2.613 31.953 11.258 1 95.12 348 LEU B O 1
ATOM 5930 N N . ARG B 1 349 ? -1.541 30.031 11.383 1 96.12 349 ARG B N 1
ATOM 5931 C CA . ARG B 1 349 ? -2.795 29.281 11.406 1 96.12 349 ARG B CA 1
ATOM 5932 C C . ARG B 1 349 ? -2.67 28.016 12.25 1 96.12 349 ARG B C 1
ATOM 5934 O O . ARG B 1 349 ? -1.57 27.484 12.422 1 96.12 349 ARG B O 1
ATOM 5941 N N . GLN B 1 350 ? -3.779 27.672 12.789 1 98.19 350 GLN B N 1
ATOM 5942 C CA . GLN B 1 350 ? -3.854 26.484 13.625 1 98.19 350 GLN B CA 1
ATOM 5943 C C . GLN B 1 350 ? -5.195 25.766 13.461 1 98.19 350 GLN B C 1
ATOM 5945 O O . GLN B 1 350 ? -6.238 26.422 13.359 1 98.19 350 GLN B O 1
ATOM 5950 N N . THR B 1 351 ? -5.18 24.5 13.266 1 98.69 351 THR B N 1
ATOM 5951 C CA . THR B 1 351 ? -6.309 23.594 13.422 1 98.69 351 THR B CA 1
ATOM 5952 C C . THR B 1 351 ? -5.934 22.406 14.305 1 98.69 351 THR B C 1
ATOM 5954 O O . THR B 1 351 ? -5.074 21.594 13.938 1 98.69 351 THR B O 1
ATOM 5957 N N . GLY B 1 352 ? -6.539 22.297 15.484 1 98.75 352 GLY B N 1
ATOM 5958 C CA . GLY B 1 352 ? -6.164 21.266 16.438 1 98.75 352 GLY B CA 1
ATOM 5959 C C . GLY B 1 352 ? -4.695 21.297 16.812 1 98.75 352 GLY B C 1
ATOM 5960 O O . GLY B 1 352 ? -4.184 22.344 17.219 1 98.75 352 GLY B O 1
ATOM 5961 N N . THR B 1 353 ? -4.02 20.219 16.578 1 98.81 353 THR B N 1
ATOM 5962 C CA . THR B 1 353 ? -2.627 20.078 17 1 98.81 353 THR B CA 1
ATOM 5963 C C . THR B 1 353 ? -1.682 20.391 15.844 1 98.81 353 THR B C 1
ATOM 5965 O O . THR B 1 353 ? -0.512 20 15.867 1 98.81 353 THR B O 1
ATOM 5968 N N . ILE B 1 354 ? -2.197 21.016 14.797 1 98.88 354 ILE B N 1
ATOM 5969 C CA . ILE B 1 354 ? -1.405 21.406 13.641 1 98.88 354 ILE B CA 1
ATOM 5970 C C . ILE B 1 354 ? -1.215 22.922 13.641 1 98.88 354 ILE B C 1
ATOM 5972 O O . ILE B 1 354 ? -2.189 23.688 13.602 1 98.88 354 ILE B O 1
ATOM 5976 N N . THR B 1 355 ? -0.022 23.375 13.703 1 98.56 355 THR B N 1
ATOM 5977 C CA . THR B 1 355 ? 0.261 24.797 13.555 1 98.56 355 THR B CA 1
ATOM 5978 C C . THR B 1 355 ? 1.146 25.047 12.336 1 98.56 355 THR B C 1
ATOM 5980 O O . THR B 1 355 ? 1.921 24.172 11.938 1 98.56 355 THR B O 1
ATOM 5983 N N . ALA B 1 356 ? 1.002 26.156 11.703 1 97.5 356 ALA B N 1
ATOM 5984 C CA . ALA B 1 356 ? 1.798 26.531 10.539 1 97.5 356 ALA B CA 1
ATOM 5985 C C . ALA B 1 356 ? 2.107 28.031 10.555 1 97.5 356 ALA B C 1
ATOM 5987 O O . ALA B 1 356 ? 1.265 28.844 10.945 1 97.5 356 ALA B O 1
ATOM 5988 N N . LEU B 1 357 ? 3.324 28.328 10.188 1 95.38 357 LEU B N 1
ATOM 5989 C CA . LEU B 1 357 ? 3.836 29.688 10.023 1 95.38 357 LEU B CA 1
ATOM 5990 C C . LEU B 1 357 ? 4.43 29.875 8.625 1 95.38 357 LEU B C 1
ATOM 5992 O O . LEU B 1 357 ? 5.305 29.109 8.211 1 95.38 357 LEU B O 1
ATOM 5996 N N . GLU B 1 358 ? 3.949 30.781 7.969 1 93 358 GLU B N 1
ATOM 5997 C CA . GLU B 1 358 ? 4.488 31.062 6.645 1 93 358 GLU B CA 1
ATOM 5998 C C . GLU B 1 358 ? 5.574 32.125 6.711 1 93 358 GLU B C 1
ATOM 6000 O O . GLU B 1 358 ? 5.324 33.25 7.176 1 93 358 GLU B O 1
ATOM 6005 N N . LEU B 1 359 ? 6.688 31.797 6.281 1 91.38 359 LEU B N 1
ATOM 6006 C CA . LEU B 1 359 ? 7.773 32.781 6.211 1 91.38 359 LEU B CA 1
ATOM 6007 C C . LEU B 1 359 ? 7.535 33.75 5.082 1 91.38 359 LEU B C 1
ATOM 6009 O O . LEU B 1 359 ? 7.188 33.375 3.967 1 91.38 359 LEU B O 1
ATOM 6013 N N . ASP B 1 360 ? 7.68 35 5.375 1 85.81 360 ASP B N 1
ATOM 6014 C CA . ASP B 1 360 ? 7.547 36.062 4.359 1 85.81 360 ASP B CA 1
ATOM 6015 C C . ASP B 1 360 ? 8.836 36.188 3.549 1 85.81 360 ASP B C 1
ATOM 6017 O O . ASP B 1 360 ? 9.727 36.969 3.922 1 85.81 360 ASP B O 1
ATOM 6021 N N . VAL B 1 361 ? 8.984 35.438 2.582 1 77.69 361 VAL B N 1
ATOM 6022 C CA . VAL B 1 361 ? 10.164 35.5 1.719 1 77.69 361 VAL B CA 1
ATOM 6023 C C . VAL B 1 361 ? 9.734 35.781 0.282 1 77.69 361 VAL B C 1
ATOM 6025 O O . VAL B 1 361 ? 8.602 35.469 -0.109 1 77.69 361 VAL B O 1
ATOM 6028 N N . PRO B 1 362 ? 10.656 36.5 -0.543 1 63.38 362 PRO B N 1
ATOM 6029 C CA . PRO B 1 362 ? 10.289 36.812 -1.927 1 63.38 362 PRO B CA 1
ATOM 6030 C C . PRO B 1 362 ? 9.969 35.562 -2.75 1 63.38 362 PRO B C 1
ATOM 6032 O O . PRO B 1 362 ? 9.055 35.594 -3.582 1 63.38 362 PRO B O 1
ATOM 6035 N N . ALA B 1 363 ? 10.961 34.594 -2.75 1 61.34 363 ALA B N 1
ATOM 6036 C CA . ALA B 1 363 ? 10.688 33.438 -3.561 1 61.34 363 ALA B CA 1
ATOM 6037 C C . ALA B 1 363 ? 9.969 32.344 -2.744 1 61.34 363 ALA B C 1
ATOM 6039 O O . ALA B 1 363 ? 10.57 31.734 -1.86 1 61.34 363 ALA B O 1
ATOM 6040 N N . GLY B 1 364 ? 8.625 32.281 -2.896 1 61.47 364 GLY B N 1
ATOM 6041 C CA . GLY B 1 364 ? 7.785 31.406 -2.113 1 61.47 364 GLY B CA 1
ATOM 6042 C C . GLY B 1 364 ? 7.57 30.047 -2.773 1 61.47 364 GLY B C 1
ATOM 6043 O O . GLY B 1 364 ? 8.227 29.734 -3.77 1 61.47 364 GLY B O 1
ATOM 6044 N N . GLY B 1 365 ? 7.02 29.125 -2.131 1 60.34 365 GLY B N 1
ATOM 6045 C CA . GLY B 1 365 ? 6.598 27.844 -2.676 1 60.34 365 GLY B CA 1
ATOM 6046 C C . GLY B 1 365 ? 7.516 26.703 -2.287 1 60.34 365 GLY B C 1
ATOM 6047 O O . GLY B 1 365 ? 8.453 26.875 -1.515 1 60.34 365 GLY B O 1
ATOM 6048 N N . TYR B 1 366 ? 7.223 25.531 -2.814 1 56.56 366 TYR B N 1
ATOM 6049 C CA . TYR B 1 366 ? 7.867 24.266 -2.432 1 56.56 366 TYR B CA 1
ATOM 6050 C C . TYR B 1 366 ? 9.344 24.281 -2.811 1 56.56 366 TYR B C 1
ATOM 6052 O O . TYR B 1 366 ? 10.172 23.703 -2.107 1 56.56 366 TYR B O 1
ATOM 6060 N N . LEU B 1 367 ? 9.688 25.031 -3.793 1 59.19 367 LEU B N 1
ATOM 6061 C CA . LEU B 1 367 ? 11.062 25 -4.27 1 59.19 367 LEU B CA 1
ATOM 6062 C C . LEU B 1 367 ? 11.867 26.156 -3.678 1 59.19 367 LEU B C 1
ATOM 6064 O O . LEU B 1 367 ? 13 26.406 -4.086 1 59.19 367 LEU B O 1
ATOM 6068 N N . SER B 1 368 ? 11.25 26.781 -2.73 1 69.38 368 SER B N 1
ATOM 6069 C CA . SER B 1 368 ? 12.008 27.812 -2.023 1 69.38 368 SER B CA 1
ATOM 6070 C C . SER B 1 368 ? 13.273 27.234 -1.397 1 69.38 368 SER B C 1
ATOM 6072 O O . SER B 1 368 ? 13.266 26.125 -0.875 1 69.38 368 SER B O 1
ATOM 6074 N N . ASP B 1 369 ? 14.336 27.953 -1.413 1 78.38 369 ASP B N 1
ATOM 6075 C CA . ASP B 1 369 ? 15.602 27.516 -0.843 1 78.38 369 ASP B CA 1
ATOM 6076 C C . ASP B 1 369 ? 15.578 27.594 0.682 1 78.38 369 ASP B C 1
ATOM 6078 O O . ASP B 1 369 ? 16.438 27.031 1.354 1 78.38 369 ASP B O 1
ATOM 6082 N N . ALA B 1 370 ? 14.555 28.266 1.136 1 82.06 370 ALA B N 1
ATOM 6083 C CA . ALA B 1 370 ? 14.445 28.391 2.586 1 82.06 370 ALA B CA 1
ATOM 6084 C C . ALA B 1 370 ? 14.148 27.031 3.23 1 82.06 370 ALA B C 1
ATOM 6086 O O . ALA B 1 370 ? 14.68 26.719 4.301 1 82.06 370 ALA B O 1
ATOM 6087 N N . GLY B 1 371 ? 13.328 26.25 2.545 1 86.75 371 GLY B N 1
ATOM 6088 C CA . GLY B 1 371 ? 12.883 24.969 3.072 1 86.75 371 GLY B CA 1
ATOM 6089 C C . GLY B 1 371 ? 14.031 24.047 3.443 1 86.75 371 GLY B C 1
ATOM 6090 O O . GLY B 1 371 ? 14.188 23.672 4.609 1 86.75 371 GLY B O 1
ATOM 6091 N N . PRO B 1 372 ? 14.867 23.797 2.471 1 87.5 372 PRO B N 1
ATOM 6092 C CA . PRO B 1 372 ? 15.992 22.906 2.736 1 87.5 372 PRO B CA 1
ATOM 6093 C C . PRO B 1 372 ? 16.969 23.453 3.777 1 87.5 372 PRO B C 1
ATOM 6095 O O . PRO B 1 372 ? 17.5 22.703 4.598 1 87.5 372 PRO B O 1
ATOM 6098 N N . LYS B 1 373 ? 17.203 24.75 3.797 1 89.94 373 LYS B N 1
ATOM 6099 C CA . LYS B 1 373 ? 18.094 25.375 4.766 1 89.94 373 LYS B CA 1
ATOM 6100 C C . LYS B 1 373 ? 17.531 25.266 6.18 1 89.94 373 LYS B C 1
ATOM 6102 O O . LYS B 1 373 ? 18.266 24.969 7.125 1 89.94 373 LYS B O 1
ATOM 6107 N N . LEU B 1 374 ? 16.281 25.531 6.27 1 94.19 374 LEU B N 1
ATOM 6108 C CA . LEU B 1 374 ? 15.633 25.453 7.57 1 94.19 374 LEU B CA 1
ATOM 6109 C C . LEU B 1 374 ? 15.617 24.016 8.086 1 9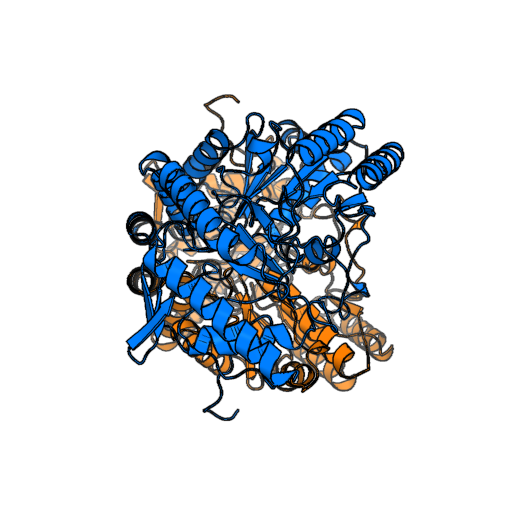4.19 374 LEU B C 1
ATOM 6111 O O . LEU B 1 374 ? 15.891 23.781 9.266 1 94.19 374 LEU B O 1
ATOM 6115 N N . ARG B 1 375 ? 15.281 23.094 7.227 1 94.62 375 ARG B N 1
ATOM 6116 C CA . ARG B 1 375 ? 15.25 21.688 7.609 1 94.62 375 ARG B CA 1
ATOM 6117 C C . ARG B 1 375 ? 16.594 21.25 8.18 1 94.62 375 ARG B C 1
ATOM 6119 O O . ARG B 1 375 ? 16.641 20.578 9.227 1 94.62 375 ARG B O 1
ATOM 6126 N N . THR B 1 376 ? 17.641 21.609 7.484 1 93.31 376 THR B N 1
ATOM 6127 C CA . THR B 1 376 ? 19 21.281 7.922 1 93.31 376 THR B CA 1
ATOM 6128 C C . THR B 1 376 ? 19.312 21.922 9.266 1 93.31 376 THR B C 1
ATOM 6130 O O . THR B 1 376 ? 19.844 21.266 10.172 1 93.31 376 THR B O 1
ATOM 6133 N N . PHE B 1 377 ? 19 23.203 9.406 1 95.25 377 PHE B N 1
ATOM 6134 C CA . PHE B 1 377 ? 19.234 23.938 10.648 1 95.25 377 PHE B CA 1
ATOM 6135 C C . PHE B 1 377 ? 18.5 23.281 11.805 1 95.25 377 PHE B C 1
ATOM 6137 O O . PHE B 1 377 ? 19.078 23.078 12.875 1 95.25 377 PHE B O 1
ATOM 6144 N N . PHE B 1 378 ? 17.188 22.938 11.625 1 97.56 378 PHE B N 1
ATOM 6145 C CA . PHE B 1 378 ? 16.391 22.328 12.68 1 97.56 378 PHE B CA 1
ATOM 6146 C C . PHE B 1 378 ? 17 21.016 13.125 1 97.56 378 PHE B C 1
ATOM 6148 O O . PHE B 1 378 ? 17.156 20.766 14.32 1 97.56 378 PHE B O 1
ATOM 6155 N N . LYS B 1 379 ? 17.328 20.203 12.164 1 95.31 379 LYS B N 1
ATOM 6156 C CA . LYS B 1 379 ? 17.906 18.891 12.469 1 95.31 379 LYS B CA 1
ATOM 6157 C C . LYS B 1 379 ? 19.219 19.016 13.227 1 95.31 379 LYS B C 1
ATOM 6159 O O . LYS B 1 379 ? 19.484 18.266 14.164 1 95.31 379 LYS B O 1
ATOM 6164 N N . GLN B 1 380 ? 20.062 19.953 12.852 1 94.94 380 GLN B N 1
ATOM 6165 C CA . GLN B 1 380 ? 21.344 20.188 13.508 1 94.94 380 GLN B CA 1
ATOM 6166 C C . GLN B 1 380 ? 21.141 20.656 14.945 1 94.94 380 GLN B C 1
ATOM 6168 O O . GLN B 1 380 ? 22.016 20.469 15.797 1 94.94 380 GLN B O 1
ATOM 6173 N N . ASN B 1 381 ? 20.031 21.234 15.141 1 97.56 381 ASN B N 1
ATOM 6174 C CA . ASN B 1 381 ? 19.719 21.719 16.484 1 97.56 381 ASN B CA 1
ATOM 6175 C C . ASN B 1 381 ? 18.812 20.766 17.234 1 97.56 381 ASN B C 1
ATOM 6177 O O . ASN B 1 381 ? 18.172 21.156 18.219 1 97.56 381 ASN B O 1
ATOM 6181 N N . GLY B 1 382 ? 18.625 19.578 16.734 1 97.56 382 GLY B N 1
ATOM 6182 C CA . GLY B 1 382 ? 18.016 18.484 17.469 1 97.56 382 GLY B CA 1
ATOM 6183 C C . GLY B 1 382 ? 16.5 18.453 17.375 1 97.56 382 GLY B C 1
ATOM 6184 O O . GLY B 1 382 ? 15.828 17.859 18.219 1 97.56 382 GLY B O 1
ATOM 6185 N N . VAL B 1 383 ? 15.945 19.156 16.422 1 98.56 383 VAL B N 1
ATOM 6186 C CA . VAL B 1 383 ? 14.508 19.172 16.219 1 98.56 383 VAL B CA 1
ATOM 6187 C C . VAL B 1 383 ? 14.188 18.75 14.781 1 98.56 383 VAL B C 1
ATOM 6189 O O . VAL B 1 383 ? 14.75 19.297 13.828 1 98.56 383 VAL B O 1
ATOM 6192 N N . LEU B 1 384 ? 13.352 17.75 14.664 1 98.19 384 LEU B N 1
ATOM 6193 C CA . LEU B 1 384 ? 12.93 17.297 13.344 1 98.19 384 LEU B CA 1
ATOM 6194 C C . LEU B 1 384 ? 11.703 18.078 12.875 1 98.19 384 LEU B C 1
ATOM 6196 O O . LEU B 1 384 ? 10.609 17.906 13.414 1 98.19 384 LEU B O 1
ATOM 6200 N N . LEU B 1 385 ? 11.883 18.953 11.961 1 97.56 385 LEU B N 1
ATOM 6201 C CA . LEU B 1 385 ? 10.875 19.703 11.219 1 97.56 385 LEU B CA 1
ATOM 6202 C C . LEU B 1 385 ? 11.188 19.703 9.727 1 97.56 385 LEU B C 1
ATOM 6204 O O . LEU B 1 385 ? 12.352 19.828 9.336 1 97.56 385 LEU B O 1
ATOM 6208 N N . ARG B 1 386 ? 10.172 19.531 8.945 1 95 386 ARG B N 1
ATOM 6209 C CA . ARG B 1 386 ? 10.32 19.531 7.492 1 95 386 ARG B CA 1
ATOM 6210 C C . ARG B 1 386 ? 9.359 20.531 6.855 1 95 386 ARG B C 1
ATOM 6212 O O . ARG B 1 386 ? 8.273 20.172 6.414 1 95 386 ARG B O 1
ATOM 6219 N N . PRO B 1 387 ? 9.836 21.766 6.695 1 95 387 PRO B N 1
ATOM 6220 C CA . PRO B 1 387 ? 8.961 22.781 6.117 1 95 387 PRO B CA 1
ATOM 6221 C C . PRO B 1 387 ? 8.453 22.406 4.73 1 95 387 PRO B C 1
ATOM 6223 O O . PRO B 1 387 ? 9.133 21.688 3.99 1 95 387 PRO B O 1
ATOM 6226 N N . LEU B 1 388 ? 7.293 22.844 4.398 1 93.19 388 LEU B N 1
ATOM 6227 C CA . LEU B 1 388 ? 6.738 22.812 3.051 1 93.19 388 LEU B CA 1
ATOM 6228 C C . LEU B 1 388 ? 7.012 24.125 2.322 1 93.19 388 LEU B C 1
ATOM 6230 O O . LEU B 1 388 ? 6.176 25.031 2.344 1 93.19 388 LEU B O 1
ATOM 6234 N N . GLY B 1 389 ? 8.156 24.141 1.641 1 89.62 389 GLY B N 1
ATOM 6235 C CA . GLY B 1 389 ? 8.586 25.422 1.112 1 89.62 389 GLY B CA 1
ATOM 6236 C C . GLY B 1 389 ? 8.859 26.453 2.193 1 89.62 389 GLY B C 1
ATOM 6237 O O . GLY B 1 389 ? 9.711 26.234 3.059 1 89.62 389 GLY B O 1
ATOM 6238 N N . ASN B 1 390 ? 8.086 27.5 2.164 1 91.44 390 ASN B N 1
ATOM 6239 C CA . ASN B 1 390 ? 8.258 28.562 3.148 1 91.44 390 ASN B CA 1
ATOM 6240 C C . ASN B 1 390 ? 7.281 28.422 4.309 1 91.44 390 ASN B C 1
ATOM 6242 O O . ASN B 1 390 ? 7.156 29.328 5.137 1 91.44 390 ASN B O 1
ATOM 6246 N N . VAL B 1 391 ? 6.574 27.266 4.355 1 95.44 391 VAL B N 1
ATOM 6247 C CA . VAL B 1 391 ? 5.625 27.031 5.438 1 95.44 391 VAL B CA 1
ATOM 6248 C C . VAL B 1 391 ? 6.258 26.125 6.488 1 95.44 391 VAL B C 1
ATOM 6250 O O . VAL B 1 391 ? 6.535 24.953 6.215 1 95.44 391 VAL B O 1
ATOM 6253 N N . ILE B 1 392 ? 6.504 26.641 7.664 1 96.75 392 ILE B N 1
ATOM 6254 C CA . ILE B 1 392 ? 6.984 25.859 8.789 1 96.75 392 ILE B CA 1
ATOM 6255 C C . ILE B 1 392 ? 5.797 25.344 9.602 1 96.75 392 ILE B C 1
ATOM 6257 O O . ILE B 1 392 ? 4.988 26.125 10.102 1 96.75 392 ILE B O 1
ATOM 6261 N N . TYR B 1 393 ? 5.641 24.094 9.648 1 98.06 393 TYR B N 1
ATOM 6262 C CA . TYR B 1 393 ? 4.531 23.547 10.422 1 98.06 393 TYR B CA 1
ATOM 6263 C C . TYR B 1 393 ? 5.035 22.672 11.555 1 98.06 393 TYR B C 1
ATOM 6265 O O . TYR B 1 393 ? 6.141 22.125 11.484 1 98.06 393 TYR B O 1
ATOM 6273 N N . VAL B 1 394 ? 4.305 22.609 12.641 1 98.69 394 VAL B N 1
ATOM 6274 C CA . VAL B 1 394 ? 4.559 21.781 13.812 1 98.69 394 VAL B CA 1
ATOM 6275 C C . VAL B 1 394 ? 3.369 20.844 14.055 1 98.69 394 VAL B C 1
ATOM 6277 O O . VAL B 1 394 ? 2.236 21.312 14.203 1 98.69 394 VAL B O 1
ATOM 6280 N N . MET B 1 395 ? 3.574 19.562 13.984 1 98.69 395 MET B N 1
ATOM 6281 C CA . MET B 1 395 ? 2.584 18.5 14.172 1 98.69 395 MET B CA 1
ATOM 6282 C C . MET B 1 395 ? 3.139 17.391 15.055 1 98.69 395 MET B C 1
ATOM 6284 O O . MET B 1 395 ? 3.357 16.266 14.586 1 98.69 395 MET B O 1
ATOM 6288 N N . PRO B 1 396 ? 3.293 17.641 16.359 1 98.75 396 PRO B N 1
ATOM 6289 C CA . PRO B 1 396 ? 4.004 16.734 17.266 1 98.75 396 PRO B CA 1
ATOM 6290 C C . PRO B 1 396 ? 3.143 15.562 17.719 1 98.75 396 PRO B C 1
ATOM 6292 O O . PRO B 1 396 ? 1.925 15.57 17.531 1 98.75 396 PRO B O 1
ATOM 6295 N N . PRO B 1 397 ? 3.779 14.523 18.281 1 98.75 397 PRO B N 1
ATOM 6296 C CA . PRO B 1 397 ? 2.982 13.547 19.031 1 98.75 397 PRO B CA 1
ATOM 6297 C C . PRO B 1 397 ? 2.25 14.164 20.219 1 98.75 397 PRO B C 1
ATOM 6299 O O . PRO B 1 397 ? 2.627 15.242 20.688 1 98.75 397 PRO B O 1
ATOM 6302 N N . TYR B 1 398 ? 1.25 13.484 20.688 1 98.81 398 TYR B N 1
ATOM 6303 C CA . TYR B 1 398 ? 0.366 14.055 21.703 1 98.81 398 TYR B CA 1
ATOM 6304 C C . TYR B 1 398 ? 1.032 14.047 23.078 1 98.81 398 TYR B C 1
ATOM 6306 O O . TYR B 1 398 ? 0.541 14.68 24.016 1 98.81 398 TYR B O 1
ATOM 6314 N N . CYS B 1 399 ? 2.215 13.461 23.188 1 98.5 399 CYS B N 1
ATOM 6315 C CA . CYS B 1 399 ? 2.871 13.32 24.484 1 98.5 399 CYS B CA 1
ATOM 6316 C C . CYS B 1 399 ? 3.865 14.453 24.719 1 98.5 399 CYS B C 1
ATOM 6318 O O . CYS B 1 399 ? 4.531 14.492 25.75 1 98.5 399 CYS B O 1
ATOM 6320 N N . VAL B 1 400 ? 4.023 15.383 23.797 1 98.62 400 VAL B N 1
ATOM 6321 C CA . VAL B 1 400 ? 5.047 16.422 23.906 1 98.62 400 VAL B CA 1
ATOM 6322 C C . VAL B 1 400 ? 4.77 17.297 25.125 1 98.62 400 VAL B C 1
ATOM 6324 O O . VAL B 1 400 ? 3.613 17.469 25.516 1 98.62 400 VAL B O 1
ATOM 6327 N N . THR B 1 401 ? 5.824 17.844 25.672 1 98.31 401 THR B N 1
ATOM 6328 C CA . THR B 1 401 ? 5.703 18.688 26.844 1 98.31 401 THR B CA 1
ATOM 6329 C C . THR B 1 401 ? 5.797 20.172 26.453 1 98.31 401 THR B C 1
ATOM 6331 O O . THR B 1 401 ? 6.172 20.5 25.328 1 98.31 401 THR B O 1
ATOM 6334 N N . ALA B 1 402 ? 5.422 20.969 27.453 1 98.38 402 ALA B N 1
ATOM 6335 C CA . ALA B 1 402 ? 5.523 22.406 27.25 1 98.38 402 ALA B CA 1
ATOM 6336 C C . ALA B 1 402 ? 6.961 22.812 26.953 1 98.38 402 ALA B C 1
ATOM 6338 O O . ALA B 1 402 ? 7.207 23.672 26.094 1 98.38 402 ALA B O 1
ATOM 6339 N N . GLU B 1 403 ? 7.887 22.234 27.641 1 98.44 403 GLU B N 1
ATOM 6340 C CA . GLU B 1 403 ? 9.297 22.547 27.453 1 98.44 403 GLU B CA 1
ATOM 6341 C C . GLU B 1 403 ? 9.781 22.172 26.062 1 98.44 403 GLU B C 1
ATOM 6343 O O . GLU B 1 403 ? 10.555 22.906 25.453 1 98.44 403 GLU B O 1
ATOM 6348 N N . GLU B 1 404 ? 9.359 21.062 25.609 1 98.62 404 GLU B N 1
ATOM 6349 C CA . GLU B 1 404 ? 9.719 20.609 24.281 1 98.62 404 GLU B CA 1
ATOM 6350 C C . GLU B 1 404 ? 9.133 21.516 23.203 1 98.62 404 GLU B C 1
ATOM 6352 O O . GLU B 1 404 ? 9.789 21.781 22.188 1 98.62 404 GLU B O 1
ATOM 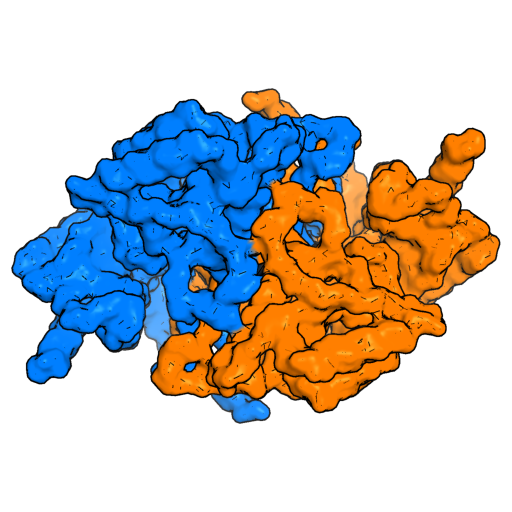6357 N N . LEU B 1 405 ? 7.941 21.969 23.406 1 98.69 405 LEU B N 1
ATOM 6358 C CA . LEU B 1 405 ? 7.336 22.938 22.5 1 98.69 405 LEU B CA 1
ATOM 6359 C C . LEU B 1 405 ? 8.102 24.25 22.516 1 98.69 405 LEU B C 1
ATOM 6361 O O . LEU B 1 405 ? 8.344 24.859 21.469 1 98.69 405 LEU B O 1
ATOM 6365 N N . ASP B 1 406 ? 8.461 24.688 23.719 1 98.5 406 ASP B N 1
ATOM 6366 C CA . ASP B 1 406 ? 9.258 25.906 23.828 1 98.5 406 ASP B CA 1
ATOM 6367 C C . ASP B 1 406 ? 10.555 25.781 23.031 1 98.5 406 ASP B C 1
ATOM 6369 O O . ASP B 1 406 ? 10.906 26.688 22.25 1 98.5 406 ASP B O 1
ATOM 6373 N N . ARG B 1 407 ? 11.195 24.703 23.219 1 98.25 407 ARG B N 1
ATOM 6374 C CA . ARG B 1 407 ? 12.438 24.453 22.5 1 98.25 407 ARG B CA 1
ATOM 6375 C C . ARG B 1 407 ? 12.211 24.484 21 1 98.25 407 ARG B C 1
ATOM 6377 O O . ARG B 1 407 ? 13.008 25.062 20.25 1 98.25 407 ARG B O 1
ATOM 6384 N N . THR B 1 408 ? 11.133 23.922 20.562 1 98.5 408 THR B N 1
ATOM 6385 C CA . THR B 1 408 ? 10.812 23.844 19.141 1 98.5 408 THR B CA 1
ATOM 6386 C C . THR B 1 408 ? 10.602 25.234 18.562 1 98.5 408 THR B C 1
ATOM 6388 O O . THR B 1 408 ? 11.18 25.578 17.531 1 98.5 408 THR B O 1
ATOM 6391 N N . TYR B 1 409 ? 9.812 26.047 19.156 1 97.94 409 TYR B N 1
ATOM 6392 C CA . TYR B 1 409 ? 9.516 27.375 18.641 1 97.94 409 TYR B CA 1
ATOM 6393 C C . TYR B 1 409 ? 10.727 28.281 18.766 1 97.94 409 TYR B C 1
ATOM 6395 O O . TYR B 1 409 ? 10.922 29.188 17.938 1 97.94 409 TYR B O 1
ATOM 6403 N N . ASP B 1 410 ? 11.594 28.016 19.781 1 98 410 ASP B N 1
ATOM 6404 C CA . ASP B 1 410 ? 12.859 28.75 19.875 1 98 410 ASP B CA 1
ATOM 6405 C C . ASP B 1 410 ? 13.758 28.422 18.688 1 98 410 ASP B C 1
ATOM 6407 O O . ASP B 1 410 ? 14.359 29.312 18.094 1 98 410 ASP B O 1
ATOM 6411 N N . VAL B 1 411 ? 13.836 27.172 18.391 1 98 411 VAL B N 1
ATOM 6412 C CA . VAL B 1 411 ? 14.664 26.719 17.281 1 98 411 VAL B CA 1
ATOM 6413 C C . VAL B 1 411 ? 14.109 27.281 15.969 1 98 411 VAL B C 1
ATOM 6415 O O . VAL B 1 411 ? 14.875 27.641 15.062 1 98 411 VAL B O 1
ATOM 6418 N N . ILE B 1 412 ? 12.797 27.359 15.797 1 97.06 412 ILE B N 1
ATOM 6419 C CA . ILE B 1 412 ? 12.172 27.969 14.625 1 97.06 412 ILE B CA 1
ATOM 6420 C C . ILE B 1 412 ? 12.602 29.422 14.5 1 97.06 412 ILE B C 1
ATOM 6422 O O . ILE B 1 412 ? 13.016 29.875 13.43 1 97.06 412 ILE B O 1
ATOM 6426 N N . THR B 1 413 ? 12.562 30.141 15.641 1 96.19 413 THR B N 1
ATOM 6427 C CA . THR B 1 413 ? 12.969 31.547 15.648 1 96.19 413 THR B CA 1
ATOM 6428 C C . THR B 1 413 ? 14.43 31.688 15.227 1 96.19 413 THR B C 1
ATOM 6430 O O . THR B 1 413 ? 14.75 32.531 14.391 1 96.19 413 THR B O 1
ATOM 6433 N N . GLN B 1 414 ? 15.266 30.859 15.742 1 96.56 414 GLN B N 1
ATOM 6434 C CA . GLN B 1 414 ? 16.688 30.906 15.422 1 96.56 414 GLN B CA 1
ATOM 6435 C C . GLN B 1 414 ? 16.938 30.594 13.945 1 96.56 414 GLN B C 1
ATOM 6437 O O . GLN B 1 414 ? 17.797 31.203 13.312 1 96.56 414 GLN B O 1
ATOM 6442 N N . GLY B 1 415 ? 16.203 29.578 13.445 1 95.12 415 GLY B N 1
ATOM 6443 C CA . GLY B 1 415 ? 16.328 29.234 12.039 1 95.12 415 GLY B CA 1
ATOM 6444 C C . GLY B 1 415 ? 15.93 30.359 11.109 1 95.12 415 GLY B C 1
ATOM 6445 O O . GLY B 1 415 ? 16.594 30.609 10.102 1 95.12 415 GLY B O 1
ATOM 6446 N N . VAL B 1 416 ? 14.859 31.016 11.43 1 93.12 416 VAL B N 1
ATOM 6447 C CA . VAL B 1 416 ? 14.375 32.125 10.617 1 93.12 416 VAL B CA 1
ATOM 6448 C C . VAL B 1 416 ? 15.359 33.281 10.688 1 93.12 416 VAL B C 1
ATOM 6450 O O . VAL B 1 416 ? 15.578 34 9.703 1 93.12 416 VAL B O 1
ATOM 6453 N N . ASP B 1 417 ? 15.961 33.5 11.883 1 93.06 417 ASP B N 1
ATOM 6454 C CA . ASP B 1 417 ? 17.016 34.5 12.023 1 93.06 417 ASP B CA 1
ATOM 6455 C C . ASP B 1 417 ? 18.188 34.188 11.078 1 93.06 417 ASP B C 1
ATOM 6457 O O . ASP B 1 417 ? 18.734 35.125 10.461 1 93.06 417 ASP B O 1
ATOM 6461 N N . MET B 1 418 ? 18.5 33 11.016 1 89.25 418 MET B N 1
ATOM 6462 C CA . MET B 1 418 ? 19.594 32.594 10.156 1 89.25 418 MET B CA 1
ATOM 6463 C C . MET B 1 418 ? 19.297 32.906 8.695 1 89.25 418 MET B C 1
ATOM 6465 O O . MET B 1 418 ? 20.156 33.406 7.973 1 89.25 418 MET B O 1
ATOM 6469 N N . ILE B 1 419 ? 18.094 32.594 8.227 1 86.56 419 ILE B N 1
ATOM 6470 C CA . ILE B 1 419 ? 17.688 32.844 6.844 1 86.56 419 ILE B CA 1
ATOM 6471 C C . ILE B 1 419 ? 17.672 34.344 6.57 1 86.56 419 ILE B C 1
ATOM 6473 O O . ILE B 1 419 ? 18.078 34.781 5.5 1 86.56 419 ILE B O 1
ATOM 6477 N N . ALA B 1 420 ? 17.156 35.156 7.473 1 82.12 420 ALA B N 1
ATOM 6478 C CA . ALA B 1 420 ? 17.062 36.594 7.328 1 82.12 420 ALA B CA 1
ATOM 6479 C C . ALA B 1 420 ? 18.438 37.25 7.285 1 82.12 420 ALA B C 1
ATOM 6481 O O . ALA B 1 420 ? 18.656 38.25 6.598 1 82.12 420 ALA B O 1
ATOM 6482 N N . GLY B 1 421 ? 19.297 36.688 8.062 1 73.69 421 GLY B N 1
ATOM 6483 C CA . GLY B 1 421 ? 20.656 37.219 8.078 1 73.69 421 GLY B CA 1
ATOM 6484 C C . GLY B 1 421 ? 21.422 36.938 6.797 1 73.69 421 GLY B C 1
ATOM 6485 O O . GLY B 1 421 ? 22.344 37.656 6.445 1 73.69 421 GLY B O 1
ATOM 6486 N N . GLN B 1 422 ? 21.094 35.875 6.195 1 67.69 422 GLN B N 1
ATOM 6487 C CA . GLN B 1 422 ? 21.75 35.531 4.941 1 67.69 422 GLN B CA 1
ATOM 6488 C C . GLN B 1 422 ? 21.203 36.344 3.779 1 67.69 422 GLN B C 1
ATOM 6490 O O . GLN B 1 422 ? 21.875 36.531 2.76 1 67.69 422 GLN B O 1
ATOM 6495 N N . THR B 1 423 ? 19.984 36.719 3.91 1 51.88 423 THR B N 1
ATOM 6496 C CA . THR B 1 423 ? 19.375 37.531 2.871 1 51.88 423 THR B CA 1
ATOM 6497 C C . THR B 1 423 ? 19.812 39 3.01 1 51.88 423 THR B C 1
ATOM 6499 O O . THR B 1 423 ? 19.656 39.781 2.072 1 51.88 423 THR B O 1
ATOM 6502 N N . ARG B 1 424 ? 20.453 39.469 4.203 1 45.06 424 ARG B N 1
ATOM 6503 C CA . ARG B 1 424 ? 21.031 40.781 4.332 1 45.06 424 ARG B CA 1
ATOM 6504 C C . ARG B 1 424 ? 22.484 40.812 3.842 1 45.06 424 ARG B C 1
ATOM 6506 O O . ARG B 1 424 ? 23.219 39.844 4.051 1 45.06 424 ARG B O 1
#

Sequence (848 aa):
MNPNTSPVWHPFTQHRLEPRPDRIVRTEGAYLFREDGSAVLDMMSSWWVITHGHRHPAIMDAIRQASADLDQIIFADFSHQPAEELAKGLIALAPDGLSHVFYSDSGSTAVEVAIKMALGYFYNRGEPRSRIAVLQHSYHGDTIGTMSAGERGVFNAAYGALLFNVETLPFPSPGHEQPMLDRLEDVCRGGDLAALLVEPLVLGAGGMKMYPAHILAAMREITERHGVLLAVDEVMTGWGRTGTLFACEQAGITPDILCTSKGLTGGSLPLAATLCTAAIFDAHYSDDRSKTFFHSSSYTANPIACAAALANLQVWLSEPVTERISALTRMQTERLHRFKDDSRFAGLRQTGTITALELDVPAGGYLSDAGPKLRTFFKQNGVLLRPLGNVIYVMPPYCVTAEELDRTYDVITQGVDMIAGQTRMNPNTSPVWHPFTQHRLEPRPDRIVRTEGAYLFREDGSAVLDMMSSWWVITHGHRHPAIMDAIRQASADLDQIIFADFSHQPAEELAKGLIALAPDGLSHVFYSDSGSTAVEVAIKMALGYFYNRGEPRSRIAVLQHSYHGDTIGTMSAGERGVFNAAYGALLFNVETLPFPSPGHEQPMLDRLEDVCRGGDLAALLVEPLVLGAGGMKMYPAHILAAMREITERHGVLLAVDEVMTGWGRTGTLFACEQAGITPDILCTSKGLTGGSLPLAATLCTAAIFDAHYSDDRSKTFFHSSSYTANPIACAAALANLQVWLSEPVTERISALTRMQTERLHRFKDDSRFAGLRQTGTITALELDVPAGGYLSDAGPKLRTFFKQNGVLLRPLGNVIYVMPPYCVTAEELDRTYDVITQGVDMIAGQTR

Organism: Brucella abortus (strain 2308) (NCBI:txid359391)

Secondary structure (DSSP, 8-state):
--TTS--B--TT--TTTSPPPEEEEEEEBTEEEETTS-EEEESSHHHHT-SS-BT-HHHHHHHHHHHTT-----TTTEE-HHHHHHHHHHHHHSPTTEEEEEEESSHHHHHHHHHHHHHHHHHHTT----EEEEETT----SSHHHHHTS--SGGGGGGGGGPPP-EEEPP--TT--HHHHHHHHHHHHTS-EEEEEE-SSEETTTTSEE--HHHHHHHHHHHHHTT-EEEEE-TTTTTTTTSSSSGGGGGT---SEEEE-GGGGTTSS--EEEEEEHHHHHTT-SS-GGGS-----TTTT-HHHHHHHHHHHHHHHHS-HHHHHHHHHHHHHHHHGGGTT-TTEEEEEEETTEEEEEE--SS-STT-THHHHHHHHHHHTTEE---BTTEEEE---TT--HHHHHHHHHHHHHHHHHHHHHH-/--TTS--B--TT--TTTSPPPEEEEEEEBTEEEETTS-EEEESSHHHHT-SS-BT-HHHHHHHHHHHTT-----TTTEE-HHHHHHHHHHHHHSPTTEEEEEEESSHHHHHHHHHHHHHHHHHHTT----EEEEETT----SSHHHHHTS--SGGGGGGGGGPPP-EEEPP--TT--HHHHHHHHHHHHTS-EEEEEE-SSEETTTTSEE--HHHHHHHHHHHHHTT-EEEEE-TTTTTTTTSSSSGGGGGT---SEEEE-GGGGTTSS--EEEEEEHHHHHTT-SS-GGGS-----TTTT-HHHHHHHHHHHHHHHHS-HHHHHHHHHHHHHHHHGGGTT-TTEEEEEEETTEEEEEE--SS-STT-THHHHHHHHHHHTTEE---BTTEEEE---TT--HHHHHHHHHHHHHHHHHHHHHH-

pLDDT: mean 95.58, std 8.29, range [35.47, 98.94]

Nearest PDB structures (foldseek):
  6ed7-assembly1_A  TM=9.354E-01  e=1.428E-43  Escherichia coli
  1mgv-assembly1_B  TM=9.346E-01  e=2.020E-43  Escherichia coli
  1mly-assembly1_B  TM=9.353E-01  e=7.644E-43  Escherichia coli
  1s06-assembly1_B  TM=9.306E-01  e=4.541E-43  Escherichia coli
  6zhk-assembly1_B  TM=9.494E-01  e=1.347E-38  Methanocaldococcus jannaschii DSM 2661

Radius of gyration: 26.06 Å; Cα contacts (8 Å, |Δi|>4): 1936; chains: 2; bounding box: 60×80×62 Å

Solvent-accessible surface area (backbone atoms only — not comparable to full-atom values): 41575 Å² total; per-residue (Å²): 125,65,87,88,52,77,37,61,51,52,37,66,39,37,69,66,75,46,76,84,55,53,42,42,65,34,46,44,48,47,33,39,23,33,79,88,64,52,62,30,39,36,31,33,12,40,72,50,15,27,35,69,11,36,59,46,62,67,32,41,49,30,34,43,57,32,44,73,32,40,34,50,56,36,43,60,66,31,43,36,64,40,46,54,53,33,35,53,52,50,46,71,70,43,55,75,68,40,51,33,31,32,56,32,56,30,46,30,51,12,44,44,50,49,54,48,48,42,19,36,29,27,38,57,67,74,53,70,24,78,39,38,34,26,45,50,47,29,69,44,45,53,45,51,50,18,38,28,59,22,55,86,45,76,68,45,55,65,47,54,83,56,42,40,83,56,46,72,35,58,58,44,41,80,95,53,38,60,66,27,54,52,49,51,49,55,53,40,70,69,69,42,45,25,28,43,47,38,53,50,50,42,28,60,87,44,53,60,41,59,37,64,39,67,56,56,34,50,49,50,52,51,28,57,74,58,70,24,40,39,32,36,43,28,28,67,33,22,66,34,36,45,60,38,56,44,40,50,60,72,32,72,48,58,62,45,25,42,22,33,10,41,36,48,27,36,23,53,51,65,38,15,32,28,33,23,22,55,68,51,55,48,40,28,54,39,93,50,73,76,40,32,58,60,45,65,58,68,54,28,59,30,44,34,44,26,26,15,22,36,34,36,52,47,45,62,72,72,43,71,50,69,57,37,41,52,51,49,24,50,55,48,51,60,59,54,55,74,46,74,84,38,82,58,46,38,74,77,47,68,47,36,44,33,36,36,37,26,52,67,55,93,70,61,45,71,81,18,71,57,15,63,52,40,27,51,48,32,47,77,70,32,31,42,43,75,37,50,10,39,26,45,50,42,34,48,21,53,63,63,48,72,67,58,49,51,53,49,56,50,50,51,53,52,40,51,49,53,55,53,55,66,74,96,125,66,88,91,52,76,37,62,50,52,38,66,39,36,69,68,74,46,77,83,54,54,41,45,66,34,46,43,47,49,34,39,23,34,78,87,64,53,61,31,39,34,31,33,12,40,72,50,14,27,36,69,10,37,58,46,63,67,31,40,48,30,34,42,57,32,43,74,32,40,35,52,56,35,42,60,65,30,44,34,65,41,50,55,51,33,34,51,50,49,46,70,71,42,55,77,66,41,52,33,31,33,58,34,56,32,45,30,52,12,43,43,50,49,54,49,48,40,19,38,31,27,36,58,68,74,53,69,21,80,39,38,34,26,43,50,48,29,68,43,46,54,45,51,49,19,38,29,59,21,55,86,45,77,68,45,56,64,45,53,85,55,40,42,84,55,46,72,34,58,57,44,41,80,95,52,38,60,67,27,54,52,49,50,49,55,52,40,70,69,68,42,44,25,27,40,45,39,51,49,50,44,28,59,87,45,52,60,42,61,36,62,38,67,56,58,34,50,51,50,51,53,29,57,75,58,70,25,42,38,32,36,44,28,29,66,33,22,67,34,36,44,60,38,57,43,40,50,59,74,33,72,48,58,60,44,25,43,22,32,8,42,36,48,25,36,23,53,53,66,38,15,32,27,33,24,23,55,68,52,54,50,41,29,52,39,93,50,72,77,40,34,57,61,44,64,59,67,54,28,57,30,42,35,43,27,26,16,23,39,34,35,52,48,45,62,72,72,43,69,49,69,56,37,41,52,50,49,25,50,55,48,52,60,59,54,56,74,46,72,83,37,80,58,47,40,74,76,47,72,48,37,45,33,38,37,37,25,49,66,55,91,70,61,46,71,80,19,69,57,15,64,52,40,26,52,49,32,45,76,69,33,30,42,43,74,38,51,9,39,26,43,50,43,35,49,21,54,62,63,48,71,66,58,50,50,52,49,56,50,50,51,52,53,40,51,49,52,55,54,55,66,74,98

Foldseek 3Di:
DPPPDDPDDDPPDPPVPDDDDFDFDDFWFQWTAGPVGAIFGEFCCVVQQAAAGPPDPLLVVLLVVLVVPDWFDFPVVDDDDLLVVLQVLCQVQAPDFWDGKFKDFAQLVLVVLVLLLLQLLCVLVVRGANAEEEEALAARDLPQARVLRHHDDPSCPVPVVSHDHYHYFYDCAVPRNVRRLVVLLVVLVVLRAREYEYAAQFRVLSQRGGDALCSVLSSVVSCVVSVHFYEYSQANVACCQLLGRGRNVRNVDHGQKYKYFSNLLSNDHGMIMIIGGPSSVVSLDDPDPVSHSDDDDSRTPTPSSSSSSVSSSVCVVPPPSSVLQVVLQVLVVVLLVVCVPPPQWDDFDDGGNKTKTFGPDPDFFQPAPLQVQLQVQSVVLRYHWGGRTRMTMGRTHSSDDSVNVVSNSVSVVVSSVVVVVVVD/DPPPDDPDDDPPDPPVPDDDDFDFDDFWFQWTAGPVGAIFGEFCCVVQQAAAGPPDPLLVVLLVVLVVPDWFDFPVVDDDDLLVLLQVLCQVQAPDFWDGKFKDFAQLVLVVLVLLLLQLLCVLVVRGANAEEEEALAARDLPLARVLRHHDDPSCPVPVVSHDHYHYFYDCAVPRNVRRLVVLLVVLVVLRAREYEYAAQFRVLSQRGGDALCSVLSSVVSCVVSVHFYEYSQANVACCQLLGRGRNVRNVDHGQKYKYFSNLLSNDHGMIMIIGGPSSVVSLVDPDPVSHSDDDDSRTPTPSSSSSSSSSSVCVVPPPSSVLQVVLQVLLVVLLVVCVPPPQWDDFDDGGNKTKTAGPDPDFFQPAPLQVQLQVQSVVLRYHWGGRTRMTMGRTHSSDDSVNVVSNSVSVVVSSVVVVVVVD